Protein 2UY1 (pdb70)

Secondary structure (DSSP, 8-state):
--HHHHHHHHHHHHHTT-HHHHHHHHHHHSTT---HHHHHHHHHHHHHH--THHHHHHHHHHSTT-TT-HHHHHHHHHHTSS-SSHHHHHHHHHHHHHHHHTS--TTHHHHHHHHHHHHHHH-HHHHHHHHHHHHHHHHHHHHHHHHHHHHHHT-SHHHHHHHHHHHHT-TT---HHHHHHHHHHHHHHHHHHTTT-HHHHHHHHHHHHHTT-HHHHHHHHHHHHHH--SSHHHHHHHHHTT-THHHHHHHHHT--HHHHHHHHHHHHHHHHHHH-HHHHHHHHHHHTTS---HHHHHHHHHHHHHHH--SHHHHHHHHHHHHH-TT-HHHHHHHHHHHHHHT-HHHHHHHHHHS--BHHHHHHHHHHHHHHS-HHHHHHHHHHHHHHHHTT-PBPPPPP------HHHHHHHHHHHHH-BTTB----TT---TTTT-/--HHHHHHHHHHHHHTT-HHHHHHHHHHHTTT---HHHHHHHHHHHT--HHHHHHHHHHTT-TT-HHHHHH---TTTTTTTS--TTTHHHHTT--HHHHHHHHHHHHHHHHHHTT--SHHHHHHHHHHHH--HHHHHHHHHHHHHHHHTTT-HHHHHHHHHHHHHTT-HHHHHHHHHHHHHHS--SHHHHHHHHHTT-THHHHHHHHHH--TTHHHHHHHHHHHHHHHHHHH-HHHHHHHHHHGGGS---HHHHHHHHHHHHHHH--SHHHHHHHHHHHHH-TT-HHHHHHHHHHHHHHT-HHHHHHHHHHS---HHHHHHHHHHHHHHS-HHHHHHHHHHHHHHHHTT-SPPPPP----S-HHHHHHHHHHHHHSBTTB----

Nearest PDB structures (foldseek):
  2uy1-assembly1_B  TM=1.003E+00  e=2.055E-50  Encephalitozoon cuniculi
  2uy1-assembly1_A  TM=9.626E-01  e=3.382E-41  Encephalitozoon cuniculi
  8a61-assembly1_H  TM=2.928E-01  e=5.751E-02  Saccharomyces cerevisiae
  4xnh-assembly1_A  TM=3.045E-01  e=1.488E-01  Saccharomyces cerevisiae
  8gh3-assembly1_E  TM=3.912E-01  e=1.408E+00  Trypanosoma cruzi cruzi

B-factor: mean 28.0, std 11.65, range [2.0, 67.53]

CATH classification: 1.25.40.10

Solvent-accessible surface area: 41631 Å² total; per-residue (Å²): 101,23,23,40,41,37,17,98,61,0,126,143,18,18,147,80,140,57,54,217,42,0,93,62,1,10,55,134,18,9,130,164,11,45,35,28,81,3,1,54,13,36,1,73,11,24,112,105,74,118,154,45,27,88,24,2,45,102,0,7,35,28,1,89,62,8,4,81,1,34,33,4,12,94,52,4,23,113,19,0,26,153,13,177,81,106,153,53,64,41,106,68,16,67,79,0,13,56,77,0,2,92,1,0,2,14,53,4,42,76,1,31,134,54,0,63,96,35,2,54,139,67,68,164,138,74,1,149,132,53,10,43,82,5,66,83,67,21,77,32,2,82,110,55,26,74,118,1,45,77,22,44,196,35,68,39,25,87,31,0,2,93,0,5,43,68,16,89,103,40,79,92,182,46,43,64,183,76,25,35,56,18,0,36,11,0,1,31,34,1,25,20,43,20,49,87,0,8,20,1,3,0,0,1,0,22,16,0,37,66,62,70,56,88,130,87,0,45,151,10,0,69,100,0,33,133,42,16,81,17,5,0,4,2,1,0,25,0,24,15,14,70,40,58,72,12,4,32,59,2,84,165,138,55,109,76,73,142,57,26,9,4,5,27,6,8,38,0,6,10,6,20,51,109,114,26,45,138,72,2,86,119,23,30,121,97,11,36,108,91,31,11,11,31,16,0,8,0,7,0,0,23,0,3,6,41,45,68,50,36,94,67,46,0,63,87,20,0,31,36,0,11,146,97,52,85,132,15,28,21,0,12,4,9,0,0,15,0,0,17,68,0,22,12,59,131,45,0,69,58,2,6,172,151,12,92,28,2,26,142,0,13,65,22,6,8,110,12,3,10,32,28,22,39,35,130,75,0,61,83,19,3,59,80,9,12,92,15,10,120,78,128,62,30,31,102,114,35,76,135,161,190,134,70,39,76,20,18,15,3,55,11,61,13,3,27,75,9,2,15,10,44,55,5,120,16,140,8,117,77,39,148,106,148,143,108,165,180,118,19,29,64,42,42,20,104,75,2,111,142,21,21,132,87,149,50,70,218,45,2,99,66,17,12,65,206,33,7,201,165,14,40,30,26,85,1,2,55,13,52,10,72,31,74,134,178,150,144,29,4,96,88,0,14,57,30,0,75,20,19,7,90,0,50,28,2,24,127,95,101,203,123,18,61,40,169,1,1,74,9,0,2,16,48,2,34,88,9,61,175,86,85,79,78,92,77,22,90,50,3,90,116,72,39,99,113,1,66,76,23,50,179,60,63,22,34,93,28,0,3,104,0,5,39,30,5,89,104,132,110,115,72,59,54,17,0,35,9,0,2,15,38,1,2,23,43,14,57,129,11,25,43,2,2,0,0,0,0,17,18,0,35,70,65,68,58,97,142,86,0,54,131,5,0,64,100,0,55,147,62,16,144,33,8,0,3,11,1,0,28,0,25,13,6,75,56,66,61,18,5,17,74,25,74,146,138,32,107,222,140,87,48,73,30,23,13,2,4,22,6,6,28,0,5,8,7,25,49,90,129,26,42,135,81,2,79,116,21,44,139,105,23,40,156,90,74,10,6,31,19,0,14,0,8,0,0,21,0,6,6,35,49,62,46,38,97,67,52,0,58,84,21,0,29,47,0,16,151,142,47,85,128,16,27,24,1,12,5,24,0,0,16,0,0,16,72,0,19,17,47,136,58,0,42,48,0,9,164,150,16,100,26,2,31,147,0,13,66,29,3,8,52,17,3,5,28,30,23,50,32,145,59,0,65,93,10,4,58,82,10,10,85,15,20,137,77,130,59,28,28,100,116,52,109,127,251,64,167,68,88,15,17,19,3,58,17,55,13,3,31,95,20,2,22,22,77,72,4,56,38,128,191

Foldseek 3Di:
DALVVLLVVLVVCVVVVVVVVNVVSCVVPVLLDLDVSNLVVVLVSCVVPHLSLVSLVVSCVLCQLPQACPVSLVVSLVVLVVDDDVVVSVVVNVVSLLSLLQHQYPPLVVSLVVQLVVLCVVPVVVSVVVSVVCVVSNVVSPVLNVVLVVLVVVPDLQSLLVVLVSLVVPPVVDDPPVSVVVNVSSLSSVCNVCVADLLSLLLVLVVCVVVVNNVVSLVSLVSNVVRYFWCQSLLCNCQVVVNLVSLVVVVVVPCPLLVVQLSLLSSLVSCCVPPNDVSSVVSVCVVPVVDHALLNLLSVLVCCCVVPVDPVVSLVSLVVNCVSPVPDQPSLVSNLVVCVVVPVPVVNVVSLVPDQAAVVSLVVVLVSCVVPNDDVVNVVSVVVVVVCVVVVSHDDDDDDFDDADDDSVNVSVVSQVVSDDTPRHMDGPVDQDPVNVD/DALVVLLVVLVVCVVVVVVVVNVVSCVPPVVLDLDVNVLVVVVVVVVCAVSLVVVCLQPVQPQDCVVSLVVYVCSLASNLQHQHPCNVVSVVVHPVVRNVVSPVVVVLLVVLVVVPDLPSLLVVLQCLVVVVVSVSSNVSSLSNSCNVCVADLLSLLLVLVVCVVVVNNVVSLVSLVSSPVRYDFPLSLLCSCQVVVNLVSLVVQCVVCVVVCLLVNLLSLLSSLVSCCVPPNDVVSVVSVVVCPVDPRALQNLLSVLVCCCVVPVDPVPSLVSLVVNCVSVVPDQVSLVSNLVVCVVVPVPVVSVVSLVVDAAAVVSLVVVLVVCVVPNDPVVSVVSVVVVVVCVVVVRHDDDDDDDVPDDGSVVVSVVSQVVSAGDPSHTDD

Radius of gyration: 39.02 Å; Cα contacts (8 Å, |Δi|>4): 852; chains: 2; bounding box: 68×99×118 Å

Organism: Encephalitozoon cuniculi (strain GB-M1) (NCBI:txid284813)

InterPro domains:
  IPR003107 HAT (Half-A-TPR) repeat [SM00386] (28-59)
  IPR003107 HAT (Half-A-TPR) repeat [SM00386] (103-136)
  IPR003107 HAT (Half-A-TPR) repeat [SM00386] (227-260)
  IPR003107 HAT (Half-A-TPR) repeat [SM00386] (368-396)
  IPR008847 Suppressor of forked [PF05843] (27-170)
  IPR008847 Suppressor of forked [PF05843] (177-410)
  IPR011990 Tetratricopeptide-like helical domain superfamily [G3DSA:1.25.40.10] (1-455)
  IPR011990 Tetratricopeptide-like helical domain superfamily [SSF48452] (18-417)
  IPR045243 mRNA 3'-end-processing protein Rna14-like [PTHR19980] (27-454)

Sequence (822 aa):
SSPSAIMEHARRLYMSKDYRSLESLFGRCLKKSYNLDLWMLYIEYVRKVSKLYEVYEFTLGQFENYWDSYGLYKEYIEEEEGKIEDEQTRIEKIRNGYMRALQTPMGSLSELWKDFENFELELNKITGKKIVGDTLPIFQSSFQRYQQIQPLIRGWSVKNAARLIDLEMENGMKLGGRPHEESRMHFIHNYILDSFYYAEEVYFFYSEYLIGIGQKEKAKKVVERGIEMSDGMFLSLYYGLVMDEEAVYGDLKRKYSFSKELDLLRINHLNYVLKKRGLELFRKLFIELGNEGVGPHVFIYCAFIEYYATGSRATPYNIFSSGLLKHPDSTLLKEEFFLFLLRIGDEENARALFKRLEKTSRMWDSMIEYEFMVGSMELFRELVDQKMDAIKADAILPPLPPRNVQMEGILGRYHCFLDSFNFLDLKIRDNSRLLDEFMESSPSAIMEHARRLYMSKDYRSLESLFGRCLWKSYNLDLWMLYIEYVRKFEVYEFTLGQFENYWDSYGLFKEYRNGYMRALQTPMGSLSELWKDFTLPLFQSSFQRYQQIQPLIRGWSVKNAARLIDLEMENRPHESRMHFIHNYILDSFFYAEEVYFFYSEYLIGIGQKEKAKKVVERGIEMSDGMFLSLYYGLVMDEEAVYGDLKRKYSKVFSKELDLLRINHLNYVLKKRGLELFRKLFIELGNEGVGPHVFIYCAFIEYYATGSRATPYNIFSSGLLKHPDSTLLKEEFFLFLLRIGDEENARALFKRLEKTSRMWDSMIEYEFMVGSMELFRRELVDQKMDAIKADAILPPLPPRVQMEGILGRYHCFLDSFNFLDLKIRD

Structure (mmCIF, N/CA/C/O backbone):
data_2UY1
#
_entry.id   2UY1
#
_cell.length_a   44.440
_cell.length_b   148.280
_cell.length_c   91.440
_cell.angle_alpha   90.00
_cell.angle_beta   92.15
_cell.angle_gamma   90.00
#
_symmetry.space_group_name_H-M   'P 1 21 1'
#
loop_
_entity.id
_entity.type
_entity.pdbx_description
1 polymer 'CLEAVAGE STIMULATION FACTOR 77'
2 polymer 'CLEAVAGE STIMULATION FACTOR 77'
3 water water
#
loop_
_atom_site.group_PDB
_atom_site.id
_atom_site.type_symbol
_atom_site.label_atom_id
_atom_site.label_alt_id
_atom_site.label_comp_id
_atom_site.label_asym_id
_atom_site.label_entity_id
_atom_site.label_seq_id
_atom_site.pdbx_PDB_ins_code
_atom_site.Cartn_x
_atom_site.Cartn_y
_atom_site.Cartn_z
_atom_site.occupancy
_atom_site.B_iso_or_equiv
_atom_site.auth_seq_id
_atom_site.auth_comp_id
_atom_site.auth_asym_id
_atom_site.auth_atom_id
_atom_site.pdbx_PDB_model_num
ATOM 1 N N . SER A 1 12 ? -21.554 -1.568 68.242 1.00 31.08 12 SER A N 1
ATOM 2 C CA . SER A 1 12 ? -21.184 -0.103 68.359 1.00 31.00 12 SER A CA 1
ATOM 3 C C . SER A 1 12 ? -21.225 0.672 67.040 1.00 30.10 12 SER A C 1
ATOM 4 O O . SER A 1 12 ? -20.912 1.877 67.011 1.00 30.75 12 SER A O 1
ATOM 7 N N . SER A 1 13 ? -21.615 0.032 65.944 1.00 29.36 13 SER A N 1
ATOM 8 C CA . SER A 1 13 ? -21.892 0.824 64.741 1.00 27.00 13 SER A CA 1
ATOM 9 C C . SER A 1 13 ? -23.141 1.734 64.941 1.00 26.10 13 SER A C 1
ATOM 10 O O . SER A 1 13 ? -23.983 1.454 65.778 1.00 24.69 13 SER A O 1
ATOM 13 N N . PRO A 1 14 ? -23.296 2.807 64.138 1.00 26.08 14 PRO A N 1
ATOM 14 C CA . PRO A 1 14 ? -24.547 3.581 64.259 1.00 25.05 14 PRO A CA 1
ATOM 15 C C . PRO A 1 14 ? -25.846 2.815 64.152 1.00 25.94 14 PRO A C 1
ATOM 16 O O . PRO A 1 14 ? -26.797 3.105 64.890 1.00 25.81 14 PRO A O 1
ATOM 20 N N . SER A 1 15 ? -25.913 1.868 63.231 1.00 26.91 15 SER A N 1
ATOM 21 C CA . SER A 1 15 ? -27.106 1.057 63.059 1.00 26.33 15 SER A CA 1
ATOM 22 C C . SER A 1 15 ? -27.310 0.112 64.230 1.00 25.50 15 SER A C 1
ATOM 23 O O . SER A 1 15 ? -28.432 -0.018 64.676 1.00 25.24 15 SER A O 1
ATOM 26 N N . ALA A 1 16 ? -26.247 -0.470 64.782 1.00 24.72 16 ALA A N 1
ATOM 27 C CA . ALA A 1 16 ? -26.382 -1.312 65.986 1.00 23.41 16 ALA A CA 1
ATOM 28 C C . ALA A 1 16 ? -26.937 -0.510 67.138 1.00 23.59 16 ALA A C 1
ATOM 29 O O . ALA A 1 16 ? -27.780 -0.986 67.872 1.00 22.40 16 ALA A O 1
ATOM 31 N N . ILE A 1 17 ? -26.419 0.704 67.302 1.00 22.86 17 ILE A N 1
ATOM 32 C CA . ILE A 1 17 ? -26.893 1.608 68.289 1.00 21.48 17 ILE A CA 1
ATOM 33 C C . ILE A 1 17 ? -28.343 2.032 68.073 1.00 21.65 17 ILE A C 1
ATOM 34 O O . ILE A 1 17 ? -29.068 2.126 69.078 1.00 21.74 17 ILE A O 1
ATOM 39 N N . MET A 1 18 ? -28.756 2.336 66.826 1.00 19.12 18 MET A N 1
ATOM 40 C CA . MET A 1 18 ? -30.142 2.726 66.606 1.00 19.44 18 MET A CA 1
ATOM 41 C C . MET A 1 18 ? -31.099 1.580 66.942 1.00 19.24 18 MET A C 1
ATOM 42 O O . MET A 1 18 ? -32.142 1.786 67.591 1.00 19.35 18 MET A O 1
ATOM 47 N N . GLU A 1 19 ? -30.749 0.380 66.479 1.00 17.90 19 GLU A N 1
ATOM 48 C CA . GLU A 1 19 ? -31.510 -0.820 66.758 1.00 19.10 19 GLU A CA 1
ATOM 49 C C . GLU A 1 19 ? -31.630 -1.107 68.255 1.00 18.52 19 GLU A C 1
ATOM 50 O O . GLU A 1 19 ? -32.661 -1.492 68.699 1.00 17.49 19 GLU A O 1
ATOM 56 N N . HIS A 1 20 ? -30.523 -1.065 68.972 1.00 20.17 20 HIS A N 1
ATOM 57 C CA . HIS A 1 20 ? -30.527 -1.292 70.402 1.00 19.79 20 HIS A CA 1
ATOM 58 C C . HIS A 1 20 ? -31.417 -0.284 71.117 1.00 20.31 20 HIS A C 1
ATOM 59 O O . HIS A 1 20 ? -32.249 -0.671 71.934 1.00 20.54 20 HIS A O 1
ATOM 66 N N . ALA A 1 21 ? -31.299 1.006 70.756 1.00 18.96 21 ALA A N 1
ATOM 67 C CA . ALA A 1 21 ? -32.112 2.082 71.326 1.00 18.18 21 ALA A CA 1
ATOM 68 C C . ALA A 1 21 ? -33.635 1.918 71.111 1.00 19.29 21 ALA A C 1
ATOM 69 O O . ALA A 1 21 ? -34.407 2.084 72.047 1.00 15.62 21 ALA A O 1
ATOM 71 N N . ARG A 1 22 ? -34.052 1.610 69.871 1.00 19.62 22 ARG A N 1
ATOM 72 C CA . ARG A 1 22 ? -35.427 1.269 69.545 1.00 22.25 22 ARG A CA 1
ATOM 73 C C . ARG A 1 22 ? -35.885 0.063 70.364 1.00 20.81 22 ARG A C 1
ATOM 74 O O . ARG A 1 22 ? -37.035 -0.038 70.762 1.00 22.91 22 ARG A O 1
ATOM 82 N N . ARG A 1 23 ? -34.981 -0.869 70.576 1.00 23.29 23 ARG A N 1
ATOM 83 C CA . ARG A 1 23 ? -35.327 -2.060 71.345 1.00 23.80 23 ARG A CA 1
ATOM 84 C C . ARG A 1 23 ? -35.674 -1.700 72.767 1.00 23.20 23 ARG A C 1
ATOM 85 O O . ARG A 1 23 ? -36.788 -2.062 73.261 1.00 21.11 23 ARG A O 1
ATOM 93 N N . LEU A 1 24 ? -34.766 -0.940 73.392 1.00 22.27 24 LEU A N 1
ATOM 94 C CA . LEU A 1 24 ? -34.958 -0.475 74.758 1.00 21.98 24 LEU A CA 1
ATOM 95 C C . LEU A 1 24 ? -36.247 0.340 74.893 1.00 23.02 24 LEU A C 1
ATOM 96 O O . LEU A 1 24 ? -36.919 0.343 75.969 1.00 23.45 24 LEU A O 1
ATOM 101 N N . TYR A 1 25 ? -36.567 1.106 73.848 1.00 21.88 25 TYR A N 1
ATOM 102 C CA . TYR A 1 25 ? -37.668 2.047 73.946 1.00 23.88 25 TYR A CA 1
ATOM 103 C C . TYR A 1 25 ? -39.001 1.307 73.875 1.00 24.61 25 TYR A C 1
ATOM 104 O O . TYR A 1 25 ? -39.932 1.559 74.645 1.00 25.26 25 TYR A O 1
ATOM 113 N N . MET A 1 26 ? -39.070 0.351 72.965 1.00 26.66 26 MET A N 1
ATOM 114 C CA . MET A 1 26 ? -40.261 -0.435 72.747 1.00 27.72 26 MET A CA 1
ATOM 115 C C . MET A 1 26 ? -40.553 -1.439 73.884 1.00 27.86 26 MET A C 1
ATOM 116 O O . MET A 1 26 ? -41.711 -1.624 74.259 1.00 27.87 26 MET A O 1
ATOM 121 N N . SER A 1 27 ? -39.503 -2.045 74.422 1.00 26.77 27 SER A N 1
ATOM 122 C CA . SER A 1 27 ? -39.515 -2.764 75.683 1.00 27.69 27 SER A CA 1
ATOM 123 C C . SER A 1 27 ? -39.825 -1.947 76.950 1.00 27.54 27 SER A C 1
ATOM 124 O O . SER A 1 27 ? -40.078 -2.529 78.009 1.00 27.66 27 SER A O 1
ATOM 127 N N . LYS A 1 28 ? -39.775 -0.619 76.856 1.00 26.58 28 LYS A N 1
ATOM 128 C CA . LYS A 1 28 ? -39.922 0.239 78.011 1.00 26.11 28 LYS A CA 1
ATOM 129 C C . LYS A 1 28 ? -38.833 -0.005 79.066 1.00 27.45 28 LYS A C 1
ATOM 130 O O . LYS A 1 28 ? -39.095 0.135 80.298 1.00 26.62 28 LYS A O 1
ATOM 136 N N . ASP A 1 29 ? -37.613 -0.331 78.614 1.00 25.69 29 ASP A N 1
ATOM 137 C CA . ASP A 1 29 ? -36.492 -0.400 79.563 1.00 27.18 29 ASP A CA 1
ATOM 138 C C . ASP A 1 29 ? -35.863 0.977 79.579 1.00 27.35 29 ASP A C 1
ATOM 139 O O . ASP A 1 29 ? -34.835 1.225 78.943 1.00 28.61 29 ASP A O 1
ATOM 144 N N . TYR A 1 30 ? -36.500 1.875 80.323 1.00 27.27 30 TYR A N 1
ATOM 145 C CA . TYR A 1 30 ? -36.202 3.278 80.213 1.00 26.86 30 TYR A CA 1
ATOM 146 C C . TYR A 1 30 ? -34.874 3.622 80.868 1.00 27.37 30 TYR A C 1
ATOM 147 O O . TYR A 1 30 ? -34.194 4.572 80.447 1.00 27.04 30 TYR A O 1
ATOM 156 N N . ARG A 1 31 ? -34.493 2.838 81.888 1.00 28.41 31 ARG A N 1
ATOM 157 C CA . ARG A 1 31 ? -33.167 2.950 82.522 1.00 28.09 31 ARG A CA 1
ATOM 158 C C . ARG A 1 31 ? -31.982 2.684 81.593 1.00 27.16 31 ARG A C 1
ATOM 159 O O . ARG A 1 31 ? -31.065 3.496 81.499 1.00 25.30 31 ARG A O 1
ATOM 167 N N . SER A 1 32 ? -31.981 1.525 80.936 1.00 26.93 32 SER A N 1
ATOM 168 C CA . SER A 1 32 ? -30.969 1.194 79.924 1.00 27.66 32 SER A CA 1
ATOM 169 C C . SER A 1 32 ? -30.963 2.217 78.801 1.00 26.74 32 SER A C 1
ATOM 170 O O . SER A 1 32 ? -29.916 2.540 78.225 1.00 27.04 32 SER A O 1
ATOM 173 N N . LEU A 1 33 ? -32.125 2.764 78.505 1.00 26.29 33 LEU A N 1
ATOM 174 C CA . LEU A 1 33 ? -32.208 3.616 77.336 1.00 26.24 33 LEU A CA 1
ATOM 175 C C . LEU A 1 33 ? -31.491 4.907 77.656 1.00 26.83 33 LEU A C 1
ATOM 176 O O . LEU A 1 33 ? -30.763 5.383 76.823 1.00 25.92 33 LEU A O 1
ATOM 181 N N . GLU A 1 34 ? -31.674 5.442 78.886 1.00 27.29 34 GLU A N 1
ATOM 182 C CA . GLU A 1 34 ? -31.143 6.742 79.287 1.00 28.19 34 GLU A CA 1
ATOM 183 C C . GLU A 1 34 ? -29.634 6.612 79.427 1.00 28.54 34 GLU A C 1
ATOM 184 O O . GLU A 1 34 ? -28.899 7.545 79.143 1.00 29.23 34 GLU A O 1
ATOM 190 N N . SER A 1 35 ? -29.188 5.438 79.863 1.00 28.68 35 SER A N 1
ATOM 191 C CA . SER A 1 35 ? -27.758 5.115 79.858 1.00 28.84 35 SER A CA 1
ATOM 192 C C . SER A 1 35 ? -27.166 5.094 78.446 1.00 28.32 35 SER A C 1
ATOM 193 O O . SER A 1 35 ? -26.132 5.721 78.208 1.00 28.77 35 SER A O 1
ATOM 196 N N . LEU A 1 36 ? -27.819 4.401 77.503 1.00 26.84 36 LEU A N 1
ATOM 197 C CA . LEU A 1 36 ? -27.422 4.429 76.094 1.00 25.91 36 LEU A CA 1
ATOM 198 C C . LEU A 1 36 ? -27.264 5.855 75.638 1.00 26.19 36 LEU A C 1
ATOM 199 O O . LEU A 1 36 ? -26.189 6.197 75.163 1.00 27.30 36 LEU A O 1
ATOM 204 N N . PHE A 1 37 ? -28.303 6.690 75.766 1.00 25.47 37 PHE A N 1
ATOM 205 C CA . PHE A 1 37 ? -28.226 8.106 75.356 1.00 25.47 37 PHE A CA 1
ATOM 206 C C . PHE A 1 37 ? -27.025 8.827 75.979 1.00 26.22 37 PHE A C 1
ATOM 207 O O . PHE A 1 37 ? -26.329 9.536 75.286 1.00 25.68 37 PHE A O 1
ATOM 215 N N . GLY A 1 38 ? -26.785 8.639 77.289 1.00 27.89 38 GLY A N 1
ATOM 216 C CA . GLY A 1 38 ? -25.611 9.222 77.970 1.00 27.11 38 GLY A CA 1
ATOM 217 C C . GLY A 1 38 ? -24.275 8.870 77.344 1.00 27.80 38 GLY A C 1
ATOM 218 O O . GLY A 1 38 ? -23.410 9.726 77.259 1.00 28.98 38 GLY A O 1
ATOM 219 N N . ARG A 1 39 ? -24.086 7.631 76.894 1.00 28.26 39 ARG A N 1
ATOM 220 C CA . ARG A 1 39 ? -22.808 7.205 76.316 1.00 29.99 39 ARG A CA 1
ATOM 221 C C . ARG A 1 39 ? -22.642 7.356 74.787 1.00 30.27 39 ARG A C 1
ATOM 222 O O . ARG A 1 39 ? -21.511 7.349 74.269 1.00 30.89 39 ARG A O 1
ATOM 230 N N . CYS A 1 40 ? -23.763 7.489 74.067 1.00 29.37 40 CYS A N 1
ATOM 231 C CA . CYS A 1 40 ? -23.727 7.510 72.603 1.00 28.33 40 CYS A CA 1
ATOM 232 C C . CYS A 1 40 ? -24.174 8.784 71.910 1.00 27.75 40 CYS A C 1
ATOM 233 O O . CYS A 1 40 ? -23.795 9.013 70.763 1.00 27.71 40 CYS A O 1
ATOM 236 N N . LEU A 1 41 ? -25.031 9.568 72.549 1.00 25.95 41 LEU A N 1
ATOM 237 C CA . LEU A 1 41 ? -25.649 10.701 71.865 1.00 25.00 41 LEU A CA 1
ATOM 238 C C . LEU A 1 41 ? -24.690 11.743 71.230 1.00 24.25 41 LEU A C 1
ATOM 239 O O . LEU A 1 41 ? -24.768 12.021 70.062 1.00 20.68 41 LEU A O 1
ATOM 244 N N . LYS A 1 42 ? -23.779 12.306 72.025 1.00 25.06 42 LYS A N 1
ATOM 245 C CA . LYS A 1 42 ? -22.912 13.384 71.573 1.00 25.81 42 LYS A CA 1
ATOM 246 C C . LYS A 1 42 ? -21.934 12.961 70.487 1.00 25.34 42 LYS A C 1
ATOM 247 O O . LYS A 1 42 ? -21.489 13.763 69.648 1.00 25.22 42 LYS A O 1
ATOM 253 N N . LYS A 1 43 ? -21.602 11.692 70.510 1.00 24.76 43 LYS A N 1
ATOM 254 C CA . LYS A 1 43 ? -20.826 11.094 69.455 1.00 26.58 43 LYS A CA 1
ATOM 255 C C . LYS A 1 43 ? -21.643 10.728 68.204 1.00 24.55 43 LYS A C 1
ATOM 256 O O . LYS A 1 43 ? -21.081 10.327 67.214 1.00 23.71 43 LYS A O 1
ATOM 262 N N . SER A 1 44 ? -22.977 10.854 68.264 1.00 22.33 44 SER A N 1
ATOM 263 C CA . SER A 1 44 ? -23.860 10.432 67.148 1.00 20.39 44 SER A CA 1
ATOM 264 C C . SER A 1 44 ? -24.296 11.534 66.216 1.00 18.14 44 SER A C 1
ATOM 265 O O . SER A 1 44 ? -24.716 12.616 66.681 1.00 16.95 44 SER A O 1
ATOM 268 N N . TYR A 1 45 ? -24.260 11.248 64.908 1.00 16.46 45 TYR A N 1
ATOM 269 C CA . TYR A 1 45 ? -24.698 12.211 63.917 1.00 16.68 45 TYR A CA 1
ATOM 270 C C . TYR A 1 45 ? -25.873 11.689 63.164 1.00 16.32 45 TYR A C 1
ATOM 271 O O . TYR A 1 45 ? -26.143 12.170 62.083 1.00 15.62 45 TYR A O 1
ATOM 280 N N . ASN A 1 46 ? -26.540 10.686 63.746 1.00 15.77 46 ASN A N 1
ATOM 281 C CA . ASN A 1 46 ? -27.738 10.072 63.176 1.00 17.58 46 ASN A CA 1
ATOM 282 C C . ASN A 1 46 ? -28.938 10.831 63.732 1.00 17.55 46 ASN A C 1
ATOM 283 O O . ASN A 1 46 ? -29.216 10.755 64.918 1.00 17.98 46 ASN A O 1
ATOM 288 N N . LEU A 1 47 ? -29.636 11.584 62.876 1.00 17.83 47 LEU A N 1
ATOM 289 C CA . LEU A 1 47 ? -30.781 12.343 63.348 1.00 18.03 47 LEU A CA 1
ATOM 290 C C . LEU A 1 47 ? -31.933 11.478 63.957 1.00 16.03 47 LEU A C 1
ATOM 291 O O . LEU A 1 47 ? -32.626 11.934 64.830 1.00 14.98 47 LEU A O 1
ATOM 296 N N . ASP A 1 48 ? -32.162 10.255 63.472 1.00 14.75 48 ASP A N 1
ATOM 297 C CA . ASP A 1 48 ? -33.173 9.380 64.023 1.00 14.53 48 ASP A CA 1
ATOM 298 C C . ASP A 1 48 ? -32.898 9.090 65.482 1.00 14.90 48 ASP A C 1
ATOM 299 O O . ASP A 1 48 ? -33.797 8.937 66.232 1.00 14.43 48 ASP A O 1
ATOM 304 N N . LEU A 1 49 ? -31.641 9.008 65.869 1.00 16.65 49 LEU A N 1
ATOM 305 C CA . LEU A 1 49 ? -31.330 8.628 67.249 1.00 14.21 49 LEU A CA 1
ATOM 306 C C . LEU A 1 49 ? -31.624 9.793 68.178 1.00 15.56 49 LEU A C 1
ATOM 307 O O . LEU A 1 49 ? -32.167 9.607 69.296 1.00 17.06 49 LEU A O 1
ATOM 312 N N . TRP A 1 50 ? -31.330 10.999 67.705 1.00 15.21 50 TRP A N 1
ATOM 313 C CA . TRP A 1 50 ? -31.581 12.245 68.436 1.00 14.38 50 TRP A CA 1
ATOM 314 C C . TRP A 1 50 ? -33.074 12.547 68.495 1.00 15.69 50 TRP A C 1
ATOM 315 O O . TRP A 1 50 ? -33.527 13.090 69.495 1.00 15.44 50 TRP A O 1
ATOM 326 N N . MET A 1 51 ? -33.831 12.254 67.427 1.00 13.42 51 MET A N 1
ATOM 327 C CA . MET A 1 51 ? -35.305 12.440 67.516 1.00 14.76 51 MET A CA 1
ATOM 328 C C . MET A 1 51 ? -36.017 11.499 68.505 1.00 14.15 51 MET A C 1
ATOM 329 O O . MET A 1 51 ? -37.007 11.856 69.094 1.00 18.50 51 MET A O 1
ATOM 334 N N . LEU A 1 52 ? -35.570 10.279 68.584 1.00 15.85 52 LEU A N 1
ATOM 335 C CA . LEU A 1 52 ? -35.990 9.323 69.575 1.00 16.20 52 LEU A CA 1
ATOM 336 C C . LEU A 1 52 ? -35.710 9.833 70.966 1.00 17.78 52 LEU A C 1
ATOM 337 O O . LEU A 1 52 ? -36.592 9.738 71.847 1.00 18.37 52 LEU A O 1
ATOM 342 N N . TYR A 1 53 ? -34.502 10.353 71.168 1.00 18.88 53 TYR A N 1
ATOM 343 C CA . TYR A 1 53 ? -34.174 11.049 72.427 1.00 21.25 53 TYR A CA 1
ATOM 344 C C . TYR A 1 53 ? -35.189 12.174 72.755 1.00 21.83 53 TYR A C 1
ATOM 345 O O . TYR A 1 53 ? -35.724 12.231 73.872 1.00 22.26 53 TYR A O 1
ATOM 354 N N . ILE A 1 54 ? -35.436 13.067 71.799 1.00 21.88 54 ILE A N 1
ATOM 355 C CA . ILE A 1 54 ? -36.507 14.061 71.877 1.00 22.45 54 ILE A CA 1
ATOM 356 C C . ILE A 1 54 ? -37.884 13.461 72.214 1.00 24.22 54 ILE A C 1
ATOM 357 O O . ILE A 1 54 ? -38.604 13.998 73.095 1.00 23.74 54 ILE A O 1
ATOM 362 N N . GLU A 1 55 ? -38.237 12.366 71.527 1.00 24.66 55 GLU A N 1
ATOM 363 C CA . GLU A 1 55 ? -39.506 11.674 71.739 1.00 26.27 55 GLU A CA 1
ATOM 364 C C . GLU A 1 55 ? -39.597 11.062 73.155 1.00 26.70 55 GLU A C 1
ATOM 365 O O . GLU A 1 55 ? -40.668 11.127 73.761 1.00 25.78 55 GLU A O 1
ATOM 371 N N . TYR A 1 56 ? -38.501 10.482 73.659 1.00 26.20 56 TYR A N 1
ATOM 372 C CA . TYR A 1 5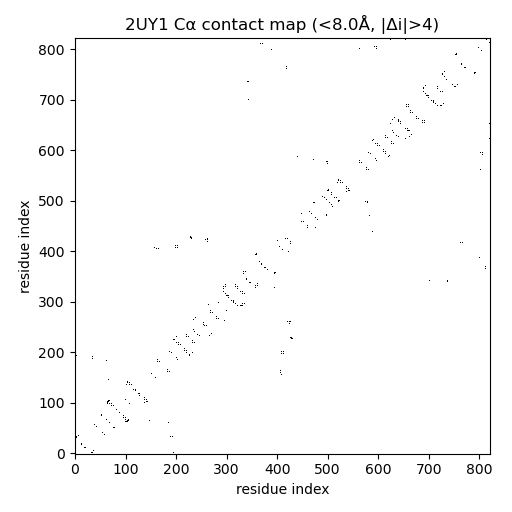6 ? -38.434 9.975 75.043 1.00 27.38 56 TYR A CA 1
ATOM 373 C C . TYR A 1 56 ? -38.447 11.116 76.124 1.00 28.31 56 TYR A C 1
ATOM 374 O O . TYR A 1 56 ? -39.106 11.018 77.173 1.00 28.94 56 TYR A O 1
ATOM 383 N N . VAL A 1 57 ? -37.708 12.178 75.894 1.00 28.95 57 VAL A N 1
ATOM 384 C CA . VAL A 1 57 ? -37.786 13.352 76.783 1.00 29.89 57 VAL A CA 1
ATOM 385 C C . VAL A 1 57 ? -39.211 14.013 76.828 1.00 31.60 57 VAL A C 1
ATOM 386 O O . VAL A 1 57 ? -39.700 14.361 77.925 1.00 29.65 57 VAL A O 1
ATOM 390 N N . ARG A 1 58 ? -39.863 14.179 75.666 1.00 32.59 58 ARG A N 1
ATOM 391 C CA . ARG A 1 58 ? -41.263 14.635 75.614 1.00 34.84 58 ARG A CA 1
ATOM 392 C C . ARG A 1 58 ? -42.190 13.766 76.447 1.00 35.81 58 ARG A C 1
ATOM 393 O O . ARG A 1 58 ? -42.977 14.303 77.228 1.00 37.77 58 ARG A O 1
ATOM 401 N N . LYS A 1 59 ? -42.102 12.446 76.297 1.00 36.05 59 LYS A N 1
ATOM 402 C CA . LYS A 1 59 ? -42.968 11.525 77.034 1.00 36.67 59 LYS A CA 1
ATOM 403 C C . LYS A 1 59 ? -42.850 11.581 78.587 1.00 36.81 59 LYS A C 1
ATOM 404 O O . LYS A 1 59 ? -43.855 11.553 79.294 1.00 37.02 59 LYS A O 1
ATOM 410 N N . VAL A 1 60 ? -41.637 11.660 79.107 1.00 36.91 60 VAL A N 1
ATOM 411 C CA . VAL A 1 60 ? -41.402 11.410 80.539 1.00 37.01 60 VAL A CA 1
ATOM 412 C C . VAL A 1 60 ? -41.140 12.649 81.401 1.00 38.28 60 VAL A C 1
ATOM 413 O O . VAL A 1 60 ? -41.006 12.568 82.639 1.00 38.36 60 VAL A O 1
ATOM 417 N N . SER A 1 61 ? -41.018 13.809 80.773 1.00 39.96 61 SER A N 1
ATOM 418 C CA . SER A 1 61 ? -40.616 14.977 81.541 1.00 41.06 61 SER A CA 1
ATOM 419 C C . SER A 1 61 ? -41.676 16.073 81.466 1.00 41.55 61 SER A C 1
ATOM 420 O O . SER A 1 61 ? -42.673 16.000 82.180 1.00 42.20 61 SER A O 1
ATOM 423 N N . LYS A 1 66 ? -38.311 22.818 80.666 1.00 42.49 66 LYS A N 1
ATOM 424 C CA . LYS A 1 66 ? -37.776 23.680 79.608 1.00 42.14 66 LYS A CA 1
ATOM 425 C C . LYS A 1 66 ? -37.422 22.815 78.377 1.00 41.32 66 LYS A C 1
ATOM 426 O O . LYS A 1 66 ? -36.231 22.625 78.053 1.00 42.22 66 LYS A O 1
ATOM 432 N N . LEU A 1 67 ? -38.444 22.263 77.720 1.00 39.26 67 LEU A N 1
ATOM 433 C CA . LEU A 1 67 ? -38.269 21.286 76.618 1.00 37.85 67 LEU A CA 1
ATOM 434 C C . LEU A 1 67 ? -37.492 21.877 75.444 1.00 36.47 67 LEU A C 1
ATOM 435 O O . LEU A 1 67 ? -36.656 21.186 74.800 1.00 35.86 67 LEU A O 1
ATOM 440 N N . TYR A 1 68 ? -37.765 23.154 75.198 1.00 33.24 68 TYR A N 1
ATOM 441 C CA . TYR A 1 68 ? -37.051 23.935 74.229 1.00 32.03 68 TYR A CA 1
ATOM 442 C C . TYR A 1 68 ? -35.535 23.795 74.351 1.00 31.22 68 TYR A C 1
ATOM 443 O O . TYR A 1 68 ? -34.835 23.918 73.352 1.00 31.23 68 TYR A O 1
ATOM 452 N N . GLU A 1 69 ? -35.039 23.528 75.559 1.00 28.60 69 GLU A N 1
ATOM 453 C CA . GLU A 1 69 ? -33.612 23.269 75.791 1.00 27.81 69 GLU A CA 1
ATOM 454 C C . GLU A 1 69 ? -33.067 21.996 75.147 1.00 25.77 69 GLU A C 1
ATOM 455 O O . GLU A 1 69 ? -31.923 21.961 74.765 1.00 26.93 69 GLU A O 1
ATOM 461 N N . VAL A 1 70 ? -33.880 20.965 75.019 1.00 25.96 70 VAL A N 1
ATOM 462 C CA . VAL A 1 70 ? -33.460 19.753 74.369 1.00 25.82 70 VAL A CA 1
ATOM 463 C C . VAL A 1 70 ? -33.333 19.946 72.828 1.00 25.80 70 VAL A C 1
ATOM 464 O O . VAL A 1 70 ? -32.422 19.367 72.229 1.00 26.10 70 VAL A O 1
ATOM 468 N N . TYR A 1 71 ? -34.215 20.775 72.242 1.00 24.66 71 TYR A N 1
ATOM 469 C CA . TYR A 1 71 ? -34.101 21.289 70.870 1.00 24.58 71 TYR A CA 1
ATOM 470 C C . TYR A 1 71 ? -32.851 22.128 70.660 1.00 23.73 71 TYR A C 1
ATOM 471 O O . TYR A 1 71 ? -32.159 21.984 69.651 1.00 23.22 71 TYR A O 1
ATOM 480 N N . GLU A 1 72 ? -32.564 23.018 71.588 1.00 22.99 72 GLU A N 1
ATOM 481 C CA . GLU A 1 72 ? -31.270 23.699 71.537 1.00 23.94 72 GLU A CA 1
ATOM 482 C C . GLU A 1 72 ? -30.059 22.737 71.587 1.00 23.54 72 GLU A C 1
ATOM 483 O O . GLU A 1 72 ? -29.060 22.946 70.905 1.00 24.41 72 GLU A O 1
ATOM 489 N N . PHE A 1 73 ? -30.123 21.708 72.427 1.00 24.15 73 PHE A N 1
ATOM 490 C CA . PHE A 1 73 ? -29.001 20.741 72.565 1.00 22.63 73 PHE A CA 1
ATOM 491 C C . PHE A 1 73 ? -28.830 20.035 71.179 1.00 21.52 73 PHE A C 1
ATOM 492 O O . PHE A 1 73 ? -27.712 19.875 70.634 1.00 18.40 73 PHE A O 1
ATOM 500 N N . THR A 1 74 ? -29.967 19.703 70.572 1.00 21.01 74 THR A N 1
ATOM 501 C CA . THR A 1 74 ? -29.967 18.957 69.313 1.00 19.97 74 THR A CA 1
ATOM 502 C C . THR A 1 74 ? -29.499 19.828 68.142 1.00 21.85 74 THR A C 1
ATOM 503 O O . THR A 1 74 ? -28.786 19.328 67.258 1.00 22.56 74 THR A O 1
ATOM 507 N N . LEU A 1 75 ? -29.875 21.106 68.130 1.00 20.70 75 LEU A N 1
ATOM 508 C CA . LEU A 1 75 ? -29.465 22.021 67.043 1.00 22.48 75 LEU A CA 1
ATOM 509 C C . LEU A 1 75 ? -27.992 22.432 67.143 1.00 22.88 75 LEU A C 1
ATOM 510 O O . LEU A 1 75 ? -27.428 22.931 66.176 1.00 23.43 75 LEU A O 1
ATOM 515 N N . GLY A 1 76 ? -27.393 22.248 68.310 1.00 22.72 76 GLY A N 1
ATOM 516 C CA . GLY A 1 76 ? -25.936 22.391 68.497 1.00 21.75 76 GLY A CA 1
ATOM 517 C C . GLY A 1 76 ? -25.165 21.257 67.841 1.00 20.41 76 GLY A C 1
ATOM 518 O O . GLY A 1 76 ? -24.087 21.452 67.349 1.00 22.26 76 GLY A O 1
ATOM 519 N N . GLN A 1 77 ? -25.690 20.049 67.855 1.00 20.19 77 GLN A N 1
ATOM 520 C CA . GLN A 1 77 ? -25.072 18.957 67.149 1.00 18.80 77 GLN A CA 1
ATOM 521 C C . GLN A 1 77 ? -25.227 19.114 65.615 1.00 19.94 77 GLN A C 1
ATOM 522 O O . GLN A 1 77 ? -24.269 18.906 64.857 1.00 18.00 77 GLN A O 1
ATOM 528 N N . PHE A 1 78 ? -26.431 19.452 65.193 1.00 19.40 78 PHE A N 1
ATOM 529 C CA . PHE A 1 78 ? -26.831 19.452 63.764 1.00 20.52 78 PHE A CA 1
ATOM 530 C C . PHE A 1 78 ? -26.801 20.895 63.314 1.00 23.63 78 PHE A C 1
ATOM 531 O O . PHE A 1 78 ? -27.792 21.420 62.827 1.00 24.41 78 PHE A O 1
ATOM 539 N N . GLU A 1 79 ? -25.621 21.519 63.482 1.00 26.76 79 GLU A N 1
ATOM 540 C CA . GLU A 1 79 ? -25.369 22.942 63.183 1.00 30.13 79 GLU A CA 1
ATOM 541 C C . GLU A 1 79 ? -25.427 23.161 61.674 1.00 28.61 79 GLU A C 1
ATOM 542 O O . GLU A 1 79 ? -24.749 22.451 60.941 1.00 29.00 79 GLU A O 1
ATOM 548 N N . ASN A 1 80 ? -26.189 24.150 61.197 1.00 27.65 80 ASN A N 1
ATOM 549 C CA . ASN A 1 80 ? -26.292 24.332 59.725 1.00 28.04 80 ASN A CA 1
ATOM 550 C C . ASN A 1 80 ? -26.457 22.998 58.940 1.00 26.55 80 ASN A C 1
ATOM 551 O O . ASN A 1 80 ? -25.918 22.799 57.863 1.00 27.08 80 ASN A O 1
ATOM 556 N N . TYR A 1 81 ? -27.288 22.110 59.487 1.00 25.37 81 TYR A N 1
ATOM 557 C CA . TYR A 1 81 ? -27.834 20.928 58.803 1.00 21.90 81 TYR A CA 1
ATOM 558 C C . TYR A 1 81 ? -28.930 21.287 57.814 1.00 21.02 81 TYR A C 1
ATOM 559 O O . TYR A 1 81 ? -29.756 22.192 58.060 1.00 19.75 81 TYR A O 1
ATOM 568 N N . TRP A 1 82 ? -28.943 20.536 56.705 1.00 18.82 82 TRP A N 1
ATOM 569 C CA . TRP A 1 82 ? -29.704 20.836 55.533 1.00 18.32 82 TRP A CA 1
ATOM 570 C C . TRP A 1 82 ? -31.097 20.244 55.666 1.00 18.28 82 TRP A C 1
ATOM 571 O O . TRP A 1 82 ? -31.892 20.436 54.776 1.00 18.32 82 TRP A O 1
ATOM 582 N N . ASP A 1 83 ? -31.348 19.457 56.720 1.00 17.35 83 ASP A N 1
ATOM 583 C CA . ASP A 1 83 ? -32.737 19.011 57.008 1.00 17.32 83 ASP A CA 1
ATOM 584 C C . ASP A 1 83 ? -33.082 19.356 58.479 1.00 16.71 83 ASP A C 1
ATOM 585 O O . ASP A 1 83 ? -33.428 18.495 59.285 1.00 15.69 83 ASP A O 1
ATOM 590 N N . SER A 1 84 ? -32.933 20.627 58.826 1.00 16.30 84 SER A N 1
ATOM 591 C CA . SER A 1 84 ? -33.232 21.113 60.158 1.00 17.29 84 SER A CA 1
ATOM 592 C C . SER A 1 84 ? -34.639 21.669 60.362 1.00 18.01 84 SER A C 1
ATOM 593 O O . SER A 1 84 ? -34.916 22.193 61.430 1.00 18.98 84 SER A O 1
ATOM 596 N N . TYR A 1 85 ? -35.483 21.647 59.328 1.00 18.98 85 TYR A N 1
ATOM 597 C CA . TYR A 1 85 ? -36.770 22.392 59.341 1.00 18.91 85 TYR A CA 1
ATOM 598 C C . TYR A 1 85 ? -37.687 21.962 60.455 1.00 19.35 85 TYR A C 1
ATOM 599 O O . TYR A 1 85 ? -38.284 22.809 61.101 1.00 19.28 85 TYR A O 1
ATOM 608 N N . GLY A 1 86 ? -37.856 20.639 60.603 1.00 18.04 86 GLY A N 1
ATOM 609 C CA . GLY A 1 86 ? -38.654 20.055 61.668 1.00 19.18 86 GLY A CA 1
ATOM 610 C C . GLY A 1 86 ? -38.076 20.431 63.005 1.00 18.90 86 GLY A C 1
ATOM 611 O O . GLY A 1 86 ? -38.793 20.812 63.934 1.00 19.20 86 GLY A O 1
ATOM 612 N N . LEU A 1 87 ? -36.765 20.385 63.132 1.00 20.14 87 LEU A N 1
ATOM 613 C CA . LEU A 1 87 ? -36.170 20.869 64.399 1.00 19.38 87 LEU A CA 1
ATOM 614 C C . LEU A 1 87 ? -36.463 22.312 64.790 1.00 19.93 87 LEU A C 1
ATOM 615 O O . LEU A 1 87 ? -36.900 22.564 65.923 1.00 20.09 87 LEU A O 1
ATOM 620 N N . TYR A 1 88 ? -36.234 23.271 63.893 1.00 19.75 88 TYR A N 1
ATOM 621 C CA . TYR A 1 88 ? -36.607 24.643 64.167 1.00 21.61 88 TYR A CA 1
ATOM 622 C C . TYR A 1 88 ? -38.089 24.927 64.400 1.00 22.86 88 TYR A C 1
ATOM 623 O O . TYR A 1 88 ? -38.447 25.765 65.263 1.00 23.44 88 TYR A O 1
ATOM 632 N N . LYS A 1 89 ? -38.938 24.286 63.600 1.00 24.40 89 LYS A N 1
ATOM 633 C CA . LYS A 1 89 ? -40.386 24.474 63.704 1.00 25.02 89 LYS A CA 1
ATOM 634 C C . LYS A 1 89 ? -40.957 24.056 65.065 1.00 25.21 89 LYS A C 1
ATOM 635 O O . LYS A 1 89 ? -41.830 24.741 65.644 1.00 23.55 89 LYS A O 1
ATOM 641 N N . GLU A 1 90 ? -40.516 22.881 65.514 1.00 25.16 90 GLU A N 1
ATOM 642 C CA . GLU A 1 90 ? -40.939 22.360 66.801 1.00 26.83 90 GLU A CA 1
ATOM 643 C C . GLU A 1 90 ? -40.323 23.154 67.947 1.00 25.95 90 GLU A C 1
ATOM 644 O O . GLU A 1 90 ? -40.952 23.321 69.015 1.00 28.48 90 GLU A O 1
ATOM 650 N N . TYR A 1 91 ? -39.084 23.605 67.761 1.00 25.16 91 TYR A N 1
ATOM 651 C CA . TYR A 1 91 ? -38.373 24.384 68.753 1.00 24.47 91 TYR A CA 1
ATOM 652 C C . TYR A 1 91 ? -39.072 25.716 68.994 1.00 25.00 91 TYR A C 1
ATOM 653 O O . TYR A 1 91 ? -39.229 26.135 70.143 1.00 24.98 91 TYR A O 1
ATOM 662 N N . ILE A 1 92 ? -39.496 26.361 67.902 1.00 25.67 92 ILE A N 1
ATOM 663 C CA . ILE A 1 92 ? -40.104 27.677 67.953 1.00 27.31 92 ILE A CA 1
ATOM 664 C C . ILE A 1 92 ? -41.514 27.553 68.546 1.00 28.70 92 ILE A C 1
ATOM 665 O O . ILE A 1 92 ? -41.966 28.475 69.211 1.00 30.58 92 ILE A O 1
ATOM 670 N N . GLU A 1 93 ? -42.175 26.427 68.347 1.00 30.60 93 GLU A N 1
ATOM 671 C CA . GLU A 1 93 ? -43.378 26.044 69.071 1.00 32.66 93 GLU A CA 1
ATOM 672 C C . GLU A 1 93 ? -43.208 25.988 70.583 1.00 33.31 93 GLU A C 1
ATOM 673 O O . GLU A 1 93 ? -44.053 26.440 71.292 1.00 33.47 93 GLU A O 1
ATOM 679 N N . GLU A 1 94 ? -42.102 25.414 71.037 1.00 34.93 94 GLU A N 1
ATOM 680 C CA . GLU A 1 94 ? -41.673 25.425 72.435 1.00 35.55 94 GLU A CA 1
ATOM 681 C C . GLU A 1 94 ? -41.301 26.776 73.074 1.00 36.85 94 GLU A C 1
ATOM 682 O O . GLU A 1 94 ? -41.696 27.040 74.164 1.00 35.84 94 GLU A O 1
ATOM 688 N N . GLU A 1 95 ? -40.495 27.600 72.417 1.00 37.84 95 GLU A N 1
ATOM 689 C CA A GLU A 1 95 ? -40.427 28.932 72.787 0.50 38.14 95 GLU A CA 1
ATOM 690 C CA B GLU A 1 95 ? -40.418 28.940 72.772 0.50 38.77 95 GLU A CA 1
ATOM 691 C C . GLU A 1 95 ? -41.894 29.693 73.106 1.00 39.50 95 GLU A C 1
ATOM 692 O O . GLU A 1 95 ? -41.607 30.729 73.646 1.00 39.46 95 GLU A O 1
ATOM 703 N N . GLY A 1 96 ? -43.023 29.526 72.449 1.00 41.11 96 GLY A N 1
ATOM 704 C CA . GLY A 1 96 ? -44.291 29.238 73.104 1.00 44.52 96 GLY A CA 1
ATOM 705 C C . GLY A 1 96 ? -44.806 30.145 74.222 1.00 45.74 96 GLY A C 1
ATOM 706 O O . GLY A 1 96 ? -44.703 31.339 74.178 1.00 46.33 96 GLY A O 1
ATOM 707 N N . LYS A 1 97 ? -45.435 29.549 75.212 1.00 47.68 97 LYS A N 1
ATOM 708 C CA . LYS A 1 97 ? -44.855 28.541 76.055 1.00 48.49 97 LYS A CA 1
ATOM 709 C C . LYS A 1 97 ? -43.553 28.961 76.659 1.00 49.74 97 LYS A C 1
ATOM 710 O O . LYS A 1 97 ? -42.870 28.162 77.261 1.00 51.02 97 LYS A O 1
ATOM 716 N N . ILE A 1 98 ? -43.224 30.300 76.449 1.00 50.05 98 ILE A N 1
ATOM 717 C CA . ILE A 1 98 ? -42.432 30.983 77.439 1.00 50.44 98 ILE A CA 1
ATOM 718 C C . ILE A 1 98 ? -43.276 32.092 78.091 1.00 51.56 98 ILE A C 1
ATOM 719 O O . ILE A 1 98 ? -43.715 32.991 77.428 1.00 50.73 98 ILE A O 1
ATOM 724 N N . GLU A 1 99 ? -43.487 31.961 79.402 1.00 52.98 99 GLU A N 1
ATOM 725 C CA . GLU A 1 99 ? -43.910 33.031 80.329 1.00 54.47 99 GLU A CA 1
ATOM 726 C C . GLU A 1 99 ? -42.929 34.197 80.266 1.00 54.60 99 GLU A C 1
ATOM 727 O O . GLU A 1 99 ? -41.794 34.056 80.774 1.00 54.87 99 GLU A O 1
ATOM 733 N N . ASP A 1 100 ? -43.341 35.331 79.687 1.00 54.57 100 ASP A N 1
ATOM 734 C CA . ASP A 1 100 ? -42.473 36.509 79.552 1.00 55.00 100 ASP A CA 1
ATOM 735 C C . ASP A 1 100 ? -42.300 36.944 78.088 1.00 55.07 100 ASP A C 1
ATOM 736 O O . ASP A 1 100 ? -41.411 36.438 77.391 1.00 54.51 100 ASP A O 1
ATOM 741 N N . GLU A 1 101 ? -43.145 37.842 77.593 1.00 55.10 101 GLU A N 1
ATOM 742 C CA . GLU A 1 101 ? -43.092 38.372 76.207 1.00 55.10 101 GLU A CA 1
ATOM 743 C C . GLU A 1 101 ? -41.681 38.685 75.691 1.00 54.60 101 GLU A C 1
ATOM 744 O O . GLU A 1 101 ? -41.239 38.090 74.718 1.00 54.50 101 GLU A O 1
ATOM 750 N N . GLN A 1 102 ? -40.994 39.622 76.334 1.00 53.70 102 GLN A N 1
ATOM 751 C CA . GLN A 1 102 ? -39.667 40.043 75.880 1.00 53.72 102 GLN A CA 1
ATOM 752 C C . GLN A 1 102 ? -38.675 38.897 75.688 1.00 52.18 102 GLN A C 1
ATOM 753 O O . GLN A 1 102 ? -37.888 38.911 74.746 1.00 51.67 102 GLN A O 1
ATOM 759 N N . THR A 1 103 ? -38.699 37.930 76.595 1.00 50.62 103 THR A N 1
ATOM 760 C CA . THR A 1 103 ? -37.736 36.840 76.552 1.00 49.34 103 THR A CA 1
ATOM 761 C C . THR A 1 103 ? -38.162 35.834 75.490 1.00 47.68 103 THR A C 1
ATOM 762 O O . THR A 1 103 ? -37.341 35.410 74.696 1.00 47.52 103 THR A O 1
ATOM 766 N N . ARG A 1 104 ? -39.452 35.515 75.445 1.00 45.62 104 ARG A N 1
ATOM 767 C CA . ARG A 1 104 ? -40.020 34.793 74.329 1.00 44.00 104 ARG A CA 1
ATOM 768 C C . ARG A 1 104 ? -39.576 35.430 72.988 1.00 42.83 104 ARG A C 1
ATOM 769 O O . ARG A 1 104 ? -38.752 34.832 72.274 1.00 42.27 104 ARG A O 1
ATOM 777 N N . ILE A 1 105 ? -40.084 36.632 72.675 1.00 41.12 105 ILE A N 1
ATOM 778 C CA . ILE A 1 105 ? -39.686 37.430 71.479 1.00 39.64 105 ILE A CA 1
ATOM 779 C C . ILE A 1 105 ? -38.186 37.319 71.134 1.00 38.24 105 ILE A C 1
ATOM 780 O O . ILE A 1 105 ? -37.822 36.993 69.994 1.00 37.12 105 ILE A O 1
ATOM 785 N N . GLU A 1 106 ? -37.332 37.554 72.128 1.00 37.39 106 GLU A N 1
ATOM 786 C CA . GLU A 1 106 ? -35.874 37.463 71.994 1.00 37.43 106 GLU A CA 1
ATOM 787 C C . GLU A 1 106 ? -35.498 36.099 71.399 1.00 35.81 106 GLU A C 1
ATOM 788 O O . GLU A 1 106 ? -34.845 36.003 70.348 1.00 35.66 106 GLU A O 1
ATOM 794 N N . LYS A 1 107 ? -35.950 35.053 72.077 1.00 34.24 107 LYS A N 1
ATOM 795 C CA . LYS A 1 107 ? -35.621 33.683 71.745 1.00 33.84 107 LYS A CA 1
ATOM 796 C C . LYS A 1 107 ? -36.135 33.244 70.364 1.00 32.38 107 LYS A C 1
ATOM 797 O O . LYS A 1 107 ? -35.396 32.680 69.580 1.00 32.70 107 LYS A O 1
ATOM 803 N N . ILE A 1 108 ? -37.401 33.485 70.079 1.00 30.99 108 ILE A N 1
ATOM 804 C CA . ILE A 1 108 ? -37.942 33.200 68.760 1.00 29.87 108 ILE A CA 1
ATOM 805 C C . ILE A 1 108 ? -37.286 34.019 67.645 1.00 30.00 108 ILE A C 1
ATOM 806 O O . ILE A 1 108 ? -37.076 33.528 66.536 1.00 30.17 108 ILE A O 1
ATOM 811 N N . ARG A 1 109 ? -36.964 35.272 67.914 1.00 29.28 109 ARG A N 1
ATOM 812 C CA . ARG A 1 109 ? -36.207 35.963 66.929 1.00 29.90 109 ARG A CA 1
ATOM 813 C C . ARG A 1 109 ? -34.838 35.326 66.676 1.00 29.89 109 ARG A C 1
ATOM 814 O O . ARG A 1 109 ? -34.429 35.273 65.539 1.00 28.24 109 ARG A O 1
ATOM 822 N N . ASN A 1 110 ? -34.124 34.844 67.705 1.00 30.77 110 ASN A N 1
ATOM 823 C CA . ASN A 1 110 ? -32.779 34.296 67.467 1.00 30.32 110 ASN A CA 1
ATOM 824 C C . ASN A 1 110 ? -32.900 32.968 66.696 1.00 30.43 110 ASN A C 1
ATOM 825 O O . ASN A 1 110 ? -32.076 32.686 65.816 1.00 32.03 110 ASN A O 1
ATOM 830 N N . GLY A 1 111 ? -33.935 32.193 67.025 1.00 29.60 111 GLY A N 1
ATOM 831 C CA . GLY A 1 111 ? -34.291 30.946 66.353 1.00 27.31 111 GLY A CA 1
ATOM 832 C C . GLY A 1 111 ? -34.523 31.117 64.852 1.00 27.24 111 GLY A C 1
ATOM 833 O O . GLY A 1 111 ? -33.862 30.443 64.054 1.00 23.71 111 GLY A O 1
ATOM 834 N N . TYR A 1 112 ? -35.455 32.011 64.479 1.00 26.04 112 TYR A N 1
ATOM 835 C CA . TYR A 1 112 ? -35.676 32.386 63.072 1.00 26.11 112 TYR A CA 1
ATOM 836 C C . TYR A 1 112 ? -34.421 32.846 62.356 1.00 25.33 112 TYR A C 1
ATOM 837 O O . TYR A 1 112 ? -34.244 32.564 61.178 1.00 23.69 112 TYR A O 1
ATOM 846 N N . MET A 1 113 ? -33.598 33.619 63.046 1.00 25.13 113 MET A N 1
ATOM 847 C CA . MET A 1 113 ? -32.414 34.177 62.411 1.00 26.36 113 MET A CA 1
ATOM 848 C C . MET A 1 113 ? -31.317 33.091 62.191 1.00 25.89 113 MET A C 1
ATOM 849 O O . MET A 1 113 ? -30.635 33.116 61.157 1.00 25.25 113 MET A O 1
ATOM 854 N N . ARG A 1 114 ? -31.150 32.188 63.167 1.00 24.53 114 ARG A N 1
ATOM 855 C CA . ARG A 1 114 ? -30.297 30.993 63.010 1.00 24.90 114 ARG A CA 1
ATOM 856 C C . ARG A 1 114 ? -30.777 30.057 61.858 1.00 22.70 114 ARG A C 1
ATOM 857 O O . ARG A 1 114 ? -29.975 29.672 60.994 1.00 20.31 114 ARG A O 1
ATOM 865 N N . ALA A 1 115 ? -32.072 29.713 61.820 1.00 21.63 115 ALA A N 1
ATOM 866 C CA . ALA A 1 115 ? -32.603 28.968 60.663 1.00 22.07 115 ALA A CA 1
ATOM 867 C C . ALA A 1 115 ? -32.286 29.649 59.327 1.00 21.21 115 ALA A C 1
ATOM 868 O O . ALA A 1 115 ? -31.821 29.004 58.432 1.00 21.84 115 ALA A O 1
ATOM 870 N N . LEU A 1 116 ? -32.523 30.962 59.207 1.00 21.39 116 LEU A N 1
ATOM 871 C CA . LEU A 1 116 ? -32.540 31.644 57.878 1.00 21.26 116 LEU A CA 1
ATOM 872 C C . LEU A 1 116 ? -31.145 31.713 57.272 1.00 21.57 116 LEU A C 1
ATOM 873 O O . LEU A 1 116 ? -30.965 31.795 56.041 1.00 21.23 116 LEU A O 1
ATOM 878 N N . GLN A 1 117 ? -30.140 31.597 58.140 1.00 21.45 117 GLN A N 1
ATOM 879 C CA . GLN A 1 117 ? -28.764 31.529 57.709 1.00 22.60 117 GLN A CA 1
ATOM 880 C C . GLN A 1 117 ? -28.346 30.123 57.320 1.00 22.35 117 GLN A C 1
ATOM 881 O O . GLN A 1 117 ? -27.179 29.908 56.932 1.00 22.29 117 GLN A O 1
ATOM 887 N N . THR A 1 118 ? -29.262 29.169 57.438 1.00 20.83 118 THR A N 1
ATOM 888 C CA . THR A 1 118 ? -28.950 27.735 57.176 1.00 19.82 118 THR A CA 1
ATOM 889 C C . THR A 1 118 ? -29.535 27.250 55.863 1.00 19.10 118 THR A C 1
ATOM 890 O O . THR A 1 118 ? -30.743 27.263 55.711 1.00 17.80 118 THR A O 1
ATOM 894 N N . PRO A 1 119 ? -28.696 26.838 54.899 1.00 18.19 119 PRO A N 1
ATOM 895 C CA . PRO A 1 119 ? -29.324 26.235 53.680 1.00 16.61 119 PRO A CA 1
ATOM 896 C C . PRO A 1 119 ? -30.027 24.892 54.028 1.00 15.83 119 PRO A C 1
ATOM 897 O O . PRO A 1 119 ? -29.382 23.958 54.522 1.00 14.74 119 PRO A O 1
ATOM 901 N N . MET A 1 120 ? -31.363 24.814 53.865 1.00 15.48 120 MET A N 1
ATOM 902 C CA . MET A 1 120 ? -32.058 23.590 54.282 1.00 15.41 120 MET A CA 1
ATOM 903 C C . MET A 1 120 ? -33.378 23.494 53.537 1.00 15.08 120 MET A C 1
ATOM 904 O O . MET A 1 120 ? -33.842 24.495 53.003 1.00 15.16 120 MET A O 1
ATOM 909 N N . GLY A 1 121 ? -33.961 22.303 53.457 1.00 14.66 121 GLY A N 1
ATOM 910 C CA . GLY A 1 121 ? -35.284 22.149 52.819 1.00 15.28 121 GLY A CA 1
ATOM 911 C C . GLY A 1 121 ? -36.290 22.961 53.610 1.00 17.28 121 GLY A C 1
ATOM 912 O O . GLY A 1 121 ? -36.141 23.163 54.824 1.00 15.42 121 GLY A O 1
ATOM 913 N N . SER A 1 122 ? -37.341 23.410 52.915 1.00 18.05 122 SER A N 1
ATOM 914 C CA . SER A 1 122 ? -38.510 24.050 53.535 1.00 18.92 122 SER A CA 1
ATOM 915 C C . SER A 1 122 ? -38.207 25.435 54.142 1.00 20.79 122 SER A C 1
ATOM 916 O O . SER A 1 122 ? -39.018 25.973 54.852 1.00 19.76 122 SER A O 1
ATOM 919 N N . LEU A 1 123 ? -37.048 26.010 53.820 1.00 20.88 123 LEU A N 1
ATOM 920 C CA . LEU A 1 123 ? -36.691 27.364 54.246 1.00 23.63 123 LEU A CA 1
ATOM 921 C C . LEU A 1 123 ? -37.716 28.498 53.899 1.00 24.34 123 LEU A C 1
ATOM 922 O O . LEU A 1 123 ? -37.832 29.520 54.656 1.00 25.31 123 LEU A O 1
ATOM 927 N N . SER A 1 124 ? -38.443 28.359 52.788 1.00 24.82 124 SER A N 1
ATOM 928 C CA . SER A 1 124 ? -39.503 29.339 52.466 1.00 25.92 124 SER A CA 1
ATOM 929 C C . SER A 1 124 ? -40.639 29.365 53.502 1.00 26.59 124 SER A C 1
ATOM 930 O O . SER A 1 124 ? -41.222 30.408 53.753 1.00 26.31 124 SER A O 1
ATOM 933 N N . GLU A 1 125 ? -41.002 28.198 54.033 1.00 27.23 125 GLU A N 1
ATOM 934 C CA . GLU A 1 125 ? -42.051 28.065 55.027 1.00 27.98 125 GLU A CA 1
ATOM 9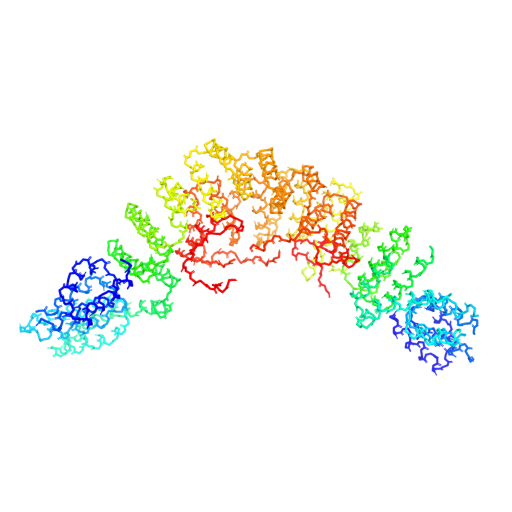35 C C . GLU A 1 125 ? -41.628 28.706 56.337 1.00 28.18 125 GLU A C 1
ATOM 936 O O . GLU A 1 125 ? -42.436 29.371 56.981 1.00 28.55 125 GLU A O 1
ATOM 942 N N . LEU A 1 126 ? -40.357 28.555 56.729 1.00 28.03 126 LEU A N 1
ATOM 943 C CA . LEU A 1 126 ? -39.841 29.343 57.850 1.00 27.42 126 LEU A CA 1
ATOM 944 C C . LEU A 1 126 ? -39.798 30.857 57.522 1.00 27.31 126 LEU A C 1
ATOM 945 O O . LEU A 1 126 ? -39.893 31.698 58.435 1.00 27.14 126 LEU A O 1
ATOM 950 N N . TRP A 1 127 ? -39.606 31.207 56.247 1.00 25.91 127 TRP A N 1
ATOM 951 C CA . TRP A 1 127 ? -39.583 32.603 55.867 1.00 26.88 127 TRP A CA 1
ATOM 952 C C . TRP A 1 127 ? -40.982 33.233 56.018 1.00 26.16 127 TRP A C 1
ATOM 953 O O . TRP A 1 127 ? -41.124 34.368 56.460 1.00 26.01 127 TRP A O 1
ATOM 964 N N . LYS A 1 128 ? -42.006 32.487 55.648 1.00 26.97 128 LYS A N 1
ATOM 965 C CA . LYS A 1 128 ? -43.366 32.973 55.800 1.00 28.75 128 LYS A CA 1
ATOM 966 C C . LYS A 1 128 ? -43.610 33.173 57.285 1.00 28.34 128 LYS A C 1
ATOM 967 O O . LYS A 1 128 ? -44.042 34.256 57.694 1.00 27.99 128 LYS A O 1
ATOM 973 N N . ASP A 1 129 ? -43.278 32.162 58.097 1.00 27.43 129 ASP A N 1
ATOM 974 C CA . ASP A 1 129 ? -43.510 32.230 59.551 1.00 27.76 129 ASP A CA 1
ATOM 975 C C . ASP A 1 129 ? -42.768 33.407 60.178 1.00 27.14 129 ASP A C 1
ATOM 976 O O . ASP A 1 129 ? -43.294 34.123 61.017 1.00 27.53 129 ASP A O 1
ATOM 981 N N . PHE A 1 130 ? -41.528 33.596 59.779 1.00 27.04 130 PHE A N 1
ATOM 982 C CA . PHE A 1 130 ? -40.746 34.709 60.239 1.00 27.55 130 PHE A CA 1
ATOM 983 C C . PHE A 1 130 ? -41.353 36.112 59.924 1.00 28.03 130 PHE A C 1
ATOM 984 O O . PHE A 1 130 ? -41.364 37.003 60.781 1.00 26.24 130 PHE A O 1
ATOM 992 N N . GLU A 1 131 ? -41.808 36.306 58.688 1.00 27.55 131 GLU A N 1
ATOM 993 C CA . GLU A 1 131 ? -42.372 37.593 58.285 1.00 28.30 131 GLU A CA 1
ATOM 994 C C . GLU A 1 131 ? -43.674 37.855 59.081 1.00 28.53 131 GLU A C 1
ATOM 995 O O . GLU A 1 131 ? -43.833 38.932 59.659 1.00 26.47 131 GLU A O 1
ATOM 1001 N N . ASN A 1 132 ? -44.550 36.828 59.164 1.00 28.90 132 ASN A N 1
ATOM 1002 C CA . ASN A 1 132 ? -45.775 36.856 59.964 1.00 28.28 132 ASN A CA 1
ATOM 1003 C C . ASN A 1 132 ? -45.575 37.259 61.407 1.00 28.01 132 ASN A C 1
ATOM 1004 O O . ASN A 1 132 ? -46.405 37.968 61.979 1.00 28.63 132 ASN A O 1
ATOM 1009 N N . PHE A 1 133 ? -44.465 36.813 61.984 1.00 26.72 133 PHE A N 1
ATOM 1010 C CA . PHE A 1 133 ? -44.133 37.042 63.374 1.00 25.01 133 PHE A CA 1
ATOM 1011 C C . PHE A 1 133 ? -43.707 38.514 63.610 1.00 25.59 133 PHE A C 1
ATOM 1012 O O . PHE A 1 133 ? -44.114 39.151 64.592 1.00 25.44 133 PHE A O 1
ATOM 1020 N N . GLU A 1 134 ? -42.844 39.024 62.737 1.00 24.42 134 GLU A N 1
ATOM 1021 C CA . GLU A 1 134 ? -42.326 40.388 62.871 1.00 24.98 134 GLU A CA 1
ATOM 1022 C C . GLU A 1 134 ? -43.384 41.465 62.637 1.00 25.39 134 GLU A C 1
ATOM 1023 O O . GLU A 1 134 ? -43.328 42.537 63.267 1.00 24.39 134 GLU A O 1
ATOM 1029 N N . LEU A 1 135 ? -44.263 41.215 61.660 1.00 26.64 135 LEU A N 1
ATOM 1030 C CA . LEU A 1 135 ? -45.309 42.157 61.226 1.00 27.14 135 LEU A CA 1
ATOM 1031 C C . LEU A 1 135 ? -46.378 42.232 62.309 1.00 28.94 135 LEU A C 1
ATOM 1032 O O . LEU A 1 135 ? -46.918 43.311 62.598 1.00 29.56 135 LEU A O 1
ATOM 1037 N N . GLU A 1 136 ? -46.678 41.080 62.901 1.00 30.03 136 GLU A N 1
ATOM 1038 C CA . GLU A 1 136 ? -47.632 40.983 64.009 1.00 31.14 136 GLU A CA 1
ATOM 1039 C C . GLU A 1 136 ? -47.224 41.920 65.145 1.00 30.84 136 GLU A C 1
ATOM 1040 O O . GLU A 1 136 ? -48.062 42.611 65.684 1.00 30.50 136 GLU A O 1
ATOM 1046 N N . LEU A 1 137 ? -45.930 41.943 65.489 1.00 29.64 137 LEU A N 1
ATOM 1047 C CA . LEU A 1 137 ? -45.406 42.838 66.502 1.00 29.19 137 LEU A CA 1
ATOM 1048 C C . LEU A 1 137 ? -45.590 44.336 66.135 1.00 29.30 137 LEU A C 1
ATOM 1049 O O . LEU A 1 137 ? -45.881 45.183 67.019 1.00 28.41 137 LEU A O 1
ATOM 1054 N N . ASN A 1 138 ? -45.374 44.648 64.853 1.00 28.05 138 ASN A N 1
ATOM 1055 C CA . ASN A 1 138 ? -45.296 46.048 64.333 1.00 28.25 138 ASN A CA 1
ATOM 1056 C C . ASN A 1 138 ? -45.143 46.018 62.794 1.00 28.22 138 ASN A C 1
ATOM 1057 O O . ASN A 1 138 ? -44.129 45.521 62.275 1.00 27.73 138 ASN A O 1
ATOM 1062 N N . LYS A 1 139 ? -46.185 46.482 62.077 1.00 27.55 139 LYS A N 1
ATOM 1063 C CA . LYS A 1 139 ? -46.227 46.436 60.577 1.00 26.55 139 LYS A CA 1
ATOM 1064 C C . LYS A 1 139 ? -45.121 47.224 59.933 1.00 25.68 139 LYS A C 1
ATOM 1065 O O . LYS A 1 139 ? -44.635 46.887 58.842 1.00 26.20 139 LYS A O 1
ATOM 1071 N N . ILE A 1 140 ? -44.696 48.257 60.646 1.00 24.16 140 ILE A N 1
ATOM 1072 C CA . ILE A 1 140 ? -43.708 49.196 60.171 1.00 22.46 140 ILE A CA 1
ATOM 1073 C C . ILE A 1 140 ? -42.259 48.814 60.497 1.00 23.16 140 ILE A C 1
ATOM 1074 O O . ILE A 1 140 ? -41.425 48.573 59.591 1.00 22.90 140 ILE A O 1
ATOM 1079 N N . THR A 1 141 ? -41.938 48.739 61.778 1.00 22.86 141 THR A N 1
ATOM 1080 C CA . THR A 1 141 ? -40.611 48.297 62.129 1.00 23.69 141 THR A CA 1
ATOM 1081 C C . THR A 1 141 ? -40.415 46.839 61.607 1.00 25.04 141 THR A C 1
ATOM 1082 O O . THR A 1 141 ? -39.351 46.507 61.089 1.00 25.59 141 THR A O 1
ATOM 1086 N N . GLY A 1 142 ? -41.452 46.002 61.702 1.00 24.91 142 GLY A N 1
ATOM 1087 C CA . GLY A 1 142 ? -41.384 44.663 61.194 1.00 25.10 142 GLY A CA 1
ATOM 1088 C C . GLY A 1 142 ? -41.048 44.527 59.721 1.00 26.25 142 GLY A C 1
ATOM 1089 O O . GLY A 1 142 ? -40.197 43.687 59.367 1.00 25.60 142 GLY A O 1
ATOM 1090 N N . LYS A 1 143 ? -41.728 45.299 58.849 1.00 25.67 143 LYS A N 1
ATOM 1091 C CA . LYS A 1 143 ? -41.386 45.320 57.392 1.00 25.93 143 LYS A CA 1
ATOM 1092 C C . LYS A 1 143 ? -39.910 45.658 57.145 1.00 26.31 143 LYS A C 1
ATOM 1093 O O . LYS A 1 143 ? -39.287 45.156 56.210 1.00 24.83 143 LYS A O 1
ATOM 1099 N N . LYS A 1 144 ? -39.366 46.564 57.947 1.00 26.85 144 LYS A N 1
ATOM 1100 C CA . LYS A 1 144 ? -37.976 46.917 57.793 1.00 28.89 144 LYS A CA 1
ATOM 1101 C C . LYS A 1 144 ? -37.071 45.759 58.270 1.00 28.64 144 LYS A C 1
ATOM 1102 O O . LYS A 1 144 ? -36.059 45.471 57.637 1.00 29.27 144 LYS A O 1
ATOM 1108 N N . ILE A 1 145 ? -37.446 45.113 59.379 1.00 28.47 145 ILE A N 1
ATOM 1109 C CA . ILE A 1 145 ? -36.660 43.978 59.898 1.00 28.58 145 ILE A CA 1
ATOM 1110 C C . ILE A 1 145 ? -36.591 42.873 58.807 1.00 27.95 145 ILE A C 1
ATOM 1111 O O . ILE A 1 145 ? -35.522 42.449 58.446 1.00 28.04 145 ILE A O 1
ATOM 1116 N N . VAL A 1 146 ? -37.746 42.485 58.285 1.00 26.54 146 VAL A N 1
ATOM 1117 C CA . VAL A 1 146 ? -37.900 41.506 57.204 1.00 26.46 146 VAL A CA 1
ATOM 1118 C C . VAL A 1 146 ? -37.137 41.916 55.933 1.00 26.25 146 VAL A C 1
ATOM 1119 O O . VAL A 1 146 ? -36.459 41.090 55.316 1.00 25.59 146 VAL A O 1
ATOM 1123 N N . GLY A 1 147 ? -37.262 43.169 55.522 1.00 25.22 147 GLY A N 1
ATOM 1124 C CA . GLY A 1 147 ? -36.509 43.660 54.367 1.00 25.32 147 GLY A CA 1
ATOM 1125 C C . GLY A 1 147 ? -35.016 43.488 54.533 1.00 26.55 147 GLY A C 1
ATOM 1126 O O . GLY A 1 147 ? -34.316 43.071 53.605 1.00 27.39 147 GLY A O 1
ATOM 1127 N N . ASP A 1 148 ? -34.525 43.739 55.735 1.00 26.68 148 ASP A N 1
ATOM 1128 C CA . ASP A 1 148 ? -33.112 43.586 56.031 1.00 27.05 148 ASP A CA 1
ATOM 1129 C C . ASP A 1 148 ? -32.598 42.133 56.105 1.00 27.34 148 ASP A C 1
ATOM 1130 O O . ASP A 1 148 ? -31.387 41.865 56.096 1.00 27.22 148 ASP A O 1
ATOM 1135 N N . THR A 1 149 ? -33.521 41.202 56.220 1.00 28.00 149 THR A N 1
ATOM 1136 C CA . THR A 1 149 ? -33.182 39.788 56.413 1.00 28.63 149 THR A CA 1
ATOM 1137 C C . THR A 1 149 ? -33.429 39.034 55.091 1.00 28.18 149 THR A C 1
ATOM 1138 O O . THR A 1 149 ? -32.973 37.910 54.910 1.00 28.17 149 THR A O 1
ATOM 1142 N N . LEU A 1 150 ? -34.161 39.659 54.175 1.00 28.05 150 LEU A N 1
ATOM 1143 C CA . LEU A 1 150 ? -34.408 39.073 52.869 1.00 27.48 150 LEU A CA 1
ATOM 1144 C C . LEU A 1 150 ? -33.146 38.562 52.141 1.00 27.04 150 LEU A C 1
ATOM 1145 O O . LEU A 1 150 ? -33.143 37.424 51.702 1.00 28.11 150 LEU A O 1
ATOM 1150 N N . PRO A 1 151 ? -32.046 39.341 52.099 1.00 27.85 151 PRO A N 1
ATOM 1151 C CA . PRO A 1 151 ? -30.918 38.821 51.311 1.00 28.06 151 PRO A CA 1
ATOM 1152 C C . PRO A 1 151 ? -30.257 37.590 51.931 1.00 27.95 151 PRO A C 1
ATOM 1153 O O . PRO A 1 151 ? -29.660 36.805 51.205 1.00 27.60 151 PRO A O 1
ATOM 1157 N N . ILE A 1 152 ? -30.320 37.485 53.260 1.00 26.39 152 ILE A N 1
ATOM 1158 C CA . ILE A 1 152 ? -29.849 36.329 54.011 1.00 26.34 152 ILE A CA 1
ATOM 1159 C C . ILE A 1 152 ? -30.643 35.101 53.586 1.00 25.17 152 ILE A C 1
ATOM 1160 O O . ILE A 1 152 ? -30.089 34.082 53.162 1.00 25.11 152 ILE A O 1
ATOM 1165 N N . PHE A 1 153 ? -31.957 35.216 53.678 1.00 24.20 153 PHE A N 1
ATOM 1166 C CA . PHE A 1 153 ? -32.803 34.130 53.359 1.00 22.09 153 PHE A CA 1
ATOM 1167 C C . PHE A 1 153 ? -32.525 33.691 51.934 1.00 21.48 153 PHE A C 1
ATOM 1168 O O . PHE A 1 153 ? -32.383 32.474 51.672 1.00 19.47 153 PHE A O 1
ATOM 1176 N N . GLN A 1 154 ? -32.438 34.666 51.029 1.00 21.09 154 GLN A N 1
ATOM 1177 C CA . GLN A 1 154 ? -32.245 34.429 49.604 1.00 23.06 154 GLN A CA 1
ATOM 1178 C C . GLN A 1 154 ? -30.920 33.730 49.361 1.00 23.49 154 GLN A C 1
ATOM 1179 O O . GLN A 1 154 ? -30.844 32.806 48.554 1.00 24.21 154 GLN A O 1
ATOM 1185 N N . SER A 1 155 ? -29.881 34.125 50.094 1.00 22.83 155 SER A N 1
ATOM 1186 C CA . SER A 1 155 ? -28.597 33.471 49.935 1.00 22.75 155 SER A CA 1
ATOM 1187 C C . SER A 1 155 ? -28.698 32.008 50.352 1.00 22.34 155 SER A C 1
ATOM 1188 O O . SER A 1 155 ? -28.089 31.125 49.729 1.00 23.35 155 SER A O 1
ATOM 1191 N N . SER A 1 156 ? -29.426 31.726 51.424 1.00 21.84 156 SER A N 1
ATOM 1192 C CA . SER A 1 156 ? -29.488 30.345 51.946 1.00 21.30 156 SER A CA 1
ATOM 1193 C C . SER A 1 156 ? -30.371 29.490 51.072 1.00 21.20 156 SER A C 1
ATOM 1194 O O . SER A 1 156 ? -30.097 28.298 50.848 1.00 19.76 156 SER A O 1
ATOM 1197 N N . PHE A 1 157 ? -31.444 30.090 50.567 1.00 19.84 157 PHE A N 1
ATOM 1198 C CA . PHE A 1 157 ? -32.313 29.422 49.605 1.00 20.03 157 PHE A CA 1
ATOM 1199 C C . PHE A 1 157 ? -31.540 29.014 48.355 1.00 20.20 157 PHE A C 1
ATOM 1200 O O . PHE A 1 157 ? -31.662 27.885 47.880 1.00 18.47 157 PHE A O 1
ATOM 1208 N N . GLN A 1 158 ? -30.746 29.939 47.827 1.00 21.05 158 GLN A N 1
ATOM 1209 C CA . GLN A 1 158 ? -29.946 29.674 46.638 1.00 23.82 158 GLN A CA 1
ATOM 1210 C C . GLN A 1 158 ? -28.952 28.543 46.883 1.00 22.04 158 GLN A C 1
ATOM 1211 O O . GLN A 1 158 ? -28.856 27.606 46.090 1.00 21.25 158 GLN A O 1
ATOM 1217 N N . ARG A 1 159 ? -28.216 28.638 47.985 1.00 22.11 159 ARG A N 1
ATOM 1218 C CA . ARG A 1 159 ? -27.193 27.651 48.309 1.00 22.73 159 ARG A CA 1
ATOM 1219 C C . ARG A 1 159 ? -27.779 26.244 48.360 1.00 21.19 159 ARG A C 1
ATOM 1220 O O . ARG A 1 159 ? -27.155 25.284 47.911 1.00 20.29 159 ARG A O 1
ATOM 1228 N N . TYR A 1 160 ? -28.984 26.131 48.911 1.00 19.24 160 TYR A N 1
ATOM 1229 C CA . TYR A 1 160 ? -29.616 24.832 49.108 1.00 17.66 160 TYR A CA 1
ATOM 1230 C C . TYR A 1 160 ? -30.048 24.221 47.779 1.00 18.67 160 TYR A C 1
ATOM 1231 O O . TYR A 1 160 ? -30.129 23.000 47.643 1.00 18.33 160 TYR A O 1
ATOM 1240 N N . GLN A 1 161 ? -30.323 25.078 46.801 1.00 20.42 161 GLN A N 1
ATOM 1241 C CA . GLN A 1 161 ? -30.681 24.623 45.462 1.00 22.39 161 GLN A CA 1
ATOM 1242 C C . GLN A 1 161 ? -29.570 23.775 44.907 1.00 20.57 161 GLN A C 1
ATOM 1243 O O . GLN A 1 161 ? -29.807 22.881 44.147 1.00 21.81 161 GLN A O 1
ATOM 1249 N N . GLN A 1 162 ? -28.344 24.032 45.311 1.00 20.57 162 GLN A N 1
ATOM 1250 C CA . GLN A 1 162 ? -27.227 23.198 44.833 1.00 19.38 162 GLN A CA 1
ATOM 1251 C C . GLN A 1 162 ? -26.987 21.958 45.729 1.00 18.48 162 GLN A C 1
ATOM 1252 O O . GLN A 1 162 ? -26.404 20.968 45.258 1.00 17.43 162 GLN A O 1
ATOM 1258 N N . ILE A 1 163 ? -27.442 22.011 46.993 1.00 15.83 163 ILE A N 1
ATOM 1259 C CA . ILE A 1 163 ? -27.297 20.876 47.970 1.00 15.34 163 ILE A CA 1
ATOM 1260 C C . ILE A 1 163 ? -28.417 19.862 47.771 1.00 15.76 163 ILE A C 1
ATOM 1261 O O . ILE A 1 163 ? -28.185 18.617 47.909 1.00 12.95 163 ILE A O 1
ATOM 1266 N N . GLN A 1 164 ? -29.634 20.389 47.437 1.00 14.12 164 GLN A N 1
ATOM 1267 C CA . GLN A 1 164 ? -30.844 19.620 47.389 1.00 14.39 164 GLN A CA 1
ATOM 1268 C C . GLN A 1 164 ? -30.718 18.344 46.537 1.00 14.20 164 GLN A C 1
ATOM 1269 O O . GLN A 1 164 ? -31.089 17.256 47.001 1.00 12.60 164 GLN A O 1
ATOM 1275 N N . PRO A 1 165 ? -30.145 18.452 45.316 1.00 15.86 165 PRO A N 1
ATOM 1276 C CA . PRO A 1 165 ? -30.125 17.202 44.541 1.00 14.92 165 PRO A CA 1
ATOM 1277 C C . PRO A 1 165 ? -29.113 16.160 45.073 1.00 14.70 165 PRO A C 1
ATOM 1278 O O . PRO A 1 165 ? -29.238 14.963 44.771 1.00 15.65 165 PRO A O 1
ATOM 1282 N N . LEU A 1 166 ? -28.079 16.611 45.775 1.00 14.51 166 LEU A N 1
ATOM 1283 C CA . LEU A 1 166 ? -27.123 15.679 46.467 1.00 14.20 166 LEU A CA 1
ATOM 1284 C C . LEU A 1 166 ? -27.760 14.868 47.632 1.00 13.29 166 LEU A C 1
ATOM 1285 O O . LEU A 1 166 ? -27.406 13.681 47.842 1.00 11.32 166 LEU A O 1
ATOM 1290 N N . ILE A 1 167 ? -28.724 15.487 48.349 1.00 12.85 167 ILE A N 1
ATOM 1291 C CA . ILE A 1 167 ? -29.426 14.873 49.480 1.00 12.60 167 ILE A CA 1
ATOM 1292 C C . ILE A 1 167 ? -30.503 13.951 48.947 1.00 14.76 167 ILE A C 1
ATOM 1293 O O . ILE A 1 167 ? -30.647 12.811 49.449 1.00 15.81 167 ILE A O 1
ATOM 1298 N N . ARG A 1 168 ? -31.243 14.430 47.936 1.00 12.68 168 ARG A N 1
ATOM 1299 C CA . ARG A 1 168 ? -32.259 13.584 47.263 1.00 15.28 168 ARG A CA 1
ATOM 1300 C C . ARG A 1 168 ? -31.666 12.316 46.619 1.00 15.12 168 ARG A C 1
ATOM 1301 O O . ARG A 1 168 ? -32.347 11.281 46.533 1.00 16.57 168 ARG A O 1
ATOM 1309 N N . GLY A 1 169 ? -30.376 12.368 46.243 1.00 15.26 169 GLY A N 1
ATOM 1310 C CA . GLY A 1 169 ? -29.718 11.243 45.593 1.00 13.75 169 GLY A CA 1
ATOM 1311 C C . GLY A 1 169 ? -28.580 10.719 46.452 1.00 13.92 169 GLY A C 1
ATOM 1312 O O . GLY A 1 169 ? -27.643 10.189 45.969 1.00 15.06 169 GLY A O 1
ATOM 1313 N N . TRP A 1 170 ? -28.721 10.865 47.749 1.00 13.86 170 TRP A N 1
ATOM 1314 C CA . TRP A 1 170 ? -27.705 10.557 48.722 1.00 13.27 170 TRP A CA 1
ATOM 1315 C C . TRP A 1 170 ? -27.007 9.268 48.470 1.00 13.97 170 TRP A C 1
ATOM 1316 O O . TRP A 1 170 ? -27.622 8.215 48.424 1.00 14.30 170 TRP A O 1
ATOM 1327 N N . SER A 1 171 ? -25.679 9.345 48.455 1.00 13.73 171 SER A N 1
ATOM 1328 C CA . SER A 1 171 ? -24.873 8.202 48.117 1.00 12.87 171 SER A CA 1
ATOM 1329 C C . SER A 1 171 ? -23.476 8.629 48.470 1.00 12.22 171 SER A C 1
ATOM 1330 O O . SER A 1 171 ? -23.216 9.808 48.752 1.00 11.43 171 SER A O 1
ATOM 1333 N N . VAL A 1 172 ? -22.589 7.659 48.509 1.00 12.13 172 VAL A N 1
ATOM 1334 C CA . VAL A 1 172 ? -21.161 8.009 48.696 1.00 11.42 172 VAL A CA 1
ATOM 1335 C C . VAL A 1 172 ? -20.744 9.053 47.704 1.00 10.95 172 VAL A C 1
ATOM 1336 O O . VAL A 1 172 ? -20.159 10.068 48.093 1.00 12.22 172 VAL A O 1
ATOM 1340 N N . LYS A 1 173 ? -21.092 8.846 46.442 1.00 9.11 173 LYS A N 1
ATOM 1341 C CA . LYS A 1 173 ? -20.679 9.760 45.423 1.00 11.07 173 LYS A CA 1
ATOM 1342 C C . LYS A 1 173 ? -21.267 11.155 45.599 1.00 12.76 173 LYS A C 1
ATOM 1343 O O . LYS A 1 173 ? -20.556 12.150 45.401 1.00 12.16 173 LYS A O 1
ATOM 1349 N N . ASN A 1 174 ? -22.577 11.241 45.940 1.00 12.23 174 ASN A N 1
ATOM 1350 C CA . ASN A 1 174 ? -23.134 12.551 46.222 1.00 13.76 174 ASN A CA 1
ATOM 1351 C C . ASN A 1 174 ? -22.728 13.148 47.518 1.00 13.10 174 ASN A C 1
ATOM 1352 O O . ASN A 1 174 ? -22.640 14.361 47.579 1.00 15.57 174 ASN A O 1
ATOM 1357 N N . ALA A 1 175 ? -22.527 12.332 48.569 1.00 13.53 175 ALA A N 1
ATOM 1358 C CA . ALA A 1 175 ? -21.777 12.787 49.766 1.00 13.77 175 ALA A CA 1
ATOM 1359 C C . ALA A 1 175 ? -20.413 13.433 49.356 1.00 15.23 175 ALA A C 1
ATOM 1360 O O . ALA A 1 175 ? -20.095 14.590 49.777 1.00 13.73 175 ALA A O 1
ATOM 1362 N N . ALA A 1 176 ? -19.609 12.696 48.563 1.00 15.09 176 ALA A N 1
ATOM 1363 C CA . ALA A 1 176 ? -18.295 13.266 48.047 1.00 15.05 176 ALA A CA 1
ATOM 1364 C C . ALA A 1 176 ? -18.549 14.604 47.314 1.00 15.76 176 ALA A C 1
ATOM 1365 O O . ALA A 1 176 ? -17.838 15.575 47.518 1.00 15.53 176 ALA A O 1
ATOM 1367 N N . ARG A 1 177 ? -19.606 14.674 46.485 1.00 16.60 177 ARG A N 1
ATOM 1368 C CA . ARG A 1 177 ? -19.927 15.929 45.830 1.00 15.75 177 ARG A CA 1
ATOM 1369 C C . ARG A 1 177 ? -20.320 17.024 46.848 1.00 16.27 177 ARG A C 1
ATOM 1370 O O . ARG A 1 177 ? -20.011 18.209 46.704 1.00 14.40 177 ARG A O 1
ATOM 1378 N N . LEU A 1 178 ? -21.085 16.660 47.844 1.00 15.91 178 LEU A N 1
ATOM 1379 C CA . LEU A 1 178 ? -21.427 17.703 48.797 1.00 16.10 178 LEU A CA 1
ATOM 1380 C C . LEU A 1 178 ? -20.141 18.228 49.443 1.00 16.12 178 LEU A C 1
ATOM 1381 O O . LEU A 1 178 ? -19.993 19.437 49.644 1.00 14.49 178 LEU A O 1
ATOM 1386 N N . ILE A 1 179 ? -19.232 17.329 49.800 1.00 14.94 179 ILE A N 1
ATOM 1387 C CA . ILE A 1 179 ? -17.899 17.777 50.351 1.00 15.08 179 ILE A CA 1
ATOM 1388 C C . ILE A 1 179 ? -17.171 18.754 49.424 1.00 16.10 179 ILE A C 1
ATOM 1389 O O . ILE A 1 179 ? -16.733 19.852 49.831 1.00 16.70 179 ILE A O 1
ATOM 1394 N N . ASP A 1 180 ? -17.099 18.405 48.144 1.00 16.47 180 ASP A N 1
ATOM 1395 C CA . ASP A 1 180 ? -16.418 19.256 47.146 1.00 14.23 180 ASP A CA 1
ATOM 1396 C C . ASP A 1 180 ? -17.066 20.630 47.015 1.00 16.52 180 ASP A C 1
ATOM 1397 O O . ASP A 1 180 ? -16.373 21.667 46.825 1.00 14.06 180 ASP A O 1
ATOM 1402 N N . LEU A 1 181 ? -18.415 20.675 47.063 1.00 16.44 181 LEU A N 1
ATOM 1403 C CA . LEU A 1 181 ? -19.114 21.929 46.914 1.00 17.97 181 LEU A CA 1
ATOM 1404 C C . LEU A 1 181 ? -18.874 22.886 48.115 1.00 18.25 181 LEU A C 1
ATOM 1405 O O . LEU A 1 181 ? -18.739 24.118 47.920 1.00 18.28 181 LEU A O 1
ATOM 1410 N N . GLU A 1 182 ? -18.820 22.330 49.317 1.00 17.26 182 GLU A N 1
ATOM 1411 C CA . GLU A 1 182 ? -18.660 23.118 50.544 1.00 19.91 182 GLU A CA 1
ATOM 1412 C C . GLU A 1 182 ? -17.196 23.520 50.749 1.00 20.95 182 GLU A C 1
ATOM 1413 O O . GLU A 1 182 ? -16.909 24.597 51.311 1.00 22.38 182 GLU A O 1
ATOM 1419 N N . MET A 1 183 ? -16.279 22.699 50.233 1.00 22.63 183 MET A N 1
ATOM 1420 C CA . MET A 1 183 ? -14.820 23.060 50.153 1.00 25.37 183 MET A CA 1
ATOM 1421 C C . MET A 1 183 ? -14.542 24.278 49.240 1.00 27.49 183 MET A C 1
ATOM 1422 O O . MET A 1 183 ? -13.530 24.988 49.351 1.00 26.77 183 MET A O 1
ATOM 1427 N N . GLU A 1 184 ? -15.437 24.535 48.312 1.00 31.13 184 GLU A N 1
ATOM 1428 C CA . GLU A 1 184 ? -15.245 25.687 47.448 1.00 33.75 184 GLU A CA 1
ATOM 1429 C C . GLU A 1 184 ? -15.469 27.032 48.205 1.00 36.19 184 GLU A C 1
ATOM 1430 O O . GLU A 1 184 ? -14.879 28.067 47.835 1.00 36.29 184 GLU A O 1
ATOM 1436 N N . ASN A 1 185 ? -16.276 26.988 49.283 1.00 37.62 185 ASN A N 1
ATOM 1437 C CA . ASN A 1 185 ? -16.474 28.105 50.220 1.00 38.80 185 ASN A CA 1
ATOM 1438 C C . ASN A 1 185 ? -17.029 29.361 49.529 1.00 40.47 185 ASN A C 1
ATOM 1439 O O . ASN A 1 185 ? -16.359 30.380 49.443 1.00 39.89 185 ASN A O 1
ATOM 1444 N N . GLY A 1 186 ? -18.260 29.252 49.021 1.00 42.75 186 GLY A N 1
ATOM 1445 C CA . GLY A 1 186 ? -18.934 30.341 48.295 1.00 45.98 186 GLY A CA 1
ATOM 1446 C C . GLY A 1 186 ? -19.376 31.518 49.159 1.00 48.26 186 GLY A C 1
ATOM 1447 O O . GLY A 1 186 ? -19.662 32.619 48.648 1.00 48.80 186 GLY A O 1
ATOM 1448 N N . MET A 1 187 ? -19.443 31.283 50.467 1.00 49.69 187 MET A N 1
ATOM 1449 C CA . MET A 1 187 ? -19.821 32.303 51.435 1.00 50.86 187 MET A CA 1
ATOM 1450 C C . MET A 1 187 ? -18.581 32.880 52.093 1.00 51.94 187 MET A C 1
ATOM 1451 O O . MET A 1 187 ? -18.672 33.753 52.971 1.00 52.77 187 MET A O 1
ATOM 1456 N N . LYS A 1 188 ? -17.419 32.385 51.663 1.00 52.03 188 LYS A N 1
ATOM 1457 C CA . LYS A 1 188 ? -16.145 32.965 52.060 1.00 52.27 188 LYS A CA 1
ATOM 1458 C C . LYS A 1 188 ? -16.139 32.939 53.583 1.00 51.53 188 LYS A C 1
ATOM 1459 O O . LYS A 1 188 ? -15.867 33.959 54.239 1.00 51.34 188 LYS A O 1
ATOM 1465 N N . LEU A 1 189 ? -16.501 31.773 54.121 1.00 50.38 189 LEU A N 1
ATOM 1466 C CA . LEU A 1 189 ? -16.463 31.519 55.545 1.00 50.10 189 LEU A CA 1
ATOM 1467 C C . LEU A 1 189 ? -15.047 31.781 56.065 1.00 48.92 189 LEU A C 1
ATOM 1468 O O . LEU A 1 189 ? -14.043 31.398 55.431 1.00 48.35 189 LEU A O 1
ATOM 1473 N N . GLY A 1 190 ? -14.971 32.449 57.212 1.00 47.66 190 GLY A N 1
ATOM 1474 C CA . GLY A 1 190 ? -13.693 32.653 57.846 1.00 45.88 190 GLY A CA 1
ATOM 1475 C C . GLY A 1 190 ? -13.126 31.269 58.060 1.00 44.86 190 GLY A C 1
ATOM 1476 O O . GLY A 1 190 ? -13.862 30.266 57.969 1.00 44.39 190 GLY A O 1
ATOM 1477 N N . GLY A 1 191 ? -11.826 31.216 58.351 1.00 43.70 191 GLY A N 1
ATOM 1478 C CA . GLY A 1 191 ? -11.132 29.959 58.590 1.00 41.20 191 GLY A CA 1
ATOM 1479 C C . GLY A 1 191 ? -11.861 29.078 59.578 1.00 39.98 191 GLY A C 1
ATOM 1480 O O . GLY A 1 191 ? -12.177 27.920 59.278 1.00 39.16 191 GLY A O 1
ATOM 1481 N N . ARG A 1 192 ? -12.152 29.620 60.756 1.00 38.54 192 ARG A N 1
ATOM 1482 C CA . ARG A 1 192 ? -12.678 28.779 61.831 1.00 37.58 192 ARG A CA 1
ATOM 1483 C C . ARG A 1 192 ? -14.121 28.228 61.646 1.00 35.41 192 ARG A C 1
ATOM 1484 O O . ARG A 1 192 ? -14.323 27.024 61.907 1.00 34.90 192 ARG A O 1
ATOM 1492 N N . PRO A 1 193 ? -15.102 29.070 61.194 1.00 33.38 193 PRO A N 1
ATOM 1493 C CA . PRO A 1 193 ? -16.443 28.473 60.893 1.00 32.18 193 PRO A CA 1
ATOM 1494 C C . PRO A 1 193 ? -16.544 27.642 59.603 1.00 29.59 193 PRO A C 1
ATOM 1495 O O . PRO A 1 193 ? -17.480 26.845 59.460 1.00 29.30 193 PRO A O 1
ATOM 1499 N N . HIS A 1 194 ? -15.614 27.814 58.669 1.00 27.67 194 HIS A N 1
ATOM 1500 C CA . HIS A 1 194 ? -15.545 26.884 57.528 1.00 24.67 194 HIS A CA 1
ATOM 1501 C C . HIS A 1 194 ? -15.091 25.485 58.008 1.00 22.93 194 HIS A C 1
ATOM 1502 O O . HIS A 1 194 ? -15.718 24.473 57.687 1.00 21.03 194 HIS A O 1
ATOM 1509 N N . GLU A 1 195 ? -14.022 25.443 58.807 1.00 21.71 195 GLU A N 1
ATOM 1510 C CA A GLU A 1 195 ? -13.545 24.206 59.446 0.50 21.38 195 GLU A CA 1
ATOM 1511 C CA B GLU A 1 195 ? -13.555 24.200 59.401 0.50 20.64 195 GLU A CA 1
ATOM 1512 C C . GLU A 1 195 ? -14.675 23.498 60.199 1.00 21.88 195 GLU A C 1
ATOM 1513 O O . GLU A 1 195 ? -14.836 22.251 60.128 1.00 20.67 195 GLU A O 1
ATOM 1524 N N . SER A 1 196 ? -15.448 24.287 60.945 1.00 22.11 196 SER A N 1
ATOM 1525 C CA . SER A 1 196 ? -16.584 23.797 61.735 1.00 23.75 196 SER A CA 1
ATOM 1526 C C . SER A 1 196 ? -17.672 23.194 60.835 1.00 21.67 196 SER A C 1
ATOM 1527 O O . SER A 1 196 ? -18.203 22.112 61.123 1.00 23.19 196 SER A O 1
ATOM 1530 N N . ARG A 1 197 ? -18.028 23.906 59.785 1.00 22.26 197 ARG A N 1
ATOM 1531 C CA . ARG A 1 197 ? -18.857 23.396 58.676 1.00 22.03 197 ARG A CA 1
ATOM 1532 C C . ARG A 1 197 ? -18.370 22.020 58.130 1.00 21.73 197 ARG A C 1
ATOM 1533 O O . ARG A 1 197 ? -19.157 21.062 57.977 1.00 20.41 197 ARG A O 1
ATOM 1541 N N . MET A 1 198 ? -17.067 21.919 57.852 1.00 19.74 198 MET A N 1
ATOM 1542 C CA . MET A 1 198 ? -16.520 20.708 57.260 1.00 19.50 198 MET A CA 1
ATOM 1543 C C . MET A 1 198 ? -16.494 19.547 58.210 1.00 18.30 198 MET A C 1
ATOM 1544 O O . MET A 1 198 ? -16.795 18.433 57.800 1.00 19.55 198 MET A O 1
ATOM 1549 N N . HIS A 1 199 ? -16.219 19.817 59.489 1.00 17.04 199 HIS A N 1
ATOM 1550 C CA . HIS A 1 199 ? -16.240 18.793 60.495 1.00 17.38 199 HIS A CA 1
ATOM 1551 C C . HIS A 1 199 ? -17.628 18.210 60.655 1.00 17.34 199 HIS A C 1
ATOM 1552 O O . HIS A 1 199 ? -17.767 16.986 60.849 1.00 18.50 199 HIS A O 1
ATOM 1559 N N . PHE A 1 200 ? -18.629 19.068 60.629 1.00 16.89 200 PHE A N 1
ATOM 1560 C CA . PHE A 1 200 ? -20.014 18.581 60.714 1.00 16.58 200 PHE A CA 1
ATOM 1561 C C . PHE A 1 200 ? -20.308 17.734 59.494 1.00 14.79 200 PHE A C 1
ATOM 1562 O O . PHE A 1 200 ? -20.756 16.627 59.626 1.00 15.16 200 PHE A O 1
ATOM 1570 N N . ILE A 1 201 ? -20.019 18.254 58.303 1.00 14.21 201 ILE A N 1
ATOM 1571 C CA . ILE A 1 201 ? -20.293 17.521 57.105 1.00 14.61 201 ILE A CA 1
ATOM 1572 C C . ILE A 1 201 ? -19.612 16.134 57.081 1.00 15.97 201 ILE A C 1
ATOM 1573 O O . ILE A 1 201 ? -20.287 15.162 56.777 1.00 16.83 201 ILE A O 1
ATOM 1578 N N . HIS A 1 202 ? -18.296 16.026 57.355 1.00 15.64 202 HIS A N 1
ATOM 1579 C CA . HIS A 1 202 ? -17.636 14.744 57.362 1.00 15.05 202 HIS A CA 1
ATOM 1580 C C . HIS A 1 202 ? -18.136 13.785 58.441 1.00 15.36 202 HIS A C 1
ATOM 1581 O O . HIS A 1 202 ? -18.302 12.575 58.210 1.00 16.68 202 HIS A O 1
ATOM 1588 N N . ASN A 1 203 ? -18.355 14.269 59.642 1.00 16.00 203 ASN A N 1
ATOM 1589 C CA . ASN A 1 203 ? -18.892 13.390 60.733 1.00 16.08 203 ASN A CA 1
ATOM 1590 C C . ASN A 1 203 ? -20.325 12.819 60.366 1.00 15.66 203 ASN A C 1
ATOM 1591 O O . ASN A 1 203 ? -20.649 11.691 60.660 1.00 14.76 203 ASN A O 1
ATOM 1596 N N . TYR A 1 204 ? -21.156 13.655 59.747 1.00 15.51 204 TYR A N 1
ATOM 1597 C CA . TYR A 1 204 ? -22.525 13.246 59.264 1.00 14.58 204 TYR A CA 1
ATOM 1598 C C . TYR A 1 204 ? -22.370 12.110 58.242 1.00 13.65 204 TYR A C 1
ATOM 1599 O O . TYR A 1 204 ? -23.076 11.037 58.257 1.00 13.49 204 TYR A O 1
ATOM 1608 N N . ILE A 1 205 ? -21.374 12.277 57.397 1.00 14.47 205 ILE A N 1
ATOM 1609 C CA . ILE A 1 205 ? -21.095 11.264 56.336 1.00 14.66 205 ILE A CA 1
ATOM 1610 C C . ILE A 1 205 ? -20.545 9.924 56.855 1.00 14.24 205 ILE A C 1
ATOM 1611 O O . ILE A 1 205 ? -20.999 8.862 56.485 1.00 12.27 205 ILE A O 1
ATOM 1616 N N . LEU A 1 206 ? -19.555 9.982 57.734 1.00 16.59 206 LEU A N 1
ATOM 1617 C CA . LEU A 1 206 ? -19.087 8.844 58.502 1.00 16.71 206 LEU A CA 1
ATOM 1618 C C . LEU A 1 206 ? -20.186 8.074 59.185 1.00 18.13 206 LEU A C 1
ATOM 1619 O O . LEU A 1 206 ? -20.154 6.840 59.194 1.00 19.31 206 LEU A O 1
ATOM 1624 N N . ASP A 1 207 ? -21.175 8.772 59.779 1.00 17.54 207 ASP A N 1
ATOM 1625 C CA . ASP A 1 207 ? -22.295 8.099 60.431 1.00 16.96 207 ASP A CA 1
ATOM 1626 C C . ASP A 1 207 ? -23.190 7.486 59.408 1.00 15.77 207 ASP A C 1
ATOM 1627 O O . ASP A 1 207 ? -23.598 6.339 59.576 1.00 12.73 207 ASP A O 1
ATOM 1632 N N . SER A 1 208 ? -23.493 8.238 58.331 1.00 15.34 208 SER A N 1
ATOM 1633 C CA . SER A 1 208 ? -24.450 7.722 57.319 1.00 17.07 208 SER A CA 1
ATOM 1634 C C . SER A 1 208 ? -23.905 6.487 56.553 1.00 16.66 208 SER A C 1
ATOM 1635 O O . SER A 1 208 ? -24.628 5.545 56.209 1.00 16.81 208 SER A O 1
ATOM 1638 N N . PHE A 1 209 ? -22.611 6.502 56.245 1.00 16.75 209 PHE A N 1
ATOM 1639 C CA . PHE A 1 209 ? -21.950 5.401 55.538 1.00 14.02 209 PHE A CA 1
ATOM 1640 C C . PHE A 1 209 ? -20.789 4.825 56.396 1.00 14.87 209 PHE A C 1
ATOM 1641 O O . PHE A 1 209 ? -19.651 4.720 55.961 1.00 11.96 209 PHE A O 1
ATOM 1649 N N . TYR A 1 210 ? -21.110 4.462 57.625 1.00 14.40 210 TYR A N 1
ATOM 1650 C CA . TYR A 1 210 ? -20.120 4.034 58.593 1.00 16.25 210 TYR A CA 1
ATOM 1651 C C . TYR A 1 210 ? -19.231 2.829 58.156 1.00 14.18 210 TYR A C 1
ATOM 1652 O O . TYR A 1 210 ? -18.182 2.598 58.692 1.00 16.11 210 TYR A O 1
ATOM 1661 N N . TYR A 1 211 ? -19.672 2.100 57.162 1.00 14.12 211 TYR A N 1
ATOM 1662 C CA . TYR A 1 211 ? -19.135 0.781 56.775 1.00 14.20 211 TYR A CA 1
ATOM 1663 C C . TYR A 1 211 ? -18.288 0.927 55.520 1.00 13.21 211 TYR A C 1
ATOM 1664 O O . TYR A 1 211 ? -17.605 -0.015 55.115 1.00 15.01 211 TYR A O 1
ATOM 1673 N N . ALA A 1 212 ? -18.329 2.108 54.902 1.00 12.03 212 ALA A N 1
ATOM 1674 C CA . ALA A 1 212 ? -17.639 2.388 53.641 1.00 13.25 212 ALA A CA 1
ATOM 1675 C C . ALA A 1 212 ? -16.241 3.003 53.835 1.00 12.82 212 ALA A C 1
ATOM 1676 O O . ALA A 1 212 ? -16.119 4.142 54.244 1.00 14.74 212 ALA A O 1
ATOM 1678 N N . GLU A 1 213 ? -15.191 2.253 53.563 1.00 13.92 213 GLU A N 1
ATOM 1679 C CA . GLU A 1 213 ? -13.789 2.851 53.635 1.00 12.82 213 GLU A CA 1
ATOM 1680 C C . GLU A 1 213 ? -13.621 4.265 53.016 1.00 15.95 213 GLU A C 1
ATOM 1681 O O . GLU A 1 213 ? -12.872 5.100 53.585 1.00 17.93 213 GLU A O 1
ATOM 1687 N N . GLU A 1 214 ? -14.207 4.539 51.814 1.00 14.66 214 GLU A N 1
ATOM 1688 C CA . GLU A 1 214 ? -14.171 5.907 51.200 1.00 12.28 214 GLU A CA 1
ATOM 1689 C C . GLU A 1 214 ? -14.320 7.091 52.116 1.00 12.58 214 GLU A C 1
ATOM 1690 O O . GLU A 1 214 ? -13.659 8.097 51.909 1.00 14.61 214 GLU A O 1
ATOM 1696 N N . VAL A 1 215 ? -15.232 7.055 53.063 1.00 11.61 215 VAL A N 1
ATOM 1697 C CA . VAL A 1 215 ? -15.626 8.232 53.742 1.00 11.89 215 VAL A CA 1
ATOM 1698 C C . VAL A 1 215 ? -14.615 8.573 54.835 1.00 12.35 215 VAL A C 1
ATOM 1699 O O . VAL A 1 215 ? -14.502 9.714 55.195 1.00 11.62 215 VAL A O 1
ATOM 1703 N N . TYR A 1 216 ? -14.006 7.557 55.412 1.00 12.84 216 TYR A N 1
ATOM 1704 C CA . TYR A 1 216 ? -12.864 7.772 56.351 1.00 13.52 216 TYR A CA 1
ATOM 1705 C C . TYR A 1 216 ? -11.644 8.325 55.606 1.00 13.79 216 TYR A C 1
ATOM 1706 O O . TYR A 1 216 ? -10.985 9.182 56.080 1.00 13.88 216 TYR A O 1
ATOM 1715 N N . PHE A 1 217 ? -11.385 7.822 54.391 1.00 14.55 217 PHE A N 1
ATOM 1716 C CA . PHE A 1 217 ? -10.427 8.467 53.511 1.00 13.00 217 PHE A CA 1
ATOM 1717 C C . PHE A 1 217 ? -10.799 9.905 53.276 1.00 13.49 217 PHE A C 1
ATOM 1718 O O . PHE A 1 217 ? -9.910 10.724 53.333 1.00 11.53 217 PHE A O 1
ATOM 1726 N N . PHE A 1 218 ? -12.084 10.237 52.965 1.00 11.42 218 PHE A N 1
ATOM 1727 C CA . PHE A 1 218 ? -12.467 11.622 52.655 1.00 12.85 218 PHE A CA 1
ATOM 1728 C C . PHE A 1 218 ? -12.075 12.547 53.798 1.00 13.34 218 PHE A C 1
ATOM 1729 O O . PHE A 1 218 ? -11.582 13.619 53.561 1.00 15.00 218 PHE A O 1
ATOM 1737 N N . TYR A 1 219 ? -12.431 12.145 55.030 1.00 13.55 219 TYR A N 1
ATOM 1738 C CA . TYR A 1 219 ? -12.261 12.953 56.246 1.00 13.94 219 TYR A CA 1
ATOM 1739 C C . TYR A 1 219 ? -10.768 13.092 56.574 1.00 13.61 219 TYR A C 1
ATOM 1740 O O . TYR A 1 219 ? -10.345 14.189 56.884 1.00 13.25 219 TYR A O 1
ATOM 1749 N N . SER A 1 220 ? -10.044 11.969 56.563 1.00 15.06 220 SER A N 1
ATOM 1750 C CA . SER A 1 220 ? -8.555 11.949 56.796 1.00 14.95 220 SER A CA 1
ATOM 1751 C C . SER A 1 220 ? -7.840 12.965 55.919 1.00 15.29 220 SER A C 1
ATOM 1752 O O . SER A 1 220 ? -6.951 13.712 56.418 1.00 18.44 220 SER A O 1
ATOM 1755 N N . GLU A 1 221 ? -8.105 12.910 54.592 1.00 14.09 221 GLU A N 1
ATOM 1756 C CA . GLU A 1 221 ? -7.515 13.804 53.641 1.00 13.29 221 GLU A CA 1
ATOM 1757 C C . GLU A 1 221 ? -7.881 15.270 53.905 1.00 14.79 221 GLU A C 1
ATOM 1758 O O . GLU A 1 221 ? -7.059 16.163 53.653 1.00 14.56 221 GLU A O 1
ATOM 1764 N N . TYR A 1 222 ? -9.125 15.534 54.335 1.00 14.94 222 TYR A N 1
ATOM 1765 C CA . TYR A 1 222 ? -9.525 16.871 54.750 1.00 15.99 222 TYR A CA 1
ATOM 1766 C C . TYR A 1 222 ? -8.715 17.345 55.935 1.00 15.54 222 TYR A C 1
ATOM 1767 O O . TYR A 1 222 ? -8.236 18.456 55.907 1.00 18.39 222 TYR A O 1
ATOM 1776 N N . LEU A 1 223 ? -8.587 16.509 56.957 1.00 15.13 223 LEU A N 1
ATOM 1777 C CA . LEU A 1 223 ? -7.861 16.848 58.179 1.00 16.58 223 LEU A CA 1
ATOM 1778 C C . LEU A 1 223 ? -6.339 17.014 57.984 1.00 18.44 223 LEU A C 1
ATOM 1779 O O . LEU A 1 223 ? -5.755 17.950 58.548 1.00 18.20 223 LEU A O 1
ATOM 1784 N N . ILE A 1 224 ? -5.724 16.122 57.201 1.00 19.50 224 ILE A N 1
ATOM 1785 C CA . ILE A 1 224 ? -4.321 16.305 56.732 1.00 20.73 224 ILE A CA 1
ATOM 1786 C C . ILE A 1 224 ? -4.110 17.706 56.154 1.00 22.14 224 ILE A C 1
ATOM 1787 O O . ILE A 1 224 ? -3.171 18.383 56.535 1.00 22.77 224 ILE A O 1
ATOM 1792 N N . GLY A 1 225 ? -5.004 18.147 55.283 1.00 22.92 225 GLY A N 1
ATOM 1793 C CA . GLY A 1 225 ? -4.887 19.409 54.612 1.00 24.97 225 GLY A CA 1
ATOM 1794 C C . GLY A 1 225 ? -4.984 20.653 55.474 1.00 26.56 225 GLY A C 1
ATOM 1795 O O . GLY A 1 225 ? -4.499 21.724 55.069 1.00 26.92 225 GLY A O 1
ATOM 1796 N N . ILE A 1 226 ? -5.613 20.526 56.651 1.00 26.63 226 ILE A N 1
ATOM 1797 C CA . ILE A 1 226 ? -5.784 21.659 57.549 1.00 25.80 226 ILE A CA 1
ATOM 1798 C C . ILE A 1 226 ? -4.842 21.463 58.708 1.00 28.04 226 ILE A C 1
ATOM 1799 O O . ILE A 1 226 ? -5.093 21.965 59.791 1.00 29.35 226 ILE A O 1
ATOM 1804 N N . GLY A 1 227 ? -3.774 20.679 58.487 1.00 29.55 227 GLY A N 1
ATOM 1805 C CA . GLY A 1 227 ? -2.768 20.431 59.512 1.00 29.02 227 GLY A CA 1
ATOM 1806 C C . GLY A 1 227 ? -3.270 19.776 60.773 1.00 29.83 227 GLY A C 1
ATOM 1807 O O . GLY A 1 227 ? -2.823 20.134 61.891 1.00 28.89 227 GLY A O 1
ATOM 1808 N N . GLN A 1 228 ? -4.168 18.782 60.610 1.00 28.83 228 GLN A N 1
ATOM 1809 C CA . GLN A 1 228 ? -4.740 18.012 61.725 1.00 28.52 228 GLN A CA 1
ATOM 1810 C C . GLN A 1 228 ? -4.503 16.536 61.451 1.00 28.87 228 GLN A C 1
ATOM 1811 O O . GLN A 1 228 ? -5.451 15.739 61.316 1.00 26.67 228 GLN A O 1
ATOM 1817 N N . LYS A 1 229 ? -3.225 16.164 61.336 1.00 27.38 229 LYS A N 1
ATOM 1818 C CA . LYS A 1 229 ? -2.928 14.810 60.934 1.00 26.68 229 LYS A CA 1
ATOM 1819 C C . LYS A 1 229 ? -3.046 13.768 62.057 1.00 25.48 229 LYS A C 1
ATOM 1820 O O . LYS A 1 229 ? -3.284 12.581 61.771 1.00 23.77 229 LYS A O 1
ATOM 1826 N N . GLU A 1 230 ? -2.909 14.178 63.331 1.00 26.35 230 GLU A N 1
ATOM 1827 C CA . GLU A 1 230 ? -3.176 13.198 64.430 1.00 25.33 230 GLU A CA 1
ATOM 1828 C C . GLU A 1 230 ? -4.675 12.910 64.531 1.00 23.93 230 GLU A C 1
ATOM 1829 O O . GLU A 1 230 ? -5.081 11.803 64.896 1.00 22.01 230 GLU A O 1
ATOM 1835 N N . LYS A 1 231 ? -5.498 13.922 64.271 1.00 22.89 231 LYS A N 1
ATOM 1836 C CA . LYS A 1 231 ? -6.952 13.723 64.188 1.00 23.18 231 LYS A CA 1
ATOM 1837 C C . LYS A 1 231 ? -7.235 12.718 63.045 1.00 21.35 231 LYS A C 1
ATOM 1838 O O . LYS A 1 231 ? -7.977 11.759 63.211 1.00 22.18 231 LYS A O 1
ATOM 1844 N N . ALA A 1 232 ? -6.595 12.935 61.900 1.00 20.40 232 ALA A N 1
ATOM 1845 C CA . ALA A 1 232 ? -6.713 12.049 60.716 1.00 19.06 232 ALA A CA 1
ATOM 1846 C C . ALA A 1 232 ? -6.327 10.592 60.978 1.00 18.65 232 ALA A C 1
ATOM 1847 O O . ALA A 1 232 ? -7.019 9.659 60.556 1.00 17.59 232 ALA A O 1
ATOM 1849 N N . LYS A 1 233 ? -5.197 10.352 61.672 1.00 19.03 233 LYS A N 1
ATOM 1850 C CA . LYS A 1 233 ? -4.827 8.980 62.032 1.00 18.21 233 LYS A CA 1
ATOM 1851 C C . LYS A 1 233 ? -5.865 8.221 62.901 1.00 19.55 233 LYS A C 1
ATOM 1852 O O . LYS A 1 233 ? -6.052 7.001 62.732 1.00 18.11 233 LYS A O 1
ATOM 1858 N N . LYS A 1 234 ? -6.503 8.913 63.868 1.00 20.06 234 LYS A N 1
ATOM 1859 C CA . LYS A 1 234 ? -7.606 8.329 64.637 1.00 19.68 234 LYS A CA 1
ATOM 1860 C C . LYS A 1 234 ? -8.919 8.111 63.796 1.00 17.87 234 LYS A C 1
ATOM 1861 O O . LYS A 1 234 ? -9.624 7.134 64.005 1.00 18.03 234 LYS A O 1
ATOM 1867 N N . VAL A 1 235 ? -9.226 9.004 62.858 1.00 16.77 235 VAL A N 1
ATOM 1868 C CA . VAL A 1 235 ? -10.301 8.744 61.855 1.00 18.42 235 VAL A CA 1
ATOM 1869 C C . VAL A 1 235 ? -10.033 7.412 61.138 1.00 18.41 235 VAL A C 1
ATOM 1870 O O . VAL A 1 235 ? -10.929 6.539 61.056 1.00 18.87 235 VAL A O 1
ATOM 1874 N N . VAL A 1 236 ? -8.816 7.248 60.604 1.00 18.04 236 VAL A N 1
ATOM 1875 C CA . VAL A 1 236 ? -8.429 6.008 59.926 1.00 16.05 236 VAL A CA 1
ATOM 1876 C C . VAL A 1 236 ? -8.471 4.826 60.841 1.00 16.53 236 VAL A C 1
ATOM 1877 O O . VAL A 1 236 ? -8.875 3.750 60.442 1.00 15.34 236 VAL A O 1
ATOM 1881 N N . GLU A 1 237 ? -8.030 4.990 62.099 1.00 16.11 237 GLU A N 1
ATOM 1882 C CA . GLU A 1 237 ? -8.086 3.859 62.974 1.00 17.50 237 GLU A CA 1
ATOM 1883 C C . GLU A 1 237 ? -9.571 3.414 63.175 1.00 17.16 237 GLU A C 1
ATOM 1884 O O . GLU A 1 237 ? -9.840 2.215 63.171 1.00 16.50 237 GLU A O 1
ATOM 1890 N N . ARG A 1 238 ? -10.499 4.361 63.290 1.00 17.77 238 ARG A N 1
ATOM 1891 C CA . ARG A 1 238 ? -11.956 4.009 63.373 1.00 18.70 238 ARG A CA 1
ATOM 1892 C C . ARG A 1 238 ? -12.454 3.269 62.138 1.00 18.15 238 ARG A C 1
ATOM 1893 O O . ARG A 1 238 ? -13.060 2.178 62.243 1.00 19.41 238 ARG A O 1
ATOM 1901 N N . GLY A 1 239 ? -12.100 3.788 60.966 1.00 17.54 239 GLY A N 1
ATOM 1902 C CA . GLY A 1 239 ? -12.471 3.156 59.690 1.00 16.44 239 GLY A CA 1
ATOM 1903 C C . GLY A 1 239 ? -12.003 1.726 59.538 1.00 17.28 239 GLY A C 1
ATOM 1904 O O . GLY A 1 239 ? -12.762 0.919 59.027 1.00 15.65 239 GLY A O 1
ATOM 1905 N N . ILE A 1 240 ? -10.740 1.425 59.933 1.00 14.78 240 ILE A N 1
ATOM 1906 C CA . ILE A 1 240 ? -10.208 0.048 59.830 1.00 17.19 240 ILE A CA 1
ATOM 1907 C C . ILE A 1 240 ? -11.094 -0.909 60.651 1.00 18.13 240 ILE A C 1
ATOM 1908 O O . ILE A 1 240 ? -11.362 -2.021 60.222 1.00 20.46 240 ILE A O 1
ATOM 1913 N N . GLU A 1 241 ? -11.546 -0.449 61.815 1.00 20.42 241 GLU A N 1
ATOM 1914 C CA . GLU A 1 241 ? -12.465 -1.216 62.676 1.00 23.10 241 GLU A CA 1
ATOM 1915 C C . GLU A 1 241 ? -13.863 -1.365 62.036 1.00 22.67 241 GLU A C 1
ATOM 1916 O O . GLU A 1 241 ? -14.513 -2.394 62.233 1.00 22.34 241 GLU A O 1
ATOM 1922 N N . MET A 1 242 ? -14.312 -0.333 61.316 1.00 22.46 242 MET A N 1
ATOM 1923 C CA . MET A 1 242 ? -15.691 -0.317 60.747 1.00 23.89 242 MET A CA 1
ATOM 1924 C C . MET A 1 242 ? -15.919 -0.890 59.352 1.00 25.15 242 MET A C 1
ATOM 1925 O O . MET A 1 242 ? -17.061 -1.196 58.975 1.00 25.44 242 MET A O 1
ATOM 1930 N N . SER A 1 243 ? -14.869 -0.998 58.579 1.00 26.52 243 SER A N 1
ATOM 1931 C CA . SER A 1 243 ? -14.954 -1.507 57.223 1.00 28.49 243 SER A CA 1
ATOM 1932 C C . SER A 1 243 ? -14.229 -2.817 57.234 1.00 29.19 243 SER A C 1
ATOM 1933 O O . SER A 1 243 ? -13.566 -3.160 58.227 1.00 30.69 243 SER A O 1
ATOM 1936 N N . ASP A 1 244 ? -14.378 -3.564 56.160 1.00 30.21 244 ASP A N 1
ATOM 1937 C CA . ASP A 1 244 ? -13.936 -4.959 56.104 1.00 31.76 244 ASP A CA 1
ATOM 1938 C C . ASP A 1 244 ? -12.979 -5.279 54.935 1.00 31.04 244 ASP A C 1
ATOM 1939 O O . ASP A 1 244 ? -12.900 -6.459 54.488 1.00 32.42 244 ASP A O 1
ATOM 1944 N N . GLY A 1 245 ? -12.270 -4.265 54.449 1.00 27.32 245 GLY A N 1
ATOM 1945 C CA . GLY A 1 245 ? -11.308 -4.452 53.379 1.00 25.78 245 GLY A CA 1
ATOM 1946 C C . GLY A 1 245 ? -9.901 -4.064 53.791 1.00 23.88 245 GLY A C 1
ATOM 1947 O O . GLY A 1 245 ? -9.603 -3.942 54.979 1.00 20.62 245 GLY A O 1
ATOM 1948 N N . MET A 1 246 ? -9.033 -3.871 52.803 1.00 21.01 246 MET A N 1
ATOM 1949 C CA . MET A 1 246 ? -7.611 -3.678 53.060 1.00 21.63 246 MET A CA 1
ATOM 1950 C C . MET A 1 246 ? -7.115 -2.366 52.461 1.00 18.95 246 MET A C 1
ATOM 1951 O O . MET A 1 246 ? -5.912 -2.109 52.414 1.00 15.65 246 MET A O 1
ATOM 1956 N N . PHE A 1 247 ? -8.050 -1.539 52.005 1.00 15.54 247 PHE A N 1
ATOM 1957 C CA . PHE A 1 247 ? -7.749 -0.173 51.660 1.00 15.98 247 PHE A CA 1
ATOM 1958 C C . PHE A 1 247 ? -7.252 0.701 52.826 1.00 16.11 247 PHE A C 1
ATOM 1959 O O . PHE A 1 247 ? -6.169 1.254 52.739 1.00 14.88 247 PHE A O 1
ATOM 1967 N N . LEU A 1 248 ? -8.073 0.897 53.866 1.00 14.73 248 LEU A N 1
ATOM 1968 C CA . LEU A 1 248 ? -7.676 1.860 54.921 1.00 15.67 248 LEU A CA 1
ATOM 1969 C C . LEU A 1 248 ? -6.396 1.484 55.650 1.00 15.17 248 LEU A C 1
ATOM 1970 O O . LEU A 1 248 ? -5.723 2.340 56.213 1.00 14.43 248 LEU A O 1
ATOM 1975 N N . SER A 1 249 ? -6.115 0.189 55.681 1.00 16.05 249 SER A N 1
ATOM 1976 C CA . SER A 1 249 ? -4.894 -0.350 56.365 1.00 16.54 249 SER A CA 1
ATOM 1977 C C . SER A 1 249 ? -3.674 -0.028 55.531 1.00 16.60 249 SER A C 1
ATOM 1978 O O . SER A 1 249 ? -2.615 0.305 56.087 1.00 18.67 249 SER A O 1
ATOM 1981 N N . LEU A 1 250 ? -3.797 -0.070 54.196 1.00 14.53 250 LEU A N 1
ATOM 1982 C CA . LEU A 1 250 ? -2.645 0.289 53.324 1.00 13.95 250 LEU A CA 1
ATOM 1983 C C . LEU A 1 250 ? -2.382 1.783 53.346 1.00 13.03 250 LEU A C 1
ATOM 1984 O O . LEU A 1 250 ? -1.222 2.270 53.421 1.00 13.87 250 LEU A O 1
ATOM 1989 N N . TYR A 1 251 ? -3.467 2.517 53.430 1.00 11.50 251 TYR A N 1
ATOM 1990 C CA . TYR A 1 251 ? -3.461 3.969 53.551 1.00 10.94 251 TYR A CA 1
ATOM 1991 C C . TYR A 1 251 ? -2.846 4.318 54.917 1.00 12.76 251 TYR A C 1
ATOM 1992 O O . TYR A 1 251 ? -2.003 5.213 55.027 1.00 13.52 251 TYR A O 1
ATOM 2001 N N . TYR A 1 252 ? -2.986 3.754 55.757 1.00 11.99 252 TYR A N 1
ATOM 2002 C CA . TYR A 1 252 ? -2.613 3.936 57.158 1.00 13.64 252 TYR A CA 1
ATOM 2003 C C . TYR A 1 252 ? -1.126 3.651 57.375 1.00 12.55 252 TYR A C 1
ATOM 2004 O O . TYR A 1 252 ? -0.397 4.467 57.939 1.00 17.28 252 TYR A O 1
ATOM 2013 N N . GLY A 1 253 ? -0.763 2.517 56.836 1.00 13.85 253 GLY A N 1
ATOM 2014 C CA . GLY A 1 253 ? 0.674 2.143 56.770 1.00 14.05 253 GLY A CA 1
ATOM 2015 C C . GLY A 1 253 ? 1.518 3.177 56.083 1.00 13.94 253 GLY A C 1
ATOM 2016 O O . GLY A 1 253 ? 2.565 3.612 56.606 1.00 14.02 253 GLY A O 1
ATOM 2017 N N . LEU A 1 254 ? 1.061 3.608 54.917 1.00 13.18 254 LEU A N 1
ATOM 2018 C CA . LEU A 1 254 ? 1.847 4.448 54.037 1.00 12.43 254 LEU A CA 1
ATOM 2019 C C . LEU A 1 254 ? 1.770 5.920 54.324 1.00 12.98 254 LEU A C 1
ATOM 2020 O O . LEU A 1 254 ? 2.771 6.639 54.354 1.00 13.50 254 LEU A O 1
ATOM 2025 N N . VAL A 1 255 ? 0.555 6.390 54.586 1.00 14.47 255 VAL A N 1
ATOM 2026 C CA . VAL A 1 255 ? 0.324 7.803 54.860 1.00 14.93 255 VAL A CA 1
ATOM 2027 C C . VAL A 1 255 ? 0.555 8.171 56.360 1.00 14.70 255 VAL A C 1
ATOM 2028 O O . VAL A 1 255 ? 0.904 9.336 56.699 1.00 16.69 255 VAL A O 1
ATOM 2032 N N . MET A 1 256 ? 0.270 7.246 57.272 1.00 16.51 256 MET A N 1
ATOM 2033 C CA . MET A 1 256 ? 0.431 7.611 58.680 1.00 16.97 256 MET A CA 1
ATOM 2034 C C . MET A 1 256 ? 1.786 7.119 59.178 1.00 18.28 256 MET A C 1
ATOM 2035 O O . MET A 1 256 ? 2.049 7.303 60.381 1.00 17.54 256 MET A O 1
ATOM 2040 N N . ASP A 1 257 ? 2.582 6.512 58.265 1.00 18.03 257 ASP A N 1
ATOM 2041 C CA . ASP A 1 257 ? 3.888 5.907 58.515 1.00 18.46 257 ASP A CA 1
ATOM 2042 C C . ASP A 1 257 ? 3.787 4.914 59.629 1.00 19.80 257 ASP A C 1
ATOM 2043 O O . ASP A 1 257 ? 4.285 5.171 60.740 1.00 20.10 257 ASP A O 1
ATOM 2048 N N . GLU A 1 258 ? 3.138 3.788 59.380 1.00 18.53 258 GLU A N 1
ATOM 2049 C CA . GLU A 1 258 ? 2.861 2.811 60.455 1.00 17.20 258 GLU A CA 1
ATOM 2050 C C . GLU A 1 258 ? 3.124 1.413 59.959 1.00 16.94 258 GLU A C 1
ATOM 2051 O O . GLU A 1 258 ? 2.192 0.728 59.511 1.00 16.63 258 GLU A O 1
ATOM 2057 N N . GLU A 1 259 ? 4.393 0.971 60.050 1.00 17.07 259 GLU A N 1
ATOM 2058 C CA . GLU A 1 259 ? 4.861 -0.240 59.423 1.00 17.23 259 GLU A CA 1
ATOM 2059 C C . GLU A 1 259 ? 4.238 -1.431 60.075 1.00 17.70 259 GLU A C 1
ATOM 2060 O O . GLU A 1 259 ? 4.117 -2.486 59.446 1.00 18.45 259 GLU A O 1
ATOM 2066 N N . ALA A 1 260 ? 3.831 -1.258 61.328 1.00 18.42 260 ALA A N 1
ATOM 2067 C CA . ALA A 1 260 ? 3.246 -2.313 62.109 1.00 19.01 260 ALA A CA 1
ATOM 2068 C C . ALA A 1 260 ? 2.049 -2.888 61.414 1.00 19.59 260 ALA A C 1
ATOM 2069 O O . ALA A 1 260 ? 1.777 -4.045 61.538 1.00 18.14 260 ALA A O 1
ATOM 2071 N N . VAL A 1 261 ? 1.328 -2.047 60.677 1.00 21.66 261 VAL A N 1
ATOM 2072 C CA . VAL A 1 261 ? 0.080 -2.529 60.022 1.00 21.76 261 VAL A CA 1
ATOM 2073 C C . VAL A 1 261 ? 0.301 -3.670 59.077 1.00 21.84 261 VAL A C 1
ATOM 2074 O O . VAL A 1 261 ? -0.577 -4.544 58.963 1.00 23.65 261 VAL A O 1
ATOM 2078 N N . TYR A 1 262 ? 1.478 -3.737 58.448 1.00 22.19 262 TYR A N 1
ATOM 2079 C CA . TYR A 1 262 ? 1.785 -4.882 57.506 1.00 22.85 262 TYR A CA 1
ATOM 2080 C C . TYR A 1 262 ? 1.755 -6.246 58.154 1.00 24.70 262 TYR A C 1
ATOM 2081 O O . TYR A 1 262 ? 1.206 -7.193 57.596 1.00 26.59 262 TYR A O 1
ATOM 2090 N N . GLY A 1 263 ? 2.283 -6.364 59.362 1.00 26.82 263 GLY A N 1
ATOM 2091 C CA . GLY A 1 263 ? 2.221 -7.664 60.052 1.00 29.05 263 GLY A CA 1
ATOM 2092 C C . GLY A 1 263 ? 0.851 -7.996 60.644 1.00 30.09 263 GLY A C 1
ATOM 2093 O O . GLY A 1 263 ? 0.483 -9.171 60.717 1.00 31.48 263 GLY A O 1
ATOM 2094 N N . ASP A 1 264 ? 0.120 -6.967 61.068 1.00 31.25 264 ASP A N 1
ATOM 2095 C CA . ASP A 1 264 ? -1.246 -7.037 61.569 1.00 32.91 264 ASP A CA 1
ATOM 2096 C C . ASP A 1 264 ? -2.187 -7.500 60.474 1.00 33.15 264 ASP A C 1
ATOM 2097 O O . ASP A 1 264 ? -3.151 -8.191 60.743 1.00 32.60 264 ASP A O 1
ATOM 2102 N N . LEU A 1 265 ? -1.924 -7.082 59.240 1.00 32.72 265 LEU A N 1
ATOM 2103 C CA . LEU A 1 265 ? -2.697 -7.544 58.090 1.00 32.41 265 LEU A CA 1
ATOM 2104 C C . LEU A 1 265 ? -2.326 -8.976 57.687 1.00 33.22 265 LEU A C 1
ATOM 2105 O O . LEU A 1 265 ? -3.208 -9.764 57.314 1.00 32.80 265 LEU A O 1
ATOM 2110 N N . LYS A 1 266 ? -1.030 -9.300 57.778 1.00 34.17 266 LYS A N 1
ATOM 2111 C CA . LYS A 1 266 ? -0.475 -10.631 57.547 1.00 37.09 266 LYS A CA 1
ATOM 2112 C C . LYS A 1 266 ? -1.121 -11.687 58.437 1.00 37.99 266 LYS A C 1
ATOM 2113 O O . LYS A 1 266 ? -1.334 -12.797 58.004 1.00 38.67 266 LYS A O 1
ATOM 2119 N N . ARG A 1 267 ? -1.430 -11.331 59.680 1.00 40.32 267 ARG A N 1
ATOM 2120 C CA . ARG A 1 267 ? -2.255 -12.172 60.579 1.00 42.40 267 ARG A CA 1
ATOM 2121 C C . ARG A 1 267 ? -3.712 -12.356 60.094 1.00 43.19 267 ARG A C 1
ATOM 2122 O O . ARG A 1 267 ? -4.133 -13.492 59.831 1.00 44.23 267 ARG A O 1
ATOM 2130 N N . LYS A 1 268 ? -4.468 -11.261 59.945 1.00 43.80 268 LYS A N 1
ATOM 2131 C CA . LYS A 1 268 ? -5.865 -11.332 59.486 1.00 45.08 268 LYS A CA 1
ATOM 2132 C C . LYS A 1 268 ? -6.028 -12.280 58.286 1.00 46.04 268 LYS A C 1
ATOM 2133 O O . LYS A 1 268 ? -7.115 -12.808 58.014 1.00 46.11 268 LYS A O 1
ATOM 2139 N N . TYR A 1 269 ? -4.929 -12.507 57.579 1.00 46.66 269 TYR A N 1
ATOM 2140 C CA . TYR A 1 269 ? -4.967 -13.107 56.250 1.00 46.96 269 TYR A CA 1
ATOM 2141 C C . TYR A 1 269 ? -4.220 -14.430 56.175 1.00 47.11 269 TYR A C 1
ATOM 2142 O O . TYR A 1 269 ? -4.164 -15.065 55.117 1.00 47.31 269 TYR A O 1
ATOM 2151 N N . SER A 1 270 ? -3.630 -14.819 57.302 1.00 47.53 270 SER A N 1
ATOM 2152 C CA . SER A 1 270 ? -2.879 -16.050 57.417 1.00 47.78 270 SER A CA 1
ATOM 2153 C C . SER A 1 270 ? -2.834 -16.465 58.871 1.00 47.94 2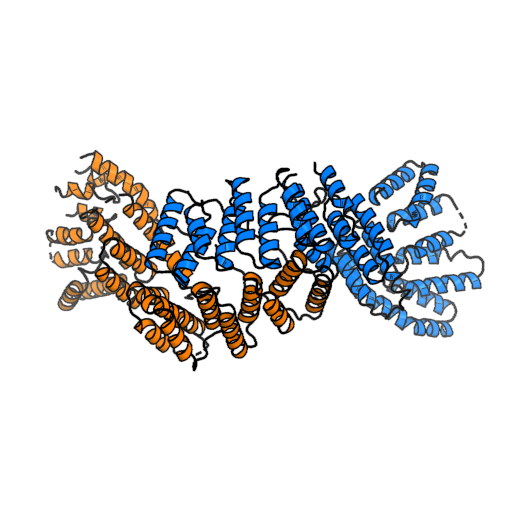70 SER A C 1
ATOM 2154 O O . SER A 1 270 ? -2.864 -17.654 59.174 1.00 48.68 270 SER A O 1
ATOM 2157 N N . PHE A 1 281 ? -6.565 -16.987 50.483 1.00 33.67 281 PHE A N 1
ATOM 2158 C CA . PHE A 1 281 ? -6.114 -15.575 50.630 1.00 34.01 281 PHE A CA 1
ATOM 2159 C C . PHE A 1 281 ? -4.679 -15.296 50.062 1.00 33.71 281 PHE A C 1
ATOM 2160 O O . PHE A 1 281 ? -4.040 -14.319 50.459 1.00 33.10 281 PHE A O 1
ATOM 2162 N N . SER A 1 282 ? -4.214 -16.148 49.139 1.00 33.25 282 SER A N 1
ATOM 2163 C CA . SER A 1 282 ? -2.998 -15.882 48.362 1.00 34.77 282 SER A CA 1
ATOM 2164 C C . SER A 1 282 ? -3.035 -14.496 47.694 1.00 33.44 282 SER A C 1
ATOM 2165 O O . SER A 1 282 ? -2.108 -13.751 47.831 1.00 33.38 282 SER A O 1
ATOM 2168 N N . LYS A 1 283 ? -4.122 -14.147 47.013 1.00 33.25 283 LYS A N 1
ATOM 2169 C CA . LYS A 1 283 ? -4.202 -12.876 46.291 1.00 32.58 283 LYS A CA 1
ATOM 2170 C C . LYS A 1 283 ? -4.110 -11.675 47.220 1.00 31.62 283 LYS A C 1
ATOM 2171 O O . LYS A 1 283 ? -3.430 -10.699 46.913 1.00 31.14 283 LYS A O 1
ATOM 2177 N N . GLU A 1 284 ? -4.783 -11.746 48.354 1.00 29.63 284 GLU A N 1
ATOM 2178 C CA . GLU A 1 284 ? -4.666 -10.688 49.333 1.00 27.26 284 GLU A CA 1
ATOM 2179 C C . GLU A 1 284 ? -3.261 -10.641 49.954 1.00 24.90 284 GLU A C 1
ATOM 2180 O O . GLU A 1 284 ? -2.774 -9.568 50.254 1.00 22.57 284 GLU A O 1
ATOM 2186 N N . LEU A 1 285 ? -2.647 -11.808 50.139 1.00 21.12 285 LEU A N 1
ATOM 2187 C CA . LEU A 1 285 ? -1.296 -11.870 50.694 1.00 19.69 285 LEU A CA 1
ATOM 2188 C C . LEU A 1 285 ? -0.316 -11.242 49.731 1.00 18.85 285 LEU A C 1
ATOM 2189 O O . LEU A 1 285 ? 0.588 -10.571 50.145 1.00 18.34 285 LEU A O 1
ATOM 2194 N N . ASP A 1 286 ? -0.507 -11.480 48.438 1.00 17.44 286 ASP A N 1
ATOM 2195 C CA . ASP A 1 286 ? 0.390 -10.918 47.451 1.00 18.14 286 ASP A CA 1
ATOM 2196 C C . ASP A 1 286 ? 0.168 -9.415 47.350 1.00 17.20 286 ASP A C 1
ATOM 2197 O O . ASP A 1 286 ? 1.119 -8.690 47.220 1.00 15.67 286 ASP A O 1
ATOM 2202 N N . LEU A 1 287 ? -1.079 -8.923 47.369 1.00 16.20 287 LEU A N 1
ATOM 2203 C CA . LEU A 1 287 ? -1.292 -7.435 47.410 1.00 15.29 287 LEU A CA 1
ATOM 2204 C C . LEU A 1 287 ? -0.622 -6.782 48.655 1.00 14.58 287 LEU A C 1
ATOM 2205 O O . LEU A 1 287 ? -0.100 -5.678 48.625 1.00 12.48 287 LEU A O 1
ATOM 2210 N N . LEU A 1 288 ? -0.736 -7.442 49.779 1.00 14.38 288 LEU A N 1
ATOM 2211 C CA . LEU A 1 288 ? -0.220 -6.890 51.000 1.00 14.83 288 LEU A CA 1
ATOM 2212 C C . LEU A 1 288 ? 1.310 -6.858 50.931 1.00 14.86 288 LEU A C 1
ATOM 2213 O O . LEU A 1 288 ? 1.931 -5.913 51.377 1.00 15.51 288 LEU A O 1
ATOM 2218 N N . ARG A 1 289 ? 1.898 -7.890 50.351 1.00 14.67 289 ARG A N 1
ATOM 2219 C CA . ARG A 1 289 ? 3.399 -7.977 50.217 1.00 14.16 289 ARG A CA 1
ATOM 2220 C C . ARG A 1 289 ? 3.890 -6.899 49.256 1.00 13.77 289 ARG A C 1
ATOM 2221 O O . ARG A 1 289 ? 4.898 -6.233 49.526 1.00 14.65 289 ARG A O 1
ATOM 2229 N N . ILE A 1 290 ? 3.232 -6.742 48.113 1.00 13.02 290 ILE A N 1
ATOM 2230 C CA . ILE A 1 290 ? 3.606 -5.667 47.173 1.00 13.08 290 ILE A CA 1
ATOM 2231 C C . ILE A 1 290 ? 3.558 -4.275 47.819 1.00 14.76 290 ILE A C 1
ATOM 2232 O O . ILE A 1 290 ? 4.474 -3.425 47.683 1.00 14.26 290 ILE A O 1
ATOM 2237 N N . ASN A 1 291 ? 2.482 -4.020 48.561 1.00 14.85 291 ASN A N 1
ATOM 2238 C CA . ASN A 1 291 ? 2.410 -2.780 49.300 1.00 14.37 291 ASN A CA 1
ATOM 2239 C C . ASN A 1 291 ? 3.319 -2.591 50.533 1.00 12.88 291 ASN A C 1
ATOM 2240 O O . ASN A 1 291 ? 3.681 -1.484 50.929 1.00 11.49 291 ASN A O 1
ATOM 2245 N N . HIS A 1 292 ? 3.712 -3.673 51.146 1.00 14.02 292 HIS A N 1
ATOM 2246 C CA . HIS A 1 292 ? 4.655 -3.575 52.208 1.00 14.41 292 HIS A CA 1
ATOM 2247 C C . HIS A 1 292 ? 6.015 -3.222 51.562 1.00 14.97 292 HIS A C 1
ATOM 2248 O O . HIS A 1 292 ? 6.790 -2.446 52.105 1.00 15.69 292 HIS A O 1
ATOM 2255 N N . LEU A 1 293 ? 6.344 -3.896 50.463 1.00 14.28 293 LEU A N 1
ATOM 2256 C CA . LEU A 1 293 ? 7.585 -3.678 49.750 1.00 12.40 293 LEU A CA 1
ATOM 2257 C C . LEU A 1 293 ? 7.636 -2.227 49.329 1.00 13.52 293 LEU A C 1
ATOM 2258 O O . LEU A 1 293 ? 8.663 -1.602 49.446 1.00 10.64 293 LEU A O 1
ATOM 2263 N N . ASN A 1 294 ? 6.481 -1.647 48.916 1.00 12.84 294 ASN A N 1
ATOM 2264 C CA . ASN A 1 294 ? 6.495 -0.242 48.580 1.00 13.42 294 ASN A CA 1
ATOM 2265 C C . ASN A 1 294 ? 6.768 0.720 49.768 1.00 13.42 294 ASN A C 1
ATOM 2266 O O . ASN A 1 294 ? 7.463 1.695 49.595 1.00 15.07 294 ASN A O 1
ATOM 2271 N N . TYR A 1 295 ? 6.194 0.418 50.936 1.00 11.22 295 TYR A N 1
ATOM 2272 C CA . TYR A 1 295 ? 6.418 1.181 52.157 1.00 11.65 295 TYR A CA 1
ATOM 2273 C C . TYR A 1 295 ? 7.929 1.243 52.473 1.00 10.31 295 TYR A C 1
ATOM 2274 O O . TYR A 1 295 ? 8.489 2.326 52.633 1.00 9.23 295 TYR A O 1
ATOM 2283 N N . VAL A 1 296 ? 8.556 0.086 52.464 1.00 10.85 296 VAL A N 1
ATOM 2284 C CA . VAL A 1 296 ? 10.022 -0.034 52.718 1.00 12.09 296 VAL A CA 1
ATOM 2285 C C . VAL A 1 296 ? 10.810 0.706 51.669 1.00 12.12 296 VAL A C 1
ATOM 2286 O O . VAL A 1 296 ? 11.805 1.338 51.975 1.00 14.26 296 VAL A O 1
ATOM 2290 N N . LEU A 1 297 ? 10.377 0.650 50.396 1.00 13.54 297 LEU A N 1
ATOM 2291 C CA . LEU A 1 297 ? 11.056 1.348 49.353 1.00 12.58 297 LEU A CA 1
ATOM 2292 C C . LEU A 1 297 ? 11.031 2.834 49.596 1.00 12.42 297 LEU A C 1
ATOM 2293 O O . LEU A 1 297 ? 12.008 3.549 49.379 1.00 11.92 297 LEU A O 1
ATOM 2298 N N . LYS A 1 298 ? 9.855 3.360 49.843 1.00 11.91 298 LYS A N 1
ATOM 2299 C CA . LYS A 1 298 ? 9.739 4.803 50.016 1.00 10.64 298 LYS A CA 1
ATOM 2300 C C . LYS A 1 298 ? 10.487 5.187 51.305 1.00 10.19 298 LYS A C 1
ATOM 2301 O O . LYS A 1 298 ? 11.045 6.253 51.402 1.00 11.53 298 LYS A O 1
ATOM 2307 N N . LYS A 1 299 ? 10.439 4.375 52.324 1.00 11.06 299 LYS A N 1
ATOM 2308 C CA . LYS A 1 299 ? 11.009 4.808 53.603 1.00 11.51 299 LYS A CA 1
ATOM 2309 C C . LYS A 1 299 ? 12.559 4.625 53.663 1.00 12.83 299 LYS A C 1
ATOM 2310 O O . LYS A 1 299 ? 13.270 5.480 54.178 1.00 13.42 299 LYS A O 1
ATOM 2316 N N . ARG A 1 300 ? 13.032 3.497 53.156 1.00 13.63 300 ARG A N 1
ATOM 2317 C CA . ARG A 1 300 ? 14.424 3.072 53.380 1.00 15.65 300 ARG A CA 1
ATOM 2318 C C . ARG A 1 300 ? 15.185 2.851 52.056 1.00 15.48 300 ARG A C 1
ATOM 2319 O O . ARG A 1 300 ? 16.405 2.614 52.066 1.00 16.24 300 ARG A O 1
ATOM 2327 N N . GLY A 1 301 ? 14.472 2.936 50.929 1.00 14.87 301 GLY A N 1
ATOM 2328 C CA . GLY A 1 301 ? 15.131 2.822 49.625 1.00 13.52 301 GLY A CA 1
ATOM 2329 C C . GLY A 1 301 ? 15.276 1.433 49.079 1.00 14.18 301 GLY A C 1
ATOM 2330 O O . GLY A 1 301 ? 14.839 0.470 49.700 1.00 12.28 301 GLY A O 1
ATOM 2331 N N . LEU A 1 302 ? 15.877 1.342 47.858 1.00 14.97 302 LEU A N 1
ATOM 2332 C CA . LEU A 1 302 ? 16.084 0.062 47.143 1.00 14.43 302 LEU A CA 1
ATOM 2333 C C . LEU A 1 302 ? 16.799 -1.075 47.844 1.00 13.70 302 LEU A C 1
ATOM 2334 O O . LEU A 1 302 ? 16.503 -2.214 47.614 1.00 11.58 302 LEU A O 1
ATOM 2339 N N . GLU A 1 303 ? 17.789 -0.773 48.661 1.00 13.99 303 GLU A N 1
ATOM 2340 C CA . GLU A 1 303 ? 18.586 -1.818 49.227 1.00 14.24 303 GLU A CA 1
ATOM 2341 C C . GLU A 1 303 ? 17.755 -2.588 50.274 1.00 14.91 303 GLU A C 1
ATOM 2342 O O . GLU A 1 303 ? 17.890 -3.796 50.379 1.00 15.58 303 GLU A O 1
ATOM 2348 N N . LEU A 1 304 ? 16.932 -1.875 51.057 1.00 13.17 304 LEU A N 1
ATOM 2349 C CA . LEU A 1 304 ? 16.093 -2.484 52.109 1.00 14.85 304 LEU A CA 1
ATOM 2350 C C . LEU A 1 304 ? 14.837 -3.095 51.447 1.00 13.21 304 LEU A C 1
ATOM 2351 O O . LEU A 1 304 ? 14.265 -4.098 51.903 1.00 15.02 304 LEU A O 1
ATOM 2356 N N . PHE A 1 305 ? 14.419 -2.476 50.356 1.00 14.56 305 PHE A N 1
ATOM 2357 C CA . PHE A 1 305 ? 13.387 -3.096 49.451 1.00 15.65 305 PHE A CA 1
ATOM 2358 C C . PHE A 1 305 ? 13.797 -4.523 48.996 1.00 16.62 305 PHE A C 1
ATOM 2359 O O . PHE A 1 305 ? 13.015 -5.485 49.095 1.00 17.03 305 PHE A O 1
ATOM 2367 N N . ARG A 1 306 ? 15.022 -4.670 48.467 1.00 15.15 306 ARG A N 1
ATOM 2368 C CA . ARG A 1 306 ? 15.555 -5.972 48.134 1.00 13.66 306 ARG A CA 1
ATOM 2369 C C . ARG A 1 306 ? 15.706 -6.933 49.284 1.00 13.71 306 ARG A C 1
ATOM 2370 O O . ARG A 1 306 ? 15.484 -8.144 49.108 1.00 15.67 306 ARG A O 1
ATOM 2378 N N . LYS A 1 307 ? 16.122 -6.471 50.463 1.00 13.57 307 LYS A N 1
ATOM 2379 C CA . LYS A 1 307 ? 16.230 -7.413 51.620 1.00 13.34 307 LYS A CA 1
ATOM 2380 C C . LYS A 1 307 ? 14.858 -8.052 51.953 1.00 13.53 307 LYS A C 1
ATOM 2381 O O . LYS A 1 307 ? 14.731 -9.266 52.113 1.00 12.62 307 LYS A O 1
ATOM 2387 N N . LEU A 1 308 ? 13.859 -7.185 52.055 1.00 13.42 308 LEU A N 1
ATOM 2388 C CA . LEU A 1 308 ? 12.497 -7.615 52.209 1.00 13.78 308 LEU A CA 1
ATOM 2389 C C . LEU A 1 308 ? 12.143 -8.555 51.087 1.00 14.32 308 LEU A C 1
ATOM 2390 O O . LEU A 1 308 ? 11.670 -9.627 51.401 1.00 18.35 308 LEU A O 1
ATOM 2395 N N . PHE A 1 309 ? 12.359 -8.208 49.803 1.00 14.78 309 PHE A N 1
ATOM 2396 C CA . PHE A 1 309 ? 12.086 -9.180 48.698 1.00 16.48 309 PHE A CA 1
ATOM 2397 C C . PHE A 1 309 ? 12.712 -10.582 48.926 1.00 16.63 309 PHE A C 1
ATOM 2398 O O . PHE A 1 309 ? 12.082 -11.629 48.767 1.00 15.97 309 PHE A O 1
ATOM 2406 N N . ILE A 1 310 ? 13.992 -10.599 49.267 1.00 18.98 310 ILE A N 1
ATOM 2407 C CA . ILE A 1 310 ? 14.702 -11.856 49.519 1.00 20.11 310 ILE A CA 1
ATOM 2408 C C . ILE A 1 310 ? 14.067 -12.689 50.612 1.00 19.77 310 ILE A C 1
ATOM 2409 O O . ILE A 1 310 ? 13.868 -13.883 50.435 1.00 21.55 310 ILE A O 1
ATOM 2414 N N . GLU A 1 311 ? 13.721 -12.057 51.722 1.00 21.13 311 GLU A N 1
ATOM 2415 C CA . GLU A 1 311 ? 13.133 -12.730 52.859 1.00 24.37 311 GLU A CA 1
ATOM 2416 C C . GLU A 1 311 ? 11.731 -13.255 52.523 1.00 25.98 311 GLU A C 1
ATOM 2417 O O . GLU A 1 311 ? 11.182 -14.065 53.256 1.00 28.31 311 GLU A O 1
ATOM 2423 N N . LEU A 1 312 ? 11.157 -12.735 51.478 1.00 28.24 312 LEU A N 1
ATOM 2424 C CA . LEU A 1 312 ? 9.806 -13.147 51.056 1.00 29.01 312 LEU A CA 1
ATOM 2425 C C . LEU A 1 312 ? 9.599 -14.393 50.192 1.00 30.23 312 LEU A C 1
ATOM 2426 O O . LEU A 1 312 ? 8.670 -15.094 50.503 1.00 30.74 312 LEU A O 1
ATOM 2431 N N . GLY A 1 313 ? 10.396 -14.613 49.177 1.00 33.34 313 GLY A N 1
ATOM 2432 C CA . GLY A 1 313 ? 11.686 -15.222 49.320 1.00 37.20 313 GLY A CA 1
ATOM 2433 C C . GLY A 1 313 ? 11.701 -16.543 50.019 1.00 40.07 313 GLY A C 1
ATOM 2434 O O . GLY A 1 313 ? 12.292 -16.694 51.038 1.00 41.23 313 GLY A O 1
ATOM 2435 N N . ASN A 1 314 ? 11.031 -17.497 49.421 1.00 41.76 314 ASN A N 1
ATOM 2436 C CA . ASN A 1 314 ? 10.610 -18.706 50.047 1.00 43.52 314 ASN A CA 1
ATOM 2437 C C . ASN A 1 314 ? 10.705 -18.773 51.559 1.00 43.45 314 ASN A C 1
ATOM 2438 O O . ASN A 1 314 ? 11.231 -19.695 52.158 1.00 44.53 314 ASN A O 1
ATOM 2443 N N . GLU A 1 315 ? 10.110 -17.789 52.163 1.00 41.92 315 GLU A N 1
ATOM 2444 C CA . GLU A 1 315 ? 8.708 -17.831 52.440 1.00 41.26 315 GLU A CA 1
ATOM 2445 C C . GLU A 1 315 ? 7.662 -18.073 51.339 1.00 39.52 315 GLU A C 1
ATOM 2446 O O . GLU A 1 315 ? 6.573 -18.441 51.637 1.00 41.03 315 GLU A O 1
ATOM 2452 N N . GLY A 1 316 ? 7.974 -17.852 50.085 1.00 36.72 316 GLY A N 1
ATOM 2453 C CA . GLY A 1 316 ? 7.056 -18.181 48.986 1.00 33.48 316 GLY A CA 1
ATOM 2454 C C . GLY A 1 316 ? 5.970 -17.134 48.805 1.00 31.45 316 GLY A C 1
ATOM 2455 O O . GLY A 1 316 ? 5.152 -16.929 49.706 1.00 31.63 316 GLY A O 1
ATOM 2456 N N . VAL A 1 317 ? 5.983 -16.556 47.545 1.00 27.54 317 VAL A N 1
ATOM 2457 C CA . VAL A 1 317 ? 5.110 -15.453 47.155 1.00 24.18 317 VAL A CA 1
ATOM 2458 C C . VAL A 1 317 ? 4.605 -15.763 45.738 1.00 21.52 317 VAL A C 1
ATOM 2459 O O . VAL A 1 317 ? 5.132 -16.657 45.079 1.00 20.08 317 VAL A O 1
ATOM 2463 N N . GLY A 1 318 ? 3.552 -15.062 45.318 1.00 20.26 318 GLY A N 1
ATOM 2464 C CA . GLY A 1 318 ? 2.864 -15.372 44.064 1.00 18.37 318 GLY A CA 1
ATOM 2465 C C . GLY A 1 318 ? 3.472 -14.631 42.887 1.00 17.19 318 GLY A C 1
ATOM 2466 O O . GLY A 1 318 ? 4.252 -13.703 43.082 1.00 17.77 318 GLY A O 1
ATOM 2467 N N . PRO A 1 319 ? 3.131 -15.046 41.644 1.00 16.40 319 PRO A N 1
ATOM 2468 C CA . PRO A 1 319 ? 3.704 -14.396 40.473 1.00 14.68 319 PRO A CA 1
ATOM 2469 C C . PRO A 1 319 ? 3.718 -12.818 40.435 1.00 14.84 319 PRO A C 1
ATOM 2470 O O . PRO A 1 319 ? 4.692 -12.256 39.979 1.00 13.51 319 PRO A O 1
ATOM 2474 N N . HIS A 1 320 ? 2.625 -12.161 40.822 1.00 13.21 320 HIS A N 1
ATOM 2475 C CA . HIS A 1 320 ? 2.525 -10.729 40.817 1.00 14.01 320 HIS A CA 1
ATOM 2476 C C . HIS A 1 320 ? 3.674 -10.055 41.564 1.00 14.52 320 HIS A C 1
ATOM 2477 O O . HIS A 1 320 ? 4.119 -8.960 41.158 1.00 14.07 320 HIS A O 1
ATOM 2484 N N . VAL A 1 321 ? 4.180 -10.716 42.624 1.00 15.08 321 VAL A N 1
ATOM 2485 C CA . VAL A 1 321 ? 5.234 -10.122 43.483 1.00 14.65 321 VAL A CA 1
ATOM 2486 C C . VAL A 1 321 ? 6.551 -10.032 42.703 1.00 15.31 321 VAL A C 1
ATOM 2487 O O . VAL A 1 321 ? 7.162 -8.989 42.704 1.00 16.65 321 VAL A O 1
ATOM 2491 N N . PHE A 1 322 ? 6.909 -11.099 41.974 1.00 16.10 322 PHE A N 1
ATOM 2492 C CA . PHE A 1 322 ? 8.030 -11.113 40.971 1.00 17.05 322 PHE A CA 1
ATOM 2493 C C . PHE A 1 322 ? 7.873 -10.055 39.891 1.00 16.69 322 PHE A C 1
ATOM 2494 O O . PHE A 1 322 ? 8.791 -9.315 39.660 1.00 15.92 322 PHE A O 1
ATOM 2502 N N . ILE A 1 323 ? 6.710 -9.997 39.235 1.00 15.03 323 ILE A N 1
ATOM 2503 C CA . ILE A 1 323 ? 6.474 -8.992 38.196 1.00 13.52 323 ILE A CA 1
ATOM 2504 C C . ILE A 1 323 ? 6.595 -7.574 38.725 1.00 14.09 323 ILE A C 1
ATOM 2505 O O . ILE A 1 323 ? 7.268 -6.724 38.122 1.00 15.64 323 ILE A O 1
ATOM 2510 N N . TYR A 1 324 ? 5.986 -7.328 39.892 1.00 12.61 324 TYR A N 1
ATOM 2511 C CA . TYR A 1 324 ? 6.023 -6.019 40.535 1.00 12.48 324 TYR A CA 1
ATOM 2512 C C . TYR A 1 324 ? 7.491 -5.578 40.762 1.00 11.39 324 TYR A C 1
ATOM 2513 O O . TYR A 1 324 ? 7.862 -4.461 40.471 1.00 11.73 324 TYR A O 1
ATOM 2522 N N . CYS A 1 325 ? 8.275 -6.450 41.345 1.00 11.37 325 CYS A N 1
ATOM 2523 C CA . CYS A 1 325 ? 9.687 -6.139 41.713 1.00 10.96 325 CYS A CA 1
ATOM 2524 C C . CYS A 1 325 ? 10.582 -5.955 40.514 1.00 12.48 325 CYS A C 1
ATOM 2525 O O . CYS A 1 325 ? 11.459 -5.088 40.547 1.00 14.73 325 CYS A O 1
ATOM 2528 N N . ALA A 1 326 ? 10.392 -6.773 39.457 1.00 14.15 326 ALA A N 1
ATOM 2529 C CA . ALA A 1 326 ? 11.070 -6.563 38.178 1.00 13.87 326 ALA A CA 1
ATOM 2530 C C . ALA A 1 326 ? 10.826 -5.199 37.598 1.00 13.97 326 ALA A C 1
ATOM 2531 O O . ALA A 1 326 ? 11.765 -4.514 37.133 1.00 13.21 326 ALA A O 1
ATOM 2533 N N . PHE A 1 327 ? 9.563 -4.782 37.560 1.00 13.15 327 PHE A N 1
ATOM 2534 C CA . PHE A 1 327 ? 9.269 -3.366 37.186 1.00 12.03 327 PHE A CA 1
ATOM 2535 C C . PHE A 1 327 ? 9.960 -2.237 38.025 1.00 10.25 327 PHE A C 1
ATOM 2536 O O . PHE A 1 327 ? 10.334 -1.192 37.538 1.00 10.35 327 PHE A O 1
ATOM 2544 N N . ILE A 1 328 ? 9.927 -2.376 39.338 1.00 9.89 328 ILE A N 1
ATOM 2545 C CA . ILE A 1 328 ? 10.392 -1.366 40.220 1.00 10.99 328 ILE A CA 1
ATOM 2546 C C . ILE A 1 328 ? 11.911 -1.278 39.940 1.00 10.43 328 ILE A C 1
ATOM 2547 O O . ILE A 1 328 ? 12.403 -0.200 39.785 1.00 11.21 328 ILE A O 1
ATOM 2552 N N . GLU A 1 329 ? 12.575 -2.398 39.714 1.00 10.37 329 GLU A N 1
ATOM 2553 C CA . GLU A 1 329 ? 14.038 -2.369 39.422 1.00 12.72 329 GLU A CA 1
ATOM 2554 C C . GLU A 1 329 ? 14.349 -1.825 38.062 1.00 13.77 329 GLU A C 1
ATOM 2555 O O . GLU A 1 329 ? 15.218 -0.998 37.913 1.00 14.39 329 GLU A O 1
ATOM 2561 N N . TYR A 1 330 ? 13.613 -2.239 37.041 1.00 14.93 330 TYR A N 1
ATOM 2562 C CA . TYR A 1 330 ? 13.855 -1.571 35.768 1.00 15.89 330 TYR A CA 1
ATOM 2563 C C . TYR A 1 330 ? 13.728 -0.025 35.787 1.00 16.92 330 TYR A C 1
ATOM 2564 O O . TYR A 1 330 ? 14.604 0.734 35.271 1.00 18.54 330 TYR A O 1
ATOM 2573 N N . TYR A 1 331 ? 12.594 0.445 36.292 1.00 16.17 331 TYR A N 1
ATOM 2574 C CA . TYR A 1 331 ? 12.244 1.874 36.208 1.00 15.39 331 TYR A CA 1
ATOM 2575 C C . TYR A 1 331 ? 13.019 2.731 37.154 1.00 14.89 331 TYR A C 1
ATOM 2576 O O . TYR A 1 331 ? 13.212 3.913 36.874 1.00 13.35 331 TYR A O 1
ATOM 2585 N N . ALA A 1 332 ? 13.446 2.136 38.266 1.00 13.60 332 ALA A N 1
ATOM 2586 C CA . ALA A 1 332 ? 14.218 2.814 39.293 1.00 15.52 332 ALA A CA 1
ATOM 2587 C C . ALA A 1 332 ? 15.746 2.921 39.052 1.00 16.82 332 ALA A C 1
ATOM 2588 O O . ALA A 1 332 ? 16.326 3.999 39.308 1.00 17.88 332 ALA A O 1
ATOM 2590 N N . THR A 1 333 ? 16.344 1.875 38.464 1.00 18.42 333 THR A N 1
ATOM 2591 C CA . THR A 1 333 ? 17.810 1.800 38.174 1.00 19.46 333 THR A CA 1
ATOM 2592 C C . THR A 1 333 ? 18.229 1.667 36.664 1.00 19.12 333 THR A C 1
ATOM 2593 O O . THR A 1 333 ? 19.396 1.846 36.332 1.00 17.52 333 THR A O 1
ATOM 2597 N N . GLY A 1 334 ? 17.301 1.361 35.752 1.00 19.70 334 GLY A N 1
ATOM 2598 C CA . GLY A 1 334 ? 17.695 1.149 34.349 1.00 18.96 334 GLY A CA 1
ATOM 2599 C C . GLY A 1 334 ? 18.267 -0.210 33.985 1.00 20.87 334 GLY A C 1
ATOM 2600 O O . GLY A 1 334 ? 18.501 -0.523 32.791 1.00 23.58 334 GLY A O 1
ATOM 2601 N N . SER A 1 335 ? 18.479 -1.059 34.975 1.00 19.86 335 SER A N 1
ATOM 2602 C CA . SER A 1 335 ? 19.031 -2.372 34.710 1.00 21.38 335 SER A CA 1
ATOM 2603 C C . SER A 1 335 ? 18.106 -3.233 33.896 1.00 21.55 335 SER A C 1
ATOM 2604 O O . SER A 1 335 ? 16.878 -3.249 34.140 1.00 21.75 335 SER A O 1
ATOM 2607 N N . ARG A 1 336 ? 18.695 -3.955 32.942 1.00 21.11 336 ARG A N 1
ATOM 2608 C CA . ARG A 1 336 ? 17.995 -5.040 32.221 1.00 20.94 336 ARG A CA 1
ATOM 2609 C C . ARG A 1 336 ? 18.287 -6.407 32.777 1.00 19.66 336 ARG A C 1
ATOM 2610 O O . ARG A 1 336 ? 17.417 -7.247 32.731 1.00 20.49 336 ARG A O 1
ATOM 2618 N N . ALA A 1 337 ? 19.495 -6.645 33.312 1.00 20.22 337 ALA A N 1
ATOM 2619 C CA . ALA A 1 337 ? 19.807 -7.957 33.937 1.00 19.82 337 ALA A CA 1
ATOM 2620 C C . ALA A 1 337 ? 18.903 -8.305 35.154 1.00 17.74 337 ALA A C 1
ATOM 2621 O O . ALA A 1 337 ? 18.453 -9.482 35.339 1.00 15.98 337 ALA A O 1
ATOM 2623 N N . THR A 1 338 ? 18.607 -7.278 35.946 1.00 16.99 338 THR A N 1
ATOM 2624 C CA . THR A 1 338 ? 17.987 -7.448 37.254 1.00 17.45 338 THR A CA 1
ATOM 2625 C C . THR A 1 338 ? 16.508 -7.808 37.153 1.00 15.67 338 THR A C 1
ATOM 2626 O O . THR A 1 338 ? 16.051 -8.750 37.801 1.00 15.91 338 THR A O 1
ATOM 2630 N N . PRO A 1 339 ? 15.757 -7.064 36.344 1.00 16.22 339 PRO A N 1
ATOM 2631 C CA . PRO A 1 339 ? 14.387 -7.512 35.970 1.00 15.92 339 PRO A CA 1
ATOM 2632 C C . PRO A 1 339 ? 14.325 -8.868 35.309 1.00 15.89 339 PRO A C 1
ATOM 2633 O O . PRO A 1 339 ? 13.479 -9.658 35.673 1.00 14.69 339 PRO A O 1
ATOM 2637 N N . TYR A 1 340 ? 15.222 -9.134 34.362 1.00 17.30 340 TYR A N 1
ATOM 2638 C CA . TYR A 1 340 ? 15.338 -10.448 33.666 1.00 17.76 340 TYR A CA 1
ATOM 2639 C C . TYR A 1 340 ? 15.443 -11.561 34.684 1.00 18.39 340 TYR A C 1
ATOM 2640 O O . TYR A 1 340 ? 14.711 -12.537 34.669 1.00 17.26 340 TYR A O 1
ATOM 2649 N N . ASN A 1 341 ? 16.411 -11.415 35.598 1.00 18.81 341 ASN A N 1
ATOM 2650 C CA . ASN A 1 341 ? 16.591 -12.387 36.659 1.00 17.77 341 ASN A CA 1
ATOM 2651 C C . ASN A 1 341 ? 15.380 -12.579 37.586 1.00 17.53 341 ASN A C 1
ATOM 2652 O O . ASN A 1 341 ? 14.998 -13.717 37.968 1.00 18.54 341 ASN A O 1
ATOM 2657 N N . ILE A 1 342 ? 14.721 -11.481 37.916 1.00 16.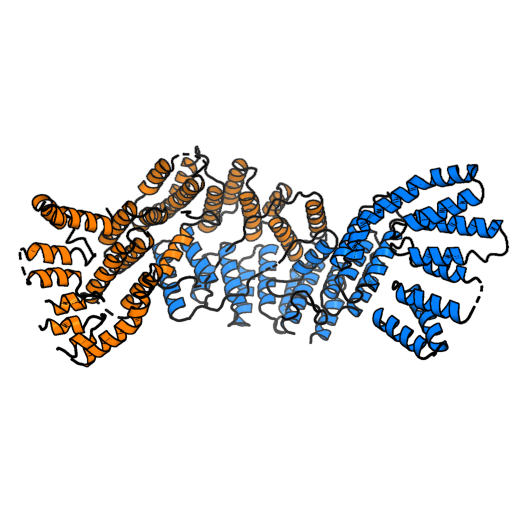16 342 ILE A N 1
ATOM 2658 C CA . ILE A 1 342 ? 13.564 -11.615 38.797 1.00 16.30 342 ILE A CA 1
ATOM 2659 C C . ILE A 1 342 ? 12.403 -12.356 38.113 1.00 16.22 342 ILE A C 1
ATOM 2660 O O . ILE A 1 342 ? 11.782 -13.275 38.722 1.00 16.65 342 ILE A O 1
ATOM 2665 N N . PHE A 1 343 ? 12.087 -11.940 36.883 1.00 15.54 343 PHE A N 1
ATOM 2666 C CA . PHE A 1 343 ? 11.059 -12.605 36.082 1.00 16.43 343 PHE A CA 1
ATOM 2667 C C . PHE A 1 343 ? 11.375 -14.104 35.995 1.00 16.55 343 PHE A C 1
ATOM 2668 O O . PHE A 1 343 ? 10.496 -14.977 36.148 1.00 17.95 343 PHE A O 1
ATOM 2676 N N . SER A 1 344 ? 12.645 -14.396 35.727 1.00 18.98 344 SER A N 1
ATOM 2677 C CA . SER A 1 344 ? 13.158 -15.782 35.554 1.00 19.45 344 SER A CA 1
ATOM 2678 C C . SER A 1 344 ? 13.003 -16.655 36.769 1.00 18.29 344 SER A C 1
ATOM 2679 O O . SER A 1 344 ? 12.576 -17.814 36.668 1.00 17.39 344 SER A O 1
ATOM 2682 N N . SER A 1 345 ? 13.354 -16.080 37.901 1.00 18.50 345 SER A N 1
ATOM 2683 C CA . SER A 1 345 ? 13.146 -16.675 39.217 1.00 20.07 345 SER A CA 1
ATOM 2684 C C . SER A 1 345 ? 11.650 -16.890 39.476 1.00 19.72 345 SER A C 1
ATOM 2685 O O . SER A 1 345 ? 11.237 -17.942 39.953 1.00 18.77 345 SER A O 1
ATOM 2688 N N . GLY A 1 346 ? 10.818 -15.903 39.139 1.00 18.39 346 GLY A N 1
ATOM 2689 C CA . GLY A 1 346 ? 9.368 -16.114 39.310 1.00 19.53 346 GLY A CA 1
ATOM 2690 C C . GLY A 1 346 ? 8.807 -17.264 38.490 1.00 19.67 346 GLY A C 1
ATOM 2691 O O . GLY A 1 346 ? 7.923 -17.985 38.927 1.00 18.88 346 GLY A O 1
ATOM 2692 N N . LEU A 1 347 ? 9.344 -17.416 37.292 1.00 21.80 347 LEU A N 1
ATOM 2693 C CA . LEU A 1 347 ? 8.880 -18.439 36.353 1.00 23.23 347 LEU A CA 1
ATOM 2694 C C . LEU A 1 347 ? 9.316 -19.836 36.777 1.00 23.29 347 LEU A C 1
ATOM 2695 O O . LEU A 1 347 ? 8.600 -20.830 36.529 1.00 23.35 347 LEU A O 1
ATOM 2700 N N . LEU A 1 348 ? 10.453 -19.914 37.475 1.00 23.58 348 LEU A N 1
ATOM 2701 C CA . LEU A 1 348 ? 10.908 -21.147 38.073 1.00 23.99 348 LEU A CA 1
ATOM 2702 C C . LEU A 1 348 ? 10.075 -21.549 39.304 1.00 24.06 348 LEU A C 1
ATOM 2703 O O . LEU A 1 348 ? 9.843 -22.744 39.541 1.00 25.16 348 LEU A O 1
ATOM 2708 N N . LYS A 1 349 ? 9.645 -20.578 40.105 1.00 22.94 349 LYS A N 1
ATOM 2709 C CA . LYS A 1 349 ? 8.733 -20.872 41.207 1.00 23.08 349 LYS A CA 1
ATOM 2710 C C . LYS A 1 349 ? 7.326 -21.162 40.635 1.00 21.32 349 LYS A C 1
ATOM 2711 O O . LYS A 1 349 ? 6.592 -21.924 41.188 1.00 22.60 349 LYS A O 1
ATOM 2717 N N . HIS A 1 350 ? 6.994 -20.592 39.489 1.00 19.84 350 HIS A N 1
ATOM 2718 C CA . HIS A 1 350 ? 5.625 -20.633 38.988 1.00 19.43 350 HIS A CA 1
ATOM 2719 C C . HIS A 1 350 ? 5.581 -21.038 37.525 1.00 18.86 350 HIS A C 1
ATOM 2720 O O . HIS A 1 350 ? 5.175 -20.247 36.720 1.00 18.52 350 HIS A O 1
ATOM 2727 N N . PRO A 1 351 ? 5.997 -22.285 37.194 1.00 20.50 351 PRO A N 1
ATOM 2728 C CA . PRO A 1 351 ? 6.228 -22.612 35.785 1.00 20.88 351 PRO A CA 1
ATOM 2729 C C . PRO A 1 351 ? 5.001 -22.542 34.846 1.00 20.61 351 PRO A C 1
ATOM 2730 O O . PRO A 1 351 ? 5.163 -22.413 33.608 1.00 20.95 351 PRO A O 1
ATOM 2734 N N . ASP A 1 352 ? 3.800 -22.617 35.420 1.00 19.94 352 ASP A N 1
ATOM 2735 C CA . ASP A 1 352 ? 2.571 -22.685 34.629 1.00 18.06 352 ASP A CA 1
ATOM 2736 C C . ASP A 1 352 ? 1.882 -21.319 34.613 1.00 18.73 352 ASP A C 1
ATOM 2737 O O . ASP A 1 352 ? 0.683 -21.214 34.285 1.00 18.02 352 ASP A O 1
ATOM 2742 N N . SER A 1 353 ? 2.636 -20.262 34.950 1.00 17.86 353 SER A N 1
ATOM 2743 C CA . SER A 1 353 ? 1.998 -18.941 35.064 1.00 16.88 353 SER A CA 1
ATOM 2744 C C . SER A 1 353 ? 1.961 -18.223 33.733 1.00 16.80 353 SER A C 1
ATOM 2745 O O . SER A 1 353 ? 2.991 -17.777 33.289 1.00 16.21 353 SER A O 1
ATOM 2748 N N . THR A 1 354 ? 0.789 -18.148 33.097 1.00 16.65 354 THR A N 1
ATOM 2749 C CA . THR A 1 354 ? 0.622 -17.421 31.830 1.00 15.93 354 THR A CA 1
ATOM 2750 C C . THR A 1 354 ? 0.839 -15.936 32.048 1.00 15.50 354 THR A C 1
ATOM 2751 O O . THR A 1 354 ? 1.401 -15.241 31.219 1.00 15.69 354 THR A O 1
ATOM 2755 N N . LEU A 1 355 ? 0.408 -15.453 33.202 1.00 14.33 355 LEU A N 1
ATOM 2756 C CA . LEU A 1 355 ? 0.570 -14.048 33.503 1.00 15.22 355 LEU A CA 1
ATOM 2757 C C . LEU A 1 355 ? 2.026 -13.648 33.476 1.00 15.72 355 LEU A C 1
ATOM 2758 O O . LEU A 1 355 ? 2.433 -12.682 32.807 1.00 16.13 355 LEU A O 1
ATOM 2763 N N . LEU A 1 356 ? 2.814 -14.400 34.217 1.00 15.16 356 LEU A N 1
ATOM 2764 C CA . LEU A 1 356 ? 4.247 -14.209 34.188 1.00 16.67 356 LEU A CA 1
ATOM 2765 C C . LEU A 1 356 ? 4.867 -14.342 32.774 1.00 15.36 356 LEU A C 1
ATOM 2766 O O . LEU A 1 356 ? 5.732 -13.547 32.382 1.00 15.60 356 LEU A O 1
ATOM 2771 N N . LYS A 1 357 ? 4.466 -15.349 31.991 1.00 16.81 357 LYS A N 1
ATOM 2772 C CA . LYS A 1 357 ? 5.120 -15.579 30.665 1.00 16.19 357 LYS A CA 1
ATOM 2773 C C . LYS A 1 357 ? 4.831 -14.399 29.774 1.00 15.19 357 LYS A C 1
ATOM 2774 O O . LYS A 1 357 ? 5.706 -13.913 29.038 1.00 14.80 357 LYS A O 1
ATOM 2780 N N . GLU A 1 358 ? 3.578 -13.963 29.793 1.00 14.41 358 GLU A N 1
ATOM 2781 C CA . GLU A 1 358 ? 3.140 -12.852 28.948 1.00 15.21 358 GLU A CA 1
ATOM 2782 C C . GLU A 1 358 ? 3.714 -11.537 29.449 1.00 13.74 358 GLU A C 1
ATOM 2783 O O . GLU A 1 358 ? 4.100 -10.726 28.677 1.00 13.76 358 GLU A O 1
ATOM 2789 N N . GLU A 1 359 ? 3.748 -11.322 30.767 1.00 14.46 359 GLU A N 1
ATOM 2790 C CA . GLU A 1 359 ? 4.250 -10.088 31.281 1.00 11.99 359 GLU A CA 1
ATOM 2791 C C . GLU A 1 359 ? 5.771 -9.980 31.046 1.00 12.38 359 GLU A C 1
ATOM 2792 O O . GLU A 1 359 ? 6.241 -8.971 30.683 1.00 10.48 359 GLU A O 1
ATOM 2798 N N . PHE A 1 360 ? 6.491 -11.080 31.184 1.00 11.97 360 PHE A N 1
ATOM 2799 C CA . PHE A 1 360 ? 7.921 -11.117 31.033 1.00 11.56 360 PHE A CA 1
ATOM 2800 C C . PHE A 1 360 ? 8.274 -10.883 29.544 1.00 12.80 360 PHE A C 1
ATOM 2801 O O . PHE A 1 360 ? 9.104 -10.034 29.232 1.00 14.25 360 PHE A O 1
ATOM 2809 N N . PHE A 1 361 ? 7.626 -11.615 28.636 1.00 13.51 361 PHE A N 1
ATOM 2810 C CA . PHE A 1 361 ? 7.842 -11.429 27.231 1.00 12.99 361 PHE A CA 1
ATOM 2811 C C . PHE A 1 361 ? 7.545 -9.987 26.752 1.00 13.53 361 PHE A C 1
ATOM 2812 O O . PHE A 1 361 ? 8.387 -9.401 26.048 1.00 14.52 361 PHE A O 1
ATOM 2820 N N . LEU A 1 362 ? 6.342 -9.452 27.038 1.00 12.61 362 LEU A N 1
ATOM 2821 C CA . LEU A 1 362 ? 6.007 -8.087 26.608 1.00 11.95 362 LEU A CA 1
ATOM 2822 C C . LEU A 1 362 ? 6.953 -7.066 27.186 1.00 12.17 362 LEU A C 1
ATOM 2823 O O . LEU A 1 362 ? 7.260 -6.109 26.550 1.00 13.90 362 LEU A O 1
ATOM 2828 N N . PHE A 1 363 ? 7.378 -7.254 28.414 1.00 12.78 363 PHE A N 1
ATOM 2829 C CA . PHE A 1 363 ? 8.356 -6.339 29.021 1.00 12.34 363 PHE A CA 1
ATOM 2830 C C . PHE A 1 363 ? 9.621 -6.276 28.156 1.00 13.44 363 PHE A C 1
ATOM 2831 O O . PHE A 1 363 ? 10.108 -5.203 27.799 1.00 11.31 363 PHE A O 1
ATOM 2839 N N . LEU A 1 364 ? 10.169 -7.443 27.802 1.00 14.68 364 LEU A N 1
ATOM 2840 C CA . LEU A 1 364 ? 11.461 -7.458 27.080 1.00 14.60 364 LEU A CA 1
ATOM 2841 C C . LEU A 1 364 ? 11.348 -6.792 25.699 1.00 16.09 364 LEU A C 1
ATOM 2842 O O . LEU A 1 364 ? 12.255 -6.016 25.323 1.00 14.05 364 LEU A O 1
ATOM 2847 N N . LEU A 1 365 ? 10.212 -7.023 24.997 1.00 16.76 365 LEU A N 1
ATOM 2848 C CA . LEU A 1 365 ? 9.961 -6.438 23.702 1.00 18.45 365 LEU A CA 1
ATOM 2849 C C . LEU A 1 365 ? 9.808 -4.896 23.791 1.00 19.52 365 LEU A C 1
ATOM 2850 O O . LEU A 1 365 ? 10.330 -4.156 22.936 1.00 18.76 365 LEU A O 1
ATOM 2855 N N . ARG A 1 366 ? 9.112 -4.428 24.829 1.00 19.64 366 ARG A N 1
ATOM 2856 C CA . ARG A 1 366 ? 8.845 -3.005 24.985 1.00 21.49 366 ARG A CA 1
ATOM 2857 C C . ARG A 1 366 ? 10.059 -2.143 25.310 1.00 21.60 366 ARG A C 1
ATOM 2858 O O . ARG A 1 366 ? 10.076 -1.001 24.946 1.00 22.28 366 ARG A O 1
ATOM 2866 N N . ILE A 1 367 ? 11.040 -2.669 26.018 1.00 22.39 367 ILE A N 1
ATOM 2867 C CA . ILE A 1 367 ? 12.185 -1.862 26.431 1.00 23.55 367 ILE A CA 1
ATOM 2868 C C . ILE A 1 367 ? 13.294 -1.993 25.439 1.00 24.82 367 ILE A C 1
ATOM 2869 O O . ILE A 1 367 ? 14.294 -1.246 25.519 1.00 27.96 367 ILE A O 1
ATOM 2874 N N . GLY A 1 368 ? 13.101 -2.923 24.504 1.00 26.21 368 GLY A N 1
ATOM 2875 C CA . GLY A 1 368 ? 13.940 -3.088 23.341 1.00 25.94 368 GLY A CA 1
ATOM 2876 C C . GLY A 1 368 ? 15.015 -4.129 23.539 1.00 26.57 368 GLY A C 1
ATOM 2877 O O . GLY A 1 368 ? 16.070 -4.033 22.919 1.00 27.34 368 GLY A O 1
ATOM 2878 N N . ASP A 1 369 ? 14.755 -5.129 24.391 1.00 25.15 369 ASP A N 1
ATOM 2879 C CA . ASP A 1 369 ? 15.734 -6.162 24.722 1.00 24.84 369 ASP A CA 1
ATOM 2880 C C . ASP A 1 369 ? 15.485 -7.325 23.756 1.00 24.61 369 ASP A C 1
ATOM 2881 O O . ASP A 1 369 ? 15.005 -8.405 24.125 1.00 23.53 369 ASP A O 1
ATOM 2886 N N . GLU A 1 370 ? 15.791 -7.085 22.482 1.00 25.93 370 GLU A N 1
ATOM 2887 C CA . GLU A 1 370 ? 15.323 -7.940 21.406 1.00 27.14 370 GLU A CA 1
ATOM 2888 C C . GLU A 1 370 ? 15.780 -9.398 21.455 1.00 26.28 370 GLU A C 1
ATOM 2889 O O . GLU A 1 370 ? 14.992 -10.311 21.185 1.00 24.70 370 GLU A O 1
ATOM 2895 N N . GLU A 1 371 ? 17.051 -9.627 21.732 1.00 25.17 371 GLU A N 1
ATOM 2896 C CA . GLU A 1 371 ? 17.529 -11.006 21.623 1.00 25.31 371 GLU A CA 1
ATOM 2897 C C . GLU A 1 371 ? 17.044 -11.882 22.808 1.00 23.16 371 GLU A C 1
ATOM 2898 O O . GLU A 1 371 ? 16.684 -13.057 22.641 1.00 22.61 371 GLU A O 1
ATOM 2904 N N . ASN A 1 372 ? 17.026 -11.301 24.013 1.00 21.40 372 ASN A N 1
ATOM 2905 C CA . ASN A 1 372 ? 16.386 -11.934 25.126 1.00 19.34 372 ASN A CA 1
ATOM 2906 C C . ASN A 1 372 ? 14.897 -12.149 24.864 1.00 17.27 372 ASN A C 1
ATOM 2907 O O . ASN A 1 372 ? 14.401 -13.246 25.150 1.00 16.98 372 ASN A O 1
ATOM 2912 N N . ALA A 1 373 ? 14.192 -11.187 24.281 1.00 15.76 373 ALA A N 1
ATOM 2913 C CA . ALA A 1 373 ? 12.727 -11.420 24.009 1.00 16.47 373 ALA A CA 1
ATOM 2914 C C . ALA A 1 373 ? 12.463 -12.630 23.044 1.00 18.42 373 ALA A C 1
ATOM 2915 O O . ALA A 1 373 ? 11.627 -13.540 23.300 1.00 17.30 373 ALA A O 1
ATOM 2917 N N . ARG A 1 374 ? 13.215 -12.663 21.935 1.00 21.44 374 ARG A N 1
ATOM 2918 C CA . ARG A 1 374 ? 13.086 -13.750 20.940 1.00 22.44 374 ARG A CA 1
ATOM 2919 C C . ARG A 1 374 ? 13.405 -15.131 21.515 1.00 22.44 374 ARG A C 1
ATOM 2920 O O . ARG A 1 374 ? 12.643 -16.100 21.275 1.00 24.15 374 ARG A O 1
ATOM 2928 N N . ALA A 1 375 ? 14.525 -15.219 22.231 1.00 22.06 375 ALA A N 1
ATOM 2929 C CA . ALA A 1 375 ? 14.961 -16.449 22.898 1.00 21.99 375 ALA A CA 1
ATOM 2930 C C . ALA A 1 375 ? 13.980 -16.865 23.954 1.00 22.23 375 ALA A C 1
ATOM 2931 O O . ALA A 1 375 ? 13.713 -18.050 24.099 1.00 22.93 375 ALA A O 1
ATOM 2933 N N . LEU A 1 376 ? 13.396 -15.910 24.678 1.00 20.67 376 LEU A N 1
ATOM 2934 C CA . LEU A 1 376 ? 12.350 -16.283 25.627 1.00 20.11 376 LEU A CA 1
ATOM 2935 C C . LEU A 1 376 ? 11.120 -16.814 24.947 1.00 18.85 376 LEU A C 1
ATOM 2936 O O . LEU A 1 376 ? 10.569 -17.817 25.406 1.00 19.48 376 LEU A O 1
ATOM 2941 N N . PHE A 1 377 ? 10.657 -16.106 23.918 1.00 17.87 377 PHE A N 1
ATOM 2942 C CA . PHE A 1 377 ? 9.456 -16.443 23.130 1.00 19.58 377 PHE A CA 1
ATOM 2943 C C . PHE A 1 377 ? 9.558 -17.878 22.671 1.00 21.76 377 PHE A C 1
ATOM 2944 O O . PHE A 1 377 ? 8.580 -18.621 22.664 1.00 22.12 377 PHE A O 1
ATOM 2952 N N . LYS A 1 378 ? 10.761 -18.286 22.282 1.00 22.82 378 LYS A N 1
ATOM 2953 C CA . LYS A 1 378 ? 10.854 -19.488 21.548 1.00 25.19 378 LYS A CA 1
ATOM 2954 C C . LYS A 1 378 ? 10.835 -20.656 22.498 1.00 24.63 378 LYS A C 1
ATOM 2955 O O . LYS A 1 378 ? 10.413 -21.755 22.090 1.00 24.50 378 LYS A O 1
ATOM 2961 N N . ARG A 1 379 ? 11.138 -20.416 23.789 1.00 22.60 379 ARG A N 1
ATOM 2962 C CA . ARG A 1 379 ? 11.028 -21.510 24.772 1.00 22.26 379 ARG A CA 1
ATOM 2963 C C . ARG A 1 379 ? 9.718 -21.586 25.591 1.00 21.60 379 ARG A C 1
ATOM 2964 O O . ARG A 1 379 ? 9.487 -22.584 26.281 1.00 20.56 379 ARG A O 1
ATOM 2972 N N . LEU A 1 380 ? 8.886 -20.548 25.514 1.00 20.38 380 LEU A N 1
ATOM 2973 C CA . LEU A 1 380 ? 7.649 -20.470 26.292 1.00 22.14 380 LEU A CA 1
ATOM 2974 C C . LEU A 1 380 ? 6.444 -20.978 25.513 1.00 23.03 380 LEU A C 1
ATOM 2975 O O . LEU A 1 380 ? 6.454 -20.986 24.280 1.00 23.72 380 LEU A O 1
ATOM 2980 N N . GLU A 1 381 ? 5.423 -21.397 26.257 1.00 23.89 381 GLU A N 1
ATOM 2981 C CA . GLU A 1 381 ? 4.059 -21.447 25.779 1.00 23.91 381 GLU A CA 1
ATOM 2982 C C . GLU A 1 381 ? 3.560 -19.994 25.652 1.00 22.18 381 GLU A C 1
ATOM 2983 O O . GLU A 1 381 ? 4.093 -19.079 26.313 1.00 20.90 381 GLU A O 1
ATOM 2989 N N . LYS A 1 382 ? 2.533 -19.806 24.813 1.00 21.90 382 LYS A N 1
ATOM 2990 C CA . LYS A 1 382 ? 2.121 -18.496 24.279 1.00 19.12 382 LYS A CA 1
ATOM 2991 C C . LYS A 1 382 ? 0.614 -18.270 24.243 1.00 20.11 382 LYS A C 1
ATOM 2992 O O . LYS A 1 382 ? -0.160 -19.141 23.766 1.00 21.18 382 LYS A O 1
ATOM 2998 N N . THR A 1 383 ? 0.212 -17.093 24.703 1.00 18.57 383 THR A N 1
ATOM 2999 C CA . THR A 1 383 ? -1.109 -16.542 24.402 1.00 19.01 383 THR A CA 1
ATOM 3000 C C . THR A 1 383 ? -1.134 -16.050 22.939 1.00 17.83 383 THR A C 1
ATOM 3001 O O . THR A 1 383 ? -0.084 -15.849 22.342 1.00 15.95 383 THR A O 1
ATOM 3005 N N . SER A 1 384 ? -2.332 -15.919 22.379 1.00 17.00 384 SER A N 1
ATOM 3006 C CA . SER A 1 384 ? -2.524 -15.170 21.135 1.00 18.43 384 SER A CA 1
ATOM 3007 C C . SER A 1 384 ? -1.979 -13.782 21.192 1.00 17.80 384 SER A C 1
ATOM 3008 O O . SER A 1 384 ? -1.557 -13.266 20.179 1.00 19.50 384 SER A O 1
ATOM 3011 N N . ARG A 1 385 ? -1.982 -13.149 22.361 1.00 17.06 385 ARG A N 1
ATOM 3012 C CA . ARG A 1 385 ? -1.370 -11.808 22.443 1.00 16.59 385 ARG A CA 1
ATOM 3013 C C . ARG A 1 385 ? 0.162 -11.860 22.361 1.00 16.02 385 ARG A C 1
ATOM 3014 O O . ARG A 1 385 ? 0.759 -10.948 21.838 1.00 18.55 385 ARG A O 1
ATOM 3022 N N . MET A 1 386 ? 0.818 -12.867 22.919 1.00 13.80 386 MET A N 1
ATOM 3023 C CA . MET A 1 386 ? 2.273 -12.984 22.733 1.00 14.50 386 MET A CA 1
ATOM 3024 C C . MET A 1 386 ? 2.592 -13.217 21.221 1.00 15.16 386 MET A C 1
ATOM 3025 O O . MET A 1 386 ? 3.522 -12.659 20.689 1.00 14.42 386 MET A O 1
ATOM 3030 N N . TRP A 1 387 ? 1.881 -14.145 20.611 1.00 17.07 387 TRP A N 1
ATOM 3031 C CA . TRP A 1 387 ? 1.929 -14.406 19.148 1.00 17.51 387 TRP A CA 1
ATOM 3032 C C . TRP A 1 387 ? 1.780 -13.132 18.359 1.00 17.88 387 TRP A C 1
ATOM 3033 O O . TRP A 1 387 ? 2.634 -12.791 17.580 1.00 19.12 387 TRP A O 1
ATOM 3044 N N . ASP A 1 388 ? 0.674 -12.466 18.546 1.00 17.74 388 ASP A N 1
ATOM 3045 C CA . ASP A 1 388 ? 0.363 -11.212 17.856 1.00 19.01 388 ASP A CA 1
ATOM 3046 C C . ASP A 1 388 ? 1.405 -10.085 18.041 1.00 19.17 388 ASP A C 1
ATOM 3047 O O . ASP A 1 388 ? 1.799 -9.442 17.070 1.00 18.67 388 ASP A O 1
ATOM 3052 N N . SER A 1 389 ? 1.882 -9.898 19.264 1.00 18.99 389 SER A N 1
ATOM 3053 C CA . SER A 1 389 ? 2.925 -8.921 19.553 1.00 19.75 389 SER A CA 1
ATOM 3054 C C . SER A 1 389 ? 4.255 -9.263 18.851 1.00 19.62 389 SER A C 1
ATOM 3055 O O . SER A 1 389 ? 4.928 -8.368 18.318 1.00 18.47 389 SER A O 1
ATOM 3058 N N . MET A 1 390 ? 4.653 -10.532 18.896 1.00 18.13 390 MET A N 1
ATOM 3059 C CA . MET A 1 390 ? 5.875 -11.019 18.176 1.00 18.72 390 MET A CA 1
ATOM 3060 C C . MET A 1 390 ? 5.700 -10.951 16.613 1.00 19.03 390 MET A C 1
ATOM 3061 O O . MET A 1 390 ? 6.625 -10.633 15.907 1.00 17.63 390 MET A O 1
ATOM 3066 N N . ILE A 1 391 ? 4.524 -11.293 16.102 1.00 19.19 391 ILE A N 1
ATOM 3067 C CA . ILE A 1 391 ? 4.294 -11.172 14.649 1.00 19.02 391 ILE A CA 1
ATOM 3068 C C . ILE A 1 391 ? 4.499 -9.704 14.237 1.00 20.21 391 ILE A C 1
ATOM 3069 O O . ILE A 1 391 ? 5.233 -9.392 13.286 1.00 20.91 391 ILE A O 1
ATOM 3074 N N . GLU A 1 392 ? 3.879 -8.806 14.986 1.00 20.23 392 GLU A N 1
ATOM 3075 C CA . GLU A 1 392 ? 3.872 -7.391 14.664 1.00 20.87 392 GLU A CA 1
ATOM 3076 C C . GLU A 1 392 ? 5.264 -6.819 14.702 1.00 20.55 392 GLU A C 1
ATOM 3077 O O . GLU A 1 392 ? 5.655 -6.044 13.821 1.00 19.61 392 GLU A O 1
ATOM 3083 N N . TYR A 1 393 ? 5.988 -7.167 15.760 1.00 20.06 393 TYR A N 1
ATOM 3084 C CA . TYR A 1 393 ? 7.389 -6.759 15.899 1.00 20.20 393 TYR A CA 1
ATOM 3085 C C . TYR A 1 393 ? 8.240 -7.202 14.744 1.00 19.72 393 TYR A C 1
ATOM 3086 O O . TYR A 1 393 ? 9.055 -6.407 14.288 1.00 20.79 393 TYR A O 1
ATOM 3095 N N . GLU A 1 394 ? 8.120 -8.461 14.316 1.00 19.10 394 GLU A N 1
ATOM 3096 C CA . GLU A 1 394 ? 8.900 -8.978 13.160 1.00 19.73 394 GLU A CA 1
ATOM 3097 C C . GLU A 1 394 ? 8.530 -8.287 11.844 1.00 19.97 394 GLU A C 1
ATOM 3098 O O . GLU A 1 394 ? 9.407 -7.911 11.066 1.00 21.55 394 GLU A O 1
ATOM 3104 N N . PHE A 1 395 ? 7.255 -8.079 11.600 1.00 19.29 395 PHE A N 1
ATOM 3105 C CA . PHE A 1 395 ? 6.824 -7.248 10.463 1.00 19.90 395 PHE A CA 1
ATOM 3106 C C . PHE A 1 395 ? 7.464 -5.852 10.497 1.00 22.08 395 PHE A C 1
ATOM 3107 O O . PHE A 1 395 ? 7.995 -5.370 9.496 1.00 21.79 395 PHE A O 1
ATOM 3115 N N . MET A 1 396 ? 7.469 -5.227 11.667 1.00 23.50 396 MET A N 1
ATOM 3116 C CA . MET A 1 396 ? 7.925 -3.854 11.809 1.00 26.82 396 MET A CA 1
ATOM 3117 C C . MET A 1 396 ? 9.456 -3.722 11.580 1.00 25.12 396 MET A C 1
ATOM 3118 O O . MET A 1 396 ? 9.893 -2.999 10.676 1.00 24.46 396 MET A O 1
ATOM 3123 N N . VAL A 1 397 ? 10.265 -4.424 12.377 1.00 24.31 397 VAL A N 1
ATOM 3124 C CA . VAL A 1 397 ? 11.709 -4.259 12.340 1.00 24.29 397 VAL A CA 1
ATOM 3125 C C . VAL A 1 397 ? 12.515 -5.563 12.108 1.00 25.46 397 VAL A C 1
ATOM 3126 O O . VAL A 1 397 ? 13.752 -5.568 12.310 1.00 27.22 397 VAL A O 1
ATOM 3130 N N . GLY A 1 398 ? 11.857 -6.649 11.693 1.00 24.61 398 GLY A N 1
ATOM 3131 C CA . GLY A 1 398 ? 12.521 -7.910 11.405 1.00 24.71 398 GLY A CA 1
ATOM 3132 C C . GLY A 1 398 ? 12.551 -8.194 9.899 1.00 25.24 398 GLY A C 1
ATOM 3133 O O . GLY A 1 398 ? 12.731 -7.300 9.088 1.00 25.88 398 GLY A O 1
ATOM 3134 N N . SER A 1 399 ? 12.378 -9.446 9.531 1.00 25.23 399 SER A N 1
ATOM 3135 C CA . SER A 1 399 ? 12.329 -9.827 8.122 1.00 25.06 399 SER A CA 1
ATOM 3136 C C . SER A 1 399 ? 10.992 -10.426 7.718 1.00 25.25 399 SER A C 1
ATOM 3137 O O . SER A 1 399 ? 10.187 -10.941 8.553 1.00 25.01 399 SER A O 1
ATOM 3140 N N . MET A 1 400 ? 10.724 -10.386 6.422 1.00 23.81 400 MET A N 1
ATOM 3141 C CA . MET A 1 400 ? 9.496 -11.013 5.911 1.00 23.83 400 MET A CA 1
ATOM 3142 C C . MET A 1 400 ? 9.462 -12.536 5.964 1.00 23.52 400 MET A C 1
ATOM 3143 O O . MET A 1 400 ? 8.423 -13.100 6.230 1.00 23.14 400 MET A O 1
ATOM 3148 N N . GLU A 1 401 ? 10.583 -13.208 5.739 1.00 24.71 401 GLU A N 1
ATOM 3149 C CA . GLU A 1 401 ? 10.545 -14.659 5.830 1.00 25.61 401 GLU A CA 1
ATOM 3150 C C . GLU A 1 401 ? 10.292 -15.133 7.245 1.00 23.92 401 GLU A C 1
ATOM 3151 O O . GLU A 1 401 ? 9.598 -16.153 7.424 1.00 24.31 401 GLU A O 1
ATOM 3157 N N . LEU A 1 402 ? 10.829 -14.417 8.229 1.00 21.66 402 LEU A N 1
ATOM 3158 C CA . LEU A 1 402 ? 10.514 -14.723 9.640 1.00 21.90 402 LEU A CA 1
ATOM 3159 C C . LEU A 1 402 ? 9.099 -14.383 10.102 1.00 21.24 402 LEU A C 1
ATOM 3160 O O . LEU A 1 402 ? 8.547 -15.135 10.862 1.00 22.39 402 LEU A O 1
ATOM 3165 N N . PHE A 1 403 ? 8.551 -13.259 9.673 1.00 20.43 403 PHE A N 1
ATOM 3166 C CA . PHE A 1 403 ? 7.121 -12.933 9.793 1.00 19.76 403 PHE A CA 1
ATOM 3167 C C . PHE A 1 403 ? 6.231 -14.068 9.256 1.00 20.11 403 PHE A C 1
ATOM 3168 O O . PHE A 1 403 ? 5.287 -14.499 9.913 1.00 20.83 403 PHE A O 1
ATOM 3176 N N . ARG A 1 404 ? 6.553 -14.554 8.059 1.00 20.60 404 ARG A N 1
ATOM 3177 C CA . ARG A 1 404 ? 5.787 -15.623 7.434 1.00 21.66 404 ARG A CA 1
ATOM 3178 C C . ARG A 1 404 ? 5.809 -16.890 8.274 1.00 19.95 404 ARG A C 1
ATOM 3179 O O . ARG A 1 404 ? 4.801 -17.535 8.434 1.00 19.25 404 ARG A O 1
ATOM 3187 N N . GLU A 1 405 ? 6.973 -17.279 8.777 1.00 21.95 405 GLU A N 1
ATOM 3188 C CA . GLU A 1 405 ? 7.083 -18.443 9.664 1.00 23.50 405 GLU A CA 1
ATOM 3189 C C . GLU A 1 405 ? 6.304 -18.331 10.958 1.00 23.40 405 GLU A C 1
ATOM 3190 O O . GLU A 1 405 ? 5.759 -19.346 11.428 1.00 24.67 405 GLU A O 1
ATOM 3196 N N . LEU A 1 406 ? 6.386 -17.147 11.602 1.00 22.95 406 LEU A N 1
ATOM 3197 C CA . LEU A 1 406 ? 5.636 -16.840 12.818 1.00 23.37 406 LEU A CA 1
ATOM 3198 C C . LEU A 1 406 ? 4.158 -17.007 12.540 1.00 23.21 406 LEU A C 1
ATOM 3199 O O . LEU A 1 406 ? 3.508 -17.763 13.233 1.00 23.26 406 LEU A O 1
ATOM 3204 N N . VAL A 1 407 ? 3.667 -16.397 11.463 1.00 23.00 407 VAL A N 1
ATOM 3205 C CA . VAL A 1 407 ? 2.272 -16.581 11.016 1.00 22.00 407 VAL A CA 1
ATOM 3206 C C . VAL A 1 407 ? 1.930 -18.062 10.792 1.00 23.15 407 VAL A C 1
ATOM 3207 O O . VAL A 1 407 ? 0.841 -18.509 11.207 1.00 23.54 407 VAL A O 1
ATOM 3211 N N . ASP A 1 408 ? 2.842 -18.823 10.171 1.00 24.51 408 ASP A N 1
ATOM 3212 C CA . ASP A 1 408 ? 2.651 -20.277 9.989 1.00 26.64 408 ASP A CA 1
ATOM 3213 C C . ASP A 1 408 ? 2.444 -20.984 11.320 1.00 26.20 408 ASP A C 1
ATOM 3214 O O . ASP A 1 408 ? 1.448 -21.700 11.530 1.00 28.53 408 ASP A O 1
ATOM 3219 N N . GLN A 1 409 ? 3.421 -20.789 12.178 1.00 25.42 409 GLN A N 1
ATOM 3220 C CA . GLN A 1 409 ? 3.432 -21.300 13.537 1.00 25.57 409 GLN A CA 1
ATOM 3221 C C . GLN A 1 409 ? 2.219 -20.931 14.387 1.00 23.90 409 GLN A C 1
ATOM 3222 O O . GLN A 1 409 ? 1.714 -21.765 15.106 1.00 22.65 409 GLN A O 1
ATOM 3228 N N . LYS A 1 410 ? 1.795 -19.676 14.316 1.00 23.30 410 LYS A N 1
ATOM 3229 C CA . LYS A 1 410 ? 0.555 -19.282 14.974 1.00 23.07 410 LYS A CA 1
ATOM 3230 C C . LYS A 1 410 ? -0.644 -20.058 14.457 1.00 23.23 410 LYS A C 1
ATOM 3231 O O . LYS A 1 410 ? -1.468 -20.543 15.241 1.00 24.68 410 LYS A O 1
ATOM 3237 N N . MET A 1 411 ? -0.767 -20.172 13.142 1.00 24.05 411 MET A N 1
ATOM 3238 C CA . MET A 1 411 ? -1.867 -20.979 12.577 1.00 24.45 411 MET A CA 1
ATOM 3239 C C . MET A 1 411 ? -1.755 -22.428 13.039 1.00 25.07 411 MET A C 1
ATOM 3240 O O . MET A 1 411 ? -2.744 -23.049 13.386 1.00 25.61 411 MET A O 1
ATOM 3245 N N . ASP A 1 412 ? -0.559 -22.983 12.984 1.00 25.77 412 ASP A N 1
ATOM 3246 C CA . ASP A 1 412 ? -0.378 -24.325 13.478 1.00 26.35 412 ASP A CA 1
ATOM 3247 C C . ASP A 1 412 ? -0.777 -24.412 14.912 1.00 26.25 412 ASP A C 1
ATOM 3248 O O . ASP A 1 412 ? -1.309 -25.430 15.313 1.00 26.85 412 ASP A O 1
ATOM 3253 N N . ALA A 1 413 ? -0.497 -23.361 15.701 1.00 25.31 413 ALA A N 1
ATOM 3254 C CA . ALA A 1 413 ? -0.766 -23.421 17.155 1.00 24.20 413 ALA A CA 1
ATOM 3255 C C . ALA A 1 413 ? -2.246 -23.360 17.480 1.00 23.61 413 ALA A C 1
ATOM 3256 O O . ALA A 1 413 ? -2.690 -24.005 18.445 1.00 23.14 413 ALA A O 1
ATOM 3258 N N . ILE A 1 414 ? -3.008 -22.591 16.688 1.00 23.90 414 ILE A N 1
ATOM 3259 C CA . ILE A 1 414 ? -4.463 -22.424 16.899 1.00 23.70 414 ILE A CA 1
ATOM 3260 C C . ILE A 1 414 ? -5.094 -23.753 16.531 1.00 25.28 414 ILE A C 1
ATOM 3261 O O . ILE A 1 414 ? -6.041 -24.172 17.158 1.00 25.63 414 ILE A O 1
ATOM 3266 N N . LYS A 1 415 ? -4.573 -24.381 15.482 1.00 26.98 415 LYS A N 1
ATOM 3267 C CA . LYS A 1 415 ? -4.981 -25.745 15.015 1.00 28.04 415 LYS A CA 1
ATOM 3268 C C . LYS A 1 415 ? -4.837 -26.858 16.090 1.00 27.75 415 LYS A C 1
ATOM 3269 O O . LYS A 1 415 ? -5.794 -27.629 16.338 1.00 28.80 415 LYS A O 1
ATOM 3275 N N . ALA A 1 416 ? -3.656 -26.939 16.708 1.00 27.15 416 ALA A N 1
ATOM 3276 C CA . ALA A 1 416 ? -3.375 -27.882 17.815 1.00 26.79 416 ALA A CA 1
ATOM 3277 C C . ALA A 1 416 ? -3.959 -27.480 19.197 1.00 27.26 416 ALA A C 1
ATOM 3278 O O . ALA A 1 416 ? -3.790 -28.205 20.195 1.00 27.92 416 ALA A O 1
ATOM 3280 N N . ASP A 1 417 ? -4.692 -26.366 19.243 1.00 27.62 417 ASP A N 1
ATOM 3281 C CA . ASP A 1 417 ? -5.269 -25.810 20.487 1.00 27.04 417 ASP A CA 1
ATOM 3282 C C . ASP A 1 417 ? -4.160 -25.782 21.506 1.00 25.41 417 ASP A C 1
ATOM 3283 O O . ASP A 1 417 ? -4.331 -26.184 22.653 1.00 25.26 417 ASP A O 1
ATOM 3288 N N . ALA A 1 418 ? -2.994 -25.332 21.050 1.00 25.36 418 ALA A N 1
ATOM 3289 C CA . ALA A 1 418 ? -1.826 -25.132 21.869 1.00 24.58 418 ALA A CA 1
ATOM 3290 C C . ALA A 1 418 ? -1.783 -23.714 22.487 1.00 25.01 418 ALA A C 1
ATOM 3291 O O . ALA A 1 418 ? -0.939 -23.441 23.362 1.00 25.75 418 ALA A O 1
ATOM 3293 N N . ILE A 1 419 ? -2.694 -22.830 22.076 1.00 23.80 419 ILE A N 1
ATOM 3294 C CA . ILE A 1 419 ? -2.722 -21.468 22.578 1.00 23.05 419 ILE A CA 1
ATOM 3295 C C . ILE A 1 419 ? -3.052 -21.417 24.084 1.00 22.36 419 ILE A C 1
ATOM 3296 O O . ILE A 1 419 ? -3.993 -22.061 24.541 1.00 22.66 419 ILE A O 1
ATOM 3301 N N . LEU A 1 420 ? -2.322 -20.623 24.864 1.00 21.17 420 LEU A N 1
ATOM 3302 C CA . LEU A 1 420 ? -2.724 -20.451 26.281 1.00 20.48 420 LEU A CA 1
ATOM 3303 C C . LEU A 1 420 ? -3.928 -19.571 26.292 1.00 20.43 420 LEU A C 1
ATOM 3304 O O . LEU A 1 420 ? -3.899 -18.554 25.619 1.00 22.39 420 LEU A O 1
ATOM 3309 N N . PRO A 1 421 ? -4.974 -19.918 27.090 1.00 21.50 421 PRO A N 1
ATOM 3310 C CA . PRO A 1 421 ? -6.122 -19.012 27.246 1.00 21.66 421 PRO A CA 1
ATOM 3311 C C . PRO A 1 421 ? -5.614 -17.618 27.663 1.00 23.13 421 PRO A C 1
ATOM 3312 O O . PRO A 1 421 ? -4.543 -17.514 28.279 1.00 21.50 421 PRO A O 1
ATOM 3316 N N . PRO A 1 422 ? -6.311 -16.573 27.200 1.00 23.97 422 PRO A N 1
ATOM 3317 C CA . PRO A 1 422 ? -5.995 -15.178 27.430 1.00 24.54 422 PRO A CA 1
ATOM 3318 C C . PRO A 1 422 ? -6.022 -14.716 28.883 1.00 25.14 422 PRO A C 1
ATOM 3319 O O . PRO A 1 422 ? -6.827 -15.201 29.707 1.00 23.92 422 PRO A O 1
ATOM 3323 N N . LEU A 1 423 ? -5.161 -13.765 29.177 1.00 25.80 423 LEU A N 1
ATOM 3324 C CA . LEU A 1 423 ? -5.249 -13.039 30.443 1.00 26.59 423 LEU A CA 1
ATOM 3325 C C . LEU A 1 423 ? -6.583 -12.283 30.465 1.00 29.14 423 LEU A C 1
ATOM 3326 O O . LEU A 1 423 ? -7.087 -11.884 29.413 1.00 27.87 423 LEU A O 1
ATOM 3331 N N . PRO A 1 424 ? -7.140 -12.066 31.675 1.00 31.57 424 PRO A N 1
ATOM 3332 C CA . PRO A 1 424 ? -8.340 -11.252 31.831 1.00 34.16 424 PRO A CA 1
ATOM 3333 C C . PRO A 1 424 ? -8.137 -9.856 31.249 1.00 35.66 424 PRO A C 1
ATOM 3334 O O . PRO A 1 424 ? -7.050 -9.287 31.379 1.00 35.05 424 PRO A O 1
ATOM 3338 N N . PRO A 1 425 ? -9.173 -9.323 30.589 1.00 37.44 425 PRO A N 1
ATOM 3339 C CA . PRO A 1 425 ? -9.164 -7.916 30.144 1.00 38.95 425 PRO A CA 1
ATOM 3340 C C . PRO A 1 425 ? -8.821 -6.994 31.331 1.00 39.08 425 PRO A C 1
ATOM 3341 O O . PRO A 1 425 ? -9.088 -7.350 32.489 1.00 40.69 425 PRO A O 1
ATOM 3345 N N . ARG A 1 426 ? -8.233 -5.834 31.059 1.00 38.98 426 ARG A N 1
ATOM 3346 C CA . ARG A 1 426 ? -7.849 -4.898 32.130 1.00 37.62 426 ARG A CA 1
ATOM 3347 C C . ARG A 1 426 ? -8.742 -3.654 32.182 1.00 38.01 426 ARG A C 1
ATOM 3348 O O . ARG A 1 426 ? -9.495 -3.374 31.236 1.00 36.41 426 ARG A O 1
ATOM 3356 N N . ASN A 1 429 ? -12.251 1.346 33.888 1.00 51.32 429 ASN A N 1
ATOM 3357 C CA . ASN A 1 429 ? -13.055 2.138 34.818 1.00 51.58 429 ASN A CA 1
ATOM 3358 C C . ASN A 1 429 ? -13.371 3.522 34.222 1.00 51.28 429 ASN A C 1
ATOM 3359 O O . ASN A 1 429 ? -13.089 3.786 33.037 1.00 53.06 429 ASN A O 1
ATOM 3364 N N . VAL A 1 430 ? -13.953 4.398 35.044 1.00 49.31 430 VAL A N 1
ATOM 3365 C CA . VAL A 1 430 ? -14.441 5.718 34.624 1.00 46.84 430 VAL A CA 1
ATOM 3366 C C . VAL A 1 430 ? -13.614 6.714 35.461 1.00 43.97 430 VAL A C 1
ATOM 3367 O O . VAL A 1 430 ? -12.869 6.302 36.367 1.00 45.12 430 VAL A O 1
ATOM 3371 N N . GLN A 1 431 ? -13.718 8.004 35.189 1.00 38.93 431 GLN A N 1
ATOM 3372 C CA . GLN A 1 431 ? -12.946 8.971 35.943 1.00 33.59 431 GLN A CA 1
ATOM 3373 C C . GLN A 1 431 ? -13.811 9.733 36.957 1.00 30.93 431 GLN A C 1
ATOM 3374 O O . GLN A 1 431 ? -14.799 10.360 36.610 1.00 30.51 431 GLN A O 1
ATOM 3380 N N . MET A 1 432 ? -13.453 9.634 38.226 1.00 27.69 432 MET A N 1
ATOM 3381 C CA . MET A 1 432 ? -14.100 10.403 39.277 1.00 23.85 432 MET A CA 1
ATOM 3382 C C . MET A 1 432 ? -13.297 11.699 39.499 1.00 22.72 432 MET A C 1
ATOM 3383 O O . MET A 1 432 ? -12.138 11.804 39.072 1.00 20.63 432 MET A O 1
ATOM 3388 N N . GLU A 1 433 ? -13.942 12.671 40.136 1.00 21.22 433 GLU A N 1
ATOM 3389 C CA . GLU A 1 433 ? -13.363 13.984 40.398 1.00 21.78 433 GLU A CA 1
ATOM 3390 C C . GLU A 1 433 ? -13.485 14.328 41.869 1.00 19.12 433 GLU A C 1
ATOM 3391 O O . GLU A 1 433 ? -14.046 13.553 42.621 1.00 19.75 433 GLU A O 1
ATOM 3397 N N . GLY A 1 434 ? -12.975 15.482 42.248 1.00 17.63 434 GLY A N 1
ATOM 3398 C CA . GLY A 1 434 ? -12.736 15.840 43.649 1.00 16.35 434 GLY A CA 1
ATOM 3399 C C . GLY A 1 434 ? -12.347 14.714 44.575 1.00 14.82 434 GLY A C 1
ATOM 3400 O O . GLY A 1 434 ? -11.551 13.833 44.210 1.00 13.90 434 GLY A O 1
ATOM 3401 N N . ILE A 1 435 ? -12.898 14.749 45.789 1.00 12.40 435 ILE A N 1
ATOM 3402 C CA . ILE A 1 435 ? -12.472 13.853 46.836 1.00 12.52 435 ILE A CA 1
ATOM 3403 C C . ILE A 1 435 ? -12.605 12.372 46.448 1.00 14.16 435 ILE A C 1
ATOM 3404 O O . ILE A 1 435 ? -11.772 11.556 46.795 1.00 13.49 435 ILE A O 1
ATOM 3409 N N . LEU A 1 436 ? -13.667 12.012 45.706 1.00 13.42 436 LEU A N 1
ATOM 3410 C CA . LEU A 1 436 ? -13.863 10.629 45.369 1.00 13.70 436 LEU A CA 1
ATOM 3411 C C . LEU A 1 436 ? -12.818 10.194 44.327 1.00 14.39 436 LEU A C 1
ATOM 3412 O O . LEU A 1 436 ? -12.325 9.085 44.361 1.00 13.69 436 LEU A O 1
ATOM 3417 N N . GLY A 1 437 ? -12.557 11.066 43.380 1.00 13.28 437 GLY A N 1
ATOM 3418 C CA . GLY A 1 437 ? -11.522 10.873 42.414 1.00 15.25 437 GLY A CA 1
ATOM 3419 C C . GLY A 1 437 ? -10.141 10.684 43.083 1.00 13.83 437 GLY A C 1
ATOM 3420 O O . GLY A 1 437 ? -9.351 9.888 42.609 1.00 13.39 437 GLY A O 1
ATOM 3421 N N . ARG A 1 438 ? -9.874 11.461 44.125 1.00 13.08 438 ARG A N 1
ATOM 3422 C CA . ARG A 1 438 ? -8.698 11.209 45.018 1.00 13.81 438 ARG A CA 1
ATOM 3423 C C . ARG A 1 438 ? -8.659 9.794 45.662 1.00 13.27 438 ARG A C 1
ATOM 3424 O O . ARG A 1 438 ? -7.610 9.212 45.715 1.00 13.85 438 ARG A O 1
ATOM 3432 N N . TYR A 1 439 ? -9.790 9.283 46.164 1.00 12.82 439 TYR A N 1
ATOM 3433 C CA . TYR A 1 439 ? -9.926 7.939 46.692 1.00 13.03 439 TYR A CA 1
ATOM 3434 C C . TYR A 1 439 ? -9.495 6.943 45.608 1.00 13.07 439 TYR A C 1
ATOM 3435 O O . TYR A 1 439 ? -8.601 6.145 45.847 1.00 11.86 439 TYR A O 1
ATOM 3444 N N . HIS A 1 440 ? -10.120 7.062 44.425 1.00 11.35 440 HIS A N 1
ATOM 3445 C CA . HIS A 1 440 ? -9.759 6.237 43.251 1.00 13.63 440 HIS A CA 1
ATOM 3446 C C . HIS A 1 440 ? -8.281 6.248 42.800 1.00 11.82 440 HIS A C 1
ATOM 3447 O O . HIS A 1 440 ? -7.763 5.277 42.364 1.00 15.08 440 HIS A O 1
ATOM 3454 N N . CYS A 1 441 ? -7.638 7.378 42.927 1.00 9.90 441 CYS A N 1
ATOM 3455 C CA . CYS A 1 441 ? -6.195 7.480 42.652 1.00 9.89 441 CYS A CA 1
ATOM 3456 C C . CYS A 1 441 ? -5.393 6.637 43.620 1.00 9.10 441 CYS A C 1
ATOM 3457 O O . CYS A 1 441 ? -4.459 5.968 43.195 1.00 13.50 441 CYS A O 1
ATOM 3460 N N . PHE A 1 442 ? -5.789 6.597 44.892 1.00 9.96 442 PHE A N 1
ATOM 3461 C CA . PHE A 1 442 ? -5.051 5.851 45.963 1.00 11.70 442 PHE A CA 1
ATOM 3462 C C . PHE A 1 442 ? -5.351 4.400 45.793 1.00 12.56 442 PHE A C 1
ATOM 3463 O O . PHE A 1 442 ? -4.472 3.546 45.848 1.00 13.95 442 PHE A O 1
ATOM 3471 N N . LEU A 1 443 ? -6.594 4.102 45.437 1.00 12.78 443 LEU A N 1
ATOM 3472 C CA . LEU A 1 443 ? -6.999 2.720 45.182 1.00 13.41 443 LEU A CA 1
ATOM 3473 C C . LEU A 1 443 ? -6.342 2.064 43.959 1.00 12.77 443 LEU A C 1
ATOM 3474 O O . LEU A 1 443 ? -5.859 0.916 44.039 1.00 12.07 443 LEU A O 1
ATOM 3479 N N . ASP A 1 444 ? -6.411 2.730 42.830 1.00 13.09 444 ASP A N 1
ATOM 3480 C CA . ASP A 1 444 ? -5.715 2.263 41.618 1.00 13.71 444 ASP A CA 1
ATOM 3481 C C . ASP A 1 444 ? -4.204 1.998 41.854 1.00 14.97 444 ASP A C 1
ATOM 3482 O O . ASP A 1 444 ? -3.618 1.076 41.250 1.00 14.87 444 ASP A O 1
ATOM 3487 N N . SER A 1 445 ? -3.621 2.806 42.729 1.00 16.58 445 SER A N 1
ATOM 3488 C CA . SER A 1 445 ? -2.165 2.801 43.074 1.00 14.98 445 SER A CA 1
ATOM 3489 C C . SER A 1 445 ? -1.884 1.635 43.922 1.00 15.62 445 SER A C 1
ATOM 3490 O O . SER A 1 445 ? -0.910 0.932 43.644 1.00 17.76 445 SER A O 1
ATOM 3493 N N . PHE A 1 446 ? -2.643 1.433 45.004 1.00 14.42 446 PHE A N 1
ATOM 3494 C CA . PHE A 1 446 ? -2.559 0.168 45.761 1.00 14.40 446 PHE A CA 1
ATOM 3495 C C . PHE A 1 446 ? -2.748 -1.103 44.881 1.00 15.34 446 PHE A C 1
ATOM 3496 O O . PHE A 1 446 ? -1.997 -2.124 45.018 1.00 13.10 446 PHE A O 1
ATOM 3504 N N . ASN A 1 447 ? -3.815 -1.097 44.053 1.00 14.46 447 ASN A N 1
ATOM 3505 C CA . ASN A 1 447 ? -4.028 -2.218 43.121 1.00 16.60 447 ASN A CA 1
ATOM 3506 C C . ASN A 1 447 ? -2.883 -2.425 42.121 1.00 16.53 447 ASN A C 1
ATOM 3507 O O . ASN A 1 447 ? -2.211 -1.438 41.729 1.00 18.89 447 ASN A O 1
ATOM 3512 N N . PHE A 1 448 ? -2.670 -3.698 41.725 1.00 17.53 448 PHE A N 1
ATOM 3513 C CA . PHE A 1 448 ? -1.582 -4.056 40.776 1.00 17.46 448 PHE A CA 1
ATOM 3514 C C . PHE A 1 448 ? -2.011 -5.076 39.728 1.00 16.01 448 PHE A C 1
ATOM 3515 O O . PHE A 1 448 ? -2.385 -6.194 40.026 1.00 16.26 448 PHE A O 1
ATOM 3523 N N . LEU A 1 449 ? -2.013 -4.656 38.488 1.00 18.75 449 LEU A N 1
ATOM 3524 C CA . LEU A 1 449 ? -2.439 -5.504 37.385 1.00 19.59 449 LEU A CA 1
ATOM 3525 C C . LEU A 1 449 ? -3.857 -6.010 37.629 1.00 21.10 449 LEU A C 1
ATOM 3526 O O . LEU A 1 449 ? -4.731 -5.183 37.893 1.00 22.09 449 LEU A O 1
ATOM 3531 N N . ASP A 1 450 ? -4.094 -7.316 37.636 1.00 23.20 450 ASP A N 1
ATOM 3532 C CA . ASP A 1 450 ? -5.455 -7.843 37.987 1.00 24.76 450 ASP A CA 1
ATOM 3533 C C . ASP A 1 450 ? -5.652 -8.075 39.520 1.00 25.27 450 ASP A C 1
ATOM 3534 O O . ASP A 1 450 ? -6.657 -8.630 39.934 1.00 25.68 450 ASP A O 1
ATOM 3539 N N . LEU A 1 451 ? -4.697 -7.682 40.373 1.00 23.33 451 LEU A N 1
ATOM 3540 C CA . LEU A 1 451 ? -4.922 -7.822 41.817 1.00 22.96 451 LEU A CA 1
ATOM 3541 C C . LEU A 1 451 ? -5.659 -6.578 42.287 1.00 23.39 451 LEU A C 1
ATOM 3542 O O . LEU A 1 451 ? -5.162 -5.452 42.044 1.00 23.20 451 LEU A O 1
ATOM 3547 N N . LYS A 1 452 ? -6.837 -6.765 42.909 1.00 21.94 452 LYS A N 1
ATOM 3548 C CA . LYS A 1 452 ? -7.689 -5.650 43.341 1.00 22.94 452 LYS A CA 1
ATOM 3549 C C . LYS A 1 452 ? -8.015 -5.856 44.807 1.00 22.88 452 LYS A C 1
ATOM 3550 O O . LYS A 1 452 ? -8.268 -6.967 45.224 1.00 23.87 452 LYS A O 1
ATOM 3556 N N . ILE A 1 453 ? -7.996 -4.774 45.576 1.00 22.78 453 ILE A N 1
ATOM 3557 C CA . ILE A 1 453 ? -8.534 -4.747 46.934 1.00 22.98 453 ILE A CA 1
ATOM 3558 C C . ILE A 1 453 ? -10.075 -4.924 46.858 1.00 23.27 453 ILE A C 1
ATOM 3559 O O . ILE A 1 453 ? -10.701 -4.436 45.920 1.00 20.94 453 ILE A O 1
ATOM 3564 N N . ARG A 1 454 ? -10.673 -5.594 47.830 1.00 23.73 454 ARG A N 1
ATOM 3565 C CA . ARG A 1 454 ? -12.119 -5.450 48.017 1.00 25.57 454 ARG A CA 1
ATOM 3566 C C . ARG A 1 454 ? -12.543 -5.615 49.489 1.00 26.08 454 ARG A C 1
ATOM 3567 O O . ARG A 1 454 ? -11.895 -6.291 50.288 1.00 26.02 454 ARG A O 1
ATOM 3575 N N . ASP A 1 455 ? -13.676 -5.016 49.790 1.00 25.31 455 ASP A N 1
ATOM 3576 C CA . ASP A 1 455 ? -14.358 -5.222 51.027 1.00 25.57 455 ASP A CA 1
ATOM 3577 C C . ASP A 1 455 ? -15.325 -6.376 50.822 1.00 25.46 455 ASP A C 1
ATOM 3578 O O . ASP A 1 455 ? -16.289 -6.271 50.056 1.00 26.91 455 ASP A O 1
ATOM 3583 N N . ASN A 1 456 ? -15.058 -7.480 51.500 1.00 26.46 456 ASN A N 1
ATOM 3584 C CA . ASN A 1 456 ? -15.787 -8.713 51.256 1.00 27.45 456 ASN A CA 1
ATOM 3585 C C . ASN A 1 456 ? -17.142 -8.660 51.889 1.00 27.03 456 ASN A C 1
ATOM 3586 O O . ASN A 1 456 ? -17.871 -9.635 51.838 1.00 29.38 456 ASN A O 1
ATOM 3591 N N . SER A 1 457 ? -17.479 -7.564 52.535 1.00 24.22 457 SER A N 1
ATOM 3592 C CA . SER A 1 457 ? -18.756 -7.557 53.233 1.00 25.03 457 SER A CA 1
ATOM 3593 C C . SER A 1 457 ? -19.752 -6.595 52.611 1.00 23.73 457 SER A C 1
ATOM 3594 O O . SER A 1 457 ? -20.907 -6.619 53.009 1.00 27.68 457 SER A O 1
ATOM 3597 N N . ARG A 1 458 ? -19.318 -5.822 51.614 1.00 21.55 458 ARG A N 1
ATOM 3598 C CA . ARG A 1 458 ? -20.136 -4.843 50.923 1.00 19.55 458 ARG A CA 1
ATOM 3599 C C . ARG A 1 458 ? -20.547 -5.426 49.620 1.00 19.30 458 ARG A C 1
ATOM 3600 O O . ARG A 1 458 ? -19.755 -6.146 49.019 1.00 19.96 458 ARG A O 1
ATOM 3608 N N . LEU A 1 459 ? -21.809 -5.131 49.217 1.00 17.54 459 LEU A N 1
ATOM 3609 C CA . LEU A 1 459 ? -22.403 -5.603 47.958 1.00 14.97 459 LEU A CA 1
ATOM 3610 C C . LEU A 1 459 ? -22.535 -4.415 47.017 1.00 14.49 459 LEU A C 1
ATOM 3611 O O . LEU A 1 459 ? -23.407 -3.569 47.221 1.00 15.62 459 LEU A O 1
ATOM 3616 N N . LEU A 1 460 ? -21.701 -4.379 45.977 1.00 15.80 460 LEU A N 1
ATOM 3617 C CA . LEU A 1 460 ? -21.476 -3.244 45.090 1.00 16.81 460 LEU A CA 1
ATOM 3618 C C . LEU A 1 460 ? -22.188 -3.496 43.714 1.00 19.02 460 LEU A C 1
ATOM 3619 O O . LEU A 1 460 ? -22.894 -4.524 43.551 1.00 19.85 460 LEU A O 1
ATOM 3624 N N . ASP A 1 461 ? -22.041 -2.583 42.740 1.00 18.71 461 ASP A N 1
ATOM 3625 C CA . ASP A 1 461 ? -22.791 -2.670 41.500 1.00 20.63 461 ASP A CA 1
ATOM 3626 C C . ASP A 1 461 ? -22.828 -4.068 40.807 1.00 22.80 461 ASP A C 1
ATOM 3627 O O . ASP A 1 461 ? -23.823 -4.405 40.127 1.00 24.59 461 ASP A O 1
ATOM 3632 N N . GLU A 1 462 ? -21.774 -4.873 40.990 1.00 22.83 462 GLU A N 1
ATOM 3633 C CA . GLU A 1 462 ? -21.613 -6.174 40.323 1.00 23.81 462 GLU A CA 1
ATOM 3634 C C . GLU A 1 462 ? -21.630 -7.359 41.318 1.00 24.65 462 GLU A C 1
ATOM 3635 O O . GLU A 1 462 ? -21.092 -8.450 41.053 1.00 23.48 462 GLU A O 1
ATOM 3641 N N . PHE A 1 463 ? -22.295 -7.159 42.459 1.00 24.44 463 PHE A N 1
ATOM 3642 C CA . PHE A 1 463 ? -22.373 -8.165 43.540 1.00 24.74 463 PHE A CA 1
ATOM 3643 C C . PHE A 1 463 ? -22.728 -9.594 43.089 1.00 27.12 463 PHE A C 1
ATOM 3644 O O . PHE A 1 463 ? -22.338 -10.594 43.751 1.00 27.95 463 PHE A O 1
ATOM 3652 N N . MET A 1 464 ? -23.511 -9.726 42.006 1.00 28.87 464 MET A N 1
ATOM 3653 C CA . MET A 1 464 ? -24.022 -11.059 41.628 1.00 30.07 464 MET A CA 1
ATOM 3654 C C . MET A 1 464 ? -22.811 -11.922 41.164 1.00 32.60 464 MET A C 1
ATOM 3655 O O . MET A 1 464 ? -22.784 -13.163 41.307 1.00 31.64 464 MET A O 1
ATOM 3660 N N . GLU A 1 465 ? -21.829 -11.212 40.625 1.00 35.75 465 GLU A N 1
ATOM 3661 C CA . GLU A 1 465 ? -20.405 -11.597 40.639 1.00 39.30 465 GLU A CA 1
ATOM 3662 C C . GLU A 1 465 ? -19.993 -12.035 39.237 1.00 39.90 465 GLU A C 1
ATOM 3663 O O . GLU A 1 465 ? -19.924 -11.167 38.335 1.00 40.84 465 GLU A O 1
ATOM 3669 N N . SER B 2 12 ? -17.137 -6.359 -16.186 1.00 46.97 12 SER B N 1
ATOM 3670 C CA . SER B 2 12 ? -16.735 -7.594 -16.895 1.00 46.49 12 SER B CA 1
ATOM 3671 C C . SER B 2 12 ? -16.690 -8.708 -15.871 1.00 46.02 12 SER B C 1
ATOM 3672 O O . SER B 2 12 ? -15.700 -9.485 -15.791 1.00 45.85 12 SER B O 1
ATOM 3675 N N . SER B 2 13 ? -17.766 -8.769 -15.090 1.00 44.38 13 SER B N 1
ATOM 3676 C CA . SER B 2 13 ? -17.914 -9.751 -14.030 1.00 43.68 13 SER B CA 1
ATOM 3677 C C . SER B 2 13 ? -18.363 -11.099 -14.622 1.00 43.79 13 SER B C 1
ATOM 3678 O O . SER B 2 13 ? -18.905 -11.131 -15.742 1.00 44.52 13 SER B O 1
ATOM 3681 N N . PRO B 2 14 ? -18.121 -12.222 -13.904 1.00 43.25 14 PRO B N 1
ATOM 3682 C CA . PRO B 2 14 ? -18.797 -13.459 -14.317 1.00 42.47 14 PRO B CA 1
ATOM 3683 C C . PRO B 2 14 ? -20.217 -13.249 -14.882 1.00 41.46 14 PRO B C 1
ATOM 3684 O O . PRO B 2 14 ? -20.466 -13.619 -16.021 1.00 41.05 14 PRO B O 1
ATOM 3688 N N . SER B 2 15 ? -21.125 -12.667 -14.093 1.00 40.63 15 SER B N 1
ATOM 3689 C CA . SER B 2 15 ? -22.548 -12.547 -14.487 1.00 39.02 15 SER B CA 1
ATOM 3690 C C . SER B 2 15 ? -22.788 -11.674 -15.736 1.00 38.02 15 SER B C 1
ATOM 3691 O O . SER B 2 15 ? -23.770 -11.881 -16.453 1.00 37.68 15 SER B O 1
ATOM 3694 N N . ALA B 2 16 ? -21.913 -10.693 -15.956 1.00 36.15 16 ALA B N 1
ATOM 3695 C CA . ALA B 2 16 ? -22.048 -9.727 -17.034 1.00 35.61 16 ALA B CA 1
ATOM 3696 C C . ALA B 2 16 ? -21.510 -10.277 -18.367 1.00 35.37 16 ALA B C 1
ATOM 3697 O O . ALA B 2 16 ? -21.957 -9.909 -19.444 1.00 34.90 16 ALA B O 1
ATOM 3699 N N . ILE B 2 17 ? -20.517 -11.143 -18.278 1.00 35.35 17 ILE B N 1
ATOM 3700 C CA . ILE B 2 17 ? -20.075 -11.940 -19.438 1.00 35.78 17 ILE B CA 1
ATOM 3701 C C . ILE B 2 17 ? -21.176 -12.945 -19.826 1.00 35.38 17 ILE B C 1
ATOM 3702 O O . ILE B 2 17 ? -21.513 -13.091 -20.979 1.00 35.39 17 ILE B O 1
ATOM 3707 N N . MET B 2 18 ? -21.757 -13.580 -18.817 1.00 35.03 18 MET B N 1
ATOM 3708 C CA . MET B 2 18 ? -22.856 -14.525 -18.952 1.00 35.24 18 MET B CA 1
ATOM 3709 C C . MET B 2 18 ? -24.078 -13.947 -19.673 1.00 34.35 18 MET B C 1
ATOM 3710 O O . MET B 2 18 ? -24.601 -14.528 -20.639 1.00 33.13 18 MET B O 1
ATOM 3715 N N . GLU B 2 19 ? -24.511 -12.790 -19.196 1.00 33.81 19 GLU B N 1
ATOM 3716 C CA . GLU B 2 19 ? -25.681 -12.096 -19.709 1.00 34.13 19 GLU B CA 1
ATOM 3717 C C . GLU B 2 19 ? -25.452 -11.567 -21.118 1.00 32.65 19 GLU B C 1
ATOM 3718 O O . GLU B 2 19 ? -26.359 -11.622 -21.913 1.00 32.95 19 GLU B O 1
ATOM 3724 N N . HIS B 2 20 ? -24.244 -11.077 -21.406 1.00 31.93 20 HIS B N 1
ATOM 3725 C CA . HIS B 2 20 ? -23.821 -10.676 -22.764 1.00 31.53 20 HIS B CA 1
ATOM 3726 C C . HIS B 2 20 ? -23.840 -11.867 -23.724 1.00 32.03 20 HIS B C 1
ATOM 3727 O O . HIS B 2 20 ? -24.478 -11.798 -24.809 1.00 31.33 20 HIS B O 1
ATOM 3734 N N . ALA B 2 21 ? -23.209 -12.974 -23.295 1.00 31.15 21 ALA B N 1
ATOM 3735 C CA . ALA B 2 21 ? -23.212 -14.253 -24.031 1.00 32.66 21 ALA B CA 1
ATOM 3736 C C . ALA B 2 21 ? -24.610 -14.750 -24.376 1.00 32.48 21 ALA B C 1
ATOM 3737 O O . ALA B 2 21 ? -24.863 -15.171 -25.518 1.00 33.66 21 ALA B O 1
ATOM 3739 N N . ARG B 2 22 ? -25.516 -14.660 -23.413 1.00 32.97 22 ARG B N 1
ATOM 3740 C CA . ARG B 2 22 ? -26.892 -15.123 -23.613 1.00 34.56 22 ARG B CA 1
ATOM 3741 C C . ARG B 2 22 ? -27.668 -14.213 -24.605 1.00 34.63 22 ARG B C 1
ATOM 3742 O O . ARG B 2 22 ? -28.361 -14.721 -25.498 1.00 34.66 22 ARG B O 1
ATOM 3750 N N . ARG B 2 23 ? -27.539 -12.887 -24.441 1.00 34.97 23 ARG B N 1
ATOM 3751 C CA . ARG B 2 23 ? -28.020 -11.903 -25.446 1.00 36.27 23 ARG B CA 1
ATOM 3752 C C . ARG B 2 23 ? -27.522 -12.158 -26.882 1.00 36.14 23 ARG B C 1
ATOM 3753 O O . ARG B 2 23 ? -28.346 -12.185 -27.844 1.00 36.35 23 ARG B O 1
ATOM 3761 N N . LEU B 2 24 ? -26.197 -12.302 -27.044 1.00 36.23 24 LEU B N 1
ATOM 3762 C CA . LEU B 2 24 ? -25.569 -12.652 -28.349 1.00 36.85 24 LEU B CA 1
ATOM 3763 C C . LEU B 2 24 ? -26.068 -13.973 -28.963 1.00 38.50 24 LEU B C 1
ATOM 3764 O O . LEU B 2 24 ? -26.224 -14.080 -30.204 1.00 38.61 24 LEU B O 1
ATOM 3769 N N . TYR B 2 25 ? -26.285 -14.973 -28.090 1.00 39.96 25 TYR B N 1
ATOM 3770 C CA . TYR B 2 25 ? -26.954 -16.245 -28.461 1.00 41.11 25 TYR B CA 1
ATOM 3771 C C . TYR B 2 25 ? -28.355 -15.976 -28.982 1.00 41.52 25 TYR B C 1
ATOM 3772 O O . TYR B 2 25 ? -28.670 -16.311 -30.122 1.00 40.37 25 TYR B O 1
ATOM 3781 N N . MET B 2 26 ? -29.177 -15.364 -28.130 1.00 42.18 26 MET B N 1
ATOM 3782 C CA . MET B 2 26 ? -30.541 -14.993 -28.511 1.00 43.35 26 MET B CA 1
ATOM 3783 C C . MET B 2 26 ? -30.622 -14.152 -29.787 1.00 42.39 26 MET B C 1
ATOM 3784 O O . MET B 2 26 ? -31.528 -14.350 -30.587 1.00 41.93 26 MET B O 1
ATOM 3789 N N . SER B 2 27 ? -29.670 -13.241 -29.969 1.00 41.83 27 SER B N 1
ATOM 3790 C CA . SER B 2 27 ? -29.568 -12.390 -31.175 1.00 40.91 27 SER B CA 1
ATOM 3791 C C . SER B 2 27 ? -29.195 -13.164 -32.441 1.00 40.56 27 SER B C 1
ATOM 3792 O O . SER B 2 27 ? -29.326 -12.632 -33.552 1.00 40.68 27 SER B O 1
ATOM 3795 N N . LYS B 2 28 ? -28.713 -14.399 -32.263 1.00 39.37 28 LYS B N 1
ATOM 3796 C CA . LYS B 2 28 ? -27.952 -15.142 -33.290 1.00 39.18 28 LYS B CA 1
ATOM 3797 C C . LYS B 2 28 ? -26.794 -14.340 -33.913 1.00 39.22 28 LYS B C 1
ATOM 3798 O O . LYS B 2 28 ? -26.506 -14.393 -35.131 1.00 38.85 28 LYS B O 1
ATOM 3804 N N . ASP B 2 29 ? -26.130 -13.585 -33.053 1.00 39.01 29 ASP B N 1
ATOM 3805 C CA . ASP B 2 29 ? -24.839 -13.059 -33.403 1.00 39.14 29 ASP B CA 1
ATOM 3806 C C . ASP B 2 29 ? -23.767 -14.090 -32.996 1.00 39.84 29 ASP B C 1
ATOM 3807 O O . ASP B 2 29 ? -23.226 -14.045 -31.865 1.00 38.65 29 ASP B O 1
ATOM 3812 N N . TYR B 2 30 ? -23.476 -15.006 -33.931 1.00 40.39 30 TYR B N 1
ATOM 3813 C CA . TYR B 2 30 ? -22.601 -16.151 -33.676 1.00 41.77 30 TYR B CA 1
ATOM 3814 C C . TYR B 2 30 ? -21.117 -15.836 -33.928 1.00 42.49 30 TYR B C 1
ATOM 3815 O O . TYR B 2 30 ? -20.240 -16.437 -33.295 1.00 41.87 30 TYR B O 1
ATOM 3824 N N . ARG B 2 31 ? -20.859 -14.860 -34.802 1.00 42.67 31 ARG B N 1
ATOM 3825 C CA . ARG B 2 31 ? -19.524 -14.297 -34.984 1.00 44.80 31 ARG B CA 1
ATOM 3826 C C . ARG B 2 31 ? -19.004 -13.698 -33.664 1.00 43.94 31 ARG B C 1
ATOM 3827 O O . ARG B 2 31 ? -17.932 -14.077 -33.201 1.00 44.67 31 ARG B O 1
ATOM 3835 N N . SER B 2 32 ? -19.792 -12.806 -33.055 1.00 43.65 32 SER B N 1
ATOM 3836 C CA . SER B 2 32 ? -19.526 -12.254 -31.719 1.00 42.21 32 SER B CA 1
ATOM 3837 C C . SER B 2 32 ? -19.522 -13.267 -30.562 1.00 42.26 32 SER B C 1
ATOM 3838 O O . SER B 2 32 ? -18.649 -13.209 -29.679 1.00 41.91 32 SER B O 1
ATOM 3841 N N . LEU B 2 33 ? -20.523 -14.141 -30.510 1.00 41.59 33 LEU B N 1
ATOM 3842 C CA . LEU B 2 33 ? -20.564 -15.190 -29.482 1.00 41.75 33 LEU B CA 1
ATOM 3843 C C . LEU B 2 33 ? -19.287 -16.057 -29.501 1.00 42.12 33 LEU B C 1
ATOM 3844 O O . LEU B 2 33 ? -18.743 -16.397 -28.447 1.00 40.98 33 LEU B O 1
ATOM 3849 N N . GLU B 2 34 ? -18.836 -16.403 -30.715 1.00 42.59 34 GLU B N 1
ATOM 3850 C CA . GLU B 2 34 ? -17.669 -17.284 -30.920 1.00 43.37 34 GLU B CA 1
ATOM 3851 C C . GLU B 2 34 ? -16.349 -16.637 -30.522 1.00 43.45 34 GLU B C 1
ATOM 3852 O O . GLU B 2 34 ? -15.459 -17.358 -30.037 1.00 43.73 34 GLU B O 1
ATOM 3858 N N . SER B 2 35 ? -16.216 -15.310 -30.742 1.00 43.09 35 SER B N 1
ATOM 3859 C CA . SER B 2 35 ? -15.082 -14.497 -30.210 1.00 42.38 35 SER B CA 1
ATOM 3860 C C . SER B 2 35 ? -15.136 -14.386 -28.675 1.00 41.94 35 SER B C 1
ATOM 3861 O O . SER B 2 35 ? -14.090 -14.266 -28.013 1.00 40.35 35 SER B O 1
ATOM 3864 N N . LEU B 2 36 ? -16.364 -14.380 -28.130 1.00 40.96 36 LEU B N 1
ATOM 3865 C CA . LEU B 2 36 ? -16.580 -14.195 -26.695 1.00 41.44 36 LEU B CA 1
ATOM 3866 C C . LEU B 2 36 ? -16.091 -15.425 -25.932 1.00 41.58 36 LEU B C 1
ATOM 3867 O O . LEU B 2 36 ? -15.366 -15.305 -24.947 1.00 40.30 36 LEU B O 1
ATOM 3872 N N . PHE B 2 37 ? -16.542 -16.594 -26.392 1.00 42.03 37 PHE B N 1
ATOM 3873 C CA . PHE B 2 37 ? -16.086 -17.869 -25.887 1.00 42.68 37 PHE B CA 1
ATOM 3874 C C . PHE B 2 37 ? -14.578 -18.016 -26.108 1.00 44.10 37 PHE B C 1
ATOM 3875 O O . PHE B 2 37 ? -13.820 -18.301 -25.166 1.00 44.25 37 PHE B O 1
ATOM 3883 N N . GLY B 2 38 ? -14.145 -17.774 -27.344 1.00 44.93 38 GLY B N 1
ATOM 3884 C CA . GLY B 2 38 ? -12.730 -17.657 -27.684 1.00 45.76 38 GLY B CA 1
ATOM 3885 C C . GLY B 2 38 ? -11.902 -16.960 -26.633 1.00 46.09 38 GLY B C 1
ATOM 3886 O O . GLY B 2 38 ? -10.871 -17.487 -26.199 1.00 46.69 38 GLY B O 1
ATOM 3887 N N . ARG B 2 39 ? -12.357 -15.785 -26.208 1.00 46.74 39 ARG B N 1
ATOM 3888 C CA . ARG B 2 39 ? -11.674 -14.976 -25.170 1.00 47.27 39 ARG B CA 1
ATOM 3889 C C . ARG B 2 39 ? -11.946 -15.369 -23.704 1.00 46.57 39 ARG B C 1
ATOM 3890 O O . ARG B 2 39 ? -11.057 -15.221 -22.864 1.00 46.72 39 ARG B O 1
ATOM 3898 N N . CYS B 2 40 ? -13.148 -15.859 -23.393 1.00 45.52 40 CYS B N 1
ATOM 3899 C CA . CYS B 2 40 ? -13.618 -15.958 -21.989 1.00 45.61 40 CYS B CA 1
ATOM 3900 C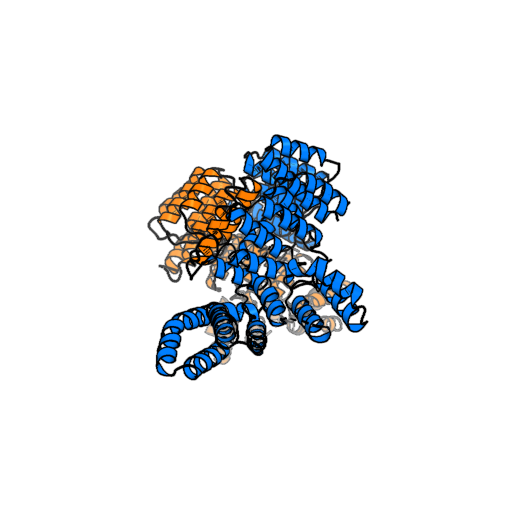 C . CYS B 2 40 ? -13.841 -17.341 -21.411 1.00 45.11 40 CYS B C 1
ATOM 3901 O O . CYS B 2 40 ? -13.846 -17.481 -20.174 1.00 45.44 40 CYS B O 1
ATOM 3904 N N . LEU B 2 41 ? -14.058 -18.346 -22.269 1.00 44.16 41 LEU B N 1
ATOM 3905 C CA . LEU B 2 41 ? -14.375 -19.704 -21.798 1.00 43.68 41 LEU B CA 1
ATOM 3906 C C . LEU B 2 41 ? -13.289 -20.406 -20.962 1.00 44.09 41 LEU B C 1
ATOM 3907 O O . LEU B 2 41 ? -13.529 -20.745 -19.799 1.00 42.98 41 LEU B O 1
ATOM 3912 N N . TRP B 2 42 ? -12.103 -20.603 -21.533 1.00 45.15 42 TRP B N 1
ATOM 3913 C CA . TRP B 2 42 ? -10.991 -21.199 -20.772 1.00 46.50 42 TRP B CA 1
ATOM 3914 C C . TRP B 2 42 ? -10.948 -20.592 -19.363 1.00 45.48 42 TRP B C 1
ATOM 3915 O O . TRP B 2 42 ? -10.949 -21.302 -18.354 1.00 44.94 42 TRP B O 1
ATOM 3926 N N . LYS B 2 43 ? -10.972 -19.265 -19.319 1.00 43.68 43 LYS B N 1
ATOM 3927 C CA . LYS B 2 43 ? -10.882 -18.506 -18.079 1.00 42.04 43 LYS B CA 1
ATOM 3928 C C . LYS B 2 43 ? -12.098 -18.511 -17.127 1.00 40.10 43 LYS B C 1
ATOM 3929 O O . LYS B 2 43 ? -11.964 -18.104 -15.969 1.00 39.97 43 LYS B O 1
ATOM 3935 N N . SER B 2 44 ? -13.259 -18.963 -17.591 1.00 37.72 44 SER B N 1
ATOM 3936 C CA . SER B 2 44 ? -14.475 -18.877 -16.777 1.00 35.69 44 SER B CA 1
ATOM 3937 C C . SER B 2 44 ? -14.689 -20.102 -15.875 1.00 35.34 44 SER B C 1
ATOM 3938 O O . SER B 2 44 ? -14.606 -21.251 -16.325 1.00 34.81 44 SER B O 1
ATOM 3941 N N . TYR B 2 45 ? -14.977 -19.844 -14.602 1.00 35.17 45 TYR B N 1
ATOM 3942 C CA . TYR B 2 45 ? -15.323 -20.918 -13.644 1.00 33.86 45 TYR B CA 1
ATOM 3943 C C . TYR B 2 45 ? -16.801 -20.876 -13.328 1.00 34.02 45 TYR B C 1
ATOM 3944 O O . TYR B 2 45 ? -17.287 -21.305 -12.254 1.00 33.89 45 TYR B O 1
ATOM 3953 N N . ASN B 2 46 ? -17.526 -20.368 -14.312 1.00 33.69 46 ASN B N 1
ATOM 3954 C CA . ASN B 2 46 ? -18.962 -20.235 -14.217 1.00 34.50 46 ASN B CA 1
ATOM 3955 C C . ASN B 2 46 ? -19.615 -21.347 -15.068 1.00 35.91 46 ASN B C 1
ATOM 3956 O O . ASN B 2 46 ? -19.475 -21.341 -16.321 1.00 34.99 46 ASN B O 1
ATOM 3961 N N . LEU B 2 47 ? -20.276 -22.315 -14.398 1.00 36.63 47 LEU B N 1
ATOM 3962 C CA . LEU B 2 47 ? -20.827 -23.512 -15.102 1.00 37.38 47 LEU B CA 1
ATOM 3963 C C . LEU B 2 47 ? -21.937 -23.219 -16.144 1.00 38.03 47 LEU B C 1
ATOM 3964 O O . LEU B 2 47 ? -21.877 -23.697 -17.293 1.00 38.20 47 LEU B O 1
ATOM 3969 N N . ASP B 2 48 ? -22.977 -22.519 -15.743 1.00 39.11 48 ASP B N 1
ATOM 3970 C CA . ASP B 2 48 ? -23.794 -21.756 -16.652 1.00 40.54 48 ASP B CA 1
ATOM 3971 C C . ASP B 2 48 ? -22.764 -21.130 -17.534 1.00 40.07 48 ASP B C 1
ATOM 3972 O O . ASP B 2 48 ? -21.862 -20.608 -17.020 1.00 41.56 48 ASP B O 1
ATOM 3977 N N . LEU B 2 49 ? -22.864 -21.178 -18.840 1.00 39.78 49 LEU B N 1
ATOM 3978 C CA . LEU B 2 49 ? -21.828 -20.555 -19.671 1.00 39.37 49 LEU B CA 1
ATOM 3979 C C . LEU B 2 49 ? -20.989 -21.541 -20.397 1.00 38.98 49 LEU B C 1
ATOM 3980 O O . LEU B 2 49 ? -20.929 -21.522 -21.593 1.00 39.34 49 LEU B O 1
ATOM 3985 N N . TRP B 2 50 ? -20.302 -22.377 -19.642 1.00 38.33 50 TRP B N 1
ATOM 3986 C CA . TRP B 2 50 ? -19.919 -23.668 -20.135 1.00 37.77 50 TRP B CA 1
ATOM 3987 C C . TRP B 2 50 ? -21.148 -24.393 -20.621 1.00 37.89 50 TRP B C 1
ATOM 3988 O O . TRP B 2 50 ? -21.184 -24.858 -21.699 1.00 39.44 50 TRP B O 1
ATOM 3999 N N . MET B 2 51 ? -22.178 -24.415 -19.835 1.00 38.68 51 MET B N 1
ATOM 4000 C CA . MET B 2 51 ? -23.397 -25.108 -20.252 1.00 39.86 51 MET B CA 1
ATOM 4001 C C . MET B 2 51 ? -24.038 -24.480 -21.495 1.00 40.92 51 MET B C 1
ATOM 4002 O O . MET B 2 51 ? -24.628 -25.165 -22.322 1.00 41.33 51 MET B O 1
ATOM 4007 N N . LEU B 2 52 ? -23.906 -23.169 -21.617 1.00 41.54 52 LEU B N 1
ATOM 4008 C CA . LEU B 2 52 ? -24.354 -22.447 -22.791 1.00 42.85 52 LEU B CA 1
ATOM 4009 C C . LEU B 2 52 ? -23.464 -22.700 -23.999 1.00 42.45 52 LEU B C 1
ATOM 4010 O O . LEU B 2 52 ? -23.940 -22.694 -25.147 1.00 41.77 52 LEU B O 1
ATOM 4015 N N . TYR B 2 53 ? -22.173 -22.909 -23.736 1.00 42.08 53 TYR B N 1
ATOM 4016 C CA . TYR B 2 53 ? -21.258 -23.338 -24.767 1.00 42.89 53 TYR B CA 1
ATOM 4017 C C . TYR B 2 53 ? -21.711 -24.669 -25.346 1.00 43.65 53 TYR B C 1
ATOM 4018 O O . TYR B 2 53 ? -21.643 -24.864 -26.562 1.00 43.55 53 TYR B O 1
ATOM 4027 N N . ILE B 2 54 ? -22.183 -25.553 -24.457 1.00 44.59 54 ILE B N 1
ATOM 4028 C CA . ILE B 2 54 ? -22.782 -26.843 -24.809 1.00 45.60 54 ILE B CA 1
ATOM 4029 C C . ILE B 2 54 ? -24.089 -26.653 -25.605 1.00 46.53 54 ILE B C 1
ATOM 4030 O O . ILE B 2 54 ? -24.235 -27.218 -26.698 1.00 46.39 54 ILE B O 1
ATOM 4035 N N . GLU B 2 55 ? -25.024 -25.854 -25.074 1.00 47.77 55 GLU B N 1
ATOM 4036 C CA . GLU B 2 55 ? -26.243 -25.506 -25.823 1.00 48.95 55 GLU B CA 1
ATOM 4037 C C . GLU B 2 55 ? -25.906 -24.995 -27.253 1.00 48.85 55 GLU B C 1
ATOM 4038 O O . GLU B 2 55 ? -26.406 -25.536 -28.226 1.00 49.19 55 GLU B O 1
ATOM 4044 N N . TYR B 2 56 ? -25.032 -23.994 -27.365 1.00 49.28 56 TYR B N 1
ATOM 4045 C CA . TYR B 2 56 ? -24.508 -23.545 -28.670 1.00 50.02 56 TYR B CA 1
ATOM 4046 C C . TYR B 2 56 ? -23.862 -24.643 -29.567 1.00 51.26 56 TYR B C 1
ATOM 4047 O O . TYR B 2 56 ? -24.246 -24.789 -30.730 1.00 51.52 56 TYR B O 1
ATOM 4056 N N . VAL B 2 57 ? -22.903 -25.406 -29.045 1.00 52.64 57 VAL B N 1
ATOM 4057 C CA . VAL B 2 57 ? -22.277 -26.476 -29.824 1.00 53.95 57 VAL B CA 1
ATOM 4058 C C . VAL B 2 57 ? -23.322 -27.513 -30.331 1.00 55.20 57 VAL B C 1
ATOM 4059 O O . VAL B 2 57 ? -23.191 -28.062 -31.430 1.00 55.43 57 VAL B O 1
ATOM 4063 N N . ARG B 2 58 ? -24.374 -27.729 -29.547 1.00 56.46 58 ARG B N 1
ATOM 4064 C CA . ARG B 2 58 ? -25.452 -28.654 -29.898 1.00 57.99 58 ARG B CA 1
ATOM 4065 C C . ARG B 2 58 ? -26.184 -28.272 -31.208 1.00 58.36 58 ARG B C 1
ATOM 4066 O O . ARG B 2 58 ? -26.831 -29.118 -31.830 1.00 58.59 58 ARG B O 1
ATOM 4074 N N . LYS B 2 59 ? -26.051 -27.014 -31.639 1.00 58.89 59 LYS B N 1
ATOM 4075 C CA . LYS B 2 59 ? -26.774 -26.506 -32.823 1.00 59.14 59 LYS B CA 1
ATOM 4076 C C . LYS B 2 59 ? -25.868 -26.092 -33.991 1.00 58.98 59 LYS B C 1
ATOM 4077 O O . LYS B 2 59 ? -25.090 -25.131 -33.902 1.00 58.83 59 LYS B O 1
ATOM 4083 N N . PHE B 2 68 ? -19.926 -33.892 -27.029 1.00 58.11 68 PHE B N 1
ATOM 4084 C CA . PHE B 2 68 ? -19.854 -34.923 -25.985 1.00 58.53 68 PHE B CA 1
ATOM 4085 C C . PHE B 2 68 ? -18.392 -35.255 -25.665 1.00 57.67 68 PHE B C 1
ATOM 4086 O O . PHE B 2 68 ? -18.044 -35.675 -24.538 1.00 57.57 68 PHE B O 1
ATOM 4094 N N . GLU B 2 69 ? -17.553 -35.064 -26.684 1.00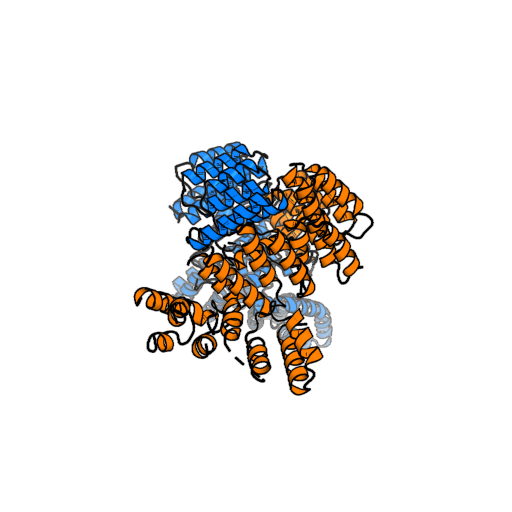 56.35 69 GLU B N 1
ATOM 4095 C CA . GLU B 2 69 ? -16.136 -34.762 -26.533 1.00 55.28 69 GLU B CA 1
ATOM 4096 C C . GLU B 2 69 ? -16.031 -33.376 -25.890 1.00 54.01 69 GLU B C 1
ATOM 4097 O O . GLU B 2 69 ? -14.943 -32.913 -25.508 1.00 53.47 69 GLU B O 1
ATOM 4103 N N . VAL B 2 70 ? -17.192 -32.725 -25.812 1.00 52.37 70 VAL B N 1
ATOM 4104 C CA . VAL B 2 70 ? -17.360 -31.355 -25.324 1.00 51.28 70 VAL B CA 1
ATOM 4105 C C . VAL B 2 70 ? -17.970 -31.371 -23.910 1.00 49.80 70 VAL B C 1
ATOM 4106 O O . VAL B 2 70 ? -18.184 -30.322 -23.315 1.00 49.73 70 VAL B O 1
ATOM 4110 N N . TYR B 2 71 ? -18.256 -32.565 -23.394 1.00 48.29 71 TYR B N 1
ATOM 4111 C CA . TYR B 2 71 ? -18.543 -32.755 -21.970 1.00 46.68 71 TYR B CA 1
ATOM 4112 C C . TYR B 2 71 ? -17.270 -33.120 -21.250 1.00 45.92 71 TYR B C 1
ATOM 4113 O O . TYR B 2 71 ? -17.113 -32.829 -20.068 1.00 46.67 71 TYR B O 1
ATOM 4122 N N . GLU B 2 72 ? -16.382 -33.793 -21.970 1.00 44.99 72 GLU B N 1
ATOM 4123 C CA . GLU B 2 72 ? -15.000 -34.036 -21.537 1.00 43.70 72 GLU B CA 1
ATOM 4124 C C . GLU B 2 72 ? -14.201 -32.752 -21.391 1.00 41.77 72 GLU B C 1
ATOM 4125 O O . GLU B 2 72 ? -13.440 -32.637 -20.455 1.00 40.96 72 GLU B O 1
ATOM 4131 N N . PHE B 2 73 ? -14.345 -31.832 -22.360 1.00 40.44 73 PHE B N 1
ATOM 4132 C CA . PHE B 2 73 ? -13.709 -30.481 -22.334 1.00 39.63 73 PHE B CA 1
ATOM 4133 C C . PHE B 2 73 ? -14.189 -29.628 -21.146 1.00 38.44 73 PHE B C 1
ATOM 4134 O O . PHE B 2 73 ? -13.370 -28.998 -20.476 1.00 39.17 73 PHE B O 1
ATOM 4142 N N . THR B 2 74 ? -15.496 -29.669 -20.872 1.00 37.23 74 THR B N 1
ATOM 4143 C CA . THR B 2 74 ? -16.130 -29.065 -19.694 1.00 36.71 74 THR B CA 1
ATOM 4144 C C . THR B 2 74 ? -15.713 -29.742 -18.358 1.00 36.54 74 THR B C 1
ATOM 4145 O O . THR B 2 74 ? -15.362 -29.049 -17.401 1.00 35.22 74 THR B O 1
ATOM 4149 N N . LEU B 2 75 ? -15.731 -31.081 -18.317 1.00 35.90 75 LEU B N 1
ATOM 4150 C CA . LEU B 2 75 ? -15.180 -31.841 -17.196 1.00 36.61 75 LEU B CA 1
ATOM 4151 C C . LEU B 2 75 ? -13.712 -31.597 -16.939 1.00 36.42 75 LEU B C 1
ATOM 4152 O O . LEU B 2 75 ? -13.273 -31.760 -15.817 1.00 37.72 75 LEU B O 1
ATOM 4157 N N . GLY B 2 76 ? -12.953 -31.163 -17.948 1.00 36.44 76 GLY B N 1
ATOM 4158 C CA . GLY B 2 76 ? -11.563 -30.701 -17.730 1.00 35.94 76 GLY B CA 1
ATOM 4159 C C . GLY B 2 76 ? -11.582 -29.575 -16.701 1.00 35.73 76 GLY B C 1
ATOM 4160 O O . GLY B 2 76 ? -10.725 -29.505 -15.821 1.00 34.79 76 GLY B O 1
ATOM 4161 N N . GLN B 2 77 ? -12.599 -28.716 -16.806 1.00 35.60 77 GLN B N 1
ATOM 4162 C CA . GLN B 2 77 ? -12.742 -27.545 -15.940 1.00 35.50 77 GLN B CA 1
ATOM 4163 C C . GLN B 2 77 ? -13.451 -27.832 -14.618 1.00 35.13 77 GLN B C 1
ATOM 4164 O O . GLN B 2 77 ? -12.986 -27.379 -13.571 1.00 35.21 77 GLN B O 1
ATOM 4170 N N . PHE B 2 78 ? -14.562 -28.588 -14.674 1.00 34.36 78 PHE B N 1
ATOM 4171 C CA . PHE B 2 78 ? -15.426 -28.771 -13.534 1.00 34.18 78 PHE B CA 1
ATOM 4172 C C . PHE B 2 78 ? -15.469 -30.177 -12.921 1.00 34.08 78 PHE B C 1
ATOM 4173 O O . PHE B 2 78 ? -16.431 -30.500 -12.230 1.00 34.71 78 PHE B O 1
ATOM 4181 N N . GLU B 2 79 ? -14.455 -31.010 -13.155 1.00 34.47 79 GLU B N 1
ATOM 4182 C CA . GLU B 2 79 ? -14.458 -32.400 -12.629 1.00 35.03 79 GLU B CA 1
ATOM 4183 C C . GLU B 2 79 ? -14.382 -32.473 -11.085 1.00 35.15 79 GLU B C 1
ATOM 4184 O O . GLU B 2 79 ? -14.828 -33.445 -10.471 1.00 34.74 79 GLU B O 1
ATOM 4190 N N . ASN B 2 80 ? -13.794 -31.454 -10.470 1.00 34.80 80 ASN B N 1
ATOM 4191 C CA . ASN B 2 80 ? -13.600 -31.452 -9.011 1.00 35.51 80 ASN B CA 1
ATOM 4192 C C . ASN B 2 80 ? -14.763 -30.780 -8.287 1.00 35.36 80 ASN B C 1
ATOM 4193 O O . ASN B 2 80 ? -14.760 -30.718 -7.054 1.00 35.04 80 ASN B O 1
ATOM 4198 N N . TYR B 2 81 ? -15.737 -30.281 -9.067 1.00 35.47 81 TYR B N 1
ATOM 4199 C CA . TYR B 2 81 ? -16.861 -29.466 -8.580 1.00 36.77 81 TYR B CA 1
ATOM 4200 C C . TYR B 2 81 ? -17.964 -30.242 -7.900 1.00 37.24 81 TYR B C 1
ATOM 4201 O O . TYR B 2 81 ? -18.432 -31.270 -8.420 1.00 38.52 81 TYR B O 1
ATOM 4210 N N . TRP B 2 82 ? -18.396 -29.717 -6.754 1.00 37.20 82 TRP B N 1
ATOM 4211 C CA . TRP B 2 82 ? -19.435 -30.300 -5.908 1.00 37.11 82 TRP B CA 1
ATOM 4212 C C . TRP B 2 82 ? -20.823 -30.183 -6.504 1.00 37.76 82 TRP B C 1
ATOM 4213 O O . TRP B 2 82 ? -21.770 -30.610 -5.900 1.00 36.99 82 TRP B O 1
ATOM 4224 N N . ASP B 2 83 ? -20.962 -29.586 -7.671 1.00 39.22 83 ASP B N 1
ATOM 4225 C CA . ASP B 2 83 ? -22.262 -29.588 -8.314 1.00 40.84 83 ASP B CA 1
ATOM 4226 C C . ASP B 2 83 ? -22.176 -30.093 -9.753 1.00 41.22 83 ASP B C 1
ATOM 4227 O O . ASP B 2 83 ? -22.944 -29.668 -10.611 1.00 41.24 83 ASP B O 1
ATOM 4232 N N . SER B 2 84 ? -21.264 -31.031 -9.995 1.00 41.42 84 SER B N 1
ATOM 4233 C CA . SER B 2 84 ? -20.973 -31.512 -11.336 1.00 41.96 84 SER B CA 1
ATOM 4234 C C . SER B 2 84 ? -21.861 -32.689 -11.777 1.00 42.59 84 SER B C 1
ATOM 4235 O O . SER B 2 84 ? -21.723 -33.177 -12.903 1.00 42.82 84 SER B O 1
ATOM 4238 N N . TYR B 2 85 ? -22.748 -33.121 -10.888 1.00 43.14 85 TYR B N 1
ATOM 4239 C CA . TYR B 2 85 ? -23.557 -34.335 -11.041 1.00 44.10 85 TYR B CA 1
ATOM 4240 C C . TYR B 2 85 ? -24.369 -34.430 -12.345 1.00 44.04 85 TYR B C 1
ATOM 4241 O O . TYR B 2 85 ? -24.317 -35.453 -13.019 1.00 43.74 85 TYR B O 1
ATOM 4250 N N . GLY B 2 86 ? -25.105 -33.375 -12.694 1.00 43.23 86 GLY B N 1
ATOM 4251 C CA . GLY B 2 86 ? -25.844 -33.344 -13.947 1.00 42.67 86 GLY B CA 1
ATOM 4252 C C . GLY B 2 86 ? -24.874 -33.343 -15.116 1.00 42.64 86 GLY B C 1
ATOM 4253 O O . GLY B 2 86 ? -25.137 -33.953 -16.152 1.00 42.76 86 GLY B O 1
ATOM 4254 N N . LEU B 2 87 ? -23.740 -32.673 -14.947 1.00 42.33 87 LEU B N 1
ATOM 4255 C CA . LEU B 2 87 ? -22.694 -32.703 -15.959 1.00 42.26 87 LEU B CA 1
ATOM 4256 C C . LEU B 2 87 ? -22.107 -34.119 -16.094 1.00 42.39 87 LEU B C 1
ATOM 4257 O O . LEU B 2 87 ? -21.949 -34.587 -17.206 1.00 41.87 87 LEU B O 1
ATOM 4262 N N . PHE B 2 88 ? -21.810 -34.789 -14.963 1.00 42.65 88 PHE B N 1
ATOM 4263 C CA . PHE B 2 88 ? -21.273 -36.153 -14.992 1.00 43.19 88 PHE B CA 1
ATOM 4264 C C . PHE B 2 88 ? -22.344 -37.073 -15.587 1.00 44.64 88 PHE B C 1
ATOM 4265 O O . PHE B 2 88 ? -22.057 -37.820 -16.522 1.00 45.13 88 PHE B O 1
ATOM 4273 N N . LYS B 2 89 ? -23.585 -36.943 -15.104 1.00 46.65 89 LYS B N 1
ATOM 4274 C CA . LYS B 2 89 ? -24.765 -37.660 -15.645 1.00 48.10 89 LYS B CA 1
ATOM 4275 C C . LYS B 2 89 ? -24.906 -37.559 -17.169 1.00 48.28 89 LYS B C 1
ATOM 4276 O O . LYS B 2 89 ? -24.939 -38.584 -17.851 1.00 49.22 89 LYS B O 1
ATOM 4282 N N . GLU B 2 90 ? -24.994 -36.345 -17.704 1.00 48.31 90 GLU B N 1
ATOM 4283 C CA . GLU B 2 90 ? -25.199 -36.159 -19.140 1.00 48.47 90 GLU B CA 1
ATOM 4284 C C . GLU B 2 90 ? -24.059 -36.749 -20.003 1.00 48.27 90 GLU B C 1
ATOM 4285 O O . GLU B 2 90 ? -24.288 -37.233 -21.101 1.00 48.11 90 GLU B O 1
ATOM 4291 N N . TYR B 2 91 ? -22.838 -36.697 -19.495 1.00 47.98 91 TYR B N 1
ATOM 4292 C CA . TYR B 2 91 ? -21.660 -37.162 -20.222 1.00 47.64 91 TYR B CA 1
ATOM 4293 C C . TYR B 2 91 ? -21.662 -38.668 -20.576 1.00 47.83 91 TYR B C 1
ATOM 4294 O O . TYR B 2 91 ? -22.220 -39.508 -19.855 1.00 48.22 91 TYR B O 1
ATOM 4303 N N . ARG B 2 109 ? -16.625 -44.732 -19.217 1.00 60.70 109 ARG B N 1
ATOM 4304 C CA . ARG B 2 109 ? -17.112 -44.739 -17.843 1.00 61.04 109 ARG B CA 1
ATOM 4305 C C . ARG B 2 109 ? -16.500 -45.887 -17.046 1.00 61.36 109 ARG B C 1
ATOM 4306 O O . ARG B 2 109 ? -17.215 -46.727 -16.501 1.00 62.17 109 ARG B O 1
ATOM 4314 N N . ASN B 2 110 ? -15.173 -45.915 -16.984 1.00 61.22 110 ASN B N 1
ATOM 4315 C CA . ASN B 2 110 ? -14.437 -45.160 -15.976 1.00 61.34 110 ASN B CA 1
ATOM 4316 C C . ASN B 2 110 ? -14.773 -43.672 -16.012 1.00 61.49 110 ASN B C 1
ATOM 4317 O O . ASN B 2 110 ? -13.993 -42.839 -15.552 1.00 61.86 110 ASN B O 1
ATOM 4322 N N . GLY B 2 111 ? -15.939 -43.347 -16.561 1.00 60.85 111 GLY B N 1
ATOM 4323 C CA . GLY B 2 111 ? -16.543 -42.043 -16.353 1.00 60.65 111 GLY B CA 1
ATOM 4324 C C . GLY B 2 111 ? -17.120 -42.036 -14.945 1.00 60.24 111 GLY B C 1
ATOM 4325 O O . GLY B 2 111 ? -16.937 -41.071 -14.182 1.00 60.35 111 GLY B O 1
ATOM 4326 N N . TYR B 2 112 ? -17.802 -43.133 -14.603 1.00 59.50 112 TYR B N 1
ATOM 4327 C CA . TYR B 2 112 ? -18.394 -43.324 -13.278 1.00 58.76 112 TYR B CA 1
ATOM 4328 C C . TYR B 2 112 ? -17.336 -43.392 -12.207 1.00 58.00 112 TYR B C 1
ATOM 4329 O O . TYR B 2 112 ? -17.621 -43.128 -11.046 1.00 58.17 112 TYR B O 1
ATOM 4338 N N . MET B 2 113 ? -16.058 -43.632 -12.619 1.00 57.29 113 MET B N 1
ATOM 4339 C CA . MET B 2 113 ? -15.023 -44.056 -11.684 1.00 56.66 113 MET B CA 1
ATOM 4340 C C . MET B 2 113 ? -14.507 -42.880 -10.861 1.00 56.42 113 MET B C 1
ATOM 4341 O O . MET B 2 113 ? -14.355 -42.981 -9.644 1.00 56.45 113 MET B O 1
ATOM 4346 N N . ARG B 2 114 ? -14.239 -41.766 -11.534 1.00 55.82 114 ARG B N 1
ATOM 4347 C CA . ARG B 2 114 ? -13.545 -40.644 -10.913 1.00 55.62 114 ARG B CA 1
ATOM 4348 C C . ARG B 2 114 ? -14.424 -39.398 -10.889 1.00 53.65 114 ARG B C 1
ATOM 4349 O O . ARG B 2 114 ? -13.934 -38.285 -10.695 1.00 53.60 114 ARG B O 1
ATOM 4357 N N . ALA B 2 115 ? -15.724 -39.592 -11.086 1.00 51.58 115 ALA B N 1
ATOM 4358 C CA . ALA B 2 115 ? -16.731 -38.816 -10.374 1.00 49.43 115 ALA B CA 1
ATOM 4359 C C . ALA B 2 115 ? -16.921 -39.331 -8.951 1.00 48.92 115 ALA B C 1
ATOM 4360 O O . ALA B 2 115 ? -16.893 -38.559 -7.993 1.00 48.20 115 ALA B O 1
ATOM 4362 N N . LEU B 2 116 ? -17.115 -40.639 -8.822 1.00 47.58 116 LEU B N 1
ATOM 4363 C CA . LEU B 2 116 ? -17.088 -41.291 -7.521 1.00 46.92 116 LEU B CA 1
ATOM 4364 C C . LEU B 2 116 ? -15.906 -40.851 -6.626 1.00 47.28 116 LEU B C 1
ATOM 4365 O O . LEU B 2 116 ? -15.981 -40.962 -5.403 1.00 47.75 116 LEU B O 1
ATOM 4370 N N . GLN B 2 117 ? -14.838 -40.323 -7.223 1.00 47.33 117 GLN B N 1
ATOM 4371 C CA . GLN B 2 117 ? -13.742 -39.753 -6.442 1.00 47.71 117 GLN B CA 1
ATOM 4372 C C . GLN B 2 117 ? -13.907 -38.269 -6.112 1.00 46.83 117 GLN B C 1
ATOM 4373 O O . GLN B 2 117 ? -13.004 -37.653 -5.523 1.00 47.15 117 GLN B O 1
ATOM 4379 N N . THR B 2 118 ? -15.041 -37.688 -6.496 1.00 45.98 118 THR B N 1
ATOM 4380 C CA . THR B 2 118 ? -15.348 -36.288 -6.126 1.00 44.45 118 THR B CA 1
ATOM 4381 C C . THR B 2 118 ? -16.565 -36.130 -5.191 1.00 42.54 118 THR B C 1
ATOM 4382 O O . THR B 2 118 ? -17.667 -36.634 -5.470 1.00 42.09 118 THR B O 1
ATOM 4386 N N . PRO B 2 119 ? -16.354 -35.447 -4.050 1.00 40.73 119 PRO B N 1
ATOM 4387 C CA . PRO B 2 119 ? -17.485 -35.120 -3.196 1.00 39.82 119 PRO B CA 1
ATOM 4388 C C . PRO B 2 119 ? -18.418 -34.193 -3.987 1.00 39.30 119 PRO B C 1
ATOM 4389 O O . PRO B 2 119 ? -17.962 -33.153 -4.490 1.00 38.45 119 PRO B O 1
ATOM 4393 N N . MET B 2 120 ? -19.687 -34.585 -4.134 1.00 38.78 120 MET B N 1
ATOM 4394 C CA . MET B 2 120 ? -20.661 -33.816 -4.901 1.00 38.26 120 MET B CA 1
ATOM 4395 C C . MET B 2 120 ? -22.068 -34.134 -4.422 1.00 39.66 120 MET B C 1
ATOM 4396 O O . MET B 2 120 ? -22.285 -35.168 -3.799 1.00 39.56 120 MET B O 1
ATOM 4401 N N . GLY B 2 121 ? -23.021 -33.239 -4.693 1.00 40.19 121 GLY B N 1
ATOM 4402 C CA . GLY B 2 121 ? -24.410 -33.520 -4.389 1.00 41.50 121 GLY B CA 1
ATOM 4403 C C . GLY B 2 121 ? -24.950 -34.617 -5.297 1.00 42.78 121 GLY B C 1
ATOM 4404 O O . GLY B 2 121 ? -24.760 -34.566 -6.518 1.00 43.27 121 GLY B O 1
ATOM 4405 N N . SER B 2 122 ? -25.628 -35.601 -4.707 1.00 43.27 122 SER B N 1
ATOM 4406 C CA . SER B 2 122 ? -26.238 -36.704 -5.454 1.00 44.47 122 SER B CA 1
ATOM 4407 C C . SER B 2 122 ? -25.237 -37.792 -5.907 1.00 45.38 122 SER B C 1
ATOM 4408 O O . SER B 2 122 ? -25.510 -38.509 -6.880 1.00 45.25 122 SER B O 1
ATOM 4411 N N . LEU B 2 123 ? -24.110 -37.928 -5.202 1.00 45.93 123 LEU B N 1
ATOM 4412 C CA . LEU B 2 123 ? -23.128 -38.950 -5.545 1.00 47.38 123 LEU B CA 1
ATOM 4413 C C . LEU B 2 123 ? -23.727 -40.356 -5.378 1.00 48.70 123 LEU B C 1
ATOM 4414 O O . LEU B 2 123 ? -23.343 -41.301 -6.095 1.00 49.10 123 LEU B O 1
ATOM 4419 N N . SER B 2 124 ? -24.667 -40.480 -4.437 1.00 50.02 124 SER B N 1
ATOM 4420 C CA . SER B 2 124 ? -25.296 -41.759 -4.102 1.00 50.89 124 SER B CA 1
ATOM 4421 C C . SER B 2 124 ? -26.217 -42.242 -5.237 1.00 51.65 124 SER B C 1
ATOM 4422 O O . SER B 2 124 ? -26.516 -43.445 -5.352 1.00 51.06 124 SER B O 1
ATOM 4425 N N . GLU B 2 125 ? -26.629 -41.281 -6.067 1.00 52.19 125 GLU B N 1
ATOM 4426 C CA . GLU B 2 125 ? -27.489 -41.496 -7.235 1.00 53.05 125 GLU B CA 1
ATOM 4427 C C . GLU B 2 125 ? -26.612 -41.693 -8.483 1.00 52.81 125 GLU B C 1
ATOM 4428 O O . GLU B 2 125 ? -27.106 -41.738 -9.612 1.00 53.21 125 GLU B O 1
ATOM 4434 N N . LEU B 2 126 ? -25.304 -41.806 -8.245 1.00 52.55 126 LEU B N 1
ATOM 4435 C CA . LEU B 2 126 ? -24.305 -42.129 -9.263 1.00 52.13 126 LEU B CA 1
ATOM 4436 C C . LEU B 2 126 ? -23.661 -43.479 -8.922 1.00 51.92 126 LEU B C 1
ATOM 4437 O O . LEU B 2 126 ? -23.309 -44.260 -9.823 1.00 51.88 126 LEU B O 1
ATOM 4442 N N . TRP B 2 127 ? -23.504 -43.737 -7.627 1.00 51.03 127 TRP B N 1
ATOM 4443 C CA . TRP B 2 127 ? -23.131 -45.052 -7.137 1.00 51.29 127 TRP B CA 1
ATOM 4444 C C . TRP B 2 127 ? -24.219 -46.061 -7.491 1.00 52.39 127 TRP B C 1
ATOM 4445 O O . TRP B 2 127 ? -23.948 -47.026 -8.202 1.00 52.34 127 TRP B O 1
ATOM 4456 N N . LYS B 2 128 ? -25.449 -45.817 -7.026 1.00 53.75 128 LYS B N 1
ATOM 4457 C CA . LYS B 2 128 ? -26.585 -46.675 -7.347 1.00 55.18 128 LYS B CA 1
ATOM 4458 C C . LYS B 2 128 ? -26.624 -47.026 -8.840 1.00 56.16 128 LYS B C 1
ATOM 4459 O O . LYS B 2 128 ? -26.965 -48.160 -9.215 1.00 57.06 128 LYS B O 1
ATOM 4465 N N . ASP B 2 129 ? -26.244 -46.070 -9.685 1.00 56.46 129 ASP B N 1
ATOM 4466 C CA . ASP B 2 129 ? -26.227 -46.284 -11.135 1.00 56.46 129 ASP B CA 1
ATOM 4467 C C . ASP B 2 129 ? -24.936 -46.945 -11.697 1.00 55.95 129 ASP B C 1
ATOM 4468 O O . ASP B 2 129 ? -25.007 -47.633 -12.723 1.00 56.56 129 ASP B O 1
ATOM 4473 N N . PHE B 2 130 ? -23.792 -46.772 -11.022 1.00 54.91 130 PHE B N 1
ATOM 4474 C CA . PHE B 2 130 ? -22.494 -47.336 -11.443 1.00 54.29 130 PHE B CA 1
ATOM 4475 C C . PHE B 2 130 ? -22.402 -48.873 -11.352 1.00 54.19 130 PHE B C 1
ATOM 4476 O O . PHE B 2 130 ? -23.304 -49.554 -10.852 1.00 53.58 130 PHE B O 1
ATOM 4484 N N . THR B 2 149 ? -14.187 -50.891 -4.946 1.00 51.71 149 THR B N 1
ATOM 4485 C CA . THR B 2 149 ? -14.540 -49.510 -5.310 1.00 52.25 149 THR B CA 1
ATOM 4486 C C . THR B 2 149 ? -15.444 -48.795 -4.274 1.00 51.67 149 THR B C 1
ATOM 4487 O O . THR B 2 149 ? -15.469 -47.550 -4.214 1.00 51.02 149 THR B O 1
ATOM 4491 N N . LEU B 2 150 ? -16.164 -49.584 -3.466 1.00 51.09 150 LEU B N 1
ATOM 4492 C CA . LEU B 2 150 ? -17.048 -49.051 -2.419 1.00 50.74 150 LEU B CA 1
ATOM 4493 C C . LEU B 2 150 ? -16.329 -48.121 -1.409 1.00 50.38 150 LEU B C 1
ATOM 4494 O O . LEU B 2 150 ? -16.855 -47.062 -1.108 1.00 50.22 150 LEU B O 1
ATOM 4499 N N . PRO B 2 151 ? -15.135 -48.513 -0.899 1.00 50.43 151 PRO B N 1
ATOM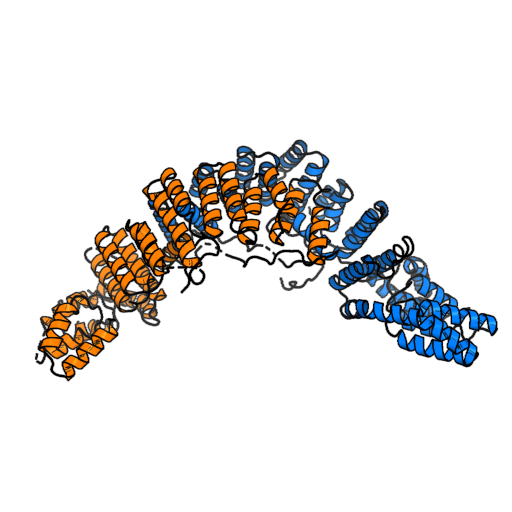 4500 C CA . PRO B 2 151 ? -14.311 -47.568 -0.132 1.00 50.22 151 PRO B CA 1
ATOM 4501 C C . PRO B 2 151 ? -14.248 -46.151 -0.698 1.00 50.01 151 PRO B C 1
ATOM 4502 O O . PRO B 2 151 ? -14.443 -45.187 0.053 1.00 50.13 151 PRO B O 1
ATOM 4506 N N . LEU B 2 152 ? -13.985 -46.029 -2.000 1.00 49.52 152 LEU B N 1
ATOM 4507 C CA . LEU B 2 152 ? -13.710 -44.732 -2.610 1.00 49.34 152 LEU B CA 1
ATOM 4508 C C . LEU B 2 152 ? -14.918 -43.802 -2.590 1.00 49.36 152 LEU B C 1
ATOM 4509 O O . LEU B 2 152 ? -14.796 -42.625 -2.200 1.00 49.30 152 LEU B O 1
ATOM 4514 N N . PHE B 2 153 ? -16.073 -44.344 -2.988 1.00 49.29 153 PHE B N 1
ATOM 4515 C CA . PHE B 2 153 ? -17.348 -43.641 -2.910 1.00 49.82 153 PHE B CA 1
ATOM 4516 C C . PHE B 2 153 ? -17.689 -43.230 -1.463 1.00 50.02 153 PHE B C 1
ATOM 4517 O O . PHE B 2 153 ? -18.004 -42.072 -1.206 1.00 49.92 153 PHE B O 1
ATOM 4525 N N . GLN B 2 154 ? -17.624 -44.183 -0.533 1.00 49.86 154 GLN B N 1
ATOM 4526 C CA . GLN B 2 154 ? -17.935 -43.933 0.880 1.00 49.65 154 GLN B CA 1
ATOM 4527 C C . GLN B 2 154 ? -17.172 -42.718 1.363 1.00 48.99 154 GLN B C 1
ATOM 4528 O O . GLN B 2 154 ? -17.765 -41.835 1.982 1.00 49.30 154 GLN B O 1
ATOM 4534 N N . SER B 2 155 ? -15.863 -42.710 1.083 1.00 47.71 155 SER B N 1
ATOM 4535 C CA . SER B 2 155 ? -14.942 -41.595 1.384 1.00 46.61 155 SER B CA 1
ATOM 4536 C C . SER B 2 155 ? -15.390 -40.251 0.775 1.00 45.92 155 SER B C 1
ATOM 4537 O O . SER B 2 155 ? -15.435 -39.231 1.471 1.00 45.50 155 SER B O 1
ATOM 4540 N N . SER B 2 156 ? -15.722 -40.252 -0.521 1.00 45.02 156 SER B N 1
ATOM 4541 C CA . SER B 2 156 ? -16.198 -39.038 -1.179 1.00 44.02 156 SER B CA 1
ATOM 4542 C C . SER B 2 156 ? -17.610 -38.601 -0.705 1.00 44.33 156 SER B C 1
ATOM 4543 O O . SER B 2 156 ? -17.974 -37.428 -0.810 1.00 43.92 156 SER B O 1
ATOM 4546 N N . PHE B 2 157 ? -18.380 -39.528 -0.136 1.00 44.58 157 PHE B N 1
ATOM 4547 C CA . PHE B 2 157 ? -19.700 -39.187 0.449 1.00 45.14 157 PHE B CA 1
ATOM 4548 C C . PHE B 2 157 ? -19.567 -38.616 1.889 1.00 45.39 157 PHE B C 1
ATOM 4549 O O . PHE B 2 157 ? -20.305 -37.683 2.255 1.00 45.23 157 PHE B O 1
ATOM 4557 N N . GLN B 2 158 ? -18.652 -39.199 2.681 1.00 45.31 158 GLN B N 1
ATOM 4558 C CA . GLN B 2 158 ? -18.231 -38.647 3.972 1.00 46.16 158 GLN B CA 1
ATOM 4559 C C . GLN B 2 158 ? -17.711 -37.226 3.778 1.00 45.79 158 GLN B C 1
ATOM 4560 O O . GLN B 2 158 ? -17.988 -36.335 4.571 1.00 46.18 158 GLN B O 1
ATOM 4566 N N . ARG B 2 159 ? -16.954 -37.014 2.707 1.00 45.94 159 ARG B N 1
ATOM 4567 C CA . ARG B 2 159 ? -16.337 -35.710 2.482 1.00 45.00 159 ARG B CA 1
ATOM 4568 C C . ARG B 2 159 ? -17.373 -34.618 2.198 1.00 44.36 159 ARG B C 1
ATOM 4569 O O . ARG B 2 159 ? -17.376 -33.572 2.870 1.00 44.30 159 ARG B O 1
ATOM 4577 N N . TYR B 2 160 ? -18.279 -34.889 1.251 1.00 43.45 160 TYR B N 1
ATOM 4578 C CA . TYR B 2 160 ? -19.365 -33.974 0.895 1.00 42.63 160 TYR B CA 1
ATOM 4579 C C . TYR B 2 160 ? -20.242 -33.550 2.090 1.00 43.83 160 TYR B C 1
ATOM 4580 O O . TYR B 2 160 ? -20.938 -32.522 2.029 1.00 42.83 160 TYR B O 1
ATOM 4589 N N . GLN B 2 161 ? -20.205 -34.340 3.165 1.00 45.02 161 GLN B N 1
ATOM 4590 C CA . GLN B 2 161 ? -20.887 -33.973 4.410 1.00 46.20 161 GLN B CA 1
ATOM 4591 C C . GLN B 2 161 ? -20.256 -32.738 5.024 1.00 46.20 161 GLN B C 1
ATOM 4592 O O . GLN B 2 161 ? -20.969 -31.795 5.379 1.00 46.69 161 GLN B O 1
ATOM 4598 N N . GLN B 2 162 ? -18.927 -32.755 5.163 1.00 46.17 162 GLN B N 1
ATOM 4599 C CA . GLN B 2 162 ? -18.154 -31.613 5.701 1.00 46.50 162 GLN B CA 1
ATOM 4600 C C . GLN B 2 162 ? -18.227 -30.360 4.817 1.00 45.61 162 GLN B C 1
ATOM 4601 O O . GLN B 2 162 ? -18.100 -29.239 5.330 1.00 45.41 162 GLN B O 1
ATOM 4607 N N . ILE B 2 163 ? -18.439 -30.569 3.507 1.00 44.33 163 ILE B N 1
ATOM 4608 C CA . ILE B 2 163 ? -18.444 -29.520 2.473 1.00 42.97 163 ILE B CA 1
ATOM 4609 C C . ILE B 2 163 ? -19.840 -28.897 2.325 1.00 43.07 163 ILE B C 1
ATOM 4610 O O . ILE B 2 163 ? -19.986 -27.674 2.186 1.00 42.56 163 ILE B O 1
ATOM 4615 N N . GLN B 2 164 ? -20.869 -29.747 2.375 1.00 43.50 164 GLN B N 1
ATOM 4616 C CA . GLN B 2 164 ? -22.270 -29.349 2.157 1.00 43.87 164 GLN B CA 1
ATOM 4617 C C . GLN B 2 164 ? -22.681 -28.111 2.926 1.00 43.54 164 GLN B C 1
ATOM 4618 O O . GLN B 2 164 ? -23.335 -27.238 2.338 1.00 44.16 164 GLN B O 1
ATOM 4624 N N . PRO B 2 165 ? -22.325 -28.027 4.237 1.00 43.04 165 PRO B N 1
ATOM 4625 C CA . PRO B 2 165 ? -22.827 -26.861 4.939 1.00 42.96 165 PRO B CA 1
ATOM 4626 C C . PRO B 2 165 ? -22.073 -25.573 4.561 1.00 42.30 165 PRO B C 1
ATOM 4627 O O . PRO B 2 165 ? -22.630 -24.495 4.691 1.00 43.13 165 PRO B O 1
ATOM 4631 N N . LEU B 2 166 ? -20.840 -25.691 4.082 1.00 41.81 166 LEU B N 1
ATOM 4632 C CA . LEU B 2 166 ? -20.067 -24.541 3.622 1.00 41.34 166 LEU B CA 1
ATOM 4633 C C . LEU B 2 166 ? -20.618 -23.997 2.283 1.00 41.32 166 LEU B C 1
ATOM 4634 O O . LEU B 2 166 ? -20.637 -22.789 2.043 1.00 40.17 166 LEU B O 1
ATOM 4639 N N . ILE B 2 167 ? -21.082 -24.894 1.419 1.00 42.21 167 ILE B N 1
ATOM 4640 C CA . ILE B 2 167 ? -21.741 -24.500 0.150 1.00 42.97 167 ILE B CA 1
ATOM 4641 C C . ILE B 2 167 ? -23.114 -23.928 0.485 1.00 43.93 167 ILE B C 1
ATOM 4642 O O . ILE B 2 167 ? -23.596 -22.982 -0.150 1.00 44.17 167 ILE B O 1
ATOM 4647 N N . ARG B 2 168 ? -23.751 -24.530 1.464 1.00 45.42 168 ARG B N 1
ATOM 4648 C CA . ARG B 2 168 ? -24.948 -23.975 2.032 1.00 46.43 168 ARG B CA 1
ATOM 4649 C C . ARG B 2 168 ? -24.467 -22.865 2.946 1.00 46.19 168 ARG B C 1
ATOM 4650 O O . ARG B 2 168 ? -23.697 -23.075 3.864 1.00 45.68 168 ARG B O 1
ATOM 4658 N N . GLY B 2 169 ? -24.827 -21.651 2.624 1.00 45.63 169 GLY B N 1
ATOM 4659 C CA . GLY B 2 169 ? -24.148 -20.551 3.264 1.00 44.39 169 GLY B CA 1
ATOM 4660 C C . GLY B 2 169 ? -22.844 -20.086 2.662 1.00 43.40 169 GLY B C 1
ATOM 4661 O O . GLY B 2 169 ? -22.089 -19.443 3.326 1.00 42.91 169 GLY B O 1
ATOM 4662 N N . TRP B 2 170 ? -22.626 -20.396 1.393 1.00 42.24 170 TRP B N 1
ATOM 4663 C CA . TRP B 2 170 ? -21.461 -19.975 0.621 1.00 41.79 170 TRP B CA 1
ATOM 4664 C C . TRP B 2 170 ? -20.924 -18.613 0.951 1.00 42.42 170 TRP B C 1
ATOM 4665 O O . TRP B 2 170 ? -21.677 -17.719 1.123 1.00 42.01 170 TRP B O 1
ATOM 4676 N N . SER B 2 171 ? -19.601 -18.483 0.962 1.00 43.31 171 SER B N 1
ATOM 4677 C CA . SER B 2 171 ? -18.802 -17.726 1.936 1.00 43.89 171 SER B CA 1
ATOM 4678 C C . SER B 2 171 ? -18.822 -16.255 1.689 1.00 43.77 171 SER B C 1
ATOM 4679 O O . SER B 2 171 ? -19.817 -15.789 1.268 1.00 45.03 171 SER B O 1
ATOM 4682 N N . VAL B 2 172 ? -17.785 -15.497 2.056 1.00 42.72 172 VAL B N 1
ATOM 4683 C CA . VAL B 2 172 ? -16.390 -15.557 1.634 1.00 41.02 172 VAL B CA 1
ATOM 4684 C C . VAL B 2 172 ? -15.640 -16.328 2.722 1.00 40.22 172 VAL B C 1
ATOM 4685 O O . VAL B 2 172 ? -14.607 -16.888 2.511 1.00 39.28 172 VAL B O 1
ATOM 4689 N N . LYS B 2 173 ? -16.233 -16.356 3.892 1.00 39.65 173 LYS B N 1
ATOM 4690 C CA . LYS B 2 173 ? -15.670 -16.964 5.073 1.00 38.93 173 LYS B CA 1
ATOM 4691 C C . LYS B 2 173 ? -15.797 -18.485 5.104 1.00 38.34 173 LYS B C 1
ATOM 4692 O O . LYS B 2 173 ? -15.003 -19.145 5.722 1.00 37.99 173 LYS B O 1
ATOM 4698 N N . ASN B 2 174 ? -16.810 -19.028 4.434 1.00 37.25 174 ASN B N 1
ATOM 4699 C CA . ASN B 2 174 ? -16.883 -20.460 4.205 1.00 36.58 174 ASN B CA 1
ATOM 4700 C C . ASN B 2 174 ? -16.036 -20.978 3.087 1.00 34.70 174 ASN B C 1
ATOM 4701 O O . ASN B 2 174 ? -15.562 -22.046 3.150 1.00 34.30 174 ASN B O 1
ATOM 4706 N N . ALA B 2 175 ? -15.807 -20.158 2.083 1.00 34.38 175 ALA B N 1
ATOM 4707 C CA . ALA B 2 175 ? -14.773 -20.414 1.104 1.00 33.00 175 ALA B CA 1
ATOM 4708 C C . ALA B 2 175 ? -13.431 -20.653 1.729 1.00 32.13 175 ALA B C 1
ATOM 4709 O O . ALA B 2 175 ? -12.783 -21.574 1.372 1.00 32.60 175 ALA B O 1
ATOM 4711 N N . ALA B 2 176 ? -13.034 -19.780 2.631 1.00 30.90 176 ALA B N 1
ATOM 4712 C CA . ALA B 2 176 ? -11.822 -19.906 3.459 1.00 30.72 176 ALA B CA 1
ATOM 4713 C C . ALA B 2 176 ? -11.843 -21.209 4.203 1.00 30.09 176 ALA B C 1
ATOM 4714 O O . ALA B 2 176 ? -10.900 -21.963 4.146 1.00 30.61 176 ALA B O 1
ATOM 4716 N N . ARG B 2 177 ? -12.957 -21.491 4.870 1.00 30.60 177 ARG B N 1
ATOM 4717 C CA . ARG B 2 177 ? -13.166 -22.787 5.523 1.00 30.55 177 ARG B CA 1
ATOM 4718 C C . ARG B 2 177 ? -12.989 -23.994 4.590 1.00 28.96 177 ARG B C 1
ATOM 4719 O O . ARG B 2 177 ? -12.317 -24.969 4.946 1.00 27.96 177 ARG B O 1
ATOM 4727 N N . LEU B 2 178 ? -13.568 -23.907 3.392 1.00 28.36 178 LEU B N 1
ATOM 4728 C CA . LEU B 2 178 ? -13.417 -24.947 2.368 1.00 28.26 178 LEU B CA 1
ATOM 4729 C C . LEU B 2 178 ? -11.959 -25.174 1.977 1.00 28.42 178 LEU B C 1
ATOM 4730 O O . LEU B 2 178 ? -11.477 -26.323 1.968 1.00 29.50 178 LEU B O 1
ATOM 4735 N N . ILE B 2 179 ? -11.266 -24.085 1.645 1.00 27.13 179 ILE B N 1
ATOM 4736 C CA . ILE B 2 179 ? -9.846 -24.111 1.344 1.00 26.36 179 ILE B CA 1
ATOM 4737 C C . ILE B 2 179 ? -9.042 -24.863 2.403 1.00 27.39 179 ILE B C 1
ATOM 4738 O O . ILE B 2 179 ? -8.295 -25.804 2.059 1.00 28.30 179 ILE B O 1
ATOM 4743 N N . ASP B 2 180 ? -9.193 -24.439 3.660 1.00 27.67 180 ASP B N 1
ATOM 4744 C CA . ASP B 2 180 ? -8.489 -25.066 4.804 1.00 29.28 180 ASP B CA 1
ATOM 4745 C C . ASP B 2 180 ? -8.760 -26.576 4.956 1.00 29.69 180 ASP B C 1
ATOM 4746 O O . ASP B 2 180 ? -7.839 -27.346 5.177 1.00 30.41 180 ASP B O 1
ATOM 4751 N N . LEU B 2 181 ? -10.029 -26.969 4.868 1.00 31.26 181 LEU B N 1
ATOM 4752 C CA . LEU B 2 181 ? -10.450 -28.380 4.905 1.00 32.43 181 LEU B CA 1
ATOM 4753 C C . LEU B 2 181 ? -9.766 -29.224 3.815 1.00 32.83 181 LEU B C 1
ATOM 4754 O O . LEU B 2 181 ? -9.281 -30.322 4.112 1.00 33.54 181 LEU B O 1
ATOM 4759 N N . GLU B 2 182 ? -9.750 -28.718 2.570 1.00 33.20 182 GLU B N 1
ATOM 4760 C CA . GLU B 2 182 ? -9.090 -29.382 1.425 1.00 32.82 182 GLU B CA 1
ATOM 4761 C C . GLU B 2 182 ? -7.571 -29.381 1.477 1.00 33.06 182 GLU B C 1
ATOM 4762 O O . GLU B 2 182 ? -6.918 -30.317 0.977 1.00 32.22 182 GLU B O 1
ATOM 4768 N N . MET B 2 183 ? -6.999 -28.320 2.022 1.00 33.30 183 MET B N 1
ATOM 4769 C CA . MET B 2 183 ? -5.539 -28.286 2.228 1.00 35.30 183 MET B CA 1
ATOM 4770 C C . MET B 2 183 ? -5.019 -29.411 3.105 1.00 37.15 183 MET B C 1
ATOM 4771 O O . MET B 2 183 ? -3.909 -29.893 2.875 1.00 36.81 183 MET B O 1
ATOM 4776 N N . GLU B 2 184 ? -5.805 -29.791 4.118 1.00 39.90 184 GLU B N 1
ATOM 4777 C CA . GLU B 2 184 ? -5.359 -30.757 5.150 1.00 43.59 184 GLU B CA 1
ATOM 4778 C C . GLU B 2 184 ? -5.658 -32.189 4.719 1.00 44.81 184 GLU B C 1
ATOM 4779 O O . GLU B 2 184 ? -4.776 -33.070 4.798 1.00 45.75 184 GLU B O 1
ATOM 4785 N N . ASN B 2 185 ? -6.910 -32.395 4.290 1.00 46.59 185 ASN B N 1
ATOM 4786 C CA . ASN B 2 185 ? -7.425 -33.591 3.572 1.00 47.60 185 ASN B CA 1
ATOM 4787 C C . ASN B 2 185 ? -8.904 -33.888 3.877 1.00 47.63 185 ASN B C 1
ATOM 4788 O O . ASN B 2 185 ? -9.753 -32.990 3.773 1.00 46.38 185 ASN B O 1
ATOM 4793 N N . ARG B 2 192 ? 0.346 -33.768 -7.256 1.00 47.35 192 ARG B N 1
ATOM 4794 C CA . ARG B 2 192 ? -0.183 -33.307 -8.556 1.00 47.58 192 ARG B CA 1
ATOM 4795 C C . ARG B 2 192 ? -1.726 -33.257 -8.719 1.00 46.68 192 ARG B C 1
ATOM 4796 O O . ARG B 2 192 ? -2.253 -32.206 -9.095 1.00 48.08 192 ARG B O 1
ATOM 4798 N N . PRO B 2 193 ? -2.450 -34.368 -8.445 1.00 46.09 193 PRO B N 1
ATOM 4799 C CA . PRO B 2 193 ? -3.936 -34.343 -8.408 1.00 44.89 193 PRO B CA 1
ATOM 4800 C C . PRO B 2 193 ? -4.569 -33.454 -7.322 1.00 43.59 193 PRO B C 1
ATOM 4801 O O . PRO B 2 193 ? -5.708 -32.959 -7.500 1.00 43.57 193 PRO B O 1
ATOM 4805 N N . HIS B 2 194 ? -3.864 -33.293 -6.199 1.00 41.61 194 HIS B N 1
ATOM 4806 C CA . HIS B 2 194 ? -4.328 -32.425 -5.107 1.00 39.69 194 HIS B CA 1
ATOM 4807 C C . HIS B 2 194 ? -4.203 -30.968 -5.532 1.00 37.93 194 HIS B C 1
ATOM 4808 O O . HIS B 2 194 ? -5.156 -30.228 -5.438 1.00 37.53 194 HIS B O 1
ATOM 4815 N N . GLU B 2 195 ? -3.021 -30.587 -5.998 1.00 36.51 195 GLU B N 1
ATOM 4816 C CA . GLU B 2 195 ? -2.805 -29.306 -6.660 1.00 35.98 195 GLU B CA 1
ATOM 4817 C C . GLU B 2 195 ? -3.917 -28.936 -7.677 1.00 34.54 195 GLU B C 1
ATOM 4818 O O . GLU B 2 195 ? -4.413 -27.813 -7.675 1.00 33.91 195 GLU B O 1
ATOM 4824 N N . SER B 2 196 ? -4.299 -29.896 -8.528 1.00 32.83 196 SER B N 1
ATOM 4825 C CA . SER B 2 196 ? -5.314 -29.718 -9.550 1.00 31.19 196 SER B CA 1
ATOM 4826 C C . SER B 2 196 ? -6.659 -29.392 -8.874 1.00 29.80 196 SER B C 1
ATOM 4827 O O . SER B 2 196 ? -7.372 -28.422 -9.218 1.00 27.65 196 SER B O 1
ATOM 4830 N N . ARG B 2 197 ? -6.980 -30.190 -7.862 1.00 29.04 197 ARG B N 1
ATOM 4831 C CA . ARG B 2 197 ? -8.150 -29.933 -7.051 1.00 28.07 197 ARG B CA 1
ATOM 4832 C C . ARG B 2 197 ? -8.145 -28.534 -6.421 1.00 27.75 197 ARG B C 1
ATOM 4833 O O . ARG B 2 197 ? -9.188 -27.893 -6.316 1.00 26.88 197 ARG B O 1
ATOM 4841 N N . MET B 2 198 ? -6.980 -28.104 -5.966 1.00 28.64 198 MET B N 1
ATOM 4842 C CA . MET B 2 198 ? -6.837 -26.831 -5.227 1.00 29.35 198 MET B CA 1
ATOM 4843 C C . MET B 2 198 ? -6.930 -25.615 -6.176 1.00 29.79 198 MET B C 1
ATOM 4844 O O . MET B 2 198 ? -7.450 -24.544 -5.807 1.00 29.72 198 MET B O 1
ATOM 4849 N N . HIS B 2 199 ? -6.410 -25.779 -7.391 1.00 29.15 199 HIS B N 1
ATOM 4850 C CA . HIS B 2 199 ? -6.533 -24.741 -8.422 1.00 29.78 199 HIS B CA 1
ATOM 4851 C C . HIS B 2 199 ? -8.003 -24.484 -8.703 1.00 30.24 199 HIS B C 1
ATOM 4852 O O . HIS B 2 199 ? -8.433 -23.344 -8.662 1.00 31.40 199 HIS B O 1
ATOM 4859 N N . PHE B 2 200 ? -8.785 -25.550 -8.916 1.00 30.95 200 PHE B N 1
ATOM 4860 C CA . PHE B 2 200 ? -10.213 -25.409 -9.216 1.00 30.72 200 PHE B CA 1
ATOM 4861 C C . PHE B 2 200 ? -10.912 -24.635 -8.117 1.00 30.95 200 PHE B C 1
ATOM 4862 O O . PHE B 2 200 ? -11.682 -23.709 -8.393 1.00 31.50 200 PHE B O 1
ATOM 4870 N N . ILE B 2 201 ? -10.684 -25.062 -6.870 1.00 30.50 201 ILE B N 1
ATOM 4871 C CA . ILE B 2 201 ? -11.361 -24.465 -5.717 1.00 29.33 201 ILE B CA 1
ATOM 4872 C C . ILE B 2 201 ? -11.056 -22.967 -5.641 1.00 28.50 201 ILE B C 1
ATOM 4873 O O . ILE B 2 201 ? -11.978 -22.177 -5.538 1.00 28.82 201 ILE B O 1
ATOM 4878 N N . HIS B 2 202 ? -9.781 -22.574 -5.731 1.00 26.95 202 HIS B N 1
ATOM 4879 C CA . HIS B 2 202 ? -9.390 -21.154 -5.654 1.00 27.18 202 HIS B CA 1
ATOM 4880 C C . HIS B 2 202 ? -9.931 -20.329 -6.851 1.00 27.23 202 HIS B C 1
ATOM 4881 O O . HIS B 2 202 ? -10.407 -19.206 -6.680 1.00 27.92 202 HIS B O 1
ATOM 4888 N N . ASN B 2 203 ? -9.870 -20.886 -8.054 1.00 26.76 203 ASN B N 1
ATOM 4889 C CA . ASN B 2 203 ? -10.423 -20.177 -9.224 1.00 26.85 203 ASN B CA 1
ATOM 4890 C C . ASN B 2 203 ? -11.928 -20.042 -9.166 1.00 26.24 203 ASN B C 1
ATOM 4891 O O . ASN B 2 203 ? -12.466 -18.968 -9.458 1.00 27.38 203 ASN B O 1
ATOM 4896 N N . TYR B 2 204 ? -12.620 -21.128 -8.820 1.00 25.99 204 TYR B N 1
ATOM 4897 C CA . TYR B 2 204 ? -14.083 -21.068 -8.644 1.00 25.49 204 TYR B CA 1
ATOM 4898 C C . TYR B 2 204 ? -14.403 -20.013 -7.579 1.00 25.68 204 TYR B C 1
ATOM 4899 O O . TYR B 2 204 ? -15.306 -19.238 -7.759 1.00 24.47 204 TYR B O 1
ATOM 4908 N N . ILE B 2 205 ? -13.669 -19.992 -6.469 1.00 25.05 205 ILE B N 1
ATOM 4909 C CA . ILE B 2 205 ? -13.848 -18.927 -5.461 1.00 25.98 205 ILE B CA 1
ATOM 4910 C C . ILE B 2 205 ? -13.582 -17.500 -6.005 1.00 26.46 205 ILE B C 1
ATOM 4911 O O . ILE B 2 205 ? -14.293 -16.556 -5.662 1.00 25.95 205 ILE B O 1
ATOM 4916 N N . LEU B 2 206 ? -12.624 -17.390 -6.916 1.00 27.98 206 LEU B N 1
ATOM 4917 C CA . LEU B 2 206 ? -12.261 -16.140 -7.580 1.00 30.05 206 LEU B CA 1
ATOM 4918 C C . LEU B 2 206 ? -13.377 -15.654 -8.477 1.00 31.80 206 LEU B C 1
ATOM 4919 O O . LEU B 2 206 ? -13.605 -14.450 -8.567 1.00 32.61 206 LEU B O 1
ATOM 4924 N N . ASP B 2 207 ? -14.055 -16.585 -9.140 1.00 33.33 207 ASP B N 1
ATOM 4925 C CA . ASP B 2 207 ? -15.242 -16.265 -9.920 1.00 34.75 207 ASP B CA 1
ATOM 4926 C C . ASP B 2 207 ? -16.392 -15.843 -9.015 1.00 34.10 207 ASP B C 1
ATOM 4927 O O . ASP B 2 207 ? -17.042 -14.826 -9.257 1.00 32.33 207 ASP B O 1
ATOM 4932 N N . SER B 2 208 ? -16.641 -16.628 -7.971 1.00 33.99 208 SER B N 1
ATOM 4933 C CA . SER B 2 208 ? -17.782 -16.374 -7.093 1.00 33.70 208 SER B CA 1
ATOM 4934 C C . SER B 2 208 ? -17.671 -15.014 -6.346 1.00 34.14 208 SER B C 1
ATOM 4935 O O . SER B 2 208 ? -18.676 -14.288 -6.108 1.00 33.57 208 SER B O 1
ATOM 4938 N N . PHE B 2 209 ? -16.456 -14.653 -5.963 1.00 33.66 209 PHE B N 1
ATOM 4939 C CA . PHE B 2 209 ? -16.274 -13.422 -5.161 1.00 33.37 209 PHE B CA 1
ATOM 4940 C C . PHE B 2 209 ? -15.230 -12.502 -5.785 1.00 33.60 209 PHE B C 1
ATOM 4941 O O . PHE B 2 209 ? -14.359 -11.968 -5.105 1.00 33.20 209 PHE B O 1
ATOM 4949 N N . PHE B 2 210 ? -15.372 -12.312 -7.094 1.00 34.29 210 PHE B N 1
ATOM 4950 C CA . PHE B 2 210 ? -14.429 -11.573 -7.914 1.00 34.97 210 PHE B CA 1
ATOM 4951 C C . PHE B 2 210 ? -14.123 -10.184 -7.334 1.00 34.57 210 PHE B C 1
ATOM 4952 O O . PHE B 2 210 ? -13.053 -9.621 -7.568 1.00 35.23 210 PHE B O 1
ATOM 4960 N N . TYR B 2 211 ? -15.081 -9.670 -6.582 1.00 34.74 211 TYR B N 1
ATOM 4961 C CA . TYR B 2 211 ? -15.041 -8.346 -5.979 1.00 35.08 211 TYR B CA 1
ATOM 4962 C C . TYR B 2 211 ? -14.263 -8.267 -4.644 1.00 33.65 211 TYR B C 1
ATOM 4963 O O . TYR B 2 211 ? -13.869 -7.187 -4.217 1.00 34.04 211 TYR B O 1
ATOM 4972 N N . ALA B 2 212 ? -14.012 -9.410 -4.006 1.00 32.00 212 ALA B N 1
ATOM 4973 C CA . ALA B 2 212 ? -13.497 -9.433 -2.638 1.00 30.29 212 ALA B CA 1
ATOM 4974 C C . ALA B 2 212 ? -11.983 -9.700 -2.641 1.00 29.97 212 ALA B C 1
ATOM 4975 O O . ALA B 2 212 ? -11.518 -10.755 -3.056 1.00 28.87 212 ALA B O 1
ATOM 4977 N N . GLU B 2 213 ? -11.213 -8.749 -2.164 1.00 28.78 213 GLU B N 1
ATOM 4978 C CA . GLU B 2 213 ? -9.751 -8.836 -2.286 1.00 29.29 213 GLU B CA 1
ATOM 4979 C C . GLU B 2 213 ? -9.121 -10.028 -1.544 1.00 28.15 213 GLU B C 1
ATOM 4980 O O . GLU B 2 213 ? -8.042 -10.501 -1.909 1.00 27.59 213 GLU B O 1
ATOM 4986 N N . GLU B 2 214 ? -9.860 -10.563 -0.576 1.00 26.40 214 GLU B N 1
ATOM 4987 C CA . GLU B 2 214 ? -9.392 -11.709 0.241 1.00 26.53 214 GLU B CA 1
ATOM 4988 C C . GLU B 2 214 ? -9.154 -12.932 -0.604 1.00 24.93 214 GLU B C 1
ATOM 4989 O O . GLU B 2 214 ? -8.213 -13.635 -0.404 1.00 24.36 214 GLU B O 1
ATOM 4995 N N . VAL B 2 215 ? -10.040 -13.172 -1.565 1.00 24.89 215 VAL B N 1
ATOM 4996 C CA . VAL B 2 215 ? -9.943 -14.357 -2.412 1.00 24.34 215 VAL B CA 1
ATOM 4997 C C . VAL B 2 215 ? -8.612 -14.398 -3.158 1.00 24.51 215 VAL B C 1
ATOM 4998 O O . VAL B 2 215 ? -7.997 -15.456 -3.296 1.00 25.77 215 VAL B O 1
ATOM 5002 N N . TYR B 2 216 ? -8.176 -13.238 -3.636 1.00 23.77 216 TYR B N 1
ATOM 5003 C CA . TYR B 2 216 ? -6.947 -13.127 -4.429 1.00 23.59 216 TYR B CA 1
ATOM 5004 C C . TYR B 2 216 ? -5.763 -13.365 -3.525 1.00 22.77 216 TYR B C 1
ATOM 5005 O O . TYR B 2 216 ? -4.803 -14.010 -3.936 1.00 24.37 216 TYR B O 1
ATOM 5014 N N . PHE B 2 217 ? -5.810 -12.837 -2.305 1.00 22.34 217 PHE B N 1
ATOM 5015 C CA . PHE B 2 217 ? -4.743 -13.122 -1.319 1.00 22.10 217 PHE B CA 1
ATOM 5016 C C . PHE B 2 217 ? -4.699 -14.635 -0.967 1.00 21.62 217 PHE B C 1
ATOM 5017 O O . PHE B 2 217 ? -3.614 -15.175 -0.806 1.00 20.12 217 PHE B O 1
ATOM 5025 N N . PHE B 2 218 ? -5.868 -15.292 -0.809 1.00 22.65 218 PHE B N 1
ATOM 5026 C CA . PHE B 2 218 ? -5.905 -16.741 -0.485 1.00 23.56 218 PHE B CA 1
ATOM 5027 C C . PHE B 2 218 ? -5.143 -17.582 -1.527 1.00 23.99 218 PHE B C 1
ATOM 5028 O O . PHE B 2 218 ? -4.266 -18.390 -1.191 1.00 25.30 218 PHE B O 1
ATOM 5036 N N . TYR B 2 219 ? -5.491 -17.380 -2.795 1.00 24.93 219 TYR B N 1
ATOM 5037 C CA . TYR B 2 219 ? -4.836 -18.059 -3.935 1.00 23.09 219 TYR B CA 1
ATOM 5038 C C . TYR B 2 219 ? -3.386 -17.671 -4.091 1.00 23.64 219 TYR B C 1
ATOM 5039 O O . TYR B 2 219 ? -2.521 -18.535 -4.315 1.00 23.96 219 TYR B O 1
ATOM 5048 N N . SER B 2 220 ? -3.089 -16.380 -4.006 1.00 22.33 220 SER B N 1
ATOM 5049 C CA . SER B 2 220 ? -1.699 -15.937 -4.085 1.00 21.86 220 SER B CA 1
ATOM 5050 C C . SER B 2 220 ? -0.832 -16.715 -3.072 1.00 21.45 220 SER B C 1
ATOM 5051 O O . SER B 2 220 ? 0.257 -17.218 -3.407 1.00 21.06 220 SER B O 1
ATOM 5054 N N . GLU B 2 221 ? -1.341 -16.801 -1.832 1.00 21.34 221 GLU B N 1
ATOM 5055 C CA . GLU B 2 221 ? -0.626 -17.460 -0.730 1.00 20.79 221 GLU B CA 1
ATOM 5056 C C . GLU B 2 221 ? -0.491 -18.939 -1.004 1.00 21.84 221 GLU B C 1
ATOM 5057 O O . GLU B 2 221 ? 0.584 -19.468 -0.876 1.00 21.43 221 GLU B O 1
ATOM 5063 N N . TYR B 2 222 ? -1.571 -19.575 -1.451 1.00 23.50 222 TYR B N 1
ATOM 5064 C CA . TYR B 2 222 ? -1.508 -20.973 -1.867 1.00 24.90 222 TYR B CA 1
ATOM 5065 C C . TYR B 2 222 ? -0.435 -21.177 -2.935 1.00 24.67 222 TYR B C 1
ATOM 5066 O O . TYR B 2 222 ? 0.397 -22.080 -2.838 1.00 24.25 222 TYR B O 1
ATOM 5075 N N . LEU B 2 223 ? -0.449 -20.313 -3.941 1.00 25.11 223 LEU B N 1
ATOM 5076 C CA . LEU B 2 223 ? 0.451 -20.431 -5.083 1.00 25.43 223 LEU B CA 1
ATOM 5077 C C . LEU B 2 223 ? 1.893 -20.242 -4.672 1.00 26.59 223 LEU B C 1
ATOM 5078 O O . LEU B 2 223 ? 2.765 -20.926 -5.205 1.00 27.44 223 LEU B O 1
ATOM 5083 N N . ILE B 2 224 ? 2.131 -19.335 -3.717 1.00 27.22 224 ILE B N 1
ATOM 5084 C CA . ILE B 2 224 ? 3.483 -19.044 -3.196 1.00 28.01 224 ILE B CA 1
ATOM 5085 C C . ILE B 2 224 ? 4.014 -20.290 -2.470 1.00 27.98 224 ILE B C 1
ATOM 5086 O O . ILE B 2 224 ? 5.180 -20.623 -2.561 1.00 29.12 224 ILE B O 1
ATOM 5091 N N . GLY B 2 225 ? 3.138 -21.002 -1.788 1.00 29.12 225 GLY B N 1
ATOM 5092 C CA . GLY B 2 225 ? 3.555 -22.123 -0.946 1.00 29.73 225 GLY B CA 1
ATOM 5093 C C . GLY B 2 225 ? 3.844 -23.356 -1.760 1.00 30.96 225 GLY B C 1
ATOM 5094 O O . GLY B 2 225 ? 4.588 -24.238 -1.311 1.00 31.88 225 GLY B O 1
ATOM 5095 N N . ILE B 2 226 ? 3.272 -23.414 -2.968 1.00 30.72 226 ILE B N 1
ATOM 5096 C CA . ILE B 2 226 ? 3.640 -24.458 -3.945 1.00 29.68 226 ILE B CA 1
ATOM 5097 C C . ILE B 2 226 ? 4.725 -24.084 -4.916 1.00 29.90 226 ILE B C 1
ATOM 5098 O O . ILE B 2 226 ? 5.021 -24.839 -5.836 1.00 29.42 226 ILE B O 1
ATOM 5103 N N . GLY B 2 227 ? 5.358 -22.946 -4.679 1.00 29.99 227 GLY B N 1
ATOM 5104 C CA . GLY B 2 227 ? 6.452 -22.514 -5.518 1.00 30.48 227 GLY B CA 1
ATOM 5105 C C . GLY B 2 227 ? 5.978 -21.888 -6.828 1.00 31.01 227 GLY B C 1
ATOM 5106 O O . GLY B 2 227 ? 6.734 -21.876 -7.813 1.00 31.51 227 GLY B O 1
ATOM 5107 N N . GLN B 2 228 ? 4.732 -21.406 -6.885 1.00 30.49 228 GLN B N 1
ATOM 5108 C CA . GLN B 2 228 ? 4.231 -20.748 -8.116 1.00 30.49 228 GLN B CA 1
ATOM 5109 C C . GLN B 2 228 ? 3.977 -19.234 -7.940 1.00 30.14 228 GLN B C 1
ATOM 5110 O O . GLN B 2 228 ? 2.916 -18.721 -8.312 1.00 28.71 228 GLN B O 1
ATOM 5116 N N . LYS B 2 229 ? 4.976 -18.541 -7.392 1.00 30.03 229 LYS B N 1
ATOM 5117 C CA . LYS B 2 229 ? 4.911 -17.107 -7.136 1.00 31.04 229 LYS B CA 1
ATOM 5118 C C . LYS B 2 229 ? 4.719 -16.199 -8.356 1.00 31.57 229 LYS B C 1
ATOM 5119 O O . LYS B 2 229 ? 4.067 -15.169 -8.244 1.00 31.62 229 LYS B O 1
ATOM 5125 N N . GLU B 2 230 ? 5.295 -16.557 -9.498 1.00 32.07 230 GLU B N 1
ATOM 5126 C CA . GLU B 2 230 ? 4.998 -15.856 -10.744 1.00 32.58 230 GLU B CA 1
ATOM 5127 C C . GLU B 2 230 ? 3.490 -15.910 -11.077 1.00 32.34 230 GLU B C 1
ATOM 5128 O O . GLU B 2 230 ? 2.900 -14.890 -11.436 1.00 30.64 230 GLU B O 1
ATOM 5134 N N . LYS B 2 231 ? 2.871 -17.089 -10.940 1.00 31.58 231 LYS B N 1
ATOM 5135 C CA . LYS B 2 231 ? 1.408 -17.204 -11.107 1.00 32.57 231 LYS B CA 1
ATOM 5136 C C . LYS B 2 231 ? 0.684 -16.394 -10.030 1.00 31.18 231 LYS B C 1
ATOM 5137 O O . LYS B 2 231 ? -0.306 -15.741 -10.317 1.00 30.98 231 LYS B O 1
ATOM 5143 N N . ALA B 2 232 ? 1.208 -16.388 -8.803 1.00 30.82 232 ALA B N 1
ATOM 5144 C CA . ALA B 2 232 ? 0.600 -15.589 -7.719 1.00 30.57 232 ALA B CA 1
ATOM 5145 C C . ALA B 2 232 ? 0.535 -14.092 -8.058 1.00 30.11 232 ALA B C 1
ATOM 5146 O O . ALA B 2 232 ? -0.477 -13.428 -7.772 1.00 28.47 232 ALA B O 1
ATOM 5148 N N . LYS B 2 233 ? 1.620 -13.564 -8.652 1.00 30.69 233 LYS B N 1
ATOM 5149 C CA . LYS B 2 233 ? 1.742 -12.114 -8.945 1.00 30.50 233 LYS B CA 1
ATOM 5150 C C . LYS B 2 233 ? 0.709 -11.691 -9.946 1.00 31.37 233 LYS B C 1
ATOM 5151 O O . LYS B 2 233 ? 0.170 -10.598 -9.885 1.00 31.42 233 LYS B O 1
ATOM 5157 N N . LYS B 2 234 ? 0.428 -12.587 -10.880 1.00 31.69 234 LYS B N 1
ATOM 5158 C CA . LYS B 2 234 ? -0.558 -12.339 -11.895 1.00 31.27 234 LYS B CA 1
ATOM 5159 C C . LYS B 2 234 ? -1.958 -12.326 -11.300 1.00 30.05 234 LYS B C 1
ATOM 5160 O O . LYS B 2 234 ? -2.771 -11.474 -11.676 1.00 28.75 234 LYS B O 1
ATOM 5166 N N . VAL B 2 235 ? -2.221 -13.250 -10.360 1.00 29.12 235 VAL B N 1
ATOM 5167 C CA . VAL B 2 235 ? -3.532 -13.319 -9.617 1.00 28.41 235 VAL B CA 1
ATOM 5168 C C . VAL B 2 235 ? -3.791 -12.005 -8.824 1.00 27.34 235 VAL B C 1
ATOM 5169 O O . VAL B 2 235 ? -4.924 -11.543 -8.746 1.00 27.60 235 VAL B O 1
ATOM 5173 N N . VAL B 2 236 ? -2.729 -11.428 -8.257 1.00 26.27 236 VAL B N 1
ATOM 5174 C CA . VAL B 2 236 ? -2.823 -10.187 -7.472 1.00 27.31 236 VAL B CA 1
ATOM 5175 C C . VAL B 2 236 ? -3.096 -8.987 -8.356 1.00 27.52 236 VAL B C 1
ATOM 5176 O O . VAL B 2 236 ? -3.965 -8.158 -8.025 1.00 27.81 236 VAL B O 1
ATOM 5180 N N . GLU B 2 237 ? -2.341 -8.889 -9.461 1.00 27.42 237 GLU B N 1
ATOM 5181 C CA . GLU B 2 237 ? -2.565 -7.851 -10.498 1.00 27.70 237 GLU B CA 1
ATOM 5182 C C . GLU B 2 237 ? -4.010 -7.917 -10.951 1.00 27.97 237 GLU B C 1
ATOM 5183 O O . GLU B 2 237 ? -4.700 -6.919 -11.050 1.00 27.27 237 GLU B O 1
ATOM 5189 N N . ARG B 2 238 ? -4.497 -9.128 -11.167 1.00 28.73 238 ARG B N 1
ATOM 5190 C CA . ARG B 2 238 ? -5.864 -9.286 -11.566 1.00 29.19 238 ARG B CA 1
ATOM 5191 C C . ARG B 2 238 ? -6.781 -8.843 -10.456 1.00 29.70 238 ARG B C 1
ATOM 5192 O O . ARG B 2 238 ? -7.741 -8.134 -10.716 1.00 30.30 238 ARG B O 1
ATOM 5200 N N . GLY B 2 239 ? -6.488 -9.246 -9.198 1.00 28.43 239 GLY B N 1
ATOM 5201 C CA . GLY B 2 239 ? -7.296 -8.838 -8.093 1.00 25.49 239 GLY B CA 1
ATOM 5202 C C . GLY B 2 239 ? -7.345 -7.336 -7.947 1.00 24.66 239 GLY B C 1
ATOM 5203 O O . GLY B 2 239 ? -8.368 -6.776 -7.599 1.00 22.19 239 GLY B O 1
ATOM 5204 N N . ILE B 2 240 ? -6.233 -6.689 -8.220 1.00 26.50 240 ILE B N 1
ATOM 5205 C CA . ILE B 2 240 ? -6.141 -5.216 -8.156 1.00 29.16 240 ILE B CA 1
ATOM 5206 C C . ILE B 2 240 ? -7.022 -4.506 -9.227 1.00 32.15 240 ILE B C 1
ATOM 5207 O O . ILE B 2 240 ? -7.543 -3.386 -9.011 1.00 32.67 240 ILE B O 1
ATOM 5212 N N . GLU B 2 241 ? -7.233 -5.172 -10.362 1.00 33.59 241 GLU B N 1
ATOM 5213 C CA . GLU B 2 241 ? -8.059 -4.587 -11.358 1.00 37.11 241 GLU B CA 1
ATOM 5214 C C . GLU B 2 241 ? -9.542 -4.808 -11.043 1.00 38.54 241 GLU B C 1
ATOM 5215 O O . GLU B 2 241 ? -10.379 -4.028 -11.508 1.00 38.62 241 GLU B O 1
ATOM 5221 N N . MET B 2 242 ? -9.861 -5.814 -10.207 1.00 39.38 242 MET B N 1
ATOM 5222 C CA . MET B 2 242 ? -11.248 -6.279 -10.078 1.00 40.81 242 MET B CA 1
ATOM 5223 C C . MET B 2 242 ? -11.923 -5.970 -8.748 1.00 41.29 242 MET B C 1
ATOM 5224 O O . MET B 2 242 ? -13.154 -5.980 -8.668 1.00 42.00 242 MET B O 1
ATOM 5229 N N . SER B 2 243 ? -11.130 -5.739 -7.709 1.00 41.31 243 SER B N 1
ATOM 5230 C CA . SER B 2 243 ? -11.649 -5.410 -6.395 1.00 40.64 243 SER B CA 1
ATOM 5231 C C . SER B 2 243 ? -11.154 -4.010 -6.106 1.00 40.09 243 SER B C 1
ATOM 5232 O O . SER B 2 243 ? -10.398 -3.458 -6.903 1.00 40.07 243 SER B O 1
ATOM 5235 N N . ASP B 2 244 ? -11.500 -3.491 -4.927 1.00 39.95 244 ASP B N 1
ATOM 5236 C CA . ASP B 2 244 ? -11.435 -2.069 -4.669 1.00 39.62 244 ASP B CA 1
ATOM 5237 C C . ASP B 2 244 ? -10.374 -1.505 -3.662 1.00 39.45 244 ASP B C 1
ATOM 5238 O O . ASP B 2 244 ? -9.771 -0.459 -3.926 1.00 41.95 244 ASP B O 1
ATOM 5243 N N . GLY B 2 245 ? -10.172 -2.155 -2.523 1.00 38.89 245 GLY B N 1
ATOM 5244 C CA . GLY B 2 245 ? -9.308 -1.612 -1.429 1.00 37.47 245 GLY B CA 1
ATOM 5245 C C . GLY B 2 245 ? -7.801 -1.379 -1.653 1.00 35.88 245 GLY B C 1
ATOM 5246 O O . GLY B 2 245 ? -7.222 -1.793 -2.674 1.00 37.20 245 GLY B O 1
ATOM 5247 N N . MET B 2 246 ? -7.179 -0.683 -0.694 1.00 32.98 246 MET B N 1
ATOM 5248 C CA . MET B 2 246 ? -5.722 -0.555 -0.569 1.00 29.69 246 MET B CA 1
ATOM 5249 C C . MET B 2 246 ? -4.956 -1.870 -0.235 1.00 27.10 246 MET B C 1
ATOM 5250 O O . MET B 2 246 ? -3.824 -2.009 -0.632 1.00 24.21 246 MET B O 1
ATOM 5255 N N . PHE B 2 247 ? -5.557 -2.806 0.515 1.00 25.69 247 PHE B N 1
ATOM 5256 C CA . PHE B 2 247 ? -4.853 -4.059 0.946 1.00 24.81 247 PHE B CA 1
ATOM 5257 C C . PHE B 2 247 ? -4.003 -4.750 -0.161 1.00 24.39 247 PHE B C 1
ATOM 5258 O O . PHE B 2 247 ? -2.803 -5.028 0.029 1.00 22.99 247 PHE B O 1
ATOM 5266 N N . LEU B 2 248 ? -4.653 -5.082 -1.281 1.00 24.51 248 LEU B N 1
ATOM 5267 C CA . LEU B 2 248 ? -4.004 -5.888 -2.322 1.00 25.26 248 LEU B CA 1
ATOM 5268 C C . LEU B 2 248 ? -2.865 -5.163 -2.982 1.00 24.99 248 LEU B C 1
ATOM 5269 O O . LEU B 2 248 ? -1.943 -5.807 -3.442 1.00 25.71 248 LEU B O 1
ATOM 5274 N N . SER B 2 249 ? -2.914 -3.824 -3.025 1.00 25.81 249 SER B N 1
ATOM 5275 C CA . SER B 2 249 ? -1.773 -3.039 -3.536 1.00 25.57 249 SER B CA 1
ATOM 5276 C C . SER B 2 249 ? -0.595 -3.028 -2.580 1.00 25.46 249 SER B C 1
ATOM 5277 O O . SER B 2 249 ? 0.565 -3.062 -3.026 1.00 25.51 249 SER B O 1
ATOM 5280 N N . LEU B 2 250 ? -0.884 -2.950 -1.274 1.00 23.17 250 LEU B N 1
ATOM 5281 C CA . LEU B 2 250 ? 0.149 -3.022 -0.245 1.00 21.36 250 LEU B CA 1
ATOM 5282 C C . LEU B 2 250 ? 0.859 -4.373 -0.205 1.00 20.51 250 LEU B C 1
ATOM 5283 O O . LEU B 2 250 ? 2.103 -4.445 -0.073 1.00 19.39 250 LEU B O 1
ATOM 5288 N N . TYR B 2 251 ? 0.062 -5.442 -0.303 1.00 18.52 251 TYR B N 1
ATOM 5289 C CA . TYR B 2 251 ? 0.567 -6.784 -0.445 1.00 18.93 251 TYR B CA 1
ATOM 5290 C C . TYR B 2 251 ? 1.361 -6.997 -1.771 1.00 18.71 251 TYR B C 1
ATOM 5291 O O . TYR B 2 251 ? 2.448 -7.562 -1.801 1.00 17.95 251 TYR B O 1
ATOM 5300 N N . TYR B 2 252 ? 0.796 -6.551 -2.873 1.00 20.80 252 TYR B N 1
ATOM 5301 C CA . TYR B 2 252 ? 1.559 -6.456 -4.147 1.00 20.70 252 TYR B CA 1
ATOM 5302 C C . TYR B 2 252 ? 2.895 -5.695 -3.990 1.00 21.15 252 TYR B C 1
ATOM 5303 O O . TYR B 2 252 ? 3.931 -6.223 -4.288 1.00 21.01 252 TYR B O 1
ATOM 5312 N N . GLY B 2 253 ? 2.906 -4.489 -3.445 1.00 21.12 253 GLY B N 1
ATOM 5313 C CA . GLY B 2 253 ? 4.180 -3.775 -3.346 1.00 20.10 253 GLY B CA 1
ATOM 5314 C C . GLY B 2 253 ? 5.195 -4.580 -2.547 1.00 21.21 253 GLY B C 1
ATOM 5315 O O . GLY B 2 253 ? 6.319 -4.814 -2.985 1.00 18.86 253 GLY B O 1
ATOM 5316 N N . LEU B 2 254 ? 4.783 -5.034 -1.360 1.00 20.27 254 LEU B N 1
ATOM 5317 C CA . LEU B 2 254 ? 5.726 -5.680 -0.475 1.00 21.41 254 LEU B CA 1
ATOM 5318 C C . LEU B 2 254 ? 6.093 -7.115 -0.863 1.00 22.21 254 LEU B C 1
ATOM 5319 O O . LEU B 2 254 ? 7.256 -7.488 -0.791 1.00 23.35 254 LEU B O 1
ATOM 5324 N N . VAL B 2 255 ? 5.109 -7.934 -1.163 1.00 22.15 255 VAL B N 1
ATOM 5325 C CA . VAL B 2 255 ? 5.343 -9.387 -1.298 1.00 23.45 255 VAL B CA 1
ATOM 5326 C C . VAL B 2 255 ? 5.879 -9.698 -2.715 1.00 24.51 255 VAL B C 1
ATOM 5327 O O . VAL B 2 255 ? 6.714 -10.598 -2.909 1.00 24.05 255 VAL B O 1
ATOM 5331 N N . MET B 2 256 ? 5.399 -8.919 -3.676 1.00 26.15 256 MET B N 1
ATOM 5332 C CA . MET B 2 256 ? 5.780 -9.103 -5.093 1.00 27.19 256 MET B CA 1
ATOM 5333 C C . MET B 2 256 ? 6.829 -8.106 -5.586 1.00 28.21 256 MET B C 1
ATOM 5334 O O . MET B 2 256 ? 7.108 -8.088 -6.794 1.00 29.46 256 MET B O 1
ATOM 5339 N N . ASP B 2 257 ? 7.394 -7.304 -4.678 1.00 27.71 257 ASP B N 1
ATOM 5340 C CA . ASP B 2 257 ? 8.555 -6.451 -4.919 1.00 27.18 257 ASP B CA 1
ATOM 5341 C C . ASP B 2 257 ? 8.314 -5.383 -6.004 1.00 27.02 257 ASP B C 1
ATOM 5342 O O . ASP B 2 257 ? 9.093 -5.253 -6.961 1.00 25.78 257 ASP B O 1
ATOM 5347 N N . GLU B 2 258 ? 7.276 -4.574 -5.799 1.00 25.98 258 GLU B N 1
ATOM 5348 C CA . GLU B 2 258 ? 6.899 -3.522 -6.771 1.00 25.32 258 GLU B CA 1
ATOM 5349 C C . GLU B 2 258 ? 6.753 -2.123 -6.127 1.00 26.08 258 GLU B C 1
ATOM 5350 O O . GLU B 2 258 ? 5.609 -1.700 -5.823 1.00 26.09 258 GLU B O 1
ATOM 5356 N N . GLU B 2 259 ? 7.883 -1.401 -5.967 1.00 25.51 259 GLU B N 1
ATOM 5357 C CA . GLU B 2 259 ? 7.942 -0.096 -5.251 1.00 26.57 259 GLU B CA 1
ATOM 5358 C C . GLU B 2 259 ? 7.053 0.962 -5.883 1.00 26.98 259 GLU B C 1
ATOM 5359 O O . GLU B 2 259 ? 6.677 1.952 -5.234 1.00 27.91 259 GLU B O 1
ATOM 5365 N N . ALA B 2 260 ? 6.709 0.767 -7.159 1.00 27.38 260 ALA B N 1
ATOM 5366 C CA . ALA B 2 260 ? 5.934 1.784 -7.919 1.00 25.88 260 ALA B CA 1
ATOM 5367 C C . ALA B 2 260 ? 4.538 2.013 -7.374 1.00 25.43 260 ALA B C 1
ATOM 5368 O O . ALA B 2 260 ? 3.929 3.088 -7.592 1.00 23.94 260 ALA B O 1
ATOM 5370 N N . VAL B 2 261 ? 4.019 1.008 -6.670 1.00 25.18 261 VAL B N 1
ATOM 5371 C CA . VAL B 2 261 ? 2.642 1.086 -6.165 1.00 25.62 261 VAL B CA 1
ATOM 5372 C C . VAL B 2 261 ? 2.427 2.221 -5.175 1.00 25.02 261 VAL B C 1
ATOM 5373 O O . VAL B 2 261 ? 1.371 2.869 -5.167 1.00 23.55 261 VAL B O 1
ATOM 5377 N N . TYR B 2 262 ? 3.450 2.504 -4.386 1.00 25.50 262 TYR B N 1
ATOM 5378 C CA . TYR B 2 262 ? 3.363 3.529 -3.375 1.00 26.32 262 TYR B CA 1
ATOM 5379 C C . TYR B 2 262 ? 3.191 4.905 -4.004 1.00 28.04 262 TYR B C 1
ATOM 5380 O O . TYR B 2 262 ? 2.272 5.646 -3.613 1.00 29.05 262 TYR B O 1
ATOM 5389 N N . GLY B 2 263 ? 4.030 5.228 -5.003 1.00 29.69 263 GLY B N 1
ATOM 5390 C CA . GLY B 2 263 ? 3.932 6.523 -5.701 1.00 29.88 263 GLY B CA 1
ATOM 5391 C C . GLY B 2 263 ? 2.659 6.595 -6.507 1.00 30.23 263 GLY B C 1
ATOM 5392 O O . GLY B 2 263 ? 2.004 7.632 -6.537 1.00 30.02 263 GLY B O 1
ATOM 5393 N N . ASP B 2 264 ? 2.326 5.513 -7.213 1.00 31.32 264 ASP B N 1
ATOM 5394 C CA . ASP B 2 264 ? 1.135 5.494 -8.081 1.00 32.77 264 ASP B CA 1
ATOM 5395 C C . ASP B 2 264 ? -0.152 5.725 -7.292 1.00 33.50 264 ASP B C 1
ATOM 5396 O O . ASP B 2 264 ? -1.027 6.483 -7.710 1.00 34.19 264 ASP B O 1
ATOM 5401 N N . LEU B 2 265 ? -0.283 5.025 -6.168 1.00 32.93 265 LEU B N 1
ATOM 5402 C CA . LEU B 2 265 ? -1.434 5.218 -5.269 1.00 33.05 265 LEU B CA 1
ATOM 5403 C C . LEU B 2 265 ? -1.475 6.574 -4.559 1.00 32.65 265 LEU B C 1
ATOM 5404 O O . LEU B 2 265 ? -2.535 7.068 -4.227 1.00 33.30 265 LEU B O 1
ATOM 5409 N N . LYS B 2 266 ? -0.326 7.155 -4.306 1.00 32.79 266 LYS B N 1
ATOM 5410 C CA . LYS B 2 266 ? -0.279 8.493 -3.782 1.00 35.94 266 LYS B CA 1
ATOM 5411 C C . LYS B 2 266 ? -0.899 9.455 -4.790 1.00 36.15 266 LYS B C 1
ATOM 5412 O O . LYS B 2 266 ? -1.855 10.130 -4.472 1.00 35.36 266 LYS B O 1
ATOM 5418 N N . ARG B 2 267 ? -0.395 9.439 -6.028 1.00 38.53 267 ARG B N 1
ATOM 5419 C CA . ARG B 2 267 ? -0.929 10.291 -7.114 1.00 39.10 267 ARG B CA 1
ATOM 5420 C C . ARG B 2 267 ? -2.447 10.150 -7.312 1.00 40.00 267 ARG B C 1
ATOM 5421 O O . ARG B 2 267 ? -3.129 11.161 -7.530 1.00 40.64 267 ARG B O 1
ATOM 5429 N N . LYS B 2 268 ? -2.956 8.912 -7.209 1.00 40.55 268 LYS B N 1
ATOM 5430 C CA . LYS B 2 268 ? -4.385 8.581 -7.397 1.00 41.35 268 LYS B CA 1
ATOM 5431 C C . LYS B 2 268 ? -5.237 9.233 -6.324 1.00 41.47 268 LYS B C 1
ATOM 5432 O O . LYS B 2 268 ? -6.130 10.009 -6.638 1.00 42.28 268 LYS B O 1
ATOM 5438 N N . TYR B 2 269 ? -4.936 8.956 -5.056 1.00 40.77 269 TYR B N 1
ATOM 5439 C CA . TYR B 2 269 ? -5.599 9.633 -3.944 1.00 39.77 269 TYR B CA 1
ATOM 5440 C C . TYR B 2 269 ? -5.357 11.147 -3.914 1.00 40.88 269 TYR B C 1
ATOM 5441 O O . TYR B 2 269 ? -6.099 11.884 -3.243 1.00 41.31 269 TYR B O 1
ATOM 5450 N N . SER B 2 270 ? -4.315 11.571 -4.637 1.00 41.83 270 SER B N 1
ATOM 5451 C CA . SER B 2 270 ? -3.907 12.974 -4.946 1.00 42.88 270 SER B CA 1
ATOM 5452 C C . SER B 2 270 ? -2.932 13.595 -3.976 1.00 43.25 270 SER B C 1
ATOM 5453 O O . SER B 2 270 ? -1.731 13.449 -4.173 1.00 43.90 270 SER B O 1
ATOM 5456 N N . LYS B 2 279 ? -6.162 15.749 2.352 1.00 52.76 279 LYS B N 1
ATOM 5457 C CA . LYS B 2 279 ? -7.218 16.032 3.332 1.00 53.10 279 LYS B CA 1
ATOM 5458 C C . LYS B 2 279 ? -8.307 14.963 3.445 1.00 51.84 279 LYS B C 1
ATOM 5459 O O . LYS B 2 279 ? -8.410 14.266 4.483 1.00 51.69 279 LYS B O 1
ATOM 5465 N N . VAL B 2 280 ? -9.112 14.827 2.389 1.00 50.54 280 VAL B N 1
ATOM 5466 C CA . VAL B 2 280 ? -10.204 13.845 2.378 1.00 48.89 280 VAL B CA 1
ATOM 5467 C C . VAL B 2 280 ? -9.628 12.418 2.416 1.00 47.43 280 VAL B C 1
ATOM 5468 O O . VAL B 2 280 ? -10.173 11.557 3.120 1.00 47.93 280 VAL B O 1
ATOM 5472 N N . PHE B 2 281 ? -8.502 12.209 1.715 1.00 45.15 281 PHE B N 1
ATOM 5473 C CA . PHE B 2 281 ? -7.786 10.933 1.672 1.00 42.67 281 PHE B CA 1
ATOM 5474 C C . PHE B 2 281 ? -6.472 10.947 2.472 1.00 40.37 281 PHE B C 1
ATOM 5475 O O . PHE B 2 281 ? -5.574 10.162 2.178 1.00 39.24 281 PHE B O 1
ATOM 5483 N N . SER B 2 282 ? -6.380 11.818 3.484 1.00 37.80 282 SER B N 1
ATOM 5484 C CA . SER B 2 282 ? -5.206 11.925 4.369 1.00 36.12 282 SER B CA 1
ATOM 5485 C C . SER B 2 282 ? -4.747 10.580 4.930 1.00 33.26 282 SER B C 1
ATOM 5486 O O . SER B 2 282 ? -3.564 10.316 5.029 1.00 31.29 282 SER B O 1
ATOM 5489 N N . LYS B 2 283 ? -5.703 9.718 5.241 1.00 32.19 283 LYS B N 1
ATOM 5490 C CA . LYS B 2 283 ? -5.430 8.476 5.934 1.00 32.66 283 LYS B CA 1
ATOM 5491 C C . LYS B 2 283 ? -4.717 7.446 5.020 1.00 31.55 283 LYS B C 1
ATOM 5492 O O . LYS B 2 283 ? -3.786 6.770 5.424 1.00 30.31 283 LYS B O 1
ATOM 5498 N N . GLU B 2 284 ? -5.209 7.356 3.794 1.00 29.96 284 GLU B N 1
ATOM 5499 C CA . GLU B 2 284 ? -4.583 6.619 2.695 1.00 29.55 284 GLU B CA 1
ATOM 5500 C C . GLU B 2 284 ? -3.139 7.054 2.514 1.00 27.41 284 GLU B C 1
ATOM 5501 O O . GLU B 2 284 ? -2.223 6.233 2.522 1.00 26.10 284 GLU B O 1
ATOM 5507 N N . LEU B 2 285 ? -2.954 8.361 2.408 1.00 25.81 285 LEU B N 1
ATOM 5508 C CA . LEU B 2 285 ? -1.651 8.934 2.120 1.00 25.56 285 LEU B CA 1
ATOM 5509 C C . LEU B 2 285 ? -0.645 8.675 3.237 1.00 25.60 285 LEU B C 1
ATOM 5510 O O . LEU B 2 285 ? 0.521 8.360 2.950 1.00 25.88 285 LEU B O 1
ATOM 5515 N N . ASP B 2 286 ? -1.078 8.798 4.493 1.00 24.51 286 ASP B N 1
ATOM 5516 C CA . ASP B 2 286 ? -0.219 8.466 5.630 1.00 25.17 286 ASP B CA 1
ATOM 5517 C C . ASP B 2 286 ? -0.002 6.966 5.660 1.00 24.79 286 ASP B C 1
ATOM 5518 O O . ASP B 2 286 ? 1.103 6.562 5.869 1.00 24.74 286 ASP B O 1
ATOM 5523 N N . LEU B 2 287 ? -1.046 6.142 5.440 1.00 25.81 287 LEU B N 1
ATOM 5524 C CA . LEU B 2 287 ? -0.806 4.693 5.407 1.00 26.39 287 LEU B CA 1
ATOM 5525 C C . LEU B 2 287 ? 0.061 4.220 4.240 1.00 25.64 287 LEU B C 1
ATOM 5526 O O . LEU B 2 287 ? 0.745 3.191 4.352 1.00 26.20 287 LEU B O 1
ATOM 5531 N N . LEU B 2 288 ? 0.075 4.974 3.135 1.00 24.93 288 LEU B N 1
ATOM 5532 C CA . LEU B 2 288 ? 0.963 4.655 2.023 1.00 25.17 288 LEU B CA 1
ATOM 5533 C C . LEU B 2 288 ? 2.411 4.946 2.382 1.00 24.64 288 LEU B C 1
ATOM 5534 O O . LEU B 2 288 ? 3.292 4.141 2.098 1.00 24.14 288 LEU B O 1
ATOM 5539 N N . ARG B 2 289 ? 2.641 6.100 3.004 1.00 23.99 289 ARG B N 1
ATOM 5540 C CA . ARG B 2 289 ? 3.970 6.509 3.415 1.00 24.27 289 ARG B CA 1
ATOM 5541 C C . ARG B 2 289 ? 4.618 5.558 4.375 1.00 23.30 289 ARG B C 1
ATOM 5542 O O . ARG B 2 289 ? 5.763 5.143 4.193 1.00 23.98 289 ARG B O 1
ATOM 5550 N N . ILE B 2 290 ? 3.870 5.204 5.416 1.00 22.80 290 ILE B N 1
ATOM 5551 C CA . ILE B 2 290 ? 4.302 4.249 6.386 1.00 22.17 290 ILE B CA 1
ATOM 5552 C C . ILE B 2 290 ? 4.666 2.909 5.685 1.00 21.64 290 ILE B C 1
ATOM 5553 O O . ILE B 2 290 ? 5.732 2.355 5.912 1.00 21.77 290 ILE B O 1
ATOM 5558 N N . ASN B 2 291 ? 3.788 2.425 4.809 1.00 21.56 291 ASN B N 1
ATOM 5559 C CA . ASN B 2 291 ? 3.997 1.151 4.144 1.00 21.60 291 ASN B CA 1
ATOM 5560 C C . ASN B 2 291 ? 5.112 1.133 3.102 1.00 21.75 291 ASN B C 1
ATOM 5561 O O . ASN B 2 291 ? 5.809 0.118 2.925 1.00 20.51 291 ASN B O 1
ATOM 5566 N N . HIS B 2 292 ? 5.357 2.321 2.558 1.00 21.70 292 HIS B N 1
ATOM 5567 C CA . HIS B 2 292 ? 6.396 2.582 1.588 1.00 23.03 292 HIS B CA 1
ATOM 5568 C C . HIS B 2 292 ? 7.681 2.620 2.339 1.00 22.56 292 HIS B C 1
ATOM 5569 O O . HIS B 2 292 ? 8.613 1.924 1.958 1.00 24.34 292 HIS B O 1
ATOM 5576 N N . LEU B 2 293 ? 7.725 3.335 3.473 1.00 23.67 293 LEU B N 1
ATOM 5577 C CA . LEU B 2 293 ? 8.909 3.294 4.350 1.00 23.84 293 LEU B CA 1
ATOM 5578 C C . LEU B 2 293 ? 9.283 1.886 4.763 1.00 23.88 293 LEU B C 1
ATOM 5579 O O . LEU B 2 293 ? 10.484 1.558 4.797 1.00 24.85 293 LEU B O 1
ATOM 5584 N N . ASN B 2 294 ? 8.267 1.070 5.117 1.00 24.74 294 ASN B N 1
ATOM 5585 C CA . ASN B 2 294 ? 8.469 -0.335 5.527 1.00 24.74 294 ASN B CA 1
ATOM 5586 C C . ASN B 2 294 ? 9.091 -1.157 4.438 1.00 25.29 294 ASN B C 1
ATOM 5587 O O . ASN B 2 294 ? 10.006 -1.979 4.700 1.00 25.29 294 ASN B O 1
ATOM 5592 N N . TYR B 2 295 ? 8.566 -0.956 3.230 1.00 26.11 295 TYR B N 1
ATOM 5593 C CA . TYR B 2 295 ? 9.113 -1.565 1.995 1.00 25.89 295 TYR B CA 1
ATOM 5594 C C . TYR B 2 295 ? 10.612 -1.271 1.868 1.00 26.19 295 TYR B C 1
ATOM 5595 O O . TYR B 2 295 ? 11.440 -2.188 1.680 1.00 25.36 295 TYR B O 1
ATOM 5604 N N . VAL B 2 296 ? 10.957 0.005 1.978 1.00 25.29 296 VAL B N 1
ATOM 5605 C CA . VAL B 2 296 ? 12.322 0.445 1.828 1.00 24.38 296 VAL B CA 1
ATOM 5606 C C . VAL B 2 296 ? 13.228 -0.060 2.926 1.00 24.75 296 VAL B C 1
ATOM 5607 O O . VAL B 2 296 ? 14.333 -0.461 2.638 1.00 25.23 296 VAL B O 1
ATOM 5611 N N . LEU B 2 297 ? 12.777 -0.056 4.196 1.00 24.95 297 LEU B N 1
ATOM 5612 C CA . LEU B 2 297 ? 13.529 -0.645 5.281 1.00 21.72 297 LEU B CA 1
ATOM 5613 C C . LEU B 2 297 ? 13.814 -2.101 5.007 1.00 21.48 297 LEU B C 1
ATOM 5614 O O . LEU B 2 297 ? 14.907 -2.616 5.276 1.00 21.98 297 LEU B O 1
ATOM 5619 N N . LYS B 2 298 ? 12.817 -2.819 4.540 1.00 21.18 298 LYS B N 1
ATOM 5620 C CA . LYS B 2 298 ? 13.015 -4.233 4.269 1.00 22.52 298 LYS B CA 1
ATOM 5621 C C . LYS B 2 298 ? 13.953 -4.516 3.086 1.00 23.33 298 LYS B C 1
ATOM 5622 O O . LYS B 2 298 ? 14.744 -5.464 3.134 1.00 21.17 298 LYS B O 1
ATOM 5628 N N . LYS B 2 299 ? 13.814 -3.739 2.013 1.00 26.09 299 LYS B N 1
ATOM 5629 C CA . LYS B 2 299 ? 14.468 -4.115 0.748 1.00 28.93 299 LYS B CA 1
ATOM 5630 C C . LYS B 2 299 ? 15.891 -3.522 0.659 1.00 30.32 299 LYS B C 1
ATOM 5631 O O . LYS B 2 299 ? 16.788 -4.116 0.018 1.00 31.62 299 LYS B O 1
ATOM 5637 N N . ARG B 2 300 ? 16.122 -2.440 1.410 1.00 31.30 300 ARG B N 1
ATOM 5638 C CA . ARG B 2 300 ? 17.282 -1.559 1.253 1.00 32.07 300 ARG B CA 1
ATOM 5639 C C . ARG B 2 300 ? 18.024 -1.243 2.548 1.00 32.98 300 ARG B C 1
ATOM 5640 O O . ARG B 2 300 ? 19.209 -0.896 2.522 1.00 34.24 300 ARG B O 1
ATOM 5648 N N . GLY B 2 301 ? 17.318 -1.292 3.671 1.00 31.45 301 GLY B N 1
ATOM 5649 C CA . GLY B 2 301 ? 17.956 -1.065 4.927 1.00 30.29 301 GLY B CA 1
ATOM 5650 C C . GLY B 2 301 ? 17.689 0.322 5.454 1.00 29.03 301 GLY B C 1
ATOM 5651 O O . GLY B 2 301 ? 16.932 1.097 4.879 1.00 28.33 301 GLY B O 1
ATOM 5652 N N . LEU B 2 302 ? 18.276 0.595 6.599 1.00 28.10 302 LEU B N 1
ATOM 5653 C CA . LEU B 2 302 ? 17.926 1.769 7.363 1.00 29.75 302 LEU B CA 1
ATOM 5654 C C . LEU B 2 302 ? 18.401 3.035 6.655 1.00 29.83 302 LEU B C 1
ATOM 5655 O O . LEU B 2 302 ? 17.608 3.967 6.466 1.00 30.62 302 LEU B O 1
ATOM 5660 N N . GLU B 2 303 ? 19.658 3.099 6.206 1.00 30.14 303 GLU B N 1
ATOM 5661 C CA . GLU B 2 303 ? 20.054 4.369 5.586 1.00 28.35 303 GLU B CA 1
ATOM 5662 C C . GLU B 2 303 ? 19.109 4.840 4.421 1.00 27.47 303 GLU B C 1
ATOM 5663 O O . GLU B 2 303 ? 18.827 5.981 4.359 1.00 26.88 303 GLU B O 1
ATOM 5669 N N . LEU B 2 304 ? 18.554 3.957 3.587 1.00 25.84 304 LEU B N 1
ATOM 5670 C CA . LEU B 2 304 ? 17.572 4.360 2.567 1.00 25.56 304 LEU B CA 1
ATOM 5671 C C . LEU B 2 304 ? 16.146 4.616 3.084 1.00 24.44 304 LEU B C 1
ATOM 5672 O O . LEU B 2 304 ? 15.422 5.497 2.544 1.00 24.35 304 LEU B O 1
ATOM 5677 N N . PHE B 2 305 ? 15.725 3.846 4.110 1.00 23.99 305 PHE B N 1
ATOM 5678 C CA . PHE B 2 305 ? 14.528 4.210 4.964 1.00 23.18 305 PHE B CA 1
ATOM 5679 C C . PHE B 2 305 ? 14.637 5.692 5.390 1.00 21.37 305 PHE B C 1
ATOM 5680 O O . PHE B 2 305 ? 13.718 6.464 5.250 1.00 20.62 305 PHE B O 1
ATOM 5688 N N . ARG B 2 306 ? 15.817 6.039 5.868 1.00 21.17 306 ARG B N 1
ATOM 5689 C CA . ARG B 2 306 ? 16.135 7.353 6.408 1.00 23.43 306 ARG B CA 1
ATOM 5690 C C . ARG B 2 306 ? 16.122 8.451 5.369 1.00 23.33 306 ARG B C 1
ATOM 5691 O O . ARG B 2 306 ? 15.624 9.552 5.606 1.00 25.30 306 ARG B O 1
ATOM 5699 N N . LYS B 2 307 ? 16.631 8.119 4.194 1.00 23.55 307 LYS B N 1
ATOM 5700 C CA . LYS B 2 307 ? 16.565 9.006 3.039 1.00 25.05 307 LYS B CA 1
ATOM 5701 C C . LYS B 2 307 ? 15.163 9.202 2.520 1.00 23.47 307 LYS B C 1
ATOM 5702 O O . LYS B 2 307 ? 14.807 10.318 2.157 1.00 26.23 307 LYS B O 1
ATOM 5708 N N . LEU B 2 308 ? 14.357 8.151 2.442 1.00 22.98 308 LEU B N 1
ATOM 5709 C CA . LEU B 2 308 ? 12.947 8.313 1.999 1.00 21.28 308 LEU B CA 1
ATOM 5710 C C . LEU B 2 308 ? 12.096 9.177 2.966 1.00 23.86 308 LEU B C 1
ATOM 5711 O O . LEU B 2 308 ? 11.246 9.960 2.531 1.00 23.61 308 LEU B O 1
ATOM 5716 N N . PHE B 2 309 ? 12.304 8.997 4.270 1.00 25.87 309 PHE B N 1
ATOM 5717 C CA . PHE B 2 309 ? 11.678 9.872 5.256 1.00 29.31 309 PHE B CA 1
ATOM 5718 C C . PHE B 2 309 ? 11.937 11.356 4.996 1.00 30.75 309 PHE B C 1
ATOM 5719 O O . PHE B 2 309 ? 10.957 12.176 4.995 1.00 31.29 309 PHE B O 1
ATOM 5727 N N . ILE B 2 310 ? 13.218 11.679 4.743 1.00 32.44 310 ILE B N 1
ATOM 5728 C CA . ILE B 2 310 ? 13.679 13.073 4.547 1.00 34.57 310 ILE B CA 1
ATOM 5729 C C . ILE B 2 310 ? 13.178 13.697 3.276 1.00 36.12 310 ILE B C 1
ATOM 5730 O O . ILE B 2 310 ? 13.085 14.924 3.234 1.00 37.71 310 ILE B O 1
ATOM 5735 N N . GLU B 2 311 ? 12.862 12.869 2.263 1.00 36.98 311 GLU B N 1
ATOM 5736 C CA . GLU B 2 311 ? 12.249 13.292 0.979 1.00 38.91 311 GLU B CA 1
ATOM 5737 C C . GLU B 2 311 ? 10.762 13.508 1.055 1.00 39.14 311 GLU B C 1
ATOM 5738 O O . GLU B 2 311 ? 10.247 14.385 0.386 1.00 38.87 311 GLU B O 1
ATOM 5744 N N . LEU B 2 312 ? 10.076 12.681 1.846 1.00 40.72 312 LEU B N 1
ATOM 5745 C CA . LEU B 2 312 ? 8.631 12.781 2.071 1.00 42.34 312 LEU B CA 1
ATOM 5746 C C . LEU B 2 312 ? 8.197 14.134 2.595 1.00 43.65 312 LEU B C 1
ATOM 5747 O O . LEU B 2 312 ? 6.995 14.403 2.680 1.00 43.96 312 LEU B O 1
ATOM 5752 N N . GLY B 2 313 ? 9.185 14.986 2.856 1.00 44.41 313 GLY B N 1
ATOM 5753 C CA . GLY B 2 313 ? 9.125 16.059 3.837 1.00 46.95 313 GLY B CA 1
ATOM 5754 C C . GLY B 2 313 ? 8.451 17.340 3.441 1.00 47.97 313 GLY B C 1
ATOM 5755 O O . GLY B 2 313 ? 7.853 18.001 4.296 1.00 48.18 313 GLY B O 1
ATOM 5756 N N . ASN B 2 314 ? 8.539 17.706 2.162 1.00 49.80 314 ASN B N 1
ATOM 5757 C CA . ASN B 2 314 ? 7.777 18.875 1.665 1.00 50.19 314 ASN B CA 1
ATOM 5758 C C . ASN B 2 314 ? 6.313 18.524 1.274 1.00 50.33 314 ASN B C 1
ATOM 5759 O O . ASN B 2 314 ? 5.670 19.236 0.491 1.00 50.60 314 ASN B O 1
ATOM 5764 N N . GLU B 2 315 ? 5.805 17.411 1.815 1.00 49.73 315 GLU B N 1
ATOM 5765 C CA . GLU B 2 315 ? 4.349 17.177 1.908 1.00 49.82 315 GLU B CA 1
ATOM 5766 C C . GLU B 2 315 ? 3.909 17.031 3.372 1.00 47.25 315 GLU B C 1
ATOM 5767 O O . GLU B 2 315 ? 4.677 16.550 4.189 1.00 47.15 315 GLU B O 1
ATOM 5773 N N . GLY B 2 316 ? 2.690 17.471 3.698 1.00 45.20 316 GLY B N 1
ATOM 5774 C CA . GLY B 2 316 ? 2.090 17.246 5.024 1.00 42.55 316 GLY B CA 1
ATOM 5775 C C . GLY B 2 316 ? 1.946 15.757 5.389 1.00 40.38 316 GLY B C 1
ATOM 5776 O O . GLY B 2 316 ? 0.874 15.146 5.182 1.00 40.91 316 GLY B O 1
ATOM 5777 N N . VAL B 2 317 ? 3.020 15.163 5.913 1.00 36.61 317 VAL B N 1
ATOM 5778 C CA . VAL B 2 317 ? 2.940 13.791 6.378 1.00 34.09 317 VAL B CA 1
ATOM 5779 C C . VAL B 2 317 ? 2.309 13.878 7.753 1.00 31.58 317 VAL B C 1
ATOM 5780 O O . VAL B 2 317 ? 2.680 14.749 8.537 1.00 30.97 317 VAL B O 1
ATOM 5784 N N . GLY B 2 318 ? 1.342 12.999 8.015 1.00 29.51 318 GLY B N 1
ATOM 5785 C CA . GLY B 2 318 ? 0.538 13.046 9.257 1.00 25.57 318 GLY B CA 1
ATOM 5786 C C . GLY B 2 318 ? 1.329 12.737 10.516 1.00 24.38 318 GLY B C 1
ATOM 5787 O O . GLY B 2 318 ? 2.501 12.324 10.446 1.00 22.94 318 GLY B O 1
ATOM 5788 N N . PRO B 2 319 ? 0.671 12.887 11.679 1.00 22.87 319 PRO B N 1
ATOM 5789 C CA . PRO B 2 319 ? 1.212 12.504 12.997 1.00 21.89 319 PRO B CA 1
ATOM 5790 C C . PRO B 2 319 ? 1.708 11.053 13.046 1.00 19.12 319 PRO B C 1
ATOM 5791 O O . PRO B 2 319 ? 2.777 10.783 13.580 1.00 19.10 319 PRO B O 1
ATOM 5795 N N . HIS B 2 320 ? 0.966 10.120 12.476 1.00 18.62 320 HIS B N 1
ATOM 5796 C CA . HIS B 2 320 ? 1.330 8.702 12.550 1.00 17.59 320 HIS B CA 1
ATOM 5797 C C . HIS B 2 320 ? 2.687 8.358 11.958 1.00 18.42 320 HIS B C 1
ATOM 5798 O O . HIS B 2 320 ? 3.279 7.357 12.327 1.00 17.69 320 HIS B O 1
ATOM 5805 N N . VAL B 2 321 ? 3.115 9.119 10.950 1.00 17.27 321 VAL B N 1
ATOM 5806 C CA . VAL B 2 321 ? 4.268 8.747 10.133 1.00 18.39 321 VAL B CA 1
ATOM 5807 C C . VAL B 2 321 ? 5.490 9.063 10.958 1.00 17.94 321 VAL B C 1
ATOM 5808 O O . VAL B 2 321 ? 6.438 8.328 10.940 1.00 17.74 321 VAL B O 1
ATOM 5812 N N . PHE B 2 322 ? 5.389 10.114 11.761 1.00 19.00 322 PHE B N 1
ATOM 5813 C CA . PHE B 2 322 ? 6.453 10.486 12.695 1.00 20.04 322 PHE B CA 1
ATOM 5814 C C . PHE B 2 322 ? 6.569 9.485 13.826 1.00 20.46 322 PHE B C 1
ATOM 5815 O O . PHE B 2 322 ? 7.658 9.192 14.238 1.00 21.78 322 PHE B O 1
ATOM 5823 N N . ILE B 2 323 ? 5.435 9.075 14.411 1.00 18.82 323 ILE B N 1
ATOM 5824 C CA . ILE B 2 323 ? 5.378 8.092 15.487 1.00 17.69 323 ILE B CA 1
ATOM 5825 C C . ILE B 2 323 ? 5.882 6.740 14.992 1.00 17.66 323 ILE B C 1
ATOM 5826 O O . ILE B 2 323 ? 6.636 6.054 15.674 1.00 14.80 323 ILE B O 1
ATOM 5831 N N . TYR B 2 324 ? 5.458 6.339 13.788 1.00 19.09 324 TYR B N 1
ATOM 5832 C CA . TYR B 2 324 ? 6.013 5.122 13.202 1.00 19.51 324 TYR B CA 1
ATOM 5833 C C . TYR B 2 324 ? 7.533 5.173 13.025 1.00 20.49 324 TYR B C 1
ATOM 5834 O O . TYR B 2 324 ? 8.229 4.206 13.348 1.00 20.99 324 TYR B O 1
ATOM 5843 N N . CYS B 2 325 ? 8.069 6.279 12.504 1.00 21.38 325 CYS B N 1
ATOM 5844 C CA . CYS B 2 325 ? 9.550 6.391 12.294 1.00 22.03 325 CYS B CA 1
ATOM 5845 C C . CYS B 2 325 ? 10.321 6.404 13.582 1.00 20.53 325 CYS B C 1
ATOM 5846 O O . CYS B 2 325 ? 11.490 5.967 13.612 1.00 20.90 325 CYS B O 1
ATOM 5849 N N . ALA B 2 326 ? 9.733 7.014 14.616 1.00 18.70 326 ALA B N 1
ATOM 5850 C CA . ALA B 2 326 ? 10.403 7.061 15.936 1.00 19.15 326 ALA B CA 1
ATOM 5851 C C . ALA B 2 326 ? 10.512 5.643 16.532 1.00 18.78 326 ALA B C 1
ATOM 5852 O O . ALA B 2 326 ? 11.561 5.221 17.116 1.00 19.84 326 ALA B O 1
ATOM 5854 N N . PHE B 2 327 ? 9.437 4.883 16.341 1.00 17.78 327 PHE B N 1
ATOM 5855 C CA . PHE B 2 327 ? 9.406 3.505 16.800 1.00 17.75 327 PHE B CA 1
ATOM 5856 C C . PHE B 2 327 ? 10.359 2.625 15.981 1.00 16.26 327 PHE B C 1
ATOM 5857 O O . PHE B 2 327 ? 10.962 1.751 16.492 1.00 14.25 327 PHE B O 1
ATOM 5865 N N . ILE B 2 328 ? 10.392 2.745 14.670 1.00 17.57 328 ILE B N 1
ATOM 5866 C CA . ILE B 2 328 ? 11.439 1.987 13.965 1.00 18.11 328 ILE B CA 1
ATOM 5867 C C . ILE B 2 328 ? 12.857 2.351 14.483 1.00 16.20 328 ILE B C 1
ATOM 5868 O O . ILE B 2 328 ? 13.702 1.486 14.542 1.00 17.06 328 ILE B O 1
ATOM 5873 N N . GLU B 2 329 ? 13.100 3.615 14.789 1.00 15.36 329 GLU B N 1
ATOM 5874 C CA . GLU B 2 329 ? 14.445 4.037 15.043 1.00 18.96 329 GLU B CA 1
ATOM 5875 C C . GLU B 2 329 ? 14.782 3.493 16.386 1.00 19.42 329 GLU B C 1
ATOM 5876 O O . GLU B 2 329 ? 15.841 2.963 16.561 1.00 20.70 329 GLU B O 1
ATOM 5882 N N . TYR B 2 330 ? 13.849 3.574 17.334 1.00 22.09 330 TYR B N 1
ATOM 5883 C CA . TYR B 2 330 ? 14.104 2.960 18.662 1.00 22.24 330 TYR B CA 1
ATOM 5884 C C . TYR B 2 330 ? 14.380 1.426 18.612 1.00 22.71 330 TYR B C 1
ATOM 5885 O O . TYR B 2 330 ? 15.411 0.980 19.075 1.00 22.12 330 TYR B O 1
ATOM 5894 N N . TYR B 2 331 ? 13.443 0.643 18.059 1.00 22.66 331 TYR B N 1
ATOM 5895 C CA . TYR B 2 331 ? 13.558 -0.836 18.060 1.00 23.56 331 TYR B CA 1
ATOM 5896 C C . TYR B 2 331 ? 14.643 -1.385 17.122 1.00 22.25 331 TYR B C 1
ATOM 5897 O O . TYR B 2 331 ? 15.114 -2.465 17.328 1.00 22.75 331 TYR B O 1
ATOM 5906 N N . ALA B 2 332 ? 15.050 -0.604 16.128 1.00 22.03 332 ALA B N 1
ATOM 5907 C CA . ALA B 2 332 ? 16.054 -1.067 15.163 1.00 22.56 332 ALA B CA 1
ATOM 5908 C C . ALA B 2 332 ? 17.461 -0.746 15.697 1.00 22.23 332 ALA B C 1
ATOM 5909 O O . ALA B 2 332 ? 18.348 -1.566 15.638 1.00 22.56 332 ALA B O 1
ATOM 5911 N N . THR B 2 333 ? 17.614 0.422 16.303 1.00 23.69 333 THR B N 1
ATOM 5912 C CA . THR B 2 333 ? 18.932 0.922 16.695 1.00 24.66 333 THR B CA 1
ATOM 5913 C C . THR B 2 333 ? 19.141 0.961 18.218 1.00 24.46 333 THR B C 1
ATOM 5914 O O . THR B 2 333 ? 20.263 0.837 18.678 1.00 25.21 333 THR B O 1
ATOM 5918 N N . GLY B 2 334 ? 18.077 1.084 19.010 1.00 23.72 334 GLY B N 1
ATOM 5919 C CA . GLY B 2 334 ? 18.245 1.355 20.460 1.00 23.57 334 GLY B CA 1
ATOM 5920 C C . GLY B 2 334 ? 18.584 2.786 20.898 1.00 22.80 334 GLY B C 1
ATOM 5921 O O . GLY B 2 334 ? 18.726 3.078 22.113 1.00 23.58 334 GLY B O 1
ATOM 5922 N N . SER B 2 335 ? 18.703 3.691 19.953 1.00 22.02 335 SER B N 1
ATOM 5923 C CA . SER B 2 335 ? 18.832 5.127 20.294 1.00 21.56 335 SER B CA 1
ATOM 5924 C C . SER B 2 335 ? 17.576 5.624 21.037 1.00 23.50 335 SER B C 1
ATOM 5925 O O . SER B 2 335 ? 16.444 5.330 20.612 1.00 21.45 335 SER B O 1
ATOM 5928 N N . ARG B 2 336 ? 17.784 6.402 22.095 1.00 23.92 336 ARG B N 1
ATOM 5929 C CA . ARG B 2 336 ? 16.734 7.172 22.735 1.00 25.94 336 ARG B CA 1
ATOM 5930 C C . ARG B 2 336 ? 16.671 8.564 22.110 1.00 26.19 336 ARG B C 1
ATOM 5931 O O . ARG B 2 336 ? 15.605 9.126 21.966 1.00 25.32 336 ARG B O 1
ATOM 5939 N N . ALA B 2 337 ? 17.828 9.121 21.748 1.00 26.91 337 ALA B N 1
ATOM 5940 C CA . ALA B 2 337 ? 17.877 10.488 21.173 1.00 26.32 337 ALA B CA 1
ATOM 5941 C C . ALA B 2 337 ? 17.063 10.685 19.908 1.00 25.54 337 ALA B C 1
ATOM 5942 O O . ALA B 2 337 ? 16.297 11.654 19.771 1.00 25.10 337 ALA B O 1
ATOM 5944 N N . THR B 2 338 ? 17.247 9.789 18.963 1.00 23.40 338 THR B N 1
ATOM 5945 C CA . THR B 2 338 ? 16.676 9.950 17.648 1.00 23.45 338 THR B CA 1
ATOM 5946 C C . THR B 2 338 ? 15.164 9.913 17.672 1.00 23.10 338 THR B C 1
ATOM 5947 O O . THR B 2 338 ? 14.590 10.801 17.089 1.00 21.93 338 THR B O 1
ATOM 5951 N N . PRO B 2 339 ? 14.529 8.868 18.326 1.00 22.21 339 PRO B N 1
ATOM 5952 C CA . PRO B 2 339 ? 13.037 8.922 18.446 1.00 23.13 339 PRO B CA 1
ATOM 5953 C C . PRO B 2 339 ? 12.520 10.161 19.167 1.00 22.45 339 PRO B C 1
ATOM 5954 O O . PRO B 2 339 ? 11.466 10.674 18.790 1.00 22.67 339 PRO B O 1
ATOM 5958 N N . TYR B 2 340 ? 13.257 10.643 20.164 1.00 23.90 340 TYR B N 1
ATOM 5959 C CA . TYR B 2 340 ? 12.857 11.861 20.859 1.00 25.38 340 TYR B CA 1
ATOM 5960 C C . TYR B 2 340 ? 12.746 13.011 19.858 1.00 26.11 340 TYR B C 1
ATOM 5961 O O . TYR B 2 340 ? 11.799 13.815 19.878 1.00 27.69 340 TYR B O 1
ATOM 5970 N N . ASN B 2 341 ? 13.737 13.094 18.987 1.00 26.10 341 ASN B N 1
ATOM 5971 C CA . ASN B 2 341 ? 13.793 14.133 17.986 1.00 25.41 341 ASN B CA 1
ATOM 5972 C C . ASN B 2 341 ? 12.755 13.972 16.910 1.00 24.28 341 ASN B C 1
ATOM 5973 O O . ASN B 2 341 ? 12.182 14.945 16.519 1.00 22.37 341 ASN B O 1
ATOM 5978 N N . ILE B 2 342 ? 12.454 12.741 16.506 1.00 22.72 342 ILE B N 1
ATOM 5979 C CA . ILE B 2 342 ? 11.381 12.522 15.516 1.00 23.11 342 ILE B CA 1
ATOM 5980 C C . ILE B 2 342 ? 10.000 12.861 16.080 1.00 23.00 342 ILE B C 1
ATOM 5981 O O . ILE B 2 342 ? 9.191 13.519 15.420 1.00 24.28 342 ILE B O 1
ATOM 5986 N N . PHE B 2 343 ? 9.735 12.436 17.321 1.00 23.13 343 PHE B N 1
ATOM 5987 C CA . PHE B 2 343 ? 8.468 12.790 18.014 1.00 21.67 343 PHE B CA 1
ATOM 5988 C C . PHE B 2 343 ? 8.346 14.321 18.181 1.00 21.81 343 PHE B C 1
ATOM 5989 O O . PHE B 2 343 ? 7.264 14.879 17.982 1.00 21.14 343 PHE B O 1
ATOM 5997 N N . SER B 2 344 ? 9.450 14.962 18.584 1.00 23.14 344 SER B N 1
ATOM 5998 C CA . SER B 2 344 ? 9.539 16.421 18.799 1.00 24.92 344 SER B CA 1
ATOM 5999 C C . SER B 2 344 ? 9.244 17.185 17.497 1.00 25.47 344 SER B C 1
ATOM 6000 O O . SER B 2 344 ? 8.356 18.044 17.495 1.00 28.30 344 SER B O 1
ATOM 6003 N N . SER B 2 345 ? 9.943 16.858 16.407 1.00 25.52 345 SER B N 1
ATOM 6004 C CA . SER B 2 345 ? 9.618 17.365 15.026 1.00 24.99 345 SER B CA 1
ATOM 6005 C C . SER B 2 345 ? 8.186 17.235 14.658 1.00 24.79 345 SER B C 1
ATOM 6006 O O . SER B 2 345 ? 7.581 18.172 14.158 1.00 24.70 345 SER B O 1
ATOM 6009 N N . GLY B 2 346 ? 7.636 16.044 14.866 1.00 25.16 346 GLY B N 1
ATOM 6010 C CA . GLY B 2 346 ? 6.261 15.798 14.553 1.00 25.90 346 GLY B CA 1
ATOM 6011 C C . GLY B 2 346 ? 5.301 16.639 15.329 1.00 26.19 346 GLY B C 1
ATOM 6012 O O . GLY B 2 346 ? 4.269 16.967 14.825 1.00 26.43 346 GLY B O 1
ATOM 6013 N N . LEU B 2 347 ? 5.646 16.944 16.570 1.00 28.12 347 LEU B N 1
ATOM 6014 C CA . LEU B 2 347 ? 4.837 17.780 17.449 1.00 30.52 347 LEU B CA 1
ATOM 6015 C C . LEU B 2 347 ? 4.888 19.251 17.042 1.00 31.72 347 LEU B C 1
ATOM 6016 O O . LEU B 2 347 ? 3.894 19.959 17.195 1.00 32.28 347 LEU B O 1
ATOM 6021 N N . LEU B 2 348 ? 6.039 19.701 16.544 1.00 32.56 348 LEU B N 1
ATOM 6022 C CA . LEU B 2 348 ? 6.139 20.995 15.841 1.00 33.94 348 LEU B CA 1
ATOM 6023 C C . LEU B 2 348 ? 5.208 21.105 14.617 1.00 34.21 348 LEU B C 1
ATOM 6024 O O . LEU B 2 348 ? 4.516 22.110 14.454 1.00 34.31 348 LEU B O 1
ATOM 6029 N N . LYS B 2 349 ? 5.182 20.082 13.759 1.00 34.26 349 LYS B N 1
ATOM 6030 C CA . LYS B 2 349 ? 4.221 20.063 12.653 1.00 33.75 349 LYS B CA 1
ATOM 6031 C C . LYS B 2 349 ? 2.766 19.959 13.083 1.00 33.59 349 LYS B C 1
ATOM 6032 O O . LYS B 2 349 ? 1.903 20.574 12.451 1.00 34.56 349 LYS B O 1
ATOM 6038 N N . HIS B 2 350 ? 2.476 19.156 14.114 1.00 31.56 350 HIS B N 1
ATOM 6039 C CA . HIS B 2 350 ? 1.078 18.876 14.515 1.00 30.40 350 HIS B CA 1
ATOM 6040 C C . HIS B 2 350 ? 0.914 19.225 15.992 1.00 30.57 350 HIS B C 1
ATOM 6041 O O . HIS B 2 350 ? 0.818 18.326 16.832 1.00 28.86 350 HIS B O 1
ATOM 6048 N N . PRO B 2 351 ? 0.859 20.551 16.296 1.00 29.73 351 PRO B N 1
ATOM 6049 C CA . PRO B 2 351 ? 0.969 21.071 17.659 1.00 29.43 351 PRO B CA 1
ATOM 6050 C C . PRO B 2 351 ? -0.255 20.711 18.487 1.00 28.34 351 PRO B C 1
ATOM 6051 O O . PRO B 2 351 ? -0.175 20.736 19.716 1.00 29.16 351 PRO B O 1
ATOM 6055 N N . ASP B 2 352 ? -1.356 20.414 17.786 1.00 27.67 352 ASP B N 1
ATOM 6056 C CA . ASP B 2 352 ? -2.651 20.047 18.332 1.00 27.71 352 ASP B CA 1
ATOM 6057 C C . ASP B 2 352 ? -2.960 18.545 18.213 1.00 25.52 352 ASP B C 1
ATOM 6058 O O . ASP B 2 352 ? -4.112 18.176 18.278 1.00 25.86 352 ASP B O 1
ATOM 6063 N N . SER B 2 353 ? -1.967 17.687 18.007 1.00 24.15 353 SER B N 1
ATOM 6064 C CA . SER B 2 353 ? -2.240 16.253 17.855 1.00 21.83 353 SER B CA 1
ATOM 6065 C C . SER B 2 353 ? -2.166 15.553 19.238 1.00 21.41 353 SER B C 1
ATOM 6066 O O . SER B 2 353 ? -1.098 15.317 19.726 1.00 20.82 353 SER B O 1
ATOM 6069 N N . THR B 2 354 ? -3.298 15.211 19.820 1.00 19.91 354 THR B N 1
ATOM 6070 C CA . THR B 2 354 ? -3.338 14.503 21.108 1.00 20.76 354 THR B CA 1
ATOM 6071 C C . THR B 2 354 ? -2.673 13.087 21.000 1.00 20.37 354 THR B C 1
ATOM 6072 O O . THR B 2 354 ? -1.924 12.610 21.900 1.00 18.30 354 THR B O 1
ATOM 6076 N N . LEU B 2 355 ? -2.917 12.444 19.867 1.00 20.46 355 LEU B N 1
ATOM 6077 C CA . LEU B 2 355 ? -2.214 11.205 19.517 1.00 21.11 355 LEU B CA 1
ATOM 6078 C C . LEU B 2 355 ? -0.736 11.301 19.702 1.00 20.72 355 LEU B C 1
ATOM 6079 O O . LEU B 2 355 ? -0.131 10.462 20.326 1.00 23.04 355 LEU B O 1
ATOM 6084 N N . LEU B 2 356 ? -0.104 12.298 19.105 1.00 22.16 356 LEU B N 1
ATOM 6085 C CA . LEU B 2 356 ? 1.365 12.360 19.186 1.00 22.20 356 LEU B CA 1
ATOM 6086 C C . LEU B 2 356 ? 1.794 12.702 20.631 1.00 21.36 356 LEU B C 1
ATOM 6087 O O . LEU B 2 356 ? 2.857 12.270 21.104 1.00 21.02 356 LEU B O 1
ATOM 6092 N N . LYS B 2 357 ? 1.031 13.592 21.277 1.00 19.77 357 LYS B N 1
ATOM 6093 C CA . LYS B 2 357 ? 1.340 14.012 22.639 1.00 19.65 357 LYS B CA 1
ATOM 6094 C C . LYS B 2 357 ? 1.332 12.815 23.616 1.00 19.24 357 LYS B C 1
ATOM 6095 O O . LYS B 2 357 ? 2.316 12.583 24.369 1.00 20.23 357 LYS B O 1
ATOM 6101 N N . GLU B 2 358 ? 0.277 12.020 23.543 1.00 16.40 358 GLU B N 1
ATOM 6102 C CA . GLU B 2 358 ? 0.122 10.819 24.363 1.00 16.86 358 GLU B CA 1
ATOM 6103 C C . GLU B 2 358 ? 1.088 9.704 24.031 1.00 17.85 358 GLU B C 1
ATOM 6104 O O . GLU B 2 358 ? 1.636 9.088 24.941 1.00 16.36 358 GLU B O 1
ATOM 6110 N N . GLU B 2 359 ? 1.275 9.430 22.730 1.00 17.95 359 GLU B N 1
ATOM 6111 C CA . GLU B 2 359 ? 2.140 8.357 22.302 1.00 17.59 359 GLU B CA 1
ATOM 6112 C C . GLU B 2 359 ? 3.570 8.718 22.569 1.00 17.41 359 GLU B C 1
ATOM 6113 O O . GLU B 2 359 ? 4.301 7.820 22.826 1.00 17.27 359 GLU B O 1
ATOM 6119 N N . PHE B 2 360 ? 3.941 10.012 22.493 1.00 15.79 360 PHE B N 1
ATOM 6120 C CA . PHE B 2 360 ? 5.302 10.501 22.839 1.00 14.72 360 PHE B CA 1
ATOM 6121 C C . PHE B 2 360 ? 5.537 10.358 24.348 1.00 15.27 360 PHE B C 1
ATOM 6122 O O . PHE B 2 360 ? 6.565 9.886 24.730 1.00 17.12 360 PHE B O 1
ATOM 6130 N N . PHE B 2 361 ? 4.619 10.837 25.179 1.00 13.98 361 PHE B N 1
ATOM 6131 C CA . PHE B 2 361 ? 4.817 10.731 26.603 1.00 14.69 361 PHE B CA 1
ATOM 6132 C C . PHE B 2 361 ? 4.915 9.301 27.054 1.00 13.80 361 PHE B C 1
ATOM 6133 O O . PHE B 2 361 ? 5.790 8.972 27.838 1.00 16.54 361 PHE B O 1
ATOM 6141 N N . LEU B 2 362 ? 4.051 8.442 26.559 1.00 14.74 362 LEU B N 1
ATOM 6142 C CA . LEU B 2 362 ? 3.947 7.067 27.098 1.00 15.89 362 LEU B CA 1
ATOM 6143 C C . LEU B 2 362 ? 5.090 6.209 26.596 1.00 15.98 362 LEU B C 1
ATOM 6144 O O . LEU B 2 362 ? 5.542 5.266 27.254 1.00 12.89 362 LEU B O 1
ATOM 6149 N N . PHE B 2 363 ? 5.553 6.552 25.392 1.00 17.99 363 PHE B N 1
ATOM 6150 C CA . PHE B 2 363 ? 6.769 5.971 24.845 1.00 17.11 363 PHE B CA 1
ATOM 6151 C C . PHE B 2 363 ? 7.931 6.367 25.752 1.00 15.96 363 PHE B C 1
ATOM 6152 O O . PHE B 2 363 ? 8.768 5.568 26.085 1.00 17.06 363 PHE B O 1
ATOM 6160 N N . LEU B 2 364 ? 8.075 7.632 26.099 1.00 16.91 364 LEU B N 1
ATOM 6161 C CA . LEU B 2 364 ? 9.272 7.937 26.942 1.00 16.06 364 LEU B CA 1
ATOM 6162 C C . LEU B 2 364 ? 9.183 7.231 28.336 1.00 16.60 364 LEU B C 1
ATOM 6163 O O . LEU B 2 364 ? 10.164 6.789 28.931 1.00 16.88 364 LEU B O 1
ATOM 6168 N N . LEU B 2 365 ? 8.009 7.194 28.910 1.00 16.99 365 LEU B N 1
ATOM 6169 C CA . LEU B 2 365 ? 7.896 6.600 30.240 1.00 17.79 365 LEU B CA 1
ATOM 6170 C C . LEU B 2 365 ? 8.129 5.060 30.140 1.00 18.54 365 LEU B C 1
ATOM 6171 O O . LEU B 2 365 ? 8.847 4.466 30.976 1.00 16.89 365 LEU B O 1
ATOM 6176 N N . ARG B 2 366 ? 7.622 4.433 29.081 1.00 17.31 366 ARG B N 1
ATOM 6177 C CA . ARG B 2 366 ? 7.729 2.960 28.984 1.00 21.33 366 ARG B CA 1
ATOM 6178 C C . ARG B 2 366 ? 9.107 2.408 28.723 1.00 20.74 366 ARG B C 1
ATOM 6179 O O . ARG B 2 366 ? 9.453 1.342 29.216 1.00 21.34 366 ARG B O 1
ATOM 6187 N N . ILE B 2 367 ? 9.894 3.112 27.937 1.00 22.62 367 ILE B N 1
ATOM 6188 C CA . ILE B 2 367 ? 11.298 2.689 27.719 1.00 22.80 367 ILE B CA 1
ATOM 6189 C C . ILE B 2 367 ? 12.253 3.075 28.855 1.00 25.06 367 ILE B C 1
ATOM 6190 O O . ILE B 2 367 ? 13.440 2.626 28.881 1.00 27.13 367 ILE B O 1
ATOM 6195 N N . GLY B 2 368 ? 11.786 3.923 29.749 1.00 24.16 368 GLY B N 1
ATOM 6196 C CA . GLY B 2 368 ? 12.525 4.176 30.966 1.00 23.75 368 GLY B CA 1
ATOM 6197 C C . GLY B 2 368 ? 13.312 5.477 30.920 1.00 24.53 368 GLY B C 1
ATOM 6198 O O . GLY B 2 368 ? 14.197 5.707 31.749 1.00 23.85 368 GLY B O 1
ATOM 6199 N N . ASP B 2 369 ? 12.964 6.344 29.978 1.00 25.04 369 ASP B N 1
ATOM 6200 C CA . ASP B 2 369 ? 13.638 7.640 29.807 1.00 26.09 369 ASP B CA 1
ATOM 6201 C C . ASP B 2 369 ? 12.896 8.673 30.661 1.00 25.26 369 ASP B C 1
ATOM 6202 O O . ASP B 2 369 ? 12.182 9.554 30.130 1.00 25.24 369 ASP B O 1
ATOM 6207 N N . GLU B 2 370 ? 13.073 8.529 31.991 1.00 25.04 370 GLU B N 1
ATOM 6208 C CA . GLU B 2 370 ? 12.360 9.266 33.016 1.00 25.57 370 GLU B CA 1
ATOM 6209 C C . GLU B 2 370 ? 12.441 10.794 33.013 1.00 26.46 370 GLU B C 1
ATOM 6210 O O . GLU B 2 370 ? 11.410 11.493 33.068 1.00 25.11 370 GLU B O 1
ATOM 6216 N N . GLU B 2 371 ? 13.659 11.307 32.948 1.00 25.33 371 GLU B N 1
ATOM 6217 C CA . GLU B 2 371 ? 13.912 12.716 32.973 1.00 25.69 371 GLU B CA 1
ATOM 6218 C C . GLU B 2 371 ? 13.271 13.437 31.796 1.00 24.24 371 GLU B C 1
ATOM 6219 O O . GLU B 2 371 ? 12.678 14.502 31.967 1.00 24.27 371 GLU B O 1
ATOM 6225 N N . ASN B 2 372 ? 13.388 12.870 30.600 1.00 22.36 372 ASN B N 1
ATOM 6226 C CA . ASN B 2 372 ? 12.710 13.414 29.442 1.00 22.61 372 ASN B CA 1
ATOM 6227 C C . ASN B 2 372 ? 11.202 13.327 29.496 1.00 21.67 372 ASN B C 1
ATOM 6228 O O . ASN B 2 372 ? 10.515 14.279 29.093 1.00 20.16 372 ASN B O 1
ATOM 6233 N N . ALA B 2 373 ? 10.717 12.175 29.962 1.00 20.99 373 ALA B N 1
ATOM 6234 C CA . ALA B 2 373 ? 9.296 11.968 30.147 1.00 20.40 373 ALA B CA 1
ATOM 6235 C C . ALA B 2 373 ? 8.734 13.071 31.014 1.00 20.37 373 ALA B C 1
ATOM 6236 O O . ALA B 2 373 ? 7.714 13.684 30.660 1.00 21.13 373 ALA B O 1
ATOM 6238 N N . ARG B 2 374 ? 9.385 13.346 32.137 1.00 21.76 374 ARG B N 1
ATOM 6239 C CA . ARG B 2 374 ? 8.861 14.302 33.115 1.00 22.33 374 ARG B CA 1
ATOM 6240 C C . ARG B 2 374 ? 8.840 15.741 32.596 1.00 23.11 374 ARG B C 1
ATOM 6241 O O . ARG B 2 374 ? 7.842 16.448 32.770 1.00 23.26 374 ARG B O 1
ATOM 6249 N N . ALA B 2 375 ? 9.922 16.142 31.939 1.00 22.71 375 ALA B N 1
ATOM 6250 C CA . ALA B 2 375 ? 9.987 17.451 31.258 1.00 23.96 375 ALA B CA 1
ATOM 6251 C C . ALA B 2 375 ? 8.945 17.637 30.169 1.00 23.65 375 ALA B C 1
ATOM 6252 O O . ALA B 2 375 ? 8.407 18.744 29.997 1.00 24.47 375 ALA B O 1
ATOM 6254 N N . LEU B 2 376 ? 8.676 16.575 29.403 1.00 23.89 376 LEU B N 1
ATOM 6255 C CA . LEU B 2 376 ? 7.655 16.657 28.358 1.00 22.31 376 LEU B CA 1
ATOM 6256 C C . LEU B 2 376 ? 6.232 16.822 28.973 1.00 22.78 376 LEU B C 1
ATOM 6257 O O . LEU B 2 376 ? 5.450 17.705 28.529 1.00 22.36 376 LEU B O 1
ATOM 6262 N N . PHE B 2 377 ? 5.904 15.964 29.949 1.00 21.32 377 PHE B N 1
ATOM 6263 C CA . PHE B 2 377 ? 4.642 16.034 30.697 1.00 20.93 377 PHE B CA 1
ATOM 6264 C C . PHE B 2 377 ? 4.352 17.450 31.213 1.00 21.98 377 PHE B C 1
ATOM 6265 O O . PHE B 2 377 ? 3.217 17.903 31.078 1.00 21.31 377 PHE B O 1
ATOM 6273 N N . LYS B 2 378 ? 5.370 18.132 31.786 1.00 21.99 378 LYS B N 1
ATOM 6274 C CA . LYS B 2 378 ? 5.278 19.519 32.293 1.00 23.49 378 LYS B CA 1
ATOM 6275 C C . LYS B 2 378 ? 4.872 20.560 31.248 1.00 24.05 378 LYS B C 1
ATOM 6276 O O . LYS B 2 378 ? 4.044 21.399 31.535 1.00 25.19 378 LYS B O 1
ATOM 6282 N N . ARG B 2 379 ? 5.370 20.410 30.030 1.00 24.95 379 ARG B N 1
ATOM 6283 C CA . ARG B 2 379 ? 5.061 21.253 28.860 1.00 25.68 379 ARG B CA 1
ATOM 6284 C C . ARG B 2 379 ? 3.765 20.976 28.082 1.00 26.71 379 ARG B C 1
ATOM 6285 O O . ARG B 2 379 ? 3.343 21.823 27.261 1.00 26.59 379 ARG B O 1
ATOM 6293 N N . LEU B 2 380 ? 3.210 19.776 28.214 1.00 25.21 380 LEU B N 1
ATOM 6294 C CA . LEU B 2 380 ? 2.073 19.412 27.377 1.00 25.44 380 LEU B CA 1
ATOM 6295 C C . LEU B 2 380 ? 0.729 19.473 28.103 1.00 25.28 380 LEU B C 1
ATOM 6296 O O . LEU B 2 380 ? 0.689 19.451 29.344 1.00 23.91 380 LEU B O 1
ATOM 6301 N N . GLU B 2 381 ? -0.352 19.533 27.299 1.00 23.84 381 GLU B N 1
ATOM 6302 C CA . GLU B 2 381 ? -1.691 19.262 27.731 1.00 24.57 381 GLU B CA 1
ATOM 6303 C C . GLU B 2 381 ? -1.850 17.737 27.750 1.00 23.14 381 GLU B C 1
ATOM 6304 O O . GLU B 2 381 ? -1.109 17.050 27.066 1.00 23.32 381 GLU B O 1
ATOM 6310 N N . LYS B 2 382 ? -2.782 17.237 28.536 1.00 20.81 382 LYS B N 1
ATOM 6311 C CA . LYS B 2 382 ? -2.803 15.829 28.925 1.00 20.57 382 LYS B CA 1
ATOM 6312 C C . LYS B 2 382 ? -4.173 15.206 28.839 1.00 19.97 382 LYS B C 1
ATOM 6313 O O . LYS B 2 382 ? -5.203 15.841 29.132 1.00 20.78 382 LYS B O 1
ATOM 6319 N N . THR B 2 383 ? -4.193 13.957 28.383 1.00 18.93 383 THR B N 1
ATOM 6320 C CA . THR B 2 383 ? -5.352 13.131 28.431 1.00 19.16 383 THR B CA 1
ATOM 6321 C C . THR B 2 383 ? -5.397 12.515 29.832 1.00 18.86 383 THR B C 1
ATOM 6322 O O . THR B 2 383 ? -4.405 12.584 30.521 1.00 18.05 383 THR B O 1
ATOM 6326 N N . SER B 2 384 ? -6.539 11.931 30.227 1.00 19.26 384 SER B N 1
ATOM 6327 C CA . SER B 2 384 ? -6.652 11.244 31.531 1.00 19.58 384 SER B CA 1
ATOM 6328 C C . SER B 2 384 ? -5.661 10.117 31.562 1.00 18.76 384 SER B C 1
ATOM 6329 O O . SER B 2 384 ? -5.157 9.843 32.612 1.00 18.34 384 SER B O 1
ATOM 6332 N N . ARG B 2 385 ? -5.439 9.439 30.433 1.00 17.44 385 ARG B N 1
ATOM 6333 C CA . ARG B 2 385 ? -4.542 8.305 30.408 1.00 16.36 385 ARG B CA 1
ATOM 6334 C C . ARG B 2 385 ? -3.092 8.749 30.683 1.00 17.27 385 ARG B C 1
ATOM 6335 O O . ARG B 2 385 ? -2.418 8.054 31.370 1.00 17.87 385 ARG B O 1
ATOM 6343 N N . MET B 2 386 ? -2.666 9.914 30.194 1.00 16.06 386 MET B N 1
ATOM 6344 C CA . MET B 2 386 ? -1.333 10.476 30.427 1.00 16.64 386 MET B CA 1
ATOM 6345 C C . MET B 2 386 ? -1.238 10.820 31.913 1.00 15.22 386 MET B C 1
ATOM 6346 O O . MET B 2 386 ? -0.342 10.363 32.569 1.00 14.39 386 MET B O 1
ATOM 6351 N N . TRP B 2 387 ? -2.193 11.591 32.437 1.00 15.38 387 TRP B N 1
ATOM 6352 C CA . TRP B 2 387 ? -2.320 11.795 33.914 1.00 16.40 387 TRP B CA 1
ATOM 6353 C C . TRP B 2 387 ? -2.229 10.507 34.747 1.00 15.09 387 TRP B C 1
ATOM 6354 O O . TRP B 2 387 ? -1.375 10.389 35.656 1.00 16.59 387 TRP B O 1
ATOM 6365 N N . ASP B 2 388 ? -3.081 9.541 34.476 1.00 14.46 388 ASP B N 1
ATOM 6366 C CA . ASP B 2 388 ? -3.047 8.271 35.207 1.00 14.80 388 ASP B CA 1
ATOM 6367 C C . ASP B 2 388 ? -1.751 7.444 35.082 1.00 14.67 388 ASP B C 1
ATOM 6368 O O . ASP B 2 388 ? -1.328 6.800 36.081 1.00 16.27 388 ASP B O 1
ATOM 6373 N N . SER B 2 389 ? -1.108 7.447 33.919 1.00 15.19 389 SER B N 1
ATOM 6374 C CA . SER B 2 389 ? 0.231 6.776 33.781 1.00 14.65 389 SER B CA 1
ATOM 6375 C C . SER B 2 389 ? 1.296 7.452 34.591 1.00 14.63 389 SER B C 1
ATOM 6376 O O . SER B 2 389 ? 2.089 6.772 35.288 1.00 14.93 389 SER B O 1
ATOM 6379 N N . MET B 2 390 ? 1.314 8.782 34.569 1.00 13.43 390 MET B N 1
ATOM 6380 C CA . MET B 2 390 ? 2.288 9.540 35.359 1.00 13.20 390 MET B CA 1
ATOM 6381 C C . MET B 2 390 ? 2.039 9.399 36.870 1.00 13.40 390 MET B C 1
ATOM 6382 O O . MET B 2 390 ? 2.961 9.277 37.648 1.00 11.00 390 MET B O 1
ATOM 6387 N N . ILE B 2 391 ? 0.785 9.443 37.303 1.00 12.79 391 ILE B N 1
ATOM 6388 C CA . ILE B 2 391 ? 0.436 9.230 38.733 1.00 12.10 391 ILE B CA 1
ATOM 6389 C C . ILE B 2 391 ? 0.848 7.821 39.179 1.00 10.93 391 ILE B C 1
ATOM 6390 O O . ILE B 2 391 ? 1.351 7.634 40.302 1.00 10.49 391 ILE B O 1
ATOM 6395 N N . GLU B 2 392 ? 0.598 6.819 38.355 1.00 11.36 392 GLU B N 1
ATOM 6396 C CA . GLU B 2 392 ? 0.939 5.429 38.717 1.00 10.77 392 GLU B CA 1
ATOM 6397 C C . GLU B 2 392 ? 2.461 5.221 38.775 1.00 10.62 392 GLU B C 1
ATOM 6398 O O . GLU B 2 392 ? 3.003 4.636 39.738 1.00 8.14 392 GLU B O 1
ATOM 6404 N N . TYR B 2 393 ? 3.139 5.726 37.761 1.00 9.91 393 TYR B N 1
ATOM 6405 C CA . TYR B 2 393 ? 4.662 5.800 37.805 1.00 12.37 393 TYR B CA 1
ATOM 6406 C C . TYR B 2 393 ? 5.306 6.466 39.055 1.00 12.10 393 TYR B C 1
ATOM 6407 O O . TYR B 2 393 ? 6.197 5.895 39.689 1.00 14.61 393 TYR B O 1
ATOM 6416 N N . GLU B 2 394 ? 4.952 7.711 39.326 1.00 13.39 394 GLU B N 1
ATOM 6417 C CA . GLU B 2 394 ? 5.287 8.394 40.623 1.00 13.64 394 GLU B CA 1
ATOM 6418 C C . GLU B 2 394 ? 5.030 7.617 41.918 1.00 14.18 394 GLU B C 1
ATOM 6419 O O . GLU B 2 394 ? 5.941 7.500 42.785 1.00 13.56 394 GLU B O 1
ATOM 6425 N N . PHE B 2 395 ? 3.795 7.077 42.090 1.00 14.38 395 PHE B N 1
ATOM 6426 C CA . PHE B 2 395 ? 3.529 6.150 43.162 1.00 15.55 395 PHE B CA 1
ATOM 6427 C C . PHE B 2 395 ? 4.473 4.930 43.248 1.00 16.01 395 PHE B C 1
ATOM 6428 O O . PHE B 2 395 ? 4.866 4.506 44.335 1.00 13.63 395 PHE B O 1
ATOM 6436 N N . MET B 2 396 ? 4.776 4.316 42.121 1.00 16.42 396 MET B N 1
ATOM 6437 C CA . MET B 2 396 ? 5.636 3.121 42.138 1.00 19.40 396 MET B CA 1
ATOM 6438 C C . MET B 2 396 ? 7.125 3.427 42.422 1.00 15.67 396 MET B C 1
ATOM 6439 O O . MET B 2 396 ? 7.749 2.834 43.328 1.00 14.68 396 MET B O 1
ATOM 6444 N N . VAL B 2 397 ? 7.691 4.362 41.687 1.00 15.59 397 VAL B N 1
ATOM 6445 C CA . VAL B 2 397 ? 9.108 4.630 41.840 1.00 14.69 397 VAL B CA 1
ATOM 6446 C C . VAL B 2 397 ? 9.525 6.078 42.134 1.00 14.61 397 VAL B C 1
ATOM 6447 O O . VAL B 2 397 ? 10.731 6.404 42.084 1.00 12.62 397 VAL B O 1
ATOM 6451 N N . GLY B 2 398 ? 8.567 6.904 42.533 1.00 11.82 398 GLY B N 1
ATOM 6452 C CA . GLY B 2 398 ? 8.804 8.281 42.784 1.00 12.21 398 GLY B CA 1
ATOM 6453 C C . GLY B 2 398 ? 8.717 8.574 44.271 1.00 12.78 398 GLY B C 1
ATOM 6454 O O . GLY B 2 398 ? 9.176 7.807 45.026 1.00 13.19 398 GLY B O 1
ATOM 6455 N N . SER B 2 399 ? 8.096 9.692 44.639 1.00 14.35 399 SER B N 1
ATOM 6456 C CA . SER B 2 399 ? 7.772 10.062 46.024 1.00 14.54 399 SER B CA 1
ATOM 6457 C C . SER B 2 399 ? 6.258 10.236 46.253 1.00 15.11 399 SER B C 1
ATOM 6458 O O . SER B 2 399 ? 5.503 10.528 45.355 1.00 13.86 399 SER B O 1
ATOM 6461 N N . MET B 2 400 ? 5.850 10.050 47.507 1.00 14.77 400 MET B N 1
ATOM 6462 C CA . MET B 2 400 ? 4.514 10.348 47.886 1.00 14.05 400 MET B CA 1
ATOM 6463 C C . MET B 2 400 ? 4.226 11.811 47.808 1.00 14.78 400 MET B C 1
ATOM 6464 O O . MET B 2 400 ? 3.134 12.178 47.411 1.00 13.58 400 MET B O 1
ATOM 6469 N N . GLU B 2 401 ? 5.210 12.654 48.130 1.00 14.60 401 GLU B N 1
ATOM 6470 C CA . GLU B 2 401 ? 5.025 14.114 48.040 1.00 16.34 401 GLU B CA 1
ATOM 6471 C C . GLU B 2 401 ? 4.669 14.542 46.622 1.00 15.91 401 GLU B C 1
ATOM 6472 O O . GLU B 2 401 ? 3.653 15.226 46.385 1.00 16.46 401 GLU B O 1
ATOM 6478 N N . LEU B 2 402 ? 5.470 14.125 45.659 1.00 15.38 402 LEU B N 1
ATOM 6479 C CA . LEU B 2 402 ? 5.113 14.449 44.282 1.00 13.98 402 LEU B CA 1
ATOM 6480 C C . LEU B 2 402 ? 3.800 13.781 43.786 1.00 13.90 402 LEU B C 1
ATOM 6481 O O . LEU B 2 402 ? 3.010 14.411 43.058 1.00 15.17 402 LEU B O 1
ATOM 6486 N N . PHE B 2 403 ? 3.613 12.498 44.122 1.00 14.89 403 PHE B N 1
ATOM 6487 C CA . PHE B 2 403 ? 2.376 11.741 43.845 1.00 13.97 403 PHE B CA 1
ATOM 6488 C C . PHE B 2 403 ? 1.167 12.584 44.291 1.00 14.65 403 PHE B C 1
ATOM 6489 O O . PHE B 2 403 ? 0.217 12.760 43.527 1.00 15.53 403 PHE B O 1
ATOM 6497 N N . ARG B 2 404 ? 1.225 13.161 45.496 1.00 15.78 404 ARG B N 1
ATOM 6498 C CA A ARG B 2 404 ? 0.094 13.914 46.072 0.50 14.29 404 ARG B CA 1
ATOM 6499 C CA B ARG B 2 404 ? 0.081 13.872 46.088 0.50 15.10 404 ARG B CA 1
ATOM 6500 C C . ARG B 2 404 ? -0.176 15.172 45.271 1.00 16.23 404 ARG B C 1
ATOM 6501 O O . ARG B 2 404 ? -1.343 15.538 45.016 1.00 15.69 404 ARG B O 1
ATOM 6516 N N . GLU B 2 405 ? 0.900 15.831 44.815 1.00 15.70 405 GLU B N 1
ATOM 6517 C CA . GLU B 2 405 ? 0.826 17.021 43.943 1.00 14.74 405 GLU B CA 1
ATOM 6518 C C . GLU B 2 405 ? 0.240 16.697 42.559 1.00 13.39 405 GLU B C 1
ATOM 6519 O O . GLU B 2 405 ? -0.636 17.395 42.075 1.00 13.45 405 GLU B O 1
ATOM 6525 N N . LEU B 2 406 ? 0.679 15.623 41.922 1.00 12.55 406 LEU B N 1
ATOM 6526 C CA . LEU B 2 406 ? 0.070 15.176 40.656 1.00 11.60 406 LEU B CA 1
ATOM 6527 C C . LEU B 2 406 ? -1.433 14.785 40.749 1.00 10.45 406 LEU B C 1
ATOM 6528 O O . LEU B 2 406 ? -2.177 15.038 39.804 1.00 12.24 406 LEU B O 1
ATOM 6533 N N . VAL B 2 407 ? -1.840 14.092 41.799 1.00 10.91 407 VAL B N 1
ATOM 6534 C CA . VAL B 2 407 ? -3.265 13.938 42.145 1.00 13.77 407 VAL B CA 1
ATOM 6535 C C . VAL B 2 407 ? -3.993 15.302 42.314 1.00 14.96 407 VAL B C 1
ATOM 6536 O O . VAL B 2 407 ? -5.020 15.527 41.705 1.00 15.60 407 VAL B O 1
ATOM 6540 N N . ASP B 2 408 ? -3.441 16.227 43.090 1.00 16.52 408 ASP B N 1
ATOM 6541 C CA . ASP B 2 408 ? -4.083 17.564 43.236 1.00 18.73 408 ASP B CA 1
ATOM 6542 C C . ASP B 2 408 ? -4.251 18.147 41.856 1.00 18.83 408 ASP B C 1
ATOM 6543 O O . ASP B 2 408 ? -5.338 18.667 41.490 1.00 20.87 408 ASP B O 1
ATOM 6548 N N . GLN B 2 409 ? -3.154 18.152 41.109 1.00 16.72 409 GLN B N 1
ATOM 6549 C CA . GLN B 2 409 ? -3.147 18.661 39.706 1.00 16.16 409 GLN B CA 1
ATOM 6550 C C . GLN B 2 409 ? -4.143 18.022 38.725 1.00 15.56 409 GLN B C 1
ATOM 6551 O O . GLN B 2 409 ? -4.765 18.722 37.965 1.00 14.72 409 GLN B O 1
ATOM 6557 N N . LYS B 2 410 ? -4.260 16.692 38.712 1.00 13.87 410 LYS B N 1
ATOM 6558 C CA . LYS B 2 410 ? -5.305 16.048 37.946 1.00 14.30 410 LYS B CA 1
ATOM 6559 C C . LYS B 2 410 ? -6.729 16.518 38.387 1.00 13.27 410 LYS B C 1
ATOM 6560 O O . LYS B 2 410 ? -7.559 16.761 37.539 1.00 11.22 410 LYS B O 1
ATOM 6566 N N . MET B 2 411 ? -7.027 16.574 39.698 1.00 15.42 411 MET B N 1
ATOM 6567 C CA . MET B 2 411 ? -8.385 17.020 40.161 1.00 16.48 411 MET B CA 1
ATOM 6568 C C . MET B 2 411 ? -8.700 18.453 39.778 1.00 18.36 411 MET B C 1
ATOM 6569 O O . MET B 2 411 ? -9.876 18.749 39.422 1.00 19.07 411 MET B O 1
ATOM 6574 N N . ASP B 2 412 ? -7.681 19.325 39.846 1.00 18.29 412 ASP B N 1
ATOM 6575 C CA . ASP B 2 412 ? -7.735 20.696 39.330 1.00 19.50 412 ASP B CA 1
ATOM 6576 C C . ASP B 2 412 ? -8.067 20.777 37.837 1.00 20.09 412 ASP B C 1
ATOM 6577 O O . ASP B 2 412 ? -8.867 21.627 37.427 1.00 20.05 412 ASP B O 1
ATOM 6582 N N . ALA B 2 413 ? -7.434 19.928 37.046 1.00 18.95 413 ALA B N 1
ATOM 6583 C CA . ALA B 2 413 ? -7.619 19.889 35.609 1.00 19.86 413 ALA B CA 1
ATOM 6584 C C . ALA B 2 413 ? -9.016 19.411 35.205 1.00 20.47 413 ALA B C 1
ATOM 6585 O O . ALA B 2 413 ? -9.558 19.928 34.240 1.00 21.45 413 ALA B O 1
ATOM 6587 N N . ILE B 2 414 ? -9.532 18.348 35.856 1.00 20.16 414 ILE B N 1
ATOM 6588 C CA . ILE B 2 414 ? -10.923 17.893 35.655 1.00 20.69 414 ILE B CA 1
ATOM 6589 C C . ILE B 2 414 ? -11.876 19.099 35.940 1.00 21.30 414 ILE B C 1
ATOM 6590 O O . ILE B 2 414 ? -12.763 19.442 35.115 1.00 22.06 414 ILE B O 1
ATOM 6595 N N . LYS B 2 415 ? -11.654 19.743 37.081 1.00 21.95 415 LYS B N 1
ATOM 6596 C CA . LYS B 2 415 ? -12.475 20.886 37.522 1.00 23.99 415 LYS B CA 1
ATOM 6597 C C . LYS B 2 415 ? -12.476 22.035 36.497 1.00 23.87 415 LYS B C 1
ATOM 6598 O O . LYS B 2 415 ? -13.549 22.569 36.171 1.00 24.44 415 LYS B O 1
ATOM 6604 N N . ALA B 2 416 ? -11.296 22.379 35.979 1.00 22.89 416 ALA B N 1
ATOM 6605 C CA . ALA B 2 416 ? -11.124 23.438 34.955 1.00 24.92 416 ALA B CA 1
ATOM 6606 C C . ALA B 2 416 ? -11.554 23.007 33.550 1.00 25.50 416 ALA B C 1
ATOM 6607 O O . ALA B 2 416 ? -11.442 23.783 32.603 1.00 27.15 416 ALA B O 1
ATOM 6609 N N . ASP B 2 417 ? -12.028 21.775 33.425 1.00 26.41 417 ASP B N 1
ATOM 6610 C CA . ASP B 2 417 ? -12.362 21.167 32.131 1.00 27.98 417 ASP B CA 1
ATOM 6611 C C . ASP B 2 417 ? -11.189 21.269 31.144 1.00 27.86 417 ASP B C 1
ATOM 6612 O O . ASP B 2 417 ? -11.374 21.436 29.938 1.00 28.03 417 ASP B O 1
ATOM 6617 N N . ALA B 2 418 ? -9.971 21.108 31.687 1.00 26.94 418 ALA B N 1
ATOM 6618 C CA . ALA B 2 418 ? -8.708 21.182 30.963 1.00 26.02 418 ALA B CA 1
ATOM 6619 C C . ALA B 2 418 ? -8.127 19.852 30.491 1.00 26.11 418 ALA B C 1
ATOM 6620 O O . ALA B 2 418 ? -7.020 19.826 29.955 1.00 27.02 418 ALA B O 1
ATOM 6622 N N . ILE B 2 419 ? -8.786 18.727 30.732 1.00 25.20 419 ILE B N 1
ATOM 6623 C CA . ILE B 2 419 ? -8.179 17.464 30.259 1.00 24.65 419 ILE B CA 1
ATOM 6624 C C . ILE B 2 419 ? -8.479 17.288 28.775 1.00 24.69 419 ILE B C 1
ATOM 6625 O O . ILE B 2 419 ? -9.596 17.469 28.327 1.00 25.40 419 ILE B O 1
ATOM 6630 N N . LEU B 2 420 ? -7.478 16.934 27.992 1.00 25.43 420 LEU B N 1
ATOM 6631 C CA . LEU B 2 420 ? -7.754 16.716 26.576 1.00 24.40 420 LEU B CA 1
ATOM 6632 C C . LEU B 2 420 ? -8.718 15.534 26.432 1.00 25.44 420 LEU B C 1
ATOM 6633 O O . LEU B 2 420 ? -8.662 14.562 27.207 1.00 24.57 420 LEU B O 1
ATOM 6638 N N . PRO B 2 421 ? -9.633 15.617 25.458 1.00 25.37 421 PRO B N 1
ATOM 6639 C CA . PRO B 2 421 ? -10.462 14.482 25.066 1.00 27.00 421 PRO B CA 1
ATOM 6640 C C . PRO B 2 421 ? -9.687 13.155 24.816 1.00 27.87 421 PRO B C 1
ATOM 6641 O O . PRO B 2 421 ? -8.594 13.157 24.221 1.00 28.10 421 PRO B O 1
ATOM 6645 N N . PRO B 2 422 ? -10.242 12.015 25.275 1.00 29.57 422 PRO B N 1
ATOM 6646 C CA . PRO B 2 422 ? -9.558 10.726 25.083 1.00 30.61 422 PRO B CA 1
ATOM 6647 C C . PRO B 2 422 ? -9.445 10.251 23.644 1.00 32.89 422 PRO B C 1
ATOM 6648 O O . PRO B 2 422 ? -10.322 10.547 22.788 1.00 32.19 422 PRO B O 1
ATOM 6652 N N . LEU B 2 423 ? -8.366 9.512 23.386 1.00 34.11 423 LEU B N 1
ATOM 6653 C CA . LEU B 2 423 ? -8.261 8.720 22.155 1.00 36.32 423 LEU B CA 1
ATOM 6654 C C . LEU B 2 423 ? -9.256 7.567 22.227 1.00 37.66 423 LEU B C 1
ATOM 6655 O O . LEU B 2 423 ? -9.533 7.070 23.315 1.00 37.42 423 LEU B O 1
ATOM 6660 N N . PRO B 2 424 ? -9.841 7.162 21.069 1.00 39.81 424 PRO B N 1
ATOM 6661 C CA . PRO B 2 424 ? -10.629 5.924 20.986 1.00 41.18 424 PRO B CA 1
ATOM 6662 C C . PRO B 2 424 ? -9.870 4.707 21.535 1.00 42.36 424 PRO B C 1
ATOM 6663 O O . PRO B 2 424 ? -8.651 4.646 21.409 1.00 41.82 424 PRO B O 1
ATOM 6667 N N . PRO B 2 425 ? -10.587 3.733 22.128 1.00 44.73 425 PRO B N 1
ATOM 6668 C CA . PRO B 2 425 ? -9.936 2.528 22.683 1.00 45.94 425 PRO B CA 1
ATOM 6669 C C . PRO B 2 425 ? -9.510 1.552 21.577 1.00 47.31 425 PRO B C 1
ATOM 6670 O O . PRO B 2 425 ? -9.686 1.877 20.389 1.00 46.70 425 PRO B O 1
ATOM 6674 N N . ARG B 2 426 ? -8.979 0.385 21.995 1.00 49.04 426 ARG B N 1
ATOM 6675 C CA . ARG B 2 426 ? -8.420 -0.707 21.143 1.00 50.89 426 ARG B CA 1
ATOM 6676 C C . ARG B 2 426 ? -6.916 -0.684 21.298 1.00 51.11 426 ARG B C 1
ATOM 6677 O O . ARG B 2 426 ? -6.278 0.308 20.929 1.00 51.63 426 ARG B O 1
ATOM 6685 N N . VAL B 2 430 ? -5.473 -15.912 18.121 1.00 47.37 430 VAL B N 1
ATOM 6686 C CA . VAL B 2 430 ? -6.628 -16.668 17.688 1.00 47.38 430 VAL B CA 1
ATOM 6687 C C . VAL B 2 430 ? -7.902 -15.829 17.645 1.00 47.24 430 VAL B C 1
ATOM 6688 O O . VAL B 2 430 ? -8.861 -16.158 18.380 1.00 48.65 430 VAL B O 1
ATOM 6692 N N . GLN B 2 431 ? -7.945 -14.761 16.844 1.00 45.70 431 GLN B N 1
ATOM 6693 C CA . GLN B 2 431 ? -9.243 -14.208 16.426 1.00 43.75 431 GLN B CA 1
ATOM 6694 C C . GLN B 2 431 ? -9.682 -15.121 15.263 1.00 41.93 431 GLN B C 1
ATOM 6695 O O . GLN B 2 431 ? -10.516 -16.022 15.436 1.00 41.00 431 GLN B O 1
ATOM 6701 N N . MET B 2 432 ? -9.079 -14.899 14.098 1.00 39.63 432 MET B N 1
ATOM 6702 C CA . MET B 2 432 ? -9.245 -15.744 12.931 1.00 37.08 432 MET B CA 1
ATOM 6703 C C . MET B 2 432 ? -8.151 -16.849 12.794 1.00 34.85 432 MET B C 1
ATOM 6704 O O . MET B 2 432 ? -7.031 -16.746 13.312 1.00 32.83 432 MET B O 1
ATOM 6709 N N . GLU B 2 433 ? -8.536 -17.892 12.075 1.00 32.34 433 GLU B N 1
ATOM 6710 C CA . GLU B 2 433 ? -7.813 -19.133 11.905 1.00 31.36 433 GLU B CA 1
ATOM 6711 C C . GLU B 2 433 ? -7.604 -19.498 10.400 1.00 29.69 433 GLU B C 1
ATOM 6712 O O . GLU B 2 433 ? -8.289 -18.989 9.552 1.00 29.30 433 GLU B O 1
ATOM 6718 N N . GLY B 2 434 ? -6.704 -20.419 10.071 1.00 29.59 434 GLY B N 1
ATOM 6719 C CA . GLY B 2 434 ? -6.536 -20.864 8.668 1.00 26.84 434 GLY B CA 1
ATOM 6720 C C . GLY B 2 434 ? -6.119 -19.733 7.727 1.00 27.22 434 GLY B C 1
ATOM 6721 O O . GLY B 2 434 ? -5.372 -18.840 8.127 1.00 27.62 434 GLY B O 1
ATOM 6722 N N . ILE B 2 435 ? -6.603 -19.751 6.475 1.00 26.26 435 ILE B N 1
ATOM 6723 C CA . ILE B 2 435 ? -6.132 -18.782 5.490 1.00 26.13 435 ILE B CA 1
ATOM 6724 C C . ILE B 2 435 ? -6.728 -17.368 5.687 1.00 26.59 435 ILE B C 1
ATOM 6725 O O . ILE B 2 435 ? -6.114 -16.343 5.299 1.00 27.05 435 ILE B O 1
ATOM 6730 N N . LEU B 2 436 ? -7.900 -17.290 6.307 1.00 25.64 436 LEU B N 1
ATOM 6731 C CA . LEU B 2 436 ? -8.440 -15.977 6.708 1.00 25.24 436 LEU B CA 1
ATOM 6732 C C . LEU B 2 436 ? -7.671 -15.376 7.905 1.00 24.34 436 LEU B C 1
ATOM 6733 O O . LEU B 2 436 ? -7.447 -14.201 7.970 1.00 22.88 436 LEU B O 1
ATOM 6738 N N . GLY B 2 437 ? -7.307 -16.221 8.856 1.00 24.83 437 GLY B N 1
ATOM 6739 C CA . GLY B 2 437 ? -6.288 -15.927 9.864 1.00 24.01 437 GLY B CA 1
ATOM 6740 C C . GLY B 2 437 ? -5.051 -15.287 9.292 1.00 24.75 437 GLY B C 1
ATOM 6741 O O . GLY B 2 437 ? -4.606 -14.230 9.778 1.00 25.84 437 GLY B O 1
ATOM 6742 N N . ARG B 2 438 ? -4.501 -15.903 8.242 1.00 23.87 438 ARG B N 1
ATOM 6743 C CA . ARG B 2 438 ? -3.319 -15.391 7.546 1.00 22.49 438 ARG B CA 1
ATOM 6744 C C . ARG B 2 438 ? -3.537 -13.983 6.975 1.00 23.54 438 ARG B C 1
ATOM 6745 O O . ARG B 2 438 ? -2.685 -13.106 7.100 1.00 21.99 438 ARG B O 1
ATOM 6753 N N . TYR B 2 439 ? -4.674 -13.801 6.317 1.00 22.95 439 TYR B N 1
ATOM 6754 C CA . TYR B 2 439 ? -5.077 -12.525 5.779 1.00 23.36 439 TYR B CA 1
ATOM 6755 C C . TYR B 2 439 ? -5.103 -11.485 6.869 1.00 23.61 439 TYR B C 1
ATOM 6756 O O . TYR B 2 439 ? -4.575 -10.415 6.654 1.00 23.95 439 TYR B O 1
ATOM 6765 N N . HIS B 2 440 ? -5.762 -11.781 8.006 1.00 22.98 440 HIS B N 1
ATOM 6766 C CA . HIS B 2 440 ? -5.816 -10.805 9.100 1.00 23.01 440 HIS B CA 1
ATOM 6767 C C . HIS B 2 440 ? -4.484 -10.481 9.681 1.00 20.55 440 HIS B C 1
ATOM 6768 O O . HIS B 2 440 ? -4.240 -9.350 10.025 1.00 22.46 440 HIS B O 1
ATOM 6775 N N . CYS B 2 441 ? -3.586 -11.449 9.704 1.00 20.67 441 CYS B N 1
ATOM 6776 C CA . CYS B 2 441 ? -2.179 -11.209 10.024 1.00 19.84 441 CYS B CA 1
ATOM 6777 C C . CYS B 2 441 ? -1.534 -10.163 9.141 1.00 19.69 441 CYS B C 1
ATOM 6778 O O . CYS B 2 441 ? -0.833 -9.313 9.632 1.00 20.46 441 CYS B O 1
ATOM 6781 N N . PHE B 2 442 ? -1.771 -10.217 7.823 1.00 19.72 442 PHE B N 1
ATOM 6782 C CA . PHE B 2 442 ? -1.202 -9.245 6.934 1.00 17.82 442 PHE B CA 1
ATOM 6783 C C . PHE B 2 442 ? -1.930 -7.933 7.156 1.00 18.44 442 PHE B C 1
ATOM 6784 O O . PHE B 2 442 ? -1.272 -6.922 7.338 1.00 17.74 442 PHE B O 1
ATOM 6792 N N . LEU B 2 443 ? -3.284 -7.938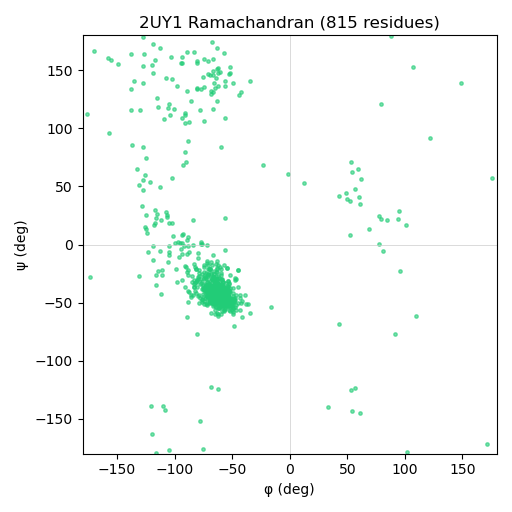 7.138 1.00 17.86 443 LEU B N 1
ATOM 6793 C CA . LEU B 2 443 ? -4.018 -6.723 7.384 1.00 19.07 443 LEU B CA 1
ATOM 6794 C C . LEU B 2 443 ? -3.607 -5.976 8.649 1.00 18.91 443 LEU B C 1
ATOM 6795 O O . LEU B 2 443 ? -3.501 -4.761 8.627 1.00 17.68 443 LEU B O 1
ATOM 6800 N N . ASP B 2 444 ? -3.468 -6.685 9.763 1.00 18.90 444 ASP B N 1
ATOM 6801 C CA . ASP B 2 444 ? -3.151 -5.975 11.004 1.00 20.42 444 ASP B CA 1
ATOM 6802 C C . ASP B 2 444 ? -1.794 -5.332 10.910 1.00 19.90 444 ASP B C 1
ATOM 6803 O O . ASP B 2 444 ? -1.526 -4.328 11.546 1.00 20.62 444 ASP B O 1
ATOM 6808 N N . SER B 2 445 ? -0.912 -5.963 10.149 1.00 20.84 445 SER B N 1
ATOM 6809 C CA . SER B 2 445 ? 0.468 -5.509 10.010 1.00 19.85 445 SER B CA 1
ATOM 6810 C C . SER B 2 445 ? 0.551 -4.261 9.122 1.00 19.96 445 SER B C 1
ATOM 6811 O O . SER B 2 445 ? 1.395 -3.402 9.378 1.00 19.72 445 SER B O 1
ATOM 6814 N N . PHE B 2 446 ? -0.253 -4.200 8.058 1.00 19.18 446 PHE B N 1
ATOM 6815 C CA . PHE B 2 446 ? -0.248 -3.027 7.167 1.00 20.96 446 PHE B CA 1
ATOM 6816 C C . PHE B 2 446 ? -0.875 -1.862 7.929 1.00 21.37 446 PHE B C 1
ATOM 6817 O O . PHE B 2 446 ? -0.460 -0.711 7.730 1.00 20.07 446 PHE B O 1
ATOM 6825 N N . ASN B 2 447 ? -1.878 -2.165 8.776 1.00 22.20 447 ASN B N 1
ATOM 6826 C CA . ASN B 2 447 ? -2.556 -1.111 9.611 1.00 24.24 447 ASN B CA 1
ATOM 6827 C C . ASN B 2 447 ? -1.589 -0.637 10.723 1.00 24.53 447 ASN B C 1
ATOM 6828 O O . ASN B 2 447 ? -0.773 -1.419 11.138 1.00 25.37 447 ASN B O 1
ATOM 6833 N N . PHE B 2 448 ? -1.609 0.636 11.144 1.00 25.17 448 PHE B N 1
ATOM 6834 C CA . PHE B 2 448 ? -0.645 1.141 12.160 1.00 25.06 448 PHE B CA 1
ATOM 6835 C C . PHE B 2 448 ? -1.444 1.865 13.229 1.00 24.83 448 PHE B C 1
ATOM 6836 O O . PHE B 2 448 ? -2.099 2.885 12.963 1.00 25.67 448 PHE B O 1
ATOM 6844 N N . LEU B 2 449 ? -1.418 1.333 14.441 1.00 26.21 449 LEU B N 1
ATOM 6845 C CA . LEU B 2 449 ? -2.243 1.894 15.496 1.00 25.81 449 LEU B CA 1
ATOM 6846 C C . LEU B 2 449 ? -3.716 1.973 15.021 1.00 26.77 449 LEU B C 1
ATOM 6847 O O . LEU B 2 449 ? -4.261 0.967 14.602 1.00 27.36 449 LEU B O 1
ATOM 6852 N N . ASP B 2 450 ? -4.331 3.156 15.084 1.00 27.61 450 ASP B N 1
ATOM 6853 C CA . ASP B 2 450 ? -5.725 3.351 14.699 1.00 28.78 450 ASP B CA 1
ATOM 6854 C C . ASP B 2 450 ? -5.885 3.814 13.234 1.00 28.43 450 ASP B C 1
ATOM 6855 O O . ASP B 2 450 ? -7.023 3.984 12.714 1.00 28.05 450 ASP B O 1
ATOM 6860 N N . LEU B 2 451 ? -4.746 4.033 12.586 1.00 26.24 451 LEU B N 1
ATOM 6861 C CA . LEU B 2 451 ? -4.684 4.265 11.160 1.00 26.54 451 LEU B CA 1
ATOM 6862 C C . LEU B 2 451 ? -4.912 2.920 10.446 1.00 26.53 451 LEU B C 1
ATOM 6863 O O . LEU B 2 451 ? -4.042 2.052 10.469 1.00 27.57 451 LEU B O 1
ATOM 6868 N N . LYS B 2 452 ? -6.088 2.749 9.855 1.00 26.43 452 LYS B N 1
ATOM 6869 C CA . LYS B 2 452 ? -6.547 1.480 9.291 1.00 27.43 452 LYS B CA 1
ATOM 6870 C C . LYS B 2 452 ? -6.995 1.651 7.850 1.00 28.89 452 LYS B C 1
ATOM 6871 O O . LYS B 2 452 ? -7.365 2.745 7.485 1.00 30.22 452 LYS B O 1
ATOM 6877 N N . ILE B 2 453 ? -6.931 0.584 7.054 1.00 30.12 453 ILE B N 1
ATOM 6878 C CA . ILE B 2 453 ? -7.480 0.514 5.679 1.00 31.15 453 ILE B CA 1
ATOM 6879 C C . ILE B 2 453 ? -9.039 0.603 5.793 1.00 33.72 453 ILE B C 1
ATOM 6880 O O . ILE B 2 453 ? -9.617 -0.112 6.582 1.00 30.96 453 ILE B O 1
ATOM 6885 N N . ARG B 2 454 ? -9.687 1.473 4.993 1.00 36.56 454 ARG B N 1
ATOM 6886 C CA . ARG B 2 454 ? -11.054 1.984 5.277 1.00 40.93 454 ARG B CA 1
ATOM 6887 C C . ARG B 2 454 ? -12.163 1.969 4.193 1.00 42.95 454 ARG B C 1
ATOM 6888 O O . ARG B 2 454 ? -12.782 3.032 3.998 1.00 44.81 454 ARG B O 1
ATOM 6896 N N . ASP B 2 455 ? -12.464 0.871 3.499 1.00 44.36 455 ASP B N 1
ATOM 6897 C CA . ASP B 2 455 ? -13.698 0.902 2.657 1.00 45.80 455 ASP B CA 1
ATOM 6898 C C . ASP B 2 455 ? -14.451 -0.400 2.321 1.00 46.36 455 ASP B C 1
ATOM 6899 O O . ASP B 2 455 ? -15.620 -0.357 1.876 1.00 46.17 455 ASP B O 1
#